Protein AF-0000000070582207 (afdb_homodimer)

Structure (mmCIF, N/CA/C/O backbone):
data_AF-0000000070582207-model_v1
#
loop_
_entity.id
_entity.type
_entity.pdbx_description
1 polymer Semaphorin-1A
#
loop_
_atom_site.group_PDB
_atom_site.id
_atom_site.type_symbol
_atom_site.label_atom_id
_atom_site.label_alt_id
_atom_site.label_comp_id
_atom_site.label_asym_id
_atom_site.label_entity_id
_atom_site.label_seq_id
_atom_site.pdbx_PDB_ins_code
_atom_site.Cartn_x
_atom_site.Cartn_y
_atom_site.Cartn_z
_atom_site.occupancy
_atom_site.B_iso_or_equiv
_atom_site.auth_seq_id
_atom_site.auth_comp_id
_atom_site.auth_asym_id
_atom_site.auth_atom_id
_atom_site.pdbx_PDB_model_num
ATOM 1 N N . MET A 1 1 ? 4.066 -32.625 70 1 28.17 1 MET A N 1
ATOM 2 C CA . MET A 1 1 ? 2.996 -32.156 69.125 1 28.17 1 MET A CA 1
ATOM 3 C C . MET A 1 1 ? 3.537 -31.188 68.062 1 28.17 1 MET A C 1
ATOM 5 O O . MET A 1 1 ? 3.922 -30.062 68.375 1 28.17 1 MET A O 1
ATOM 9 N N . HIS A 1 2 ? 4.348 -31.672 67.125 1 36.28 2 HIS A N 1
ATOM 10 C CA . HIS A 1 2 ? 5.199 -31.047 66.125 1 36.28 2 HIS A CA 1
ATOM 11 C C . HIS A 1 2 ? 4.367 -30.328 65.062 1 36.28 2 HIS A C 1
ATOM 13 O O . HIS A 1 2 ? 3.418 -30.906 64.562 1 36.28 2 HIS A O 1
ATOM 19 N N . PRO A 1 3 ? 4.293 -29.016 65.188 1 37.09 3 PRO A N 1
ATOM 20 C CA . PRO A 1 3 ? 3.441 -28.219 64.312 1 37.09 3 PRO A CA 1
ATOM 21 C C . PRO A 1 3 ? 3.824 -28.359 62.844 1 37.09 3 PRO A C 1
ATOM 23 O O . PRO A 1 3 ? 5.008 -28.5 62.531 1 37.09 3 PRO A O 1
ATOM 26 N N . ALA A 1 4 ? 3 -29.078 62.094 1 39.28 4 ALA A N 1
ATOM 27 C CA . ALA A 1 4 ? 3.066 -29.344 60.656 1 39.28 4 ALA A CA 1
ATOM 28 C C . ALA A 1 4 ? 3.041 -28.047 59.844 1 39.28 4 ALA A C 1
ATOM 30 O O . ALA A 1 4 ? 2.111 -27.25 60 1 39.28 4 ALA A O 1
ATOM 31 N N . SER A 1 5 ? 4.227 -27.469 59.688 1 38.81 5 SER A N 1
ATOM 32 C CA . SER A 1 5 ? 4.422 -26.266 58.875 1 38.81 5 SER A CA 1
ATOM 33 C C . SER A 1 5 ? 3.828 -26.453 57.5 1 38.81 5 SER A C 1
ATOM 35 O O . SER A 1 5 ? 4.168 -27.406 56.781 1 38.81 5 SER A O 1
ATOM 37 N N . SER A 1 6 ? 2.52 -26.156 57.344 1 37.53 6 SER A N 1
ATOM 38 C CA . SER A 1 6 ? 1.809 -26.125 56.094 1 37.53 6 SER A CA 1
ATOM 39 C C . SER A 1 6 ? 2.523 -25.219 55.094 1 37.53 6 SER A C 1
ATOM 41 O O . SER A 1 6 ? 2.795 -24.047 55.375 1 37.53 6 SER A O 1
ATOM 43 N N . VAL A 1 7 ? 3.42 -25.812 54.281 1 38.88 7 VAL A N 1
ATOM 44 C CA . VAL A 1 7 ? 4.098 -25.188 53.156 1 38.88 7 VAL A CA 1
ATOM 45 C C . VAL A 1 7 ? 3.068 -24.578 52.219 1 38.88 7 VAL A C 1
ATOM 47 O O . VAL A 1 7 ? 2.229 -25.281 51.656 1 38.88 7 VAL A O 1
ATOM 50 N N . LEU A 1 8 ? 2.635 -23.359 52.531 1 35.88 8 LEU A N 1
ATOM 51 C CA . LEU A 1 8 ? 1.819 -22.531 51.625 1 35.88 8 LEU A CA 1
ATOM 52 C C . LEU A 1 8 ? 2.473 -22.406 50.25 1 35.88 8 LEU A C 1
ATOM 54 O O . LEU A 1 8 ? 3.594 -21.906 50.156 1 35.88 8 LEU A O 1
ATOM 58 N N . TRP A 1 9 ? 2.256 -23.375 49.375 1 38.84 9 TRP A N 1
ATOM 59 C CA . TRP A 1 9 ? 2.656 -23.25 48 1 38.84 9 TRP A CA 1
ATOM 60 C C . TRP A 1 9 ? 2.035 -22.016 47.344 1 38.84 9 TRP A C 1
ATOM 62 O O . TRP A 1 9 ? 0.81 -21.875 47.312 1 38.84 9 TRP A O 1
ATOM 72 N N . PRO A 1 10 ? 2.77 -20.859 47.344 1 36.72 10 PRO A N 1
ATOM 73 C CA . PRO A 1 10 ? 2.234 -19.734 46.562 1 36.72 10 PRO A CA 1
ATOM 74 C C . PRO A 1 10 ? 1.892 -20.125 45.125 1 36.72 10 PRO A C 1
ATOM 76 O O . PRO A 1 10 ? 2.707 -20.75 44.438 1 36.72 10 PRO A O 1
ATOM 79 N N . VAL A 1 11 ? 0.628 -20.438 44.875 1 36.88 11 VAL A N 1
ATOM 80 C CA . VAL A 1 11 ? 0.076 -20.547 43.531 1 36.88 11 VAL A CA 1
ATOM 81 C C . VAL A 1 11 ? 0.394 -19.281 42.75 1 36.88 11 VAL A C 1
ATOM 83 O O . VAL A 1 11 ? -0.122 -18.203 43.062 1 36.88 11 VAL A O 1
ATOM 86 N N . LEU A 1 12 ? 1.663 -19.156 42.344 1 34.44 12 LEU A N 1
ATOM 87 C CA . LEU A 1 12 ? 2.002 -18.156 41.312 1 34.44 12 LEU A CA 1
ATOM 88 C C . LEU A 1 12 ? 1.042 -18.234 40.125 1 34.44 12 LEU A C 1
ATOM 90 O O . LEU A 1 12 ? 1.079 -19.203 39.375 1 34.44 12 LEU A O 1
ATOM 94 N N . LEU A 1 13 ? -0.166 -17.75 40.344 1 30.48 13 LEU A N 1
ATOM 95 C CA . LEU A 1 13 ? -1.053 -17.406 39.219 1 30.48 13 LEU A CA 1
ATOM 96 C C . LEU A 1 13 ? -0.358 -16.484 38.219 1 30.48 13 LEU A C 1
ATOM 98 O O . LEU A 1 13 ? -0.208 -15.281 38.5 1 30.48 13 LEU A O 1
ATOM 102 N N . ALA A 1 14 ? 0.668 -16.969 37.531 1 33.81 14 ALA A N 1
ATOM 103 C CA . ALA A 1 14 ? 1.174 -16.25 36.375 1 33.81 14 ALA A CA 1
ATOM 104 C C . ALA A 1 14 ? 0.031 -15.805 35.469 1 33.81 14 ALA A C 1
ATOM 106 O O . ALA A 1 14 ? -0.674 -16.641 34.906 1 33.81 14 ALA A O 1
ATOM 107 N N . ALA A 1 15 ? -0.514 -14.672 35.781 1 33.59 15 ALA A N 1
ATOM 108 C CA . ALA A 1 15 ? -1.398 -13.898 34.938 1 33.59 15 ALA A CA 1
ATOM 109 C C . ALA A 1 15 ? -0.858 -13.844 33.5 1 33.59 15 ALA A C 1
ATOM 111 O O . ALA A 1 15 ? 0.182 -13.234 33.25 1 33.59 15 ALA A O 1
ATOM 112 N N . LEU A 1 16 ? -1.012 -14.859 32.75 1 34.91 16 LEU A N 1
ATOM 113 C CA . LEU A 1 16 ? -0.848 -14.828 31.281 1 34.91 16 LEU A CA 1
ATOM 114 C C . LEU A 1 16 ? -1.637 -13.672 30.672 1 34.91 16 LEU A C 1
ATOM 116 O O . LEU A 1 16 ? -2.854 -13.773 30.5 1 34.91 16 LEU A O 1
ATOM 120 N N . LEU A 1 17 ? -1.149 -12.469 30.859 1 33.16 17 LEU A N 1
ATOM 121 C CA . LEU A 1 17 ? -1.674 -11.32 30.109 1 33.16 17 LEU A CA 1
ATOM 122 C C . LEU A 1 17 ? -1.595 -11.57 28.609 1 33.16 17 LEU A C 1
ATOM 124 O O . LEU A 1 17 ? -0.523 -11.867 28.078 1 33.16 17 LEU A O 1
ATOM 128 N N . PRO A 1 18 ? -2.639 -11.875 27.953 1 33.88 18 PRO A N 1
ATOM 129 C CA . PRO A 1 18 ? -2.6 -11.922 26.5 1 33.88 18 PRO A CA 1
ATOM 130 C C . PRO A 1 18 ? -2.072 -10.633 25.875 1 33.88 18 PRO A C 1
ATOM 132 O O . PRO A 1 18 ? -2.615 -9.555 26.125 1 33.88 18 PRO A O 1
ATOM 135 N N . PHE A 1 19 ? -0.842 -10.625 25.547 1 34.25 19 PHE A N 1
ATOM 136 C CA . PHE A 1 19 ? -0.38 -9.555 24.672 1 34.25 19 PHE A CA 1
ATOM 137 C C . PHE A 1 19 ? -1.156 -9.547 23.359 1 34.25 19 PHE A C 1
ATOM 139 O O . PHE A 1 19 ? -1.007 -10.461 22.547 1 34.25 19 PHE A O 1
ATOM 146 N N . ALA A 1 20 ? -2.236 -8.844 23.188 1 32.12 20 ALA A N 1
ATOM 147 C CA . ALA A 1 20 ? -2.949 -8.492 21.969 1 32.12 20 ALA A CA 1
ATOM 148 C C . ALA A 1 20 ? -2.014 -7.828 20.969 1 32.12 20 ALA A C 1
ATOM 150 O O . ALA A 1 20 ? -1.62 -6.672 21.141 1 32.12 20 ALA A O 1
ATOM 151 N N . ALA A 1 21 ? -1.219 -8.602 20.25 1 35.47 21 ALA A N 1
ATOM 152 C CA . ALA A 1 21 ? -0.542 -8 19.094 1 35.47 21 ALA A CA 1
ATOM 153 C C . ALA A 1 21 ? -1.548 -7.387 18.125 1 35.47 21 ALA A C 1
ATOM 155 O O . ALA A 1 21 ? -2.346 -8.102 17.516 1 35.47 21 ALA A O 1
ATOM 156 N N . SER A 1 22 ? -1.861 -6.152 18.203 1 37.78 22 SER A N 1
ATOM 157 C CA . SER A 1 22 ? -2.688 -5.336 17.328 1 37.78 22 SER A CA 1
ATOM 158 C C . SER A 1 22 ? -2.082 -5.246 15.93 1 37.78 22 SER A C 1
ATOM 160 O O . SER A 1 22 ? -0.941 -4.812 15.766 1 37.78 22 SER A O 1
ATOM 162 N N . THR A 1 23 ? -2.18 -6.273 15.094 1 40.62 23 THR A N 1
ATOM 163 C CA . THR A 1 23 ? -1.714 -6.277 13.711 1 40.62 23 THR A CA 1
ATOM 164 C C . THR A 1 23 ? -2.348 -5.137 12.922 1 40.62 23 THR A C 1
ATOM 166 O O . THR A 1 23 ? -3.566 -4.953 12.953 1 40.62 23 THR A O 1
ATOM 169 N N . TRP A 1 24 ? -1.622 -4.109 12.938 1 43.78 24 TRP A N 1
ATOM 170 C CA . TRP A 1 24 ? -2.041 -3.078 11.992 1 43.78 24 TRP A CA 1
ATOM 171 C C . TRP A 1 24 ? -2.4 -3.689 10.641 1 43.78 24 TRP A C 1
ATOM 173 O O . TRP A 1 24 ? -1.543 -4.262 9.969 1 43.78 24 TRP A O 1
ATOM 183 N N . GLU A 1 25 ? -3.477 -4.441 10.383 1 50.72 25 GLU A N 1
ATOM 184 C CA . GLU A 1 25 ? -3.738 -5.426 9.336 1 50.72 25 GLU A CA 1
ATOM 185 C C . GLU A 1 25 ? -4.305 -4.762 8.078 1 50.72 25 GLU A C 1
ATOM 187 O O . GLU A 1 25 ? -4.082 -5.238 6.965 1 50.72 25 GLU A O 1
ATOM 192 N N . LYS A 1 26 ? -5.113 -3.66 8.25 1 57.38 26 LYS A N 1
ATOM 193 C CA . LYS A 1 26 ? -5.867 -3.508 7.012 1 57.38 26 LYS A CA 1
ATOM 194 C C . LYS A 1 26 ? -5.895 -2.051 6.559 1 57.38 26 LYS A C 1
ATOM 196 O O . LYS A 1 26 ? -5.875 -1.139 7.391 1 57.38 26 LYS A O 1
ATOM 201 N N . GLN A 1 27 ? -5.547 -1.908 5.285 1 61.59 27 GLN A N 1
ATOM 202 C CA . GLN A 1 27 ? -5.883 -0.604 4.727 1 61.59 27 GLN A CA 1
ATOM 203 C C . GLN A 1 27 ? -7.352 -0.264 4.969 1 61.59 27 GLN A C 1
ATOM 205 O O . GLN A 1 27 ? -8.242 -1.023 4.582 1 61.59 27 GLN A O 1
ATOM 210 N N . LEU A 1 28 ? -7.527 0.801 5.719 1 75.69 28 LEU A N 1
ATOM 211 C CA . LEU A 1 28 ? -8.867 1.188 6.137 1 75.69 28 LEU A CA 1
ATOM 212 C C . LEU A 1 28 ? -9.594 1.935 5.02 1 75.69 28 LEU A C 1
ATOM 214 O O . LEU A 1 28 ? -9.008 2.793 4.359 1 75.69 28 LEU A O 1
ATOM 218 N N . GLU A 1 29 ? -10.789 1.463 4.75 1 80.25 29 GLU A N 1
ATOM 219 C CA . GLU A 1 29 ? -11.625 2.15 3.773 1 80.25 29 GLU A CA 1
ATOM 220 C C . GLU A 1 29 ? -12.508 3.197 4.445 1 80.25 29 GLU A C 1
ATOM 222 O O . GLU A 1 29 ? -13.031 2.971 5.539 1 80.25 29 GLU A O 1
ATOM 227 N N . PRO A 1 30 ? -12.672 4.312 3.785 1 91.62 30 PRO A N 1
ATOM 228 C CA . PRO A 1 30 ? -13.555 5.332 4.363 1 91.62 30 PRO A CA 1
ATOM 229 C C . PRO A 1 30 ? -15.023 4.918 4.348 1 91.62 30 PRO A C 1
ATOM 231 O O . PRO A 1 30 ? -15.469 4.238 3.416 1 91.62 30 PRO A O 1
ATOM 234 N N . LYS A 1 31 ? -15.758 5.34 5.312 1 90.62 31 LYS A N 1
ATOM 235 C CA . LYS A 1 31 ? -17.188 5.07 5.375 1 90.62 31 LYS A CA 1
ATOM 236 C C . LYS A 1 31 ? -17.953 5.906 4.352 1 90.62 31 LYS A C 1
ATOM 238 O O . LYS A 1 31 ? -18.953 5.453 3.793 1 90.62 31 LYS A O 1
ATOM 243 N N . LEU A 1 32 ? -17.438 7.105 4.156 1 90.88 32 LEU A N 1
ATOM 244 C CA . LEU A 1 32 ? -18.062 8.031 3.211 1 90.88 32 LEU A CA 1
ATOM 245 C C . LEU A 1 32 ? -17.016 8.641 2.285 1 90.88 32 LEU A C 1
ATOM 247 O O . LEU A 1 32 ? -15.992 9.141 2.746 1 90.88 32 LEU A O 1
ATOM 251 N N . PHE A 1 33 ? -17.234 8.523 1.005 1 90.19 33 PHE A N 1
ATOM 252 C CA . PHE A 1 33 ? -16.406 9.188 0.009 1 90.19 33 PHE A CA 1
ATOM 253 C C . PHE A 1 33 ? -17.141 10.359 -0.629 1 90.19 33 PHE A C 1
ATOM 255 O O . PHE A 1 33 ? -18.219 10.172 -1.213 1 90.19 33 PHE A O 1
ATOM 262 N N . ILE A 1 34 ? -16.578 11.562 -0.52 1 91.38 34 ILE A N 1
ATOM 263 C CA . ILE A 1 34 ? -17.219 12.758 -1.053 1 91.38 34 ILE A CA 1
ATOM 264 C C . ILE A 1 34 ? -16.438 13.273 -2.254 1 91.38 34 ILE A C 1
ATOM 266 O O . ILE A 1 34 ? -15.32 13.781 -2.1 1 91.38 34 ILE A O 1
ATOM 270 N N . GLU A 1 35 ? -17.016 13.281 -3.361 1 86.25 35 GLU A N 1
ATOM 271 C CA . GLU A 1 35 ? -16.344 13.664 -4.598 1 86.25 35 GLU A CA 1
ATOM 272 C C . GLU A 1 35 ? -16.391 15.172 -4.805 1 86.25 35 GLU A C 1
ATOM 274 O O . GLU A 1 35 ? -15.438 15.766 -5.309 1 86.25 35 GLU A O 1
ATOM 279 N N . GLU A 1 36 ? -17.562 15.75 -4.43 1 87.19 36 GLU A N 1
ATOM 280 C CA . GLU A 1 36 ? -17.75 17.188 -4.648 1 87.19 36 GLU A CA 1
ATOM 281 C C . GLU A 1 36 ? -18.594 17.797 -3.545 1 87.19 36 GLU A C 1
ATOM 283 O O . GLU A 1 36 ? -19.625 17.25 -3.158 1 87.19 36 GLU A O 1
ATOM 288 N N . TYR A 1 37 ? -18.109 18.953 -3.166 1 88.44 37 TYR A N 1
ATOM 289 C CA . TYR A 1 37 ? -18.891 19.703 -2.195 1 88.44 37 TYR A CA 1
ATOM 290 C C . TYR A 1 37 ? -19.969 20.531 -2.887 1 88.44 37 TYR A C 1
ATOM 292 O O . TYR A 1 37 ? -19.75 21.078 -3.963 1 88.44 37 TYR A O 1
ATOM 300 N N . PRO A 1 38 ? -21.094 20.594 -2.184 1 88.25 38 PRO A N 1
ATOM 301 C CA . PRO A 1 38 ? -22.016 21.641 -2.629 1 88.25 38 PRO A CA 1
ATOM 302 C C . PRO A 1 38 ? -21.406 23.047 -2.539 1 88.25 38 PRO A C 1
ATOM 304 O O . PRO A 1 38 ? -20.719 23.359 -1.567 1 88.25 38 PRO A O 1
ATOM 307 N N . HIS A 1 39 ? -21.703 23.875 -3.441 1 86.69 39 HIS A N 1
ATOM 308 C CA . HIS A 1 39 ? -21.062 25.188 -3.561 1 86.69 39 HIS A CA 1
ATOM 309 C C . HIS A 1 39 ? -21.375 26.062 -2.35 1 86.69 39 HIS A C 1
ATOM 311 O O . HIS A 1 39 ? -20.562 26.906 -1.958 1 86.69 39 HIS A O 1
ATOM 317 N N . GLN A 1 40 ? -22.531 25.797 -1.762 1 88.81 40 GLN A N 1
ATOM 318 C CA . GLN A 1 40 ? -22.953 26.641 -0.652 1 88.81 40 GLN A CA 1
ATOM 319 C C . GLN A 1 40 ? -22.125 26.359 0.6 1 88.81 40 GLN A C 1
ATOM 321 O O . GLN A 1 40 ? -22.078 27.172 1.518 1 88.81 40 GLN A O 1
ATOM 326 N N . LEU A 1 41 ? -21.484 25.266 0.581 1 91.12 41 LEU A N 1
ATOM 327 C CA . LEU A 1 41 ? -20.797 24.844 1.8 1 91.12 41 LEU A CA 1
ATOM 328 C C . LEU A 1 41 ? -19.312 25.156 1.712 1 91.12 41 LEU A C 1
ATOM 330 O O . LEU A 1 41 ? -18.562 24.953 2.682 1 91.12 41 LEU A O 1
ATOM 334 N N . VAL A 1 42 ? -18.891 25.641 0.578 1 92.62 42 VAL A N 1
ATOM 335 C CA . VAL A 1 42 ? -17.469 25.859 0.359 1 92.62 42 VAL A CA 1
ATOM 336 C C . VAL A 1 42 ? -17.203 27.344 0.06 1 92.62 42 VAL A C 1
ATOM 338 O O . VAL A 1 42 ? -17.984 27.969 -0.665 1 92.62 42 VAL A O 1
ATOM 341 N N . ARG A 1 43 ? -16.234 27.875 0.688 1 93.25 43 ARG A N 1
ATOM 342 C CA . ARG A 1 43 ? -15.711 29.203 0.356 1 93.25 43 ARG A CA 1
ATOM 343 C C . ARG A 1 43 ? -14.281 29.109 -0.165 1 93.25 43 ARG A C 1
ATOM 345 O O . ARG A 1 43 ? -13.477 28.312 0.333 1 93.25 43 ARG A O 1
ATOM 352 N N . VAL A 1 44 ? -13.961 29.891 -1.142 1 91.5 44 VAL A N 1
ATOM 353 C CA . VAL A 1 44 ? -12.664 29.766 -1.79 1 91.5 44 VAL A CA 1
ATOM 354 C C . VAL A 1 44 ? -12.016 31.141 -1.924 1 91.5 44 VAL A C 1
ATOM 356 O O . VAL A 1 44 ? -12.688 32.125 -2.266 1 91.5 44 VAL A O 1
ATOM 359 N N . PHE A 1 45 ? -10.812 31.234 -1.525 1 89.69 45 PHE A N 1
ATOM 360 C CA . PHE A 1 45 ? -9.938 32.344 -1.881 1 89.69 45 PHE A CA 1
ATOM 361 C C . PHE A 1 45 ? -8.898 31.891 -2.91 1 89.69 45 PHE A C 1
ATOM 363 O O . PHE A 1 45 ? -7.934 31.203 -2.574 1 89.69 45 PHE A O 1
ATOM 370 N N . PRO A 1 46 ? -9.227 32.219 -4.203 1 79.94 46 PRO A N 1
ATOM 371 C CA . PRO A 1 46 ? -8.25 31.875 -5.246 1 79.94 46 PRO A CA 1
ATOM 372 C C . PRO A 1 46 ? -7.109 32.906 -5.324 1 79.94 46 PRO A C 1
ATOM 374 O O . PRO A 1 46 ? -7.352 34.094 -5.496 1 79.94 46 PRO A O 1
ATOM 377 N N . ALA A 1 47 ? -5.91 32.438 -5.078 1 64.75 47 ALA A N 1
ATOM 378 C CA . ALA A 1 47 ? -4.801 33.375 -5.094 1 64.75 47 ALA A CA 1
ATOM 379 C C . ALA A 1 47 ? -4.551 33.906 -6.5 1 64.75 47 ALA A C 1
ATOM 381 O O . ALA A 1 47 ? -4.047 35.031 -6.668 1 64.75 47 ALA A O 1
ATOM 382 N N . ASP A 1 48 ? -4.785 33.031 -7.602 1 59.88 48 ASP A N 1
ATOM 383 C CA . ASP A 1 48 ? -4.48 33.469 -8.961 1 59.88 48 ASP A CA 1
ATOM 384 C C . ASP A 1 48 ? -5.266 34.719 -9.305 1 59.88 48 ASP A C 1
ATOM 386 O O . ASP A 1 48 ? -4.82 35.531 -10.117 1 59.88 48 ASP A O 1
ATOM 390 N N . ASN A 1 49 ? -6.473 34.781 -8.797 1 49.69 49 ASN A N 1
ATOM 391 C CA . ASN A 1 49 ? -7.254 35.938 -9.227 1 49.69 49 ASN A CA 1
ATOM 392 C C . ASN A 1 49 ? -6.637 37.25 -8.734 1 49.69 49 ASN A C 1
ATOM 394 O O . ASN A 1 49 ? -7.008 38.312 -9.195 1 49.69 49 ASN A O 1
ATOM 398 N N . VAL A 1 50 ? -5.832 37.094 -7.73 1 48.94 50 VAL A N 1
ATOM 399 C CA . VAL A 1 50 ? -5.383 38.375 -7.25 1 48.94 50 VAL A CA 1
ATOM 400 C C . VAL A 1 50 ? -4.203 38.875 -8.094 1 48.94 50 VAL A C 1
ATOM 402 O O . VAL A 1 50 ? -4.109 40.062 -8.422 1 48.94 50 VAL A O 1
ATOM 405 N N . THR A 1 51 ? -3.195 38 -8.25 1 48.72 51 THR A N 1
ATOM 406 C CA . THR A 1 51 ? -2.105 38.5 -9.078 1 48.72 51 THR A CA 1
ATOM 407 C C . THR A 1 51 ? -1.958 37.656 -10.352 1 48.72 51 THR A C 1
ATOM 409 O O . THR A 1 51 ? -2.326 36.5 -10.375 1 48.72 51 THR A O 1
ATOM 412 N N . ALA A 1 52 ? -2.107 38.25 -11.516 1 44.31 52 ALA A N 1
ATOM 413 C CA . ALA A 1 52 ? -1.923 37.75 -12.875 1 44.31 52 ALA A CA 1
ATOM 414 C C . ALA A 1 52 ? -0.802 36.719 -12.922 1 44.31 52 ALA A C 1
ATOM 416 O O . ALA A 1 52 ? -0.573 36.094 -13.961 1 44.31 52 ALA A O 1
ATOM 417 N N . SER A 1 53 ? 0.095 36.625 -12.086 1 47.53 53 SER A N 1
ATOM 418 C CA . SER A 1 53 ? 1.287 35.812 -12.32 1 47.53 53 SER A CA 1
ATOM 419 C C . SER A 1 53 ? 1.121 34.406 -11.758 1 47.53 53 SER A C 1
ATOM 421 O O . SER A 1 53 ? 0.666 34.25 -10.625 1 47.53 53 SER A O 1
ATOM 423 N N . PRO A 1 54 ? 1.345 33.531 -12.656 1 52.53 54 PRO A N 1
ATOM 424 C CA . PRO A 1 54 ? 1.396 32.125 -12.25 1 52.53 54 PRO A CA 1
ATOM 425 C C . PRO A 1 54 ? 2.398 31.859 -11.125 1 52.53 54 PRO A C 1
ATOM 427 O O . PRO A 1 54 ? 3.412 32.562 -11.023 1 52.53 54 PRO A O 1
ATOM 430 N N . GLY A 1 55 ? 2.033 31.156 -9.93 1 59.59 55 GLY A N 1
ATOM 431 C CA . GLY A 1 55 ? 3.098 30.781 -9.016 1 59.59 55 GLY A CA 1
ATOM 432 C C . GLY A 1 55 ? 2.826 31.188 -7.582 1 59.59 55 GLY A C 1
ATOM 433 O O . GLY A 1 55 ? 3.758 31.438 -6.816 1 59.59 55 GLY A O 1
ATOM 434 N N . GLU A 1 56 ? 1.612 31.312 -7.152 1 69.38 56 GLU A N 1
ATOM 435 C CA . GLU A 1 56 ? 1.328 31.672 -5.766 1 69.38 56 GLU A CA 1
ATOM 436 C C . GLU A 1 56 ? 1.704 30.531 -4.816 1 69.38 56 GLU A C 1
ATOM 438 O O . GLU A 1 56 ? 1.744 29.375 -5.215 1 69.38 56 GLU A O 1
ATOM 443 N N . TYR A 1 57 ? 2.314 30.938 -3.715 1 83 57 TYR A N 1
ATOM 444 C CA . TYR A 1 57 ? 2.65 30.047 -2.611 1 83 57 TYR A CA 1
ATOM 445 C C . TYR A 1 57 ? 2.004 30.516 -1.312 1 83 57 TYR A C 1
ATOM 447 O O . TYR A 1 57 ? 2.645 31.188 -0.504 1 83 57 TYR A O 1
ATOM 455 N N . LEU A 1 58 ? 0.78 30.094 -1.123 1 90.75 58 LEU A N 1
ATOM 456 C CA . LEU A 1 58 ? 0.024 30.562 0.032 1 90.75 58 LEU A CA 1
ATOM 457 C C . LEU A 1 58 ? 0.447 29.828 1.298 1 90.75 58 LEU A C 1
ATOM 459 O O . LEU A 1 58 ? 0.736 28.625 1.255 1 90.75 58 LEU A O 1
ATOM 463 N N . ARG A 1 59 ? 0.495 30.625 2.355 1 92.5 59 ARG A N 1
ATOM 464 C CA . ARG A 1 59 ? 0.749 30.047 3.676 1 92.5 59 ARG A CA 1
ATOM 465 C C . ARG A 1 59 ? -0.179 30.656 4.723 1 92.5 59 ARG A C 1
ATOM 467 O O . ARG A 1 59 ? -0.342 31.875 4.781 1 92.5 59 ARG A O 1
ATOM 474 N N . LEU A 1 60 ? -0.795 29.766 5.484 1 92.81 60 LEU A N 1
ATOM 475 C CA . LEU A 1 60 ? -1.587 30.234 6.613 1 92.81 60 LEU A CA 1
ATOM 476 C C . LEU A 1 60 ? -0.686 30.688 7.762 1 92.81 60 LEU A C 1
ATOM 478 O O . LEU A 1 60 ? 0.031 29.875 8.344 1 92.81 60 LEU A O 1
ATOM 482 N N . LEU A 1 61 ? -0.79 31.938 8.125 1 92.81 61 LEU A N 1
ATOM 483 C CA . LEU A 1 61 ? 0.204 32.469 9.062 1 92.81 61 LEU A CA 1
ATOM 484 C C . LEU A 1 61 ? -0.406 32.656 10.445 1 92.81 61 LEU A C 1
ATOM 486 O O . LEU A 1 61 ? 0.133 32.188 11.445 1 92.81 61 LEU A O 1
ATOM 490 N N . LEU A 1 62 ? -1.525 33.438 10.461 1 91.81 62 LEU A N 1
ATOM 491 C CA . LEU A 1 62 ? -2.01 33.875 11.773 1 91.81 62 LEU A CA 1
ATOM 492 C C . LEU A 1 62 ? -3.521 34.062 11.75 1 91.81 62 LEU A C 1
ATOM 494 O O . LEU A 1 62 ? -4.055 34.719 10.852 1 91.81 62 LEU A O 1
ATOM 498 N N . LEU A 1 63 ? -4.117 33.469 12.719 1 89.69 63 LEU A N 1
ATOM 499 C CA . LEU A 1 63 ? -5.52 33.781 12.977 1 89.69 63 LEU A CA 1
ATOM 500 C C . LEU A 1 63 ? -5.66 34.969 13.922 1 89.69 63 LEU A C 1
ATOM 502 O O . LEU A 1 63 ? -5.074 34.969 15.016 1 89.69 63 LEU A O 1
ATOM 506 N N . ASP A 1 64 ? -6.371 35.969 13.484 1 85.38 64 ASP A N 1
ATOM 507 C CA . ASP A 1 64 ? -6.562 37.188 14.25 1 85.38 64 ASP A CA 1
ATOM 508 C C . ASP A 1 64 ? -8.047 37.531 14.367 1 85.38 64 ASP A C 1
ATOM 510 O O . ASP A 1 64 ? -8.555 38.375 13.602 1 85.38 64 ASP A O 1
ATOM 514 N N . GLY A 1 65 ? -8.625 36.969 15.414 1 83.94 65 GLY A N 1
ATOM 515 C CA . GLY A 1 65 ? -10.062 37.188 15.555 1 83.94 65 GLY A CA 1
ATOM 516 C C . GLY A 1 65 ? -10.859 36.594 14.398 1 83.94 65 GLY A C 1
ATOM 517 O O . GLY A 1 65 ? -10.734 35.406 14.07 1 83.94 65 GLY A O 1
ATOM 518 N N . ASP A 1 66 ? -11.57 37.562 13.719 1 90.12 66 ASP A N 1
ATOM 519 C CA . ASP A 1 66 ? -12.422 37.125 12.617 1 90.12 66 ASP A CA 1
ATOM 520 C C . ASP A 1 66 ? -11.664 37.188 11.289 1 90.12 66 ASP A C 1
ATOM 522 O O . ASP A 1 66 ? -12.266 37.094 10.219 1 90.12 66 ASP A O 1
ATOM 526 N N . TYR A 1 67 ? -10.406 37.312 11.453 1 90.12 67 TYR A N 1
ATOM 527 C CA . TYR A 1 67 ? -9.594 37.406 10.242 1 90.12 67 TYR A CA 1
ATOM 528 C C . TYR A 1 67 ? -8.445 36.406 10.281 1 90.12 67 TYR A C 1
ATOM 530 O O . TYR A 1 67 ? -8.078 35.906 11.344 1 90.12 67 TYR A O 1
ATOM 538 N N . VAL A 1 68 ? -8.016 36.125 9.094 1 93.06 68 VAL A N 1
ATOM 539 C CA . VAL A 1 68 ? -6.852 35.25 8.953 1 93.06 68 VAL A CA 1
ATOM 540 C C . VAL A 1 68 ? -5.836 35.906 8.008 1 93.06 68 VAL A C 1
ATOM 542 O O . VAL A 1 68 ? -6.203 36.406 6.945 1 93.06 68 VAL A O 1
ATOM 545 N N . LEU A 1 69 ? -4.629 35.969 8.492 1 92.31 69 LEU A N 1
ATOM 546 C CA . LEU A 1 69 ? -3.541 36.469 7.664 1 92.31 69 LEU A CA 1
ATOM 547 C C . LEU A 1 69 ? -2.904 35.344 6.852 1 92.31 69 LEU A C 1
ATOM 549 O O . LEU A 1 69 ? -2.535 34.312 7.406 1 92.31 69 LEU A O 1
ATOM 553 N N . VAL A 1 70 ? -2.816 35.594 5.598 1 93.31 70 VAL A N 1
ATOM 554 C CA . VAL A 1 70 ? -2.273 34.594 4.672 1 93.31 70 VAL A CA 1
ATOM 555 C C . VAL A 1 70 ? -1.104 35.219 3.895 1 93.31 70 VAL A C 1
ATOM 557 O O . VAL A 1 70 ? -1.232 36.281 3.301 1 93.31 70 VAL A O 1
ATOM 560 N N . GLY A 1 71 ? 0.008 34.5 3.938 1 92.94 71 GLY A N 1
ATOM 561 C CA . GLY A 1 71 ? 1.165 34.938 3.174 1 92.94 71 GLY A CA 1
ATOM 562 C C . GLY A 1 71 ? 1.139 34.469 1.73 1 92.94 71 GLY A C 1
ATOM 563 O O . GLY A 1 71 ? 0.721 33.344 1.442 1 92.94 71 GLY A O 1
ATOM 564 N N . GLY A 1 72 ? 1.546 35.344 0.866 1 90.25 72 GLY A N 1
ATOM 565 C CA . GLY A 1 72 ? 1.702 35 -0.543 1 90.25 72 GLY A CA 1
ATOM 566 C C . GLY A 1 72 ? 2.963 35.594 -1.153 1 90.25 72 GLY A C 1
ATOM 567 O O . GLY A 1 72 ? 3.896 35.969 -0.434 1 90.25 72 GLY A O 1
ATOM 568 N N . ARG A 1 73 ? 2.959 35.562 -2.443 1 89.5 73 ARG A N 1
ATOM 569 C CA . ARG A 1 73 ? 4.059 36.156 -3.197 1 89.5 73 ARG A CA 1
ATOM 570 C C . ARG A 1 73 ? 3.953 37.656 -3.203 1 89.5 73 ARG A C 1
ATOM 572 O O . ARG A 1 73 ? 3.076 38.25 -3.859 1 89.5 73 ARG A O 1
ATOM 579 N N . ASN A 1 74 ? 4.777 38.312 -2.521 1 88.69 74 ASN A N 1
ATOM 580 C CA . ASN A 1 74 ? 4.895 39.75 -2.447 1 88.69 74 ASN A CA 1
ATOM 581 C C . ASN A 1 74 ? 3.727 40.375 -1.687 1 88.69 74 ASN A C 1
ATOM 583 O O . ASN A 1 74 ? 3.574 41.594 -1.664 1 88.69 74 ASN A O 1
ATOM 587 N N . TYR A 1 75 ? 2.891 39.531 -1.118 1 88.69 75 TYR A N 1
ATOM 588 C CA . TYR A 1 75 ? 1.706 40.062 -0.469 1 88.69 75 TYR A CA 1
ATOM 589 C C . TYR A 1 75 ? 1.417 39.344 0.841 1 88.69 75 TYR A C 1
ATOM 591 O O . TYR A 1 75 ? 1.64 38.125 0.953 1 88.69 75 TYR A O 1
ATOM 599 N N . LEU A 1 76 ? 0.957 40.062 1.789 1 91.12 76 LEU A N 1
ATOM 600 C CA . LEU A 1 76 ? 0.247 39.562 2.957 1 91.12 76 LEU A CA 1
ATOM 601 C C . LEU A 1 76 ? -1.247 39.844 2.852 1 91.12 76 LEU A C 1
ATOM 603 O O . LEU A 1 76 ? -1.662 41 2.822 1 91.12 76 LEU A O 1
ATOM 607 N N . TYR A 1 77 ? -2.023 38.812 2.834 1 90.06 77 TYR A N 1
ATOM 608 C CA . TYR A 1 77 ? -3.463 38.969 2.668 1 90.06 77 TYR A CA 1
ATOM 609 C C . TYR A 1 77 ? -4.176 38.906 4.012 1 90.06 77 TYR A C 1
ATOM 611 O O . TYR A 1 77 ? -3.811 38.094 4.883 1 90.06 77 TYR A O 1
ATOM 619 N N . ASN A 1 78 ? -5.09 39.781 4.152 1 90.25 78 ASN A N 1
ATOM 620 C CA . ASN A 1 78 ? -6.031 39.719 5.27 1 90.25 78 ASN A CA 1
ATOM 621 C C . ASN A 1 78 ? -7.418 39.281 4.816 1 90.25 78 ASN A C 1
ATOM 623 O O . ASN A 1 78 ? -8.102 40 4.102 1 90.25 78 ASN A O 1
ATOM 627 N N . LEU A 1 79 ? -7.797 38.094 5.293 1 92.75 79 LEU A N 1
ATOM 628 C CA . LEU A 1 79 ? -9.055 37.5 4.836 1 92.75 79 LEU A CA 1
ATOM 629 C C . LEU A 1 79 ? -10.039 37.375 5.996 1 92.75 79 LEU A C 1
ATOM 631 O O . LEU A 1 79 ? -9.633 37.094 7.125 1 92.75 79 LEU A O 1
ATOM 635 N N . SER A 1 80 ? -11.312 37.594 5.648 1 93.06 80 SER A N 1
ATOM 636 C CA . SER A 1 80 ? -12.352 37.25 6.621 1 93.06 80 SER A CA 1
ATOM 637 C C . SER A 1 80 ? -12.508 35.75 6.766 1 93.06 80 SER A C 1
ATOM 639 O O . SER A 1 80 ? -12.594 35.031 5.766 1 93.06 80 SER A O 1
ATOM 641 N N . VAL A 1 81 ? -12.562 35.281 7.961 1 93 81 VAL A N 1
ATOM 642 C CA . VAL A 1 81 ? -12.688 33.844 8.164 1 93 81 VAL A CA 1
ATOM 643 C C . VAL A 1 81 ? -14.086 33.375 7.773 1 93 81 VAL A C 1
ATOM 645 O O . VAL A 1 81 ? -14.297 32.219 7.469 1 93 81 VAL A O 1
ATOM 648 N N . HIS A 1 82 ? -15.062 34.312 7.723 1 90.81 82 HIS A N 1
ATOM 649 C CA . HIS A 1 82 ? -16.453 33.969 7.461 1 90.81 82 HIS A CA 1
ATOM 650 C C . HIS A 1 82 ? -16.703 33.75 5.969 1 90.81 82 HIS A C 1
ATOM 652 O O . HIS A 1 82 ? -17.469 32.875 5.582 1 90.81 82 HIS A O 1
ATOM 658 N N . THR A 1 83 ? -15.992 34.531 5.191 1 92.06 83 THR A N 1
ATOM 659 C CA . THR A 1 83 ? -16.312 34.5 3.77 1 92.06 83 THR A CA 1
ATOM 660 C C . THR A 1 83 ? -15.07 34.25 2.936 1 92.06 83 THR A C 1
ATOM 662 O O . THR A 1 83 ? -15.172 33.906 1.752 1 92.06 83 THR A O 1
ATOM 665 N N . LEU A 1 84 ? -13.883 34.406 3.541 1 93.31 84 LEU A N 1
ATOM 666 C CA . LEU A 1 84 ? -12.586 34.344 2.883 1 93.31 84 LEU A CA 1
ATOM 667 C C . LEU A 1 84 ? -12.43 35.438 1.854 1 93.31 84 LEU A C 1
ATOM 669 O O . LEU A 1 84 ? -11.648 35.312 0.911 1 93.31 84 LEU A O 1
ATOM 673 N N . ASP A 1 85 ? -13.266 36.438 2.049 1 91.19 85 ASP A N 1
ATOM 674 C CA . ASP A 1 85 ? -13.07 37.625 1.232 1 91.19 85 ASP A CA 1
ATOM 675 C C . ASP A 1 85 ? -11.875 38.438 1.723 1 91.19 85 ASP A C 1
ATOM 677 O O . ASP A 1 85 ? -11.641 38.562 2.928 1 91.19 85 ASP A O 1
ATOM 681 N N . GLN A 1 86 ? -11.242 39.031 0.799 1 89.19 86 GLN A N 1
ATOM 682 C CA . GLN A 1 86 ? -10.109 39.875 1.154 1 89.19 86 GLN A CA 1
ATOM 683 C C . GLN A 1 86 ? -10.586 41.219 1.693 1 89.19 86 GLN A C 1
ATOM 685 O O . GLN A 1 86 ? -11.336 41.938 1.027 1 89.19 86 GLN A O 1
ATOM 690 N N . VAL A 1 87 ? -10.211 41.5 2.797 1 85.88 87 VAL A N 1
ATOM 691 C CA . VAL A 1 87 ? -10.586 42.781 3.416 1 85.88 87 VAL A CA 1
ATOM 692 C C . VAL A 1 87 ? -9.461 43.781 3.234 1 85.88 87 VAL A C 1
ATOM 694 O O . VAL A 1 87 ? -9.695 45 3.238 1 85.88 87 VAL A O 1
ATOM 697 N N . GLY A 1 88 ? -8.234 43.25 3.086 1 82.75 88 GLY A N 1
ATOM 698 C CA . GLY A 1 88 ? -7.059 44.094 2.871 1 82.75 88 GLY A CA 1
ATOM 699 C C . GLY A 1 88 ? -5.816 43.281 2.52 1 82.75 88 GLY A C 1
ATOM 700 O O . GLY A 1 88 ? -5.84 42.062 2.541 1 82.75 88 GLY A O 1
ATOM 701 N N . ASN A 1 89 ? -4.824 44.03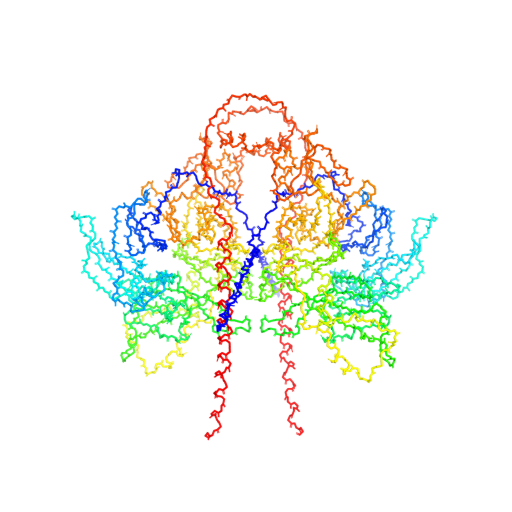1 2.08 1 86.31 89 ASN A N 1
ATOM 702 C CA . ASN A 1 89 ? -3.545 43.406 1.808 1 86.31 89 ASN A CA 1
ATOM 703 C C . ASN A 1 89 ? -2.379 44.375 1.999 1 86.31 89 ASN A C 1
ATOM 705 O O . ASN A 1 89 ? -2.576 45.562 2.049 1 86.31 89 ASN A O 1
ATOM 709 N N . ILE A 1 90 ? -1.326 43.812 2.266 1 86.31 90 ILE A N 1
ATOM 710 C CA . ILE A 1 90 ? -0.065 44.531 2.295 1 86.31 90 ILE A CA 1
ATOM 711 C C . ILE A 1 90 ? 0.841 44.062 1.168 1 86.31 90 ILE A C 1
ATOM 713 O O . ILE A 1 90 ? 1.173 42.875 1.1 1 86.31 90 ILE A O 1
ATOM 717 N N . SER A 1 91 ? 1.153 44.938 0.264 1 87.31 91 SER A N 1
ATOM 718 C CA . SER A 1 91 ? 2.1 44.625 -0.8 1 87.31 91 SER A CA 1
ATOM 719 C C . SER A 1 91 ? 3.539 44.812 -0.338 1 87.31 91 SER A C 1
ATOM 721 O O . SER A 1 91 ? 3.9 45.875 0.142 1 87.31 91 SER A O 1
ATOM 723 N N . TRP A 1 92 ? 4.336 43.812 -0.444 1 89.31 92 TRP A N 1
ATOM 724 C CA . TRP A 1 92 ? 5.738 43.844 -0.044 1 89.31 92 TRP A CA 1
ATOM 725 C C . TRP A 1 92 ? 6.602 43.062 -1.017 1 89.31 92 TRP A C 1
ATOM 727 O O . TRP A 1 92 ? 7.047 41.969 -0.7 1 89.31 92 TRP A O 1
ATOM 737 N N . PRO A 1 93 ? 6.852 43.625 -2.197 1 87.44 93 PRO A N 1
ATOM 738 C CA . PRO A 1 93 ? 7.734 42.969 -3.158 1 87.44 93 PRO A CA 1
ATOM 739 C C . PRO A 1 93 ? 9.203 43 -2.729 1 87.44 93 PRO A C 1
ATOM 741 O O . PRO A 1 93 ? 9.594 43.844 -1.915 1 87.44 93 PRO A O 1
ATOM 744 N N . ALA A 1 94 ? 9.914 42.062 -3.256 1 86.94 94 ALA A N 1
ATOM 745 C CA . ALA A 1 94 ? 11.328 42 -2.914 1 86.94 94 ALA A CA 1
ATOM 746 C C . ALA A 1 94 ? 12.094 43.219 -3.441 1 86.94 94 ALA A C 1
ATOM 748 O O . ALA A 1 94 ? 11.727 43.781 -4.473 1 86.94 94 ALA A O 1
ATOM 749 N N . SER A 1 95 ? 13.008 43.656 -2.65 1 75.25 95 SER A N 1
ATOM 750 C CA . SER A 1 95 ? 13.836 44.812 -3.068 1 75.25 95 SER A CA 1
ATOM 751 C C . SER A 1 95 ? 14.828 44.375 -4.148 1 75.25 95 SER A C 1
ATOM 753 O O . SER A 1 95 ? 15.336 43.25 -4.137 1 75.25 95 SER A O 1
ATOM 755 N N . SER A 1 96 ? 14.695 44.75 -5.445 1 59.69 96 SER A N 1
ATOM 756 C CA . SER A 1 96 ? 15.531 44.438 -6.602 1 59.69 96 SER A CA 1
ATOM 757 C C . SER A 1 96 ? 17 44.312 -6.207 1 59.69 96 SER A C 1
ATOM 759 O O . SER A 1 96 ? 17.75 43.562 -6.805 1 59.69 96 SER A O 1
ATOM 761 N N . SER A 1 97 ? 17.438 45.125 -5.332 1 57.09 97 SER A N 1
ATOM 762 C CA . SER A 1 97 ? 18.859 45.281 -5.047 1 57.09 97 SER A CA 1
ATOM 763 C C . SER A 1 97 ? 19.359 44.188 -4.117 1 57.09 97 SER A C 1
ATOM 765 O O . SER A 1 97 ? 20.578 44.031 -3.914 1 57.09 97 SER A O 1
ATOM 767 N N . SER A 1 98 ? 18.484 43.375 -3.562 1 55.72 98 SER A N 1
ATOM 768 C CA . SER A 1 98 ? 18.891 42.562 -2.418 1 55.72 98 SER A CA 1
ATOM 769 C C . SER A 1 98 ? 19.703 41.375 -2.857 1 55.72 98 SER A C 1
ATOM 771 O O . SER A 1 98 ? 20.578 40.906 -2.127 1 55.72 98 SER A O 1
ATOM 773 N N . ASN A 1 99 ? 19.375 40.75 -4.027 1 61.62 99 ASN A N 1
ATOM 774 C CA . ASN A 1 99 ? 20.172 39.594 -4.355 1 61.62 99 ASN A CA 1
ATOM 775 C C . ASN A 1 99 ? 20.625 39.594 -5.812 1 61.62 99 ASN A C 1
ATOM 777 O O . ASN A 1 99 ? 19.797 39.5 -6.723 1 61.62 99 ASN A O 1
ATOM 781 N N . PRO A 1 100 ? 21.922 39.906 -5.93 1 59.69 100 PRO A N 1
ATOM 782 C CA . PRO A 1 100 ? 22.484 39.906 -7.285 1 59.69 100 PRO A CA 1
ATOM 783 C C . PRO A 1 100 ? 22.094 38.656 -8.086 1 59.69 100 PRO A C 1
ATOM 785 O O . PRO A 1 100 ? 21.938 38.719 -9.312 1 59.69 100 PRO A O 1
ATOM 788 N N . ALA A 1 101 ? 21.953 37.594 -7.336 1 61.22 101 ALA A N 1
ATOM 789 C CA . ALA A 1 101 ? 21.625 36.375 -8.055 1 61.22 101 ALA A CA 1
ATOM 790 C C . ALA A 1 101 ? 20.281 36.5 -8.773 1 61.22 101 ALA A C 1
ATOM 792 O O . ALA A 1 101 ? 20.109 36 -9.891 1 61.22 101 ALA A O 1
ATOM 793 N N . CYS A 1 102 ? 19.391 37.125 -8.125 1 70.19 102 CYS A N 1
ATOM 794 C CA . CYS A 1 102 ? 18.078 37.344 -8.75 1 70.19 102 CYS A CA 1
ATOM 795 C C . CYS A 1 102 ? 18.156 38.406 -9.836 1 70.19 102 CYS A C 1
ATOM 797 O O . CYS A 1 102 ? 17.438 38.312 -10.828 1 70.19 102 CYS A O 1
ATOM 799 N N . ALA A 1 103 ? 19 39.312 -9.633 1 60.03 103 ALA A N 1
ATOM 800 C CA . ALA A 1 103 ? 19.188 40.312 -10.68 1 60.03 103 ALA A CA 1
ATOM 801 C C . ALA A 1 103 ? 19.719 39.688 -11.961 1 60.03 103 ALA A C 1
ATOM 803 O O . ALA A 1 103 ? 19.281 40.031 -13.062 1 60.03 103 ALA A O 1
ATOM 804 N N . GLU A 1 104 ? 20.656 38.75 -11.688 1 56.59 104 GLU A N 1
ATOM 805 C CA . GLU A 1 104 ? 21.203 38.062 -12.836 1 56.59 104 GLU A CA 1
ATOM 806 C C . GLU A 1 104 ? 20.203 37.062 -13.422 1 56.59 104 GLU A C 1
ATOM 808 O O . GLU A 1 104 ? 20.094 36.938 -14.641 1 56.59 104 GLU A O 1
ATOM 813 N N . HIS A 1 105 ? 19.562 36.375 -12.492 1 55.25 105 HIS A N 1
ATOM 814 C CA . HIS A 1 105 ? 18.625 35.375 -12.961 1 55.25 105 HIS A CA 1
ATOM 815 C C . HIS A 1 105 ? 17.422 36 -13.625 1 55.25 105 HIS A C 1
ATOM 817 O O . HIS A 1 105 ? 16.844 35.438 -14.562 1 55.25 105 HIS A O 1
ATOM 823 N N . LEU A 1 106 ? 16.953 37.094 -13.07 1 52.78 106 LEU A N 1
ATOM 824 C CA . LEU A 1 106 ? 15.891 37.844 -13.727 1 52.78 106 LEU A CA 1
ATOM 825 C C . LEU A 1 106 ? 16.312 38.281 -15.125 1 52.78 106 LEU A C 1
ATOM 827 O O . LEU A 1 106 ? 15.492 38.375 -16.031 1 52.78 106 LEU A O 1
ATOM 831 N N . ALA A 1 107 ? 17.547 38.719 -15.328 1 47.72 107 ALA A N 1
ATOM 832 C CA . ALA A 1 107 ? 18.047 39.125 -16.625 1 47.72 107 ALA A CA 1
ATOM 833 C C . ALA A 1 107 ? 18.203 37.969 -17.578 1 47.72 107 ALA A C 1
ATOM 835 O O . ALA A 1 107 ? 18.078 38.094 -18.797 1 47.72 107 ALA A O 1
ATOM 836 N N . GLN A 1 108 ? 18.656 36.906 -17.156 1 42.62 108 GLN A N 1
ATOM 837 C CA . GLN A 1 108 ? 18.969 35.844 -18.109 1 42.62 108 GLN A CA 1
ATOM 838 C C . GLN A 1 108 ? 17.766 34.969 -18.375 1 42.62 108 GLN A C 1
ATOM 840 O O . GLN A 1 108 ? 17.562 34.5 -19.484 1 42.62 108 GLN A O 1
ATOM 845 N N . SER A 1 109 ? 17.406 34.031 -17.469 1 43.94 109 SER A N 1
ATOM 846 C CA . SER A 1 109 ? 16.562 32.906 -17.797 1 43.94 109 SER A CA 1
ATOM 847 C C . SER A 1 109 ? 15.078 33.281 -17.781 1 43.94 109 SER A C 1
ATOM 849 O O . SER A 1 109 ? 14.633 34.031 -16.891 1 43.94 109 SER A O 1
ATOM 851 N N . ALA A 1 110 ? 14.32 33.094 -18.828 1 40.06 110 ALA A N 1
ATOM 852 C CA . ALA A 1 110 ? 12.891 33.156 -19.125 1 40.06 110 ALA A CA 1
ATOM 853 C C . ALA A 1 110 ? 12.07 32.594 -17.969 1 40.06 110 ALA A C 1
ATOM 855 O O . ALA A 1 110 ? 10.891 32.938 -17.812 1 40.06 110 ALA A O 1
ATOM 856 N N . ALA A 1 111 ? 12.375 31.344 -17.719 1 45.84 111 ALA A N 1
ATOM 857 C CA . ALA A 1 111 ? 11.594 30.703 -16.656 1 45.84 111 ALA A CA 1
ATOM 858 C C . ALA A 1 111 ? 12.031 31.188 -15.281 1 45.84 111 ALA A C 1
ATOM 860 O O . ALA A 1 111 ? 13.086 30.797 -14.789 1 45.84 111 ALA A O 1
ATOM 861 N N . GLY A 1 112 ? 11.945 32.438 -15.016 1 52.28 112 GLY A N 1
ATOM 862 C CA . GLY A 1 112 ? 12.398 33.188 -13.867 1 52.28 112 GLY A CA 1
ATOM 863 C C . GLY A 1 112 ? 12.32 32.406 -12.562 1 52.28 112 GLY A C 1
ATOM 864 O O . GLY A 1 112 ? 11.484 31.516 -12.422 1 52.28 112 GLY A O 1
ATOM 865 N N . ASP A 1 113 ? 13.5 32.344 -11.797 1 63.12 113 ASP A N 1
ATOM 866 C CA . ASP A 1 113 ? 13.539 31.766 -10.461 1 63.12 113 ASP A CA 1
ATOM 867 C C . ASP A 1 113 ? 12.359 32.25 -9.625 1 63.12 113 ASP A C 1
ATOM 869 O O . ASP A 1 113 ? 12.258 33.438 -9.305 1 63.12 113 ASP A O 1
ATOM 873 N N . LEU A 1 114 ? 11.43 31.375 -9.414 1 74.56 114 LEU A N 1
ATOM 874 C CA . LEU A 1 114 ? 10.211 31.688 -8.672 1 74.56 114 LEU A CA 1
ATOM 875 C C . LEU A 1 114 ? 10.547 32.219 -7.277 1 74.56 114 LEU A C 1
ATOM 877 O O . LEU A 1 114 ? 9.727 32.875 -6.648 1 74.56 114 LEU A O 1
ATOM 881 N N . ASN A 1 115 ? 11.828 32.062 -6.918 1 80.69 115 ASN A N 1
ATOM 882 C CA . ASN A 1 115 ? 12.188 32.469 -5.566 1 80.69 115 ASN A CA 1
ATOM 883 C C . ASN A 1 115 ? 12.672 33.938 -5.527 1 80.69 115 ASN A C 1
ATOM 885 O O . ASN A 1 115 ? 12.906 34.469 -4.449 1 80.69 115 ASN A O 1
ATOM 889 N N . CYS A 1 116 ? 12.797 34.5 -6.727 1 82.31 116 CYS A N 1
ATOM 890 C CA . CYS A 1 116 ? 13.188 35.906 -6.773 1 82.31 116 CYS A CA 1
ATOM 891 C C . CYS A 1 116 ? 12 36.812 -6.48 1 82.31 116 CYS A C 1
ATOM 893 O O . CYS A 1 116 ? 11.672 37.688 -7.277 1 82.31 116 CYS A O 1
ATOM 895 N N . ALA A 1 117 ? 11.273 36.594 -5.5 1 87.44 117 ALA A N 1
ATOM 896 C CA . ALA A 1 117 ? 10.148 37.344 -4.945 1 87.44 117 ALA A CA 1
ATOM 897 C C . ALA A 1 117 ? 10.164 37.312 -3.42 1 87.44 117 ALA A C 1
ATOM 899 O O . ALA A 1 117 ? 11.102 36.781 -2.814 1 87.44 117 ALA A O 1
ATOM 900 N N . ASN A 1 118 ? 9.344 38.062 -2.871 1 90.25 118 ASN A N 1
ATOM 901 C CA . ASN A 1 118 ? 9.203 38.031 -1.42 1 90.25 118 ASN A CA 1
ATOM 902 C C . ASN A 1 118 ? 8.008 37.188 -0.988 1 90.25 118 ASN A C 1
ATOM 904 O O . ASN A 1 118 ? 6.863 37.656 -1.088 1 90.25 118 ASN A O 1
ATOM 908 N N . PHE A 1 119 ? 8.336 36.062 -0.523 1 91.69 119 PHE A N 1
ATOM 909 C CA . PHE A 1 119 ? 7.281 35.219 0.015 1 91.69 119 PHE A CA 1
ATOM 910 C C . PHE A 1 119 ? 7.133 35.438 1.518 1 91.69 119 PHE A C 1
ATOM 912 O O . PHE A 1 119 ? 8.086 35.219 2.275 1 91.69 119 PHE A O 1
ATOM 919 N N . ILE A 1 120 ? 5.977 35.844 1.909 1 92.94 120 ILE A N 1
ATOM 920 C CA . ILE A 1 120 ? 5.734 36.094 3.326 1 92.94 120 ILE A CA 1
ATOM 921 C C . ILE A 1 120 ? 5.543 34.75 4.055 1 92.94 120 ILE A C 1
ATOM 923 O O . ILE A 1 120 ? 4.637 34 3.727 1 92.94 120 ILE A O 1
ATOM 927 N N . ARG A 1 121 ? 6.367 34.531 5.105 1 93.31 121 ARG A N 1
ATOM 928 C CA . ARG A 1 121 ? 6.426 33.219 5.695 1 93.31 121 ARG A CA 1
ATOM 929 C C . ARG A 1 121 ? 6.105 33.25 7.184 1 93.31 121 ARG A C 1
ATOM 931 O O . ARG A 1 121 ? 5.742 32.25 7.777 1 93.31 121 ARG A O 1
ATOM 938 N N . VAL A 1 122 ? 6.246 34.375 7.789 1 93 122 VAL A N 1
ATOM 939 C CA . VAL A 1 122 ? 6.059 34.469 9.234 1 93 122 VAL A CA 1
ATOM 940 C C . VAL A 1 122 ? 5.203 35.719 9.555 1 93 122 VAL A C 1
ATOM 942 O O . VAL A 1 122 ? 5.363 36.75 8.938 1 93 122 VAL A O 1
ATOM 945 N N . ALA A 1 123 ? 4.328 35.531 10.43 1 91.69 123 ALA A N 1
ATOM 946 C CA . ALA A 1 123 ? 3.561 36.625 11 1 91.69 123 ALA A CA 1
ATOM 947 C C . ALA A 1 123 ? 3.229 36.375 12.469 1 91.69 123 ALA A C 1
ATOM 949 O O . ALA A 1 123 ? 2.824 35.281 12.828 1 91.69 123 ALA A O 1
ATOM 950 N N . ARG A 1 124 ? 3.459 37.406 13.266 1 89.5 124 ARG A N 1
ATOM 951 C CA . ARG A 1 124 ? 3.154 37.281 14.688 1 89.5 124 ARG A CA 1
ATOM 952 C C . ARG A 1 124 ? 2.816 38.625 15.305 1 89.5 124 ARG A C 1
ATOM 954 O O . ARG A 1 124 ? 3.383 39.656 14.922 1 89.5 124 ARG A O 1
ATOM 961 N N . HIS A 1 125 ? 2.049 38.5 16.359 1 87.81 125 HIS A N 1
ATOM 962 C CA . HIS A 1 125 ? 1.786 39.688 17.156 1 87.81 125 HIS A CA 1
ATOM 963 C C . HIS A 1 125 ? 2.891 39.938 18.188 1 87.81 125 HIS A C 1
ATOM 965 O O . HIS A 1 125 ? 3.205 39.031 18.969 1 87.81 125 HIS A O 1
ATOM 971 N N . LEU A 1 126 ? 3.492 41 18.078 1 83.38 126 LEU A N 1
ATOM 972 C CA . LEU A 1 126 ? 4.422 41.406 19.125 1 83.38 126 LEU A CA 1
ATOM 973 C C . LEU A 1 126 ? 3.68 42.031 20.312 1 83.38 126 LEU A C 1
ATOM 975 O O . LEU A 1 126 ? 4.078 41.844 21.453 1 83.38 126 LEU A O 1
ATOM 979 N N . SER A 1 127 ? 2.74 42.75 19.969 1 81.56 127 SER A N 1
ATOM 980 C CA . SER A 1 127 ? 1.753 43.344 20.859 1 81.56 127 SER A CA 1
ATOM 981 C C . SER A 1 127 ? 0.385 43.438 20.188 1 81.56 127 SER A C 1
ATOM 983 O O . SER A 1 127 ? 0.252 43.125 19 1 81.56 127 SER A O 1
ATOM 985 N N . PRO A 1 128 ? -0.555 43.75 20.984 1 78.31 128 PRO A N 1
ATOM 986 C CA . PRO A 1 128 ? -1.872 43.875 20.344 1 78.31 128 PRO A CA 1
ATOM 987 C C . PRO A 1 128 ? -1.889 44.875 19.203 1 78.31 128 PRO A C 1
ATOM 989 O O . PRO A 1 128 ? -2.734 44.781 18.312 1 78.31 128 PRO A O 1
ATOM 992 N N . GLN A 1 129 ? -0.944 45.812 19.219 1 80.81 129 GLN A N 1
ATOM 993 C CA . GLN A 1 129 ? -0.963 46.844 18.188 1 80.81 129 GLN A CA 1
ATOM 994 C C . GLN A 1 129 ? 0.228 46.719 17.25 1 80.81 129 GLN A C 1
ATOM 996 O O . GLN A 1 129 ? 0.468 47.594 16.406 1 80.81 129 GLN A O 1
ATOM 1001 N N . SER A 1 130 ? 0.918 45.688 17.453 1 86.12 130 SER A N 1
ATOM 1002 C CA . SER A 1 130 ? 2.119 45.531 16.641 1 86.12 130 SER A CA 1
ATOM 1003 C C . SER A 1 130 ? 2.203 44.125 16.047 1 86.12 130 SER A C 1
ATOM 1005 O O . SER A 1 130 ? 1.973 43.125 16.734 1 86.12 130 SER A O 1
ATOM 1007 N N . LEU A 1 131 ? 2.482 44.125 14.734 1 89.25 131 LEU A N 1
ATOM 1008 C CA . LEU A 1 131 ? 2.574 42.844 13.984 1 89.25 131 LEU A CA 1
ATOM 1009 C C . LEU A 1 131 ? 3.943 42.719 13.336 1 89.25 131 LEU A C 1
ATOM 1011 O O . LEU A 1 131 ? 4.414 43.625 12.656 1 89.25 131 LEU A O 1
ATOM 1015 N N . LEU A 1 132 ? 4.582 41.625 13.625 1 90.56 132 LEU A N 1
ATOM 1016 C CA . LEU A 1 132 ? 5.832 41.281 12.953 1 90.56 132 LEU A CA 1
ATOM 1017 C C . LEU A 1 132 ? 5.578 40.406 11.742 1 90.56 132 LEU A C 1
ATOM 1019 O O . LEU A 1 132 ? 4.898 39.375 11.859 1 90.56 132 LEU A O 1
ATOM 1023 N N . VAL A 1 133 ? 6.055 40.812 10.609 1 93.5 133 VAL A N 1
ATOM 1024 C CA . VAL A 1 133 ? 5.922 40.031 9.383 1 93.5 133 VAL A CA 1
ATOM 1025 C C . VAL A 1 133 ? 7.297 39.812 8.758 1 93.5 133 VAL A C 1
ATOM 1027 O O . VAL A 1 133 ? 8.086 40.75 8.641 1 93.5 133 VAL A O 1
ATOM 1030 N N . CYS A 1 134 ? 7.59 38.594 8.406 1 93.81 134 CYS A N 1
ATOM 1031 C CA . CYS A 1 134 ? 8.875 38.281 7.773 1 93.81 134 CYS A CA 1
ATOM 1032 C C . CYS A 1 134 ? 8.672 37.594 6.434 1 93.81 134 CYS A C 1
ATOM 1034 O O . CYS A 1 134 ? 7.742 36.812 6.27 1 93.81 134 CYS A O 1
ATOM 1036 N N . GLY A 1 135 ? 9.523 37.906 5.488 1 93.25 135 GLY A N 1
ATOM 1037 C CA . GLY A 1 135 ? 9.5 37.312 4.16 1 93.25 135 GLY A CA 1
ATOM 1038 C C . GLY A 1 135 ? 10.875 36.906 3.658 1 93.25 135 GLY A C 1
ATOM 1039 O O . GLY A 1 135 ? 11.891 37.281 4.246 1 93.25 135 GLY A O 1
ATOM 1040 N N . THR A 1 136 ? 10.898 36.125 2.584 1 89.94 136 THR A N 1
ATOM 1041 C CA . THR A 1 136 ? 12.141 35.594 2.041 1 89.94 136 THR A CA 1
ATOM 1042 C C . THR A 1 136 ? 12.969 36.688 1.386 1 89.94 136 THR A C 1
ATOM 1044 O O . THR A 1 136 ? 14.203 36.656 1.424 1 89.94 136 THR A O 1
ATOM 1047 N N . ASN A 1 137 ? 12.336 37.594 0.696 1 89.81 137 ASN A N 1
ATOM 1048 C CA . ASN A 1 137 ? 12.969 38.75 0.063 1 89.81 137 ASN A CA 1
ATOM 1049 C C . ASN A 1 137 ? 14.086 38.344 -0.88 1 89.81 137 ASN A C 1
ATOM 1051 O O . ASN A 1 137 ? 15.219 38.812 -0.765 1 89.81 137 ASN A O 1
ATOM 1055 N N . SER A 1 138 ? 13.812 37.469 -1.764 1 85.94 138 SER A N 1
ATOM 1056 C CA . SER A 1 138 ? 14.75 37 -2.773 1 85.94 138 SER A CA 1
ATOM 1057 C C . SER A 1 138 ? 16 36.406 -2.129 1 85.94 138 SER A C 1
ATOM 1059 O O . SER A 1 138 ? 17.125 36.812 -2.445 1 85.94 138 SER A O 1
ATOM 1061 N N . TYR A 1 139 ? 15.875 35.594 -1.234 1 84.19 139 TYR A N 1
ATOM 1062 C CA . TYR A 1 139 ? 16.906 34.812 -0.566 1 84.19 139 TYR A CA 1
ATOM 1063 C C . TYR A 1 139 ? 17.594 35.625 0.518 1 84.19 139 TYR A C 1
ATOM 1065 O O . TYR A 1 139 ? 18.672 35.25 0.995 1 84.19 139 TYR A O 1
ATOM 1073 N N . SER A 1 140 ? 17.109 36.75 0.885 1 86.56 140 SER A N 1
ATOM 1074 C CA . SER A 1 140 ? 17.609 37.594 1.97 1 86.56 140 SER A CA 1
ATOM 1075 C C . SER A 1 140 ? 16.469 38 2.914 1 86.56 140 SER A C 1
ATOM 1077 O O . SER A 1 140 ? 16.016 39.156 2.895 1 86.56 140 SER A O 1
ATOM 1079 N N . PRO A 1 141 ? 16.172 37.156 3.725 1 91.06 141 PRO A N 1
ATOM 1080 C CA . PRO A 1 141 ? 14.977 37.344 4.559 1 91.06 141 PRO A CA 1
ATOM 1081 C C . PRO A 1 141 ? 15.016 38.656 5.332 1 91.06 141 PRO A C 1
ATOM 1083 O O . PRO A 1 141 ? 16.062 39.062 5.84 1 91.06 141 PRO A O 1
ATOM 1086 N N . ARG A 1 142 ? 13.906 39.312 5.344 1 92.12 142 ARG A N 1
ATOM 1087 C CA . ARG A 1 142 ? 13.68 40.562 6.074 1 92.12 142 ARG A CA 1
ATOM 1088 C C . ARG A 1 142 ? 12.391 40.5 6.879 1 92.12 142 ARG A C 1
ATOM 1090 O O . ARG A 1 142 ? 11.469 39.75 6.531 1 92.12 142 ARG A O 1
ATOM 1097 N N . CYS A 1 143 ? 12.406 41.25 7.922 1 93.31 143 CYS A N 1
ATOM 1098 C CA . CYS A 1 143 ? 11.195 41.375 8.719 1 93.31 143 CYS A CA 1
ATOM 1099 C C . CYS A 1 143 ? 10.781 42.844 8.844 1 93.31 143 CYS A C 1
ATOM 1101 O O . CYS A 1 143 ? 11.625 43.75 8.758 1 93.31 143 CYS A O 1
ATOM 1103 N N . ARG A 1 144 ? 9.516 43 8.969 1 92.25 144 ARG A N 1
ATOM 1104 C CA . ARG A 1 144 ? 8.953 44.344 9.195 1 92.25 144 ARG A CA 1
ATOM 1105 C C . ARG A 1 144 ? 7.988 44.312 10.375 1 92.25 144 ARG A C 1
ATOM 1107 O O . ARG A 1 144 ? 7.238 43.375 10.57 1 92.25 144 ARG A O 1
ATOM 1114 N N . GLU A 1 145 ? 8.133 45.312 11.102 1 90.88 145 GLU A N 1
ATOM 1115 C CA . GLU A 1 145 ? 7.148 45.531 12.156 1 90.88 145 GLU A CA 1
ATOM 1116 C C . GLU A 1 145 ? 6.086 46.531 11.711 1 90.88 145 GLU A C 1
ATOM 1118 O O . GLU A 1 145 ? 6.406 47.656 11.297 1 90.88 145 GLU A O 1
ATOM 1123 N N . TYR A 1 146 ? 4.891 46.094 11.797 1 88.81 146 TYR A N 1
ATOM 1124 C CA . TYR A 1 146 ? 3.762 46.938 11.422 1 88.81 146 TYR A CA 1
ATOM 1125 C C . TYR A 1 146 ? 2.969 47.375 12.656 1 88.81 146 TYR A C 1
ATOM 1127 O O . TYR A 1 146 ? 2.844 46.625 13.617 1 88.81 146 TYR A O 1
ATOM 1135 N N . LYS A 1 147 ? 2.602 48.562 12.617 1 84.75 147 LYS A N 1
ATOM 1136 C CA . LYS A 1 147 ? 1.712 49.062 13.656 1 84.75 147 LYS A CA 1
ATOM 1137 C C . LYS A 1 147 ? 0.301 49.281 13.117 1 84.75 147 LYS A C 1
ATOM 1139 O O . LYS A 1 147 ? 0.124 49.812 12.016 1 84.75 147 LYS A O 1
ATOM 1144 N N . TYR A 1 148 ? -0.598 48.75 13.914 1 75.19 148 TYR A N 1
ATOM 1145 C CA . TYR A 1 148 ? -1.991 48.906 13.516 1 75.19 148 TYR A CA 1
ATOM 1146 C C . TYR A 1 148 ? -2.459 50.344 13.758 1 75.19 148 TYR A C 1
ATOM 1148 O O . TYR A 1 148 ? -2.309 50.875 14.859 1 75.19 148 TYR A O 1
ATOM 1156 N N . ASP A 1 149 ? -2.838 50.938 12.648 1 71.69 149 ASP A N 1
ATOM 1157 C CA . ASP A 1 149 ? -3.438 52.281 12.75 1 71.69 149 ASP A CA 1
ATOM 1158 C C . ASP A 1 149 ? -4.957 52.188 12.867 1 71.69 149 ASP A C 1
ATOM 1160 O O . ASP A 1 149 ? -5.645 51.875 11.883 1 71.69 149 ASP A O 1
ATOM 1164 N N . SER A 1 150 ? -5.473 52.344 14.008 1 66.19 150 SER A N 1
ATOM 1165 C CA . SER A 1 150 ? -6.902 52.219 14.266 1 66.19 150 SER A CA 1
ATOM 1166 C C . SER A 1 150 ? -7.703 53.219 13.445 1 66.19 150 SER A C 1
ATOM 1168 O O . SER A 1 150 ? -8.867 52.969 13.125 1 66.19 150 SER A O 1
ATOM 1170 N N . VAL A 1 151 ? -7.102 54.312 13.109 1 63.62 151 VAL A N 1
ATOM 1171 C CA . VAL A 1 151 ? -7.789 55.375 12.359 1 63.62 151 VAL A CA 1
ATOM 1172 C C . VAL A 1 151 ? -7.938 54.938 10.898 1 63.62 151 VAL A C 1
ATOM 1174 O O . VAL A 1 151 ? -9.023 55.062 10.32 1 63.62 151 VAL A O 1
ATOM 1177 N N . GLN A 1 152 ? -6.918 54.344 10.328 1 60.06 152 GLN A N 1
ATOM 1178 C CA . GLN A 1 152 ? -6.922 53.969 8.922 1 60.06 152 GLN A CA 1
ATOM 1179 C C . GLN A 1 152 ? -7.305 52.5 8.75 1 60.06 152 GLN A C 1
ATOM 1181 O O . GLN A 1 152 ? -7.512 52.031 7.633 1 60.06 152 GLN A O 1
ATOM 1186 N N . ARG A 1 153 ? -7.508 52 9.789 1 59.25 153 ARG A N 1
ATOM 1187 C CA . ARG A 1 153 ? -7.871 50.562 9.852 1 59.25 153 ARG A CA 1
ATOM 1188 C C . ARG A 1 153 ? -6.934 49.719 8.992 1 59.25 153 ARG A C 1
ATOM 1190 O O . ARG A 1 153 ? -7.387 48.906 8.211 1 59.25 153 ARG A O 1
ATOM 1197 N N . ASN A 1 154 ? -5.703 50.219 9.008 1 66.44 154 ASN A N 1
ATOM 1198 C CA . ASN A 1 154 ? -4.699 49.531 8.203 1 66.44 154 ASN A CA 1
ATOM 1199 C C . ASN A 1 154 ? -3.365 49.438 8.938 1 66.44 154 ASN A C 1
ATOM 1201 O O . ASN A 1 154 ? -3.172 50.094 9.969 1 66.44 154 ASN A O 1
ATOM 1205 N N . TYR A 1 155 ? -2.508 48.625 8.5 1 73 155 TYR A N 1
ATOM 1206 C CA . TYR A 1 155 ? -1.178 48.469 9.078 1 73 155 TYR A CA 1
ATOM 1207 C C . TYR A 1 155 ? -0.179 49.406 8.422 1 73 155 TYR A C 1
ATOM 1209 O O . TYR A 1 155 ? -0.201 49.594 7.203 1 73 155 TYR A O 1
ATOM 1217 N N . SER A 1 156 ? 0.465 50.219 9.227 1 76.38 156 SER A N 1
ATOM 1218 C CA . SER A 1 156 ? 1.536 51.094 8.727 1 76.38 156 SER A CA 1
ATOM 1219 C C . SER A 1 156 ? 2.904 50.562 9.156 1 76.38 156 SER A C 1
ATOM 1221 O O . SER A 1 156 ? 3.064 50.094 10.273 1 76.38 156 SER A O 1
ATOM 1223 N N . TRP A 1 157 ? 3.842 50.594 8.164 1 71.69 157 TRP A N 1
ATOM 1224 C CA . TRP A 1 157 ? 5.176 50.062 8.406 1 71.69 157 TRP A CA 1
ATOM 1225 C C . TRP A 1 157 ? 5.98 50.969 9.32 1 71.69 157 TRP A C 1
ATOM 1227 O O . TRP A 1 157 ? 5.969 52.188 9.156 1 71.69 157 TRP A O 1
ATOM 1237 N N . LYS A 1 158 ? 6.602 50.344 10.242 1 73.31 158 LYS A N 1
ATOM 1238 C CA . LYS A 1 158 ? 7.402 51.094 11.203 1 73.31 158 LYS A CA 1
ATOM 1239 C C . LYS A 1 158 ? 8.891 50.875 10.977 1 73.31 158 LYS A C 1
ATOM 1241 O O . LYS A 1 158 ? 9.641 51.812 10.695 1 73.31 158 LYS A O 1
ATOM 1246 N N . THR A 1 159 ? 9.352 49.531 11.148 1 81.38 159 THR A N 1
ATOM 1247 C CA . THR A 1 159 ? 10.781 49.25 11.133 1 81.38 159 THR A CA 1
ATOM 1248 C C . THR A 1 159 ? 11.07 48 10.32 1 81.38 159 THR A C 1
ATOM 1250 O O . THR A 1 159 ? 10.242 47.094 10.258 1 81.38 159 THR A O 1
ATOM 1253 N N . ASP A 1 160 ? 12.234 48.062 9.633 1 85.31 160 ASP A N 1
ATOM 1254 C CA . ASP A 1 160 ? 12.773 46.938 8.914 1 85.31 160 ASP A CA 1
ATOM 1255 C C . ASP A 1 160 ? 13.906 46.25 9.695 1 85.31 160 ASP A C 1
ATOM 1257 O O . ASP A 1 160 ? 14.789 46.938 10.211 1 85.31 160 ASP A O 1
ATOM 1261 N N . VAL A 1 161 ? 13.711 45.031 9.938 1 85.31 161 VAL A N 1
ATOM 1262 C CA . VAL A 1 161 ? 14.711 44.312 10.711 1 85.31 161 VAL A CA 1
ATOM 1263 C C . VAL A 1 161 ? 15.227 43.125 9.898 1 85.31 161 VAL A C 1
ATOM 1265 O O . VAL A 1 161 ? 14.555 42.656 8.969 1 85.31 161 VAL A O 1
ATOM 1268 N N . ASP A 1 162 ? 16.453 42.719 10.266 1 87.75 162 ASP A N 1
ATOM 1269 C CA . ASP A 1 162 ? 17.031 41.531 9.656 1 87.75 162 ASP A CA 1
ATOM 1270 C C . ASP A 1 162 ? 16.234 40.25 10.016 1 87.75 162 ASP A C 1
ATOM 1272 O O . ASP A 1 162 ? 15.922 40.031 11.188 1 87.75 162 ASP A O 1
ATOM 1276 N N . GLY A 1 163 ? 15.852 39.5 9.039 1 89.62 163 GLY A N 1
ATOM 1277 C CA . GLY A 1 163 ? 15.023 38.312 9.25 1 89.62 163 GLY A CA 1
ATOM 1278 C C . GLY A 1 163 ? 15.766 37 9.031 1 89.62 163 GLY A C 1
ATOM 1279 O O . GLY A 1 163 ? 15.148 35.938 8.977 1 89.62 163 GLY A O 1
ATOM 1280 N N . GLN A 1 164 ? 17.109 36.938 8.906 1 84.25 164 GLN A N 1
ATOM 1281 C CA . GLN A 1 164 ? 17.891 35.781 8.547 1 84.25 164 GLN A CA 1
ATOM 1282 C C . GLN A 1 164 ? 17.781 34.688 9.609 1 84.25 164 GLN A C 1
ATOM 1284 O O . GLN A 1 164 ? 17.906 33.5 9.305 1 84.25 164 GLN A O 1
ATOM 1289 N N . ALA A 1 165 ? 17.531 35.062 10.789 1 85.06 165 ALA A N 1
ATOM 1290 C CA . ALA A 1 165 ? 17.469 34.062 11.867 1 85.06 165 ALA A CA 1
ATOM 1291 C C . ALA A 1 165 ? 16.016 33.688 12.18 1 85.06 165 ALA A C 1
ATOM 1293 O O . ALA A 1 165 ? 15.734 33.031 13.188 1 85.06 165 ALA A O 1
ATOM 1294 N N . ILE A 1 166 ? 15.07 34.062 11.32 1 88.56 166 ILE A N 1
ATOM 1295 C CA . ILE A 1 166 ? 13.664 33.844 11.641 1 88.56 166 ILE A CA 1
ATOM 1296 C C . ILE A 1 166 ? 12.953 33.219 10.438 1 88.56 166 ILE A C 1
ATOM 1298 O O . ILE A 1 166 ? 12.109 32.344 10.602 1 88.56 166 ILE A O 1
ATOM 1302 N N . CYS A 1 167 ? 13.305 33.688 9.344 1 91 167 CYS A N 1
ATOM 1303 C CA . CYS A 1 167 ? 12.562 33.312 8.133 1 91 167 CYS A CA 1
ATOM 1304 C C . CYS A 1 167 ? 13.438 32.5 7.18 1 91 167 CYS A C 1
ATOM 1306 O O . CYS A 1 167 ? 14.625 32.781 7.035 1 91 167 CYS A O 1
ATOM 1308 N N . PRO A 1 168 ? 12.82 31.516 6.559 1 89.31 168 PRO A N 1
ATOM 1309 C CA . PRO A 1 168 ? 13.57 30.781 5.539 1 89.31 168 PRO A CA 1
ATOM 1310 C C . PRO A 1 168 ? 13.969 31.656 4.352 1 89.31 168 PRO A C 1
ATOM 1312 O O . PRO A 1 168 ? 13.383 32.719 4.141 1 89.31 168 PRO A O 1
ATOM 1315 N N . GLN A 1 169 ? 14.883 31.125 3.529 1 86.56 169 GLN A N 1
ATOM 1316 C CA . GLN A 1 169 ? 15.438 31.906 2.432 1 86.56 169 GLN A CA 1
ATOM 1317 C C . GLN A 1 169 ? 14.633 31.703 1.149 1 86.56 169 GLN A C 1
ATOM 1319 O O . GLN A 1 169 ? 14.742 32.5 0.208 1 86.56 169 GLN A O 1
ATOM 1324 N N . ASP A 1 170 ? 13.867 30.656 1.175 1 86.75 170 ASP A N 1
ATOM 1325 C CA . ASP A 1 170 ? 13.109 30.375 -0.039 1 86.75 170 ASP A CA 1
ATOM 1326 C C . ASP A 1 170 ? 11.672 29.984 0.293 1 86.75 170 ASP A C 1
ATOM 1328 O O . ASP A 1 170 ? 11.32 29.812 1.464 1 86.75 170 ASP A O 1
ATOM 1332 N N . ARG A 1 171 ? 10.891 29.812 -0.728 1 86.38 171 ARG A N 1
ATOM 1333 C CA . ARG A 1 171 ? 9.461 29.609 -0.558 1 86.38 171 ARG A CA 1
ATOM 1334 C C . ARG A 1 171 ? 9.156 28.172 -0.126 1 86.38 171 ARG A C 1
ATOM 1336 O O . ARG A 1 171 ? 8.164 27.922 0.55 1 86.38 171 ARG A O 1
ATOM 1343 N N . ASN A 1 172 ? 9.992 27.203 -0.485 1 83.88 172 ASN A N 1
ATOM 1344 C CA . ASN A 1 172 ? 9.656 25.797 -0.313 1 83.88 172 ASN A CA 1
ATOM 1345 C C . ASN A 1 172 ? 10.25 25.219 0.973 1 83.88 172 ASN A C 1
ATOM 1347 O O . ASN A 1 172 ? 9.797 24.203 1.473 1 83.88 172 ASN A O 1
ATOM 1351 N N . SER A 1 173 ? 11.211 25.906 1.514 1 87.69 173 SER A N 1
ATOM 1352 C CA . SER A 1 173 ? 11.883 25.375 2.691 1 87.69 173 SER A CA 1
ATOM 1353 C C . SER A 1 173 ? 10.992 25.469 3.926 1 87.69 173 SER A C 1
ATOM 1355 O O . SER A 1 173 ? 10.297 26.453 4.121 1 87.69 173 SER A O 1
ATOM 1357 N N . SER A 1 174 ? 11.039 24.391 4.648 1 89.5 174 SER A N 1
ATOM 1358 C CA . SER A 1 174 ? 10.273 24.375 5.891 1 89.5 174 SER A CA 1
ATOM 1359 C C . SER A 1 174 ? 11.016 25.109 7.004 1 89.5 174 SER A C 1
ATOM 1361 O O . SER A 1 174 ? 12.227 25.328 6.906 1 89.5 174 SER A O 1
ATOM 1363 N N . ALA A 1 175 ? 10.203 25.531 7.957 1 92.19 175 ALA A N 1
ATOM 1364 C CA . ALA A 1 175 ? 10.766 26.172 9.141 1 92.19 175 ALA A CA 1
ATOM 1365 C C . ALA A 1 175 ? 9.844 26 10.344 1 92.19 175 ALA A C 1
ATOM 1367 O O . ALA A 1 175 ? 8.656 25.703 10.188 1 92.19 175 ALA A O 1
ATOM 1368 N N . ALA A 1 176 ? 10.477 26.016 11.453 1 94.56 176 ALA A N 1
ATOM 1369 C CA . ALA A 1 176 ? 9.75 26.016 12.727 1 94.56 176 ALA A CA 1
ATOM 1370 C C . ALA A 1 176 ? 10.18 27.188 13.602 1 94.56 176 ALA A C 1
ATOM 1372 O O . ALA A 1 176 ? 11.352 27.312 13.969 1 94.56 176 ALA A O 1
ATOM 1373 N N . VAL A 1 177 ? 9.242 28.031 13.891 1 92.62 177 VAL A N 1
ATOM 1374 C CA . VAL A 1 177 ? 9.555 29.219 14.68 1 92.62 177 VAL A CA 1
ATOM 1375 C C . VAL A 1 177 ? 8.719 29.25 15.953 1 92.62 177 VAL A C 1
ATOM 1377 O O . VAL A 1 177 ? 7.504 29.031 15.906 1 92.62 177 VAL A O 1
ATOM 1380 N N . LEU A 1 178 ? 9.406 29.484 17.031 1 92.94 178 LEU A N 1
ATOM 1381 C CA . LEU A 1 178 ? 8.742 29.562 18.328 1 92.94 178 LEU A CA 1
ATOM 1382 C C . LEU A 1 178 ? 9.008 30.906 19 1 92.94 178 LEU A C 1
ATOM 1384 O O . LEU A 1 178 ? 10.141 31.391 19 1 92.94 178 LEU A O 1
ATOM 1388 N N . PHE A 1 179 ? 7.949 31.516 19.406 1 88.25 179 PHE A N 1
ATOM 1389 C CA . PHE A 1 179 ? 8.047 32.719 20.219 1 88.25 179 PHE A CA 1
ATOM 1390 C C . PHE A 1 179 ? 7.609 32.469 21.656 1 88.25 179 PHE A C 1
ATOM 1392 O O . PHE A 1 179 ? 6.422 32.25 21.922 1 88.25 179 PHE A O 1
ATOM 1399 N N . VAL A 1 180 ? 8.586 32.438 22.5 1 89 180 VAL A N 1
ATOM 1400 C CA . VAL A 1 180 ? 8.289 32.094 23.891 1 89 180 VAL A CA 1
ATOM 1401 C C . VAL A 1 180 ? 9.086 33 24.812 1 89 180 VAL A C 1
ATOM 1403 O O . VAL A 1 180 ? 10.297 33.156 24.641 1 89 180 VAL A O 1
ATOM 1406 N N . ASN A 1 181 ? 8.445 33.531 25.891 1 83.62 181 ASN A N 1
ATOM 1407 C CA . ASN A 1 181 ? 9.07 34.406 26.906 1 83.62 181 ASN A CA 1
ATOM 1408 C C . ASN A 1 181 ? 9.914 35.5 26.266 1 83.62 181 ASN A C 1
ATOM 1410 O O . ASN A 1 181 ? 11.078 35.688 26.625 1 83.62 181 ASN A O 1
ATOM 1414 N N . ASN A 1 182 ? 9.398 36.094 25.25 1 80 182 ASN A N 1
ATOM 1415 C CA . ASN A 1 182 ? 10.023 37.219 24.547 1 80 182 ASN A CA 1
ATOM 1416 C C . ASN A 1 182 ? 11.289 36.781 23.812 1 80 182 ASN A C 1
ATOM 1418 O O . ASN A 1 182 ? 12.188 37.594 23.578 1 80 182 ASN A O 1
ATOM 1422 N N . ARG A 1 183 ? 11.438 35.594 23.688 1 87.69 183 ARG A N 1
ATOM 1423 C CA . ARG A 1 183 ? 12.547 35.031 22.906 1 87.69 183 ARG A CA 1
ATOM 1424 C C . ARG A 1 183 ? 12.047 34.375 21.641 1 87.69 183 ARG A C 1
ATOM 1426 O O . ARG A 1 183 ? 10.984 33.75 21.641 1 87.69 183 ARG A O 1
ATOM 1433 N N . GLN A 1 184 ? 12.836 34.594 20.672 1 90.12 184 GLN A N 1
ATOM 1434 C CA . GLN A 1 184 ? 12.531 33.969 19.391 1 90.12 184 GLN A CA 1
ATOM 1435 C C . GLN A 1 184 ? 13.539 32.875 19.047 1 90.12 184 GLN A C 1
ATOM 1437 O O . GLN A 1 184 ? 14.75 33.125 19.016 1 90.12 184 GLN A O 1
ATOM 1442 N N . ILE A 1 185 ? 13.07 31.672 18.906 1 95 185 ILE A N 1
ATOM 1443 C CA . ILE A 1 185 ? 13.906 30.547 18.5 1 95 185 ILE A CA 1
ATOM 1444 C C . ILE A 1 185 ? 13.398 29.969 17.188 1 95 185 ILE A C 1
ATOM 1446 O O . ILE A 1 185 ? 12.203 29.719 17.031 1 95 185 ILE A O 1
ATOM 1450 N N . ALA A 1 186 ? 14.289 29.781 16.234 1 94.94 186 ALA A N 1
ATOM 1451 C CA . ALA A 1 186 ? 13.859 29.328 14.914 1 94.94 186 ALA A CA 1
ATOM 1452 C C . ALA A 1 186 ? 14.742 28.188 14.406 1 94.94 186 ALA 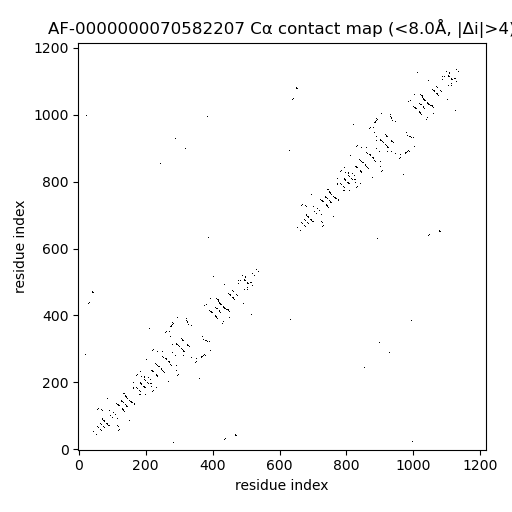A C 1
ATOM 1454 O O . ALA A 1 186 ? 15.969 28.25 14.508 1 94.94 186 ALA A O 1
ATOM 1455 N N . GLY A 1 187 ? 14.07 27.125 14.062 1 95.88 187 GLY A N 1
ATOM 1456 C CA . GLY A 1 187 ? 14.719 26.109 13.25 1 95.88 187 GLY A CA 1
ATOM 1457 C C . GLY A 1 187 ? 14.539 26.328 11.758 1 95.88 187 GLY A C 1
ATOM 1458 O O . GLY A 1 187 ? 13.43 26.203 11.234 1 95.88 187 GLY A O 1
ATOM 1459 N N . LEU A 1 188 ? 15.633 26.594 11.094 1 94 188 LEU A N 1
ATOM 1460 C CA . LEU A 1 188 ? 15.602 26.859 9.656 1 94 188 LEU A CA 1
ATOM 1461 C C . LEU A 1 188 ? 16.172 25.688 8.875 1 94 188 LEU A C 1
ATOM 1463 O O . LEU A 1 188 ? 17.328 25.281 9.102 1 94 188 LEU A O 1
ATOM 1467 N N . SER A 1 189 ? 15.375 25.234 7.965 1 93.06 189 SER A N 1
ATOM 1468 C CA . SER A 1 189 ? 15.758 24.047 7.203 1 93.06 189 SER A CA 1
ATOM 1469 C C . SER A 1 189 ? 16.812 24.391 6.145 1 93.06 189 SER A C 1
ATOM 1471 O O . SER A 1 189 ? 17 25.547 5.801 1 93.06 189 SER A O 1
ATOM 1473 N N . ALA A 1 190 ? 17.406 23.281 5.68 1 86.5 190 ALA A N 1
ATOM 1474 C CA . ALA A 1 190 ? 18.406 23.406 4.629 1 86.5 190 ALA A CA 1
ATOM 1475 C C . ALA A 1 190 ? 17.781 23.844 3.309 1 86.5 190 ALA A C 1
ATOM 1477 O O . ALA A 1 190 ? 16.641 23.453 3.004 1 86.5 190 ALA A O 1
ATOM 1478 N N . ARG A 1 191 ? 18.5 24.672 2.725 1 77.12 191 ARG A N 1
ATOM 1479 C CA . ARG A 1 191 ? 18.141 24.984 1.344 1 77.12 191 ARG A CA 1
ATOM 1480 C C . ARG A 1 191 ? 18.906 24.094 0.37 1 77.12 191 ARG A C 1
ATOM 1482 O O . ARG A 1 191 ? 20.141 24.094 0.365 1 77.12 191 ARG A O 1
ATOM 1489 N N . THR A 1 192 ? 18.141 23.359 -0.384 1 70.31 192 THR A N 1
ATOM 1490 C CA . THR A 1 192 ? 18.781 22.406 -1.272 1 70.31 192 THR A CA 1
ATOM 1491 C C . THR A 1 192 ? 19.141 23.047 -2.604 1 70.31 192 THR A C 1
ATOM 1493 O O . THR A 1 192 ? 20.047 22.578 -3.309 1 70.31 192 THR A O 1
ATOM 1496 N N . SER A 1 193 ? 18.406 24.047 -2.934 1 65.94 193 SER A N 1
ATOM 1497 C CA . SER A 1 193 ? 18.688 24.703 -4.211 1 65.94 193 SER A CA 1
ATOM 1498 C C . SER A 1 193 ? 19.812 25.719 -4.074 1 65.94 193 SER A C 1
ATOM 1500 O O . SER A 1 193 ? 20.062 26.234 -2.984 1 65.94 193 SER A O 1
ATOM 1502 N N . ALA A 1 194 ? 20.453 25.891 -5.117 1 64.12 194 ALA A N 1
ATOM 1503 C CA . ALA A 1 194 ? 21.562 26.844 -5.109 1 64.12 194 ALA A CA 1
ATOM 1504 C C . ALA A 1 194 ? 21.078 28.266 -4.816 1 64.12 194 ALA A C 1
ATOM 1506 O O . ALA A 1 194 ? 20.062 28.703 -5.352 1 64.12 194 ALA A O 1
ATOM 1507 N N . PRO A 1 195 ? 21.891 28.891 -4.039 1 68.12 195 PRO A N 1
ATOM 1508 C CA . PRO A 1 195 ? 23 28.469 -3.182 1 68.12 195 PRO A CA 1
ATOM 1509 C C . PRO A 1 195 ? 22.547 27.641 -1.981 1 68.12 195 PRO A C 1
ATOM 1511 O O . PRO A 1 195 ? 21.609 28.047 -1.269 1 68.12 195 PRO A O 1
ATOM 1514 N N . LYS A 1 196 ? 23.25 26.609 -1.766 1 78.25 196 LYS A N 1
ATOM 1515 C CA . LYS A 1 196 ? 22.906 25.672 -0.693 1 78.25 196 LYS A CA 1
ATOM 1516 C C . LYS A 1 196 ? 23.266 26.25 0.671 1 78.25 196 LYS A C 1
ATOM 1518 O O . LYS A 1 196 ? 24.328 26.875 0.825 1 78.25 196 LYS A O 1
ATOM 1523 N N . THR A 1 197 ? 22.344 26.312 1.539 1 85.56 197 THR A N 1
ATOM 1524 C CA . THR A 1 197 ? 22.578 26.719 2.92 1 85.56 197 THR A CA 1
ATOM 1525 C C . THR A 1 197 ? 22.203 25.594 3.887 1 85.56 197 THR A C 1
ATOM 1527 O O . THR A 1 197 ? 21.141 24.969 3.74 1 85.56 197 THR A O 1
ATOM 1530 N N . PRO A 1 198 ? 23.078 25.344 4.816 1 90.31 198 PRO A N 1
ATOM 1531 C CA . PRO A 1 198 ? 22.781 24.281 5.777 1 90.31 198 PRO A CA 1
ATOM 1532 C C . PRO A 1 198 ? 21.688 24.672 6.762 1 90.31 198 PRO A C 1
ATOM 1534 O O . PRO A 1 198 ? 21.422 25.859 6.949 1 90.31 198 PRO A O 1
ATOM 1537 N N . ALA A 1 199 ? 21.062 23.703 7.355 1 92.62 199 ALA A N 1
ATOM 1538 C CA . ALA A 1 199 ? 20.062 23.938 8.391 1 92.62 199 ALA A CA 1
ATOM 1539 C C . ALA A 1 199 ? 20.703 24.484 9.664 1 92.62 199 ALA A C 1
ATOM 1541 O O . ALA A 1 199 ? 21.859 24.188 9.969 1 92.62 199 ALA A O 1
ATOM 1542 N N . VAL A 1 200 ? 19.922 25.312 10.43 1 93.62 200 VAL A N 1
ATOM 1543 C CA . VAL A 1 200 ? 20.422 25.875 11.68 1 93.62 200 VAL A CA 1
ATOM 1544 C C . VAL A 1 200 ? 19.281 26.016 12.68 1 93.62 200 VAL A C 1
ATOM 1546 O O . VAL A 1 200 ? 18.125 26.203 12.289 1 93.62 200 VAL A O 1
ATOM 1549 N N . LEU A 1 201 ? 19.562 25.828 13.828 1 95.44 201 LEU A N 1
ATOM 1550 C CA . LEU A 1 201 ? 18.734 26.266 14.945 1 95.44 201 LEU A CA 1
ATOM 1551 C C . LEU A 1 201 ? 19.281 27.547 15.555 1 95.44 201 LEU A C 1
ATOM 1553 O O . LEU A 1 201 ? 20.422 27.578 16.047 1 95.44 201 LEU A O 1
ATOM 1557 N N . ALA A 1 202 ? 18.453 28.578 15.555 1 93.75 202 ALA A N 1
ATOM 1558 C CA . ALA A 1 202 ? 19 29.875 15.898 1 93.75 202 ALA A CA 1
ATOM 1559 C C . ALA A 1 202 ? 18.109 30.609 16.891 1 93.75 202 ALA A C 1
ATOM 1561 O O . ALA A 1 202 ? 16.875 30.5 16.828 1 93.75 202 ALA A O 1
ATOM 1562 N N . ALA A 1 203 ? 18.703 31.203 17.828 1 92.94 203 ALA A N 1
ATOM 1563 C CA . ALA A 1 203 ? 18.156 32.188 18.75 1 92.94 203 ALA A CA 1
ATOM 1564 C C . ALA A 1 203 ? 19.188 33.281 19.078 1 92.94 203 ALA A C 1
ATOM 1566 O O . ALA A 1 203 ? 19.953 33.156 20.016 1 92.94 203 ALA A O 1
ATOM 1567 N N . ARG A 1 204 ? 19.156 34.312 18.328 1 86.06 204 ARG A N 1
ATOM 1568 C CA . ARG A 1 204 ? 20.25 35.281 18.406 1 86.06 204 ARG A CA 1
ATOM 1569 C C . ARG A 1 204 ? 20.594 35.594 19.859 1 86.06 204 ARG A C 1
ATOM 1571 O O . ARG A 1 204 ? 19.719 35.938 20.656 1 86.06 204 ARG A O 1
ATOM 1578 N N . PRO A 1 205 ? 21.906 35.438 20.172 1 90.56 205 PRO A N 1
ATOM 1579 C CA . PRO A 1 205 ? 23.047 35.188 19.266 1 90.56 205 PRO A CA 1
ATOM 1580 C C . PRO A 1 205 ? 23.359 33.719 19.109 1 90.56 205 PRO A C 1
ATOM 1582 O O . PRO A 1 205 ? 24.344 33.344 18.453 1 90.56 205 PRO A O 1
ATOM 1585 N N . LEU A 1 206 ? 22.625 32.906 19.703 1 93.38 206 LEU A N 1
ATOM 1586 C CA . LEU A 1 206 ? 22.922 31.469 19.688 1 93.38 206 LEU A CA 1
ATOM 1587 C C . LEU A 1 206 ? 22.625 30.875 18.312 1 93.38 206 LEU A C 1
ATOM 1589 O O . LEU A 1 206 ? 21.641 31.266 17.672 1 93.38 206 LEU A O 1
ATOM 1593 N N . THR A 1 207 ? 23.422 29.938 17.906 1 93.31 207 THR A N 1
ATOM 1594 C CA . THR A 1 207 ? 23.219 29.219 16.656 1 93.31 207 THR A CA 1
ATOM 1595 C C . THR A 1 207 ? 23.969 27.891 16.672 1 93.31 207 THR A C 1
ATOM 1597 O O . THR A 1 207 ? 24.969 27.734 17.375 1 93.31 207 THR A O 1
ATOM 1600 N N . THR A 1 208 ? 23.422 26.953 16 1 92.44 208 THR A N 1
ATOM 1601 C CA . THR A 1 208 ? 24.203 25.75 15.758 1 92.44 208 THR A CA 1
ATOM 1602 C C . THR A 1 208 ? 25.328 26.031 14.758 1 92.44 208 THR A C 1
ATOM 1604 O O . THR A 1 208 ? 25.156 26.844 13.844 1 92.44 208 THR A O 1
ATOM 1607 N N . LYS A 1 209 ? 26.422 25.344 14.906 1 86.88 209 LYS A N 1
ATOM 1608 C CA . LYS A 1 209 ? 27.5 25.469 13.938 1 86.88 209 LYS A CA 1
ATOM 1609 C C . LYS A 1 209 ? 27.125 24.859 12.594 1 86.88 209 LYS A C 1
ATOM 1611 O O . LYS A 1 209 ? 26.812 23.672 12.508 1 86.88 209 LYS A O 1
ATOM 1616 N N . PRO A 1 210 ? 27.219 25.734 11.68 1 82.31 210 PRO A N 1
ATOM 1617 C CA . PRO A 1 210 ? 26.797 25.219 10.367 1 82.31 210 PRO A CA 1
ATOM 1618 C C . PRO A 1 210 ? 27.641 24.031 9.906 1 82.31 210 PRO A C 1
ATOM 1620 O O . PRO A 1 210 ? 28.859 24.031 10.109 1 82.31 210 PRO A O 1
ATOM 1623 N N . GLU A 1 211 ? 27.109 23.016 9.477 1 76.81 211 GLU A N 1
ATOM 1624 C CA . GLU A 1 211 ? 27.703 21.828 8.852 1 76.81 211 GLU A CA 1
ATOM 1625 C C . GLU A 1 211 ? 28.375 20.938 9.891 1 76.81 211 GLU A C 1
ATOM 1627 O O . GLU A 1 211 ? 29.234 20.125 9.547 1 76.81 211 GLU A O 1
ATOM 1632 N N . ASP A 1 212 ? 28.109 21.188 11.109 1 80.38 212 ASP A N 1
ATOM 1633 C CA . ASP A 1 212 ? 28.562 20.234 12.117 1 80.38 212 ASP A CA 1
ATOM 1634 C C . ASP A 1 212 ? 27.547 19.109 12.305 1 80.38 212 ASP A C 1
ATOM 1636 O O . ASP A 1 212 ? 26.516 19.297 12.953 1 80.38 212 ASP A O 1
ATOM 1640 N N . PRO A 1 213 ? 27.828 17.984 11.82 1 79.38 213 PRO A N 1
ATOM 1641 C CA . PRO A 1 213 ? 26.844 16.906 11.828 1 79.38 213 PRO A CA 1
ATOM 1642 C C . PRO A 1 213 ? 26.562 16.375 13.227 1 79.38 213 PRO A C 1
ATOM 1644 O O . PRO A 1 213 ? 25.578 15.664 13.438 1 79.38 213 PRO A O 1
ATOM 1647 N N . THR A 1 214 ? 27.453 16.734 14.133 1 78.5 214 THR A N 1
ATOM 1648 C CA . THR A 1 214 ? 27.234 16.219 15.484 1 78.5 214 THR A CA 1
ATOM 1649 C C . THR A 1 214 ? 26.047 16.922 16.141 1 78.5 214 THR A C 1
ATOM 1651 O O . THR A 1 214 ? 25.375 16.344 16.984 1 78.5 214 THR A O 1
ATOM 1654 N N . GLN A 1 215 ? 25.859 18.109 15.711 1 87.5 215 GLN A N 1
ATOM 1655 C CA . GLN A 1 215 ? 24.75 18.859 16.297 1 87.5 215 GLN A CA 1
ATOM 1656 C C . GLN A 1 215 ? 23.484 18.734 15.438 1 87.5 215 GLN A C 1
ATOM 1658 O O . GLN A 1 215 ? 22.406 18.406 15.945 1 87.5 215 GLN A O 1
ATOM 1663 N N . LEU A 1 216 ? 23.734 18.984 14.203 1 90.94 216 LEU A N 1
ATOM 1664 C CA . LEU A 1 216 ? 22.609 19.078 13.289 1 90.94 216 LEU A CA 1
ATOM 1665 C C . LEU A 1 216 ? 23.031 18.703 11.867 1 90.94 216 LEU A C 1
ATOM 1667 O O . LEU A 1 216 ? 24.031 19.219 11.359 1 90.94 216 LEU A O 1
ATOM 1671 N N . GLY A 1 217 ? 22.266 17.766 11.328 1 89.12 217 GLY A N 1
ATOM 1672 C CA . GLY A 1 217 ? 22.531 17.453 9.93 1 89.12 217 GLY A CA 1
ATOM 1673 C C . GLY A 1 217 ? 22.375 18.656 9.016 1 89.12 217 GLY A C 1
ATOM 1674 O O . GLY A 1 217 ? 21.453 19.453 9.172 1 89.12 217 GLY A O 1
ATOM 1675 N N . ALA A 1 218 ? 23.266 18.75 8.055 1 88.06 218 ALA A N 1
ATOM 1676 C CA . ALA A 1 218 ? 23.234 19.875 7.133 1 88.06 218 ALA A CA 1
ATOM 1677 C C . ALA A 1 218 ? 21.984 19.859 6.277 1 88.06 218 ALA A C 1
ATOM 1679 O O . ALA A 1 218 ? 21.516 20.906 5.809 1 88.06 218 ALA A O 1
ATOM 1680 N N . ASP A 1 219 ? 21.391 18.703 6.211 1 89.44 219 ASP A N 1
ATOM 1681 C CA . ASP A 1 219 ? 20.203 18.547 5.367 1 89.44 219 ASP A CA 1
ATOM 1682 C C . ASP A 1 219 ? 18.938 18.453 6.207 1 89.44 219 ASP A C 1
ATOM 1684 O O . ASP A 1 219 ? 17.891 18.016 5.719 1 89.44 219 ASP A O 1
ATOM 1688 N N . ALA A 1 220 ? 19 18.906 7.402 1 93.12 220 ALA A N 1
ATOM 1689 C CA . ALA A 1 220 ? 17.875 18.75 8.32 1 93.12 220 ALA A CA 1
ATOM 1690 C C . ALA A 1 220 ? 16.672 19.578 7.852 1 93.12 220 ALA A C 1
ATOM 1692 O O . ALA A 1 220 ? 16.844 20.656 7.277 1 93.12 220 ALA A O 1
ATOM 1693 N N . GLU A 1 221 ? 15.523 19.062 8.023 1 94.25 221 GLU A N 1
ATOM 1694 C CA . GLU A 1 221 ? 14.266 19.734 7.723 1 94.25 221 GLU A CA 1
ATOM 1695 C C . GLU A 1 221 ? 13.406 19.875 8.969 1 94.25 221 GLU A C 1
ATOM 1697 O O . GLU A 1 221 ? 12.812 18.906 9.438 1 94.25 221 GLU A O 1
ATOM 1702 N N . PHE A 1 222 ? 13.289 21.094 9.422 1 96.44 222 PHE A N 1
ATOM 1703 C CA . PHE A 1 222 ? 12.438 21.375 10.57 1 96.44 222 PHE A CA 1
ATOM 1704 C C . PHE A 1 222 ? 10.969 21.391 10.172 1 96.44 222 PHE A C 1
ATOM 1706 O O . PHE A 1 222 ? 10.602 22 9.164 1 96.44 222 PHE A O 1
ATOM 1713 N N . VAL A 1 223 ? 10.133 20.781 11.008 1 95.62 223 VAL A N 1
ATOM 1714 C CA . VAL A 1 223 ? 8.758 20.656 10.555 1 95.62 223 VAL A CA 1
ATOM 1715 C C . VAL A 1 223 ? 7.801 21.188 11.617 1 95.62 223 VAL A C 1
ATOM 1717 O O . VAL A 1 223 ? 6.621 21.422 11.344 1 95.62 223 VAL A O 1
ATOM 1720 N N . GLY A 1 224 ? 8.234 21.297 12.789 1 95 224 GLY A N 1
ATOM 1721 C CA . GLY A 1 224 ? 7.383 21.797 13.859 1 95 224 GLY A CA 1
ATOM 1722 C C . GLY A 1 224 ? 8.133 22.062 15.148 1 95 224 GLY A C 1
ATOM 1723 O O . GLY A 1 224 ? 9.305 21.688 15.273 1 95 224 GLY A O 1
ATOM 1724 N N . ALA A 1 225 ? 7.414 22.75 16.047 1 96.38 225 ALA A N 1
ATOM 1725 C CA . ALA A 1 225 ? 8 23.062 17.344 1 96.38 225 ALA A CA 1
ATOM 1726 C C . ALA A 1 225 ? 6.922 23.375 18.375 1 96.38 225 ALA A C 1
ATOM 1728 O O . ALA A 1 225 ? 5.809 23.766 18.016 1 96.38 225 ALA A O 1
ATOM 1729 N N . PHE A 1 226 ? 7.234 23.094 19.656 1 95.5 226 PHE A N 1
ATOM 1730 C CA . PHE A 1 226 ? 6.406 23.578 20.75 1 95.5 226 PHE A CA 1
ATOM 1731 C C . PHE A 1 226 ? 7.242 23.781 22 1 95.5 226 PHE A C 1
ATOM 1733 O O . PHE A 1 226 ? 8.383 23.328 22.094 1 95.5 226 PHE A O 1
ATOM 1740 N N . ALA A 1 227 ? 6.625 24.562 22.812 1 94.69 227 ALA A N 1
ATOM 1741 C CA . ALA A 1 227 ? 7.258 24.781 24.109 1 94.69 227 ALA A CA 1
ATOM 1742 C C . ALA A 1 227 ? 6.566 23.984 25.203 1 94.69 227 ALA A C 1
ATOM 1744 O O . ALA A 1 227 ? 5.344 23.828 25.188 1 94.69 227 ALA A O 1
ATOM 1745 N N . PHE A 1 228 ? 7.305 23.5 26.062 1 92.81 228 PHE A N 1
ATOM 1746 C CA . PHE A 1 228 ? 6.797 22.766 27.219 1 92.81 228 PHE A CA 1
ATOM 1747 C C . PHE A 1 228 ? 7.715 22.938 28.422 1 92.81 228 PHE A C 1
ATOM 1749 O O . PHE A 1 228 ? 8.914 22.672 28.344 1 92.81 228 PHE A O 1
ATOM 1756 N N . ASP A 1 229 ? 7.039 23.516 29.422 1 88.25 229 ASP A N 1
ATOM 1757 C CA . ASP A 1 229 ? 7.781 23.891 30.625 1 88.25 229 ASP A CA 1
ATOM 1758 C C . ASP A 1 229 ? 8.859 24.922 30.297 1 88.25 229 ASP A C 1
ATOM 1760 O O . ASP A 1 229 ? 8.562 26 29.781 1 88.25 229 ASP A O 1
ATOM 1764 N N . GLU A 1 230 ? 10.219 24.656 30.516 1 90.94 230 GLU A N 1
ATOM 1765 C CA . GLU A 1 230 ? 11.273 25.625 30.281 1 90.94 230 GLU A CA 1
ATOM 1766 C C . GLU A 1 230 ? 12.078 25.297 29.031 1 90.94 230 GLU A C 1
ATOM 1768 O O . GLU A 1 230 ? 13.148 25.859 28.797 1 90.94 230 GLU A O 1
ATOM 1773 N N . HIS A 1 231 ? 11.461 24.484 28.297 1 93.88 231 HIS A N 1
ATOM 1774 C CA . HIS A 1 231 ? 12.227 24 27.156 1 93.88 231 HIS A CA 1
ATOM 1775 C C . HIS A 1 231 ? 11.461 24.188 25.859 1 93.88 231 HIS A C 1
ATOM 1777 O O . HIS A 1 231 ? 10.227 24.25 25.859 1 93.88 231 HIS A O 1
ATOM 1783 N N . ALA A 1 232 ? 12.18 24.359 24.797 1 95.69 232 ALA A N 1
ATOM 1784 C CA . ALA A 1 232 ? 11.648 24.359 23.438 1 95.69 232 ALA A CA 1
ATOM 1785 C C . ALA A 1 232 ? 12.023 23.078 22.688 1 95.69 232 ALA A C 1
ATOM 1787 O O . ALA A 1 232 ? 13.156 22.609 22.766 1 95.69 232 ALA A O 1
ATOM 1788 N N . TYR A 1 233 ? 11.078 22.547 22.078 1 96.81 233 TYR A N 1
ATOM 1789 C CA . TYR A 1 233 ? 11.258 21.312 21.328 1 96.81 233 TYR A CA 1
ATOM 1790 C C . TYR A 1 233 ? 11.07 21.547 19.828 1 96.81 233 TYR A C 1
ATOM 1792 O O . TYR A 1 233 ? 10.062 22.125 19.422 1 96.81 233 TYR A O 1
ATOM 1800 N N . PHE A 1 234 ? 12.008 21.109 19.047 1 97.38 234 PHE A N 1
ATOM 1801 C CA . PHE A 1 234 ? 11.953 21.234 17.594 1 97.38 234 PHE A CA 1
ATOM 1802 C C . PHE A 1 234 ? 11.992 19.859 16.938 1 97.38 234 PHE A C 1
ATOM 1804 O O . PHE A 1 234 ? 12.828 19.031 17.281 1 97.38 234 PHE A O 1
ATOM 1811 N N . PHE A 1 235 ? 11.117 19.672 16.016 1 97.94 235 PHE A N 1
ATOM 1812 C CA . PHE A 1 235 ? 11 18.406 15.305 1 97.94 235 PHE A CA 1
ATOM 1813 C C . PHE A 1 235 ? 11.586 18.516 13.906 1 97.94 235 PHE A C 1
ATOM 1815 O O . PHE A 1 235 ? 11.305 19.469 13.18 1 97.94 235 PHE A O 1
ATOM 1822 N N . LEU A 1 236 ? 12.344 17.469 13.539 1 96.69 236 LEU A N 1
ATOM 1823 C CA . LEU A 1 236 ? 13.031 17.562 12.258 1 96.69 236 LEU A CA 1
ATOM 1824 C C . LEU A 1 236 ? 13.352 16.172 11.711 1 96.69 236 LEU A C 1
ATOM 1826 O O . LEU A 1 236 ? 13.305 15.188 12.453 1 96.69 236 LEU A O 1
ATOM 1830 N N . THR A 1 237 ? 13.555 16.141 10.461 1 95.19 237 THR A N 1
ATOM 1831 C CA . THR A 1 237 ? 14.133 14.984 9.773 1 95.19 237 THR A CA 1
ATOM 1832 C C . THR A 1 237 ? 15.555 15.289 9.312 1 95.19 237 THR A C 1
ATOM 1834 O O . THR A 1 237 ? 15.82 16.344 8.734 1 95.19 237 THR A O 1
ATOM 1837 N N . GLU A 1 238 ? 16.469 14.406 9.625 1 92.19 238 GLU A N 1
ATOM 1838 C CA . GLU A 1 238 ? 17.859 14.602 9.234 1 92.19 238 GLU A CA 1
ATOM 1839 C C . GLU A 1 238 ? 18.516 13.273 8.852 1 92.19 238 GLU A C 1
ATOM 1841 O O . GLU A 1 238 ? 17.969 12.203 9.109 1 92.19 238 GLU A O 1
ATOM 1846 N N . SER A 1 239 ? 19.562 13.398 8.195 1 86.38 239 SER A N 1
ATOM 1847 C CA . SER A 1 239 ? 20.312 12.195 7.832 1 86.38 239 SER A CA 1
ATOM 1848 C C . SER A 1 239 ? 20.891 11.508 9.07 1 86.38 239 SER A C 1
ATOM 1850 O O . SER A 1 239 ? 21.375 12.164 9.984 1 86.38 239 SER A O 1
ATOM 1852 N N . ALA A 1 240 ? 20.578 10.203 9.117 1 76.5 240 ALA A N 1
ATOM 1853 C CA . ALA A 1 240 ? 21.109 9.43 10.234 1 76.5 240 ALA A CA 1
ATOM 1854 C C . ALA A 1 240 ? 22.609 9.195 10.078 1 76.5 240 ALA A C 1
ATOM 1856 O O . ALA A 1 240 ? 23.094 8.945 8.969 1 76.5 240 ALA A O 1
ATOM 1857 N N . PRO A 1 241 ? 23.234 9.422 11.18 1 65.25 241 PRO A N 1
ATOM 1858 C CA . PRO A 1 241 ? 24.688 9.219 11.102 1 65.25 241 PRO A CA 1
ATOM 1859 C C . PRO A 1 241 ? 25.062 7.762 10.82 1 65.25 241 PRO A C 1
ATOM 1861 O O . PRO A 1 241 ? 26.141 7.488 10.297 1 65.25 241 PRO A O 1
ATOM 1864 N N . GLU A 1 242 ? 24.062 6.863 11.297 1 61.12 242 GLU A N 1
ATOM 1865 C CA . GLU A 1 242 ? 24.375 5.453 11.109 1 61.12 242 GLU A CA 1
ATOM 1866 C C . GLU A 1 242 ? 24.312 5.066 9.633 1 61.12 242 GLU A C 1
ATOM 1868 O O . GLU A 1 242 ? 23.375 5.445 8.93 1 61.12 242 GLU A O 1
ATOM 1873 N N . LYS A 1 243 ? 25.391 5.039 9.055 1 50.34 243 LYS A N 1
ATOM 1874 C CA . LYS A 1 243 ? 25.469 4.598 7.664 1 50.34 243 LYS A CA 1
ATOM 1875 C C . LYS A 1 243 ? 25.016 3.146 7.52 1 50.34 243 LYS A C 1
ATOM 1877 O O . LYS A 1 243 ? 25.469 2.273 8.266 1 50.34 243 LYS A O 1
ATOM 1882 N N . ASP A 1 244 ? 23.688 2.994 7.383 1 51.47 244 ASP A N 1
ATOM 1883 C CA . ASP A 1 244 ? 23.344 1.611 7.066 1 51.47 244 ASP A CA 1
ATOM 1884 C C . ASP A 1 244 ? 23.703 1.277 5.617 1 51.47 244 ASP A C 1
ATOM 1886 O O . ASP A 1 244 ? 23.875 2.178 4.793 1 51.47 244 ASP A O 1
ATOM 1890 N N . SER A 1 245 ? 24.328 0.222 5.379 1 48.22 245 SER A N 1
ATOM 1891 C CA . SER A 1 245 ? 24.75 -0.275 4.074 1 48.22 245 SER A CA 1
ATOM 1892 C C . SER A 1 245 ? 23.672 -0.047 3.021 1 48.22 245 SER A C 1
ATOM 1894 O O . SER A 1 245 ? 23.938 -0.15 1.821 1 48.22 245 SER A O 1
ATOM 1896 N N . CYS A 1 246 ? 22.484 0.144 3.432 1 51.56 246 CYS A N 1
ATOM 1897 C CA . CYS A 1 246 ? 21.391 0.197 2.451 1 51.56 246 CYS A CA 1
ATOM 1898 C C . CYS A 1 246 ? 21.156 1.626 1.981 1 51.56 246 CYS A C 1
ATOM 1900 O O . CYS A 1 246 ? 20.219 1.886 1.223 1 51.56 246 CYS A O 1
ATOM 1902 N N . GLY A 1 247 ? 22.203 2.613 2.312 1 53.34 247 GLY A N 1
ATOM 1903 C CA . GLY A 1 247 ? 22.062 4 1.903 1 53.34 247 GLY A CA 1
ATOM 1904 C C . GLY A 1 247 ? 21.672 4.922 3.047 1 53.34 247 GLY A C 1
ATOM 1905 O O . GLY A 1 247 ? 21.547 4.48 4.188 1 53.34 247 GLY A O 1
ATOM 1906 N N . PRO A 1 248 ? 21.797 6.137 2.613 1 57.09 248 PRO A N 1
ATOM 1907 C CA . PRO A 1 248 ? 21.469 7.129 3.635 1 57.09 248 PRO A CA 1
ATOM 1908 C C . PRO A 1 248 ? 20.047 6.977 4.16 1 57.09 248 PRO A C 1
ATOM 1910 O O . PRO A 1 248 ? 19.109 6.766 3.377 1 57.09 248 PRO A O 1
ATOM 1913 N N . ARG A 1 249 ? 19.922 6.781 5.477 1 73.81 249 ARG A N 1
ATOM 1914 C CA . ARG A 1 249 ? 18.625 6.691 6.125 1 73.81 249 ARG A CA 1
ATOM 1915 C C . ARG A 1 249 ? 18.297 7.977 6.879 1 73.81 249 ARG A C 1
ATOM 1917 O O . ARG A 1 249 ? 19.188 8.633 7.422 1 73.81 249 ARG A O 1
ATOM 1924 N N . THR A 1 250 ? 17.234 8.578 6.516 1 85.56 250 THR A N 1
ATOM 1925 C CA . THR A 1 250 ? 16.766 9.719 7.293 1 85.56 250 THR A CA 1
ATOM 1926 C C . THR A 1 250 ? 16.109 9.25 8.586 1 85.56 250 THR A C 1
ATOM 1928 O O . THR A 1 250 ? 15.727 8.086 8.711 1 85.56 250 THR A O 1
ATOM 1931 N N . ALA A 1 251 ? 16.203 10.102 9.508 1 89.69 251 ALA A N 1
ATOM 1932 C CA . ALA A 1 251 ? 15.57 9.805 10.789 1 89.69 251 ALA A CA 1
ATOM 1933 C C . ALA A 1 251 ? 14.844 11.031 11.336 1 89.69 251 ALA A C 1
ATOM 1935 O O . ALA A 1 251 ? 15.273 12.164 11.102 1 89.69 251 ALA A O 1
ATOM 1936 N N . ALA A 1 252 ? 13.805 10.734 12.016 1 94.75 252 ALA A N 1
ATOM 1937 C CA . ALA A 1 252 ? 13.102 11.781 12.75 1 94.75 252 ALA A CA 1
ATOM 1938 C C . ALA A 1 252 ? 13.758 12.039 14.102 1 94.75 252 ALA A C 1
ATOM 1940 O O . ALA A 1 252 ? 14.023 11.094 14.852 1 94.75 252 ALA A O 1
ATOM 1941 N N . THR A 1 253 ? 13.977 13.281 14.336 1 95 253 THR A N 1
ATOM 1942 C CA . THR A 1 253 ? 14.656 13.664 15.57 1 95 253 THR A CA 1
ATOM 1943 C C . THR A 1 253 ? 13.945 14.852 16.234 1 95 253 THR A C 1
ATOM 1945 O O . THR A 1 253 ? 13.305 15.648 15.547 1 95 253 THR A O 1
ATOM 1948 N N . VAL A 1 254 ? 14.062 14.883 17.547 1 96.62 254 VAL A N 1
ATOM 1949 C CA . VAL A 1 254 ? 13.594 16.031 18.328 1 96.62 254 VAL A CA 1
ATOM 1950 C C . VAL A 1 254 ? 14.766 16.703 19.016 1 96.62 254 VAL A C 1
ATOM 1952 O O . VAL A 1 254 ? 15.547 16.062 19.719 1 96.62 254 VAL A O 1
ATOM 1955 N N . MET A 1 255 ? 14.875 17.984 18.75 1 95.56 255 MET A N 1
ATOM 1956 C CA . MET A 1 255 ? 15.867 18.781 19.453 1 95.56 255 MET A CA 1
ATOM 1957 C C . MET A 1 255 ? 15.234 19.562 20.594 1 95.56 255 MET A C 1
ATOM 1959 O O . MET A 1 255 ? 14.156 20.141 20.438 1 95.56 255 MET A O 1
ATOM 1963 N N . ARG A 1 256 ? 15.914 19.578 21.656 1 94.75 256 ARG A N 1
ATOM 1964 C CA . ARG A 1 256 ? 15.453 20.328 22.828 1 94.75 256 ARG A CA 1
ATOM 1965 C C . ARG A 1 256 ? 16.5 21.328 23.297 1 94.75 256 ARG A C 1
ATOM 1967 O O . ARG A 1 256 ? 17.688 21.016 23.328 1 94.75 256 ARG A O 1
ATOM 1974 N N . VAL A 1 257 ? 16.094 22.516 23.625 1 94.62 257 VAL A N 1
ATOM 1975 C CA . VAL A 1 257 ? 16.969 23.547 24.203 1 94.62 257 VAL A CA 1
ATOM 1976 C C . VAL A 1 257 ? 16.219 24.266 25.328 1 94.62 257 VAL A C 1
ATOM 1978 O O . VAL A 1 257 ? 14.992 24.328 25.328 1 94.62 257 VAL A O 1
ATOM 1981 N N . CYS A 1 258 ? 17 24.734 26.281 1 94 258 CYS A N 1
ATOM 1982 C CA . CYS A 1 258 ? 16.406 25.656 27.234 1 94 258 CYS A CA 1
ATOM 1983 C C . CYS A 1 258 ? 16.031 26.969 26.562 1 94 258 CYS A C 1
ATOM 1985 O O . CYS A 1 258 ? 16.828 27.547 25.828 1 94 258 CYS A O 1
ATOM 1987 N N . VAL A 1 259 ? 14.828 27.422 26.844 1 94.31 259 VAL A N 1
ATOM 1988 C CA . VAL A 1 259 ? 14.367 28.688 26.25 1 94.31 259 VAL A CA 1
ATOM 1989 C C . VAL A 1 259 ? 15.289 29.812 26.688 1 94.31 259 VAL A C 1
ATOM 1991 O O . VAL A 1 259 ? 15.617 30.703 25.891 1 94.31 259 VAL A O 1
ATOM 1994 N N . SER A 1 260 ? 15.805 29.703 27.922 1 92.62 260 SER A N 1
ATOM 1995 C CA . SER A 1 260 ? 16.641 30.766 28.484 1 92.62 260 SER A CA 1
ATOM 1996 C C . SER A 1 260 ? 18.109 30.406 28.406 1 92.62 260 SER A C 1
ATOM 1998 O O . SER A 1 260 ? 18.906 30.844 29.266 1 92.62 260 SER A O 1
ATOM 2000 N N . ASP A 1 261 ? 18.516 29.641 27.516 1 94.25 261 ASP A N 1
ATOM 2001 C CA . ASP A 1 261 ? 19.938 29.281 27.391 1 94.25 261 ASP A CA 1
ATOM 2002 C C . ASP A 1 261 ? 20.797 30.516 27.203 1 94.25 261 ASP A C 1
ATOM 2004 O O . ASP A 1 261 ? 20.656 31.234 26.203 1 94.25 261 ASP A O 1
ATOM 2008 N N . PRO A 1 262 ? 21.719 30.703 28.094 1 93.69 262 PRO A N 1
ATOM 2009 C CA . PRO A 1 262 ? 22.547 31.891 27.984 1 93.69 262 PRO A CA 1
ATOM 2010 C C . PRO A 1 262 ? 23.688 31.719 26.969 1 93.69 262 PRO A C 1
ATOM 2012 O O . PRO A 1 262 ? 24.312 32.688 26.562 1 93.69 262 PRO A O 1
ATOM 2015 N N . GLY A 1 263 ? 23.922 30.547 26.578 1 94.31 263 GLY A N 1
ATOM 2016 C CA . GLY A 1 263 ? 25.031 30.281 25.688 1 94.31 263 GLY A CA 1
ATOM 2017 C C . GLY A 1 263 ? 26.359 30.172 26.406 1 94.31 263 GLY A C 1
ATOM 2018 O O . GLY A 1 263 ? 26.406 30.016 27.625 1 94.31 263 GLY A O 1
ATOM 2019 N N . GLY A 1 264 ? 27.438 30.094 25.609 1 93.44 264 GLY A N 1
ATOM 2020 C CA . GLY A 1 264 ? 28.781 30.078 26.156 1 93.44 264 GLY A CA 1
ATOM 2021 C C . GLY A 1 264 ? 29.297 31.453 26.562 1 93.44 264 GLY A C 1
ATOM 2022 O O . GLY A 1 264 ? 28.75 32.469 26.109 1 93.44 264 GLY A O 1
ATOM 2023 N N . ALA A 1 265 ? 30.266 31.344 27.391 1 94.06 265 ALA A N 1
ATOM 2024 C CA . ALA A 1 265 ? 30.953 32.594 27.719 1 94.06 265 ALA A CA 1
ATOM 2025 C C . ALA A 1 265 ? 31.766 33.094 26.531 1 94.06 265 ALA A C 1
ATOM 2027 O O . ALA A 1 265 ? 32.25 32.281 25.734 1 94.06 265 ALA A O 1
ATOM 2028 N N . PRO A 1 266 ? 31.891 34.312 26.438 1 91.88 266 PRO A N 1
ATOM 2029 C CA . PRO A 1 266 ? 32.719 34.812 25.328 1 91.88 266 PRO A CA 1
ATOM 2030 C C . PRO A 1 266 ? 34.094 34.188 25.266 1 91.88 266 PRO A C 1
ATOM 2032 O O . PRO A 1 266 ? 34.688 33.938 26.312 1 91.88 266 PRO A O 1
ATOM 2035 N N . PRO A 1 267 ? 34.531 33.812 24.125 1 92.88 267 PRO A N 1
ATOM 2036 C CA . PRO A 1 267 ? 34.062 34.188 22.781 1 92.88 267 PRO A CA 1
ATOM 2037 C C . PRO A 1 267 ? 33.062 33.188 22.203 1 92.88 267 PRO A C 1
ATOM 2039 O O . PRO A 1 267 ? 32.875 33.156 20.984 1 92.88 267 PRO A O 1
ATOM 2042 N N . HIS A 1 268 ? 32.594 32.375 22.984 1 93.06 268 HIS A N 1
ATOM 2043 C CA . HIS A 1 268 ? 31.688 31.312 22.516 1 93.06 268 HIS A CA 1
ATOM 2044 C C . HIS A 1 268 ? 30.234 31.672 22.797 1 93.06 268 HIS A C 1
ATOM 2046 O O . HIS A 1 268 ? 29.422 30.781 23.062 1 93.06 268 HIS A O 1
ATOM 2052 N N . ASP A 1 269 ? 29.828 32.875 22.75 1 93.38 269 ASP A N 1
ATOM 2053 C CA . ASP A 1 269 ? 28.484 33.344 23.109 1 93.38 269 ASP A CA 1
ATOM 2054 C C . ASP A 1 269 ? 27.469 32.938 22.062 1 93.38 269 ASP A C 1
ATOM 2056 O O . ASP A 1 269 ? 26.266 32.969 22.312 1 93.38 269 ASP A O 1
ATOM 2060 N N . TRP A 1 270 ? 27.922 32.469 20.953 1 92.31 270 TRP A N 1
ATOM 2061 C CA . TRP A 1 270 ? 27.031 32.062 19.875 1 92.31 270 TRP A CA 1
ATOM 2062 C C . TRP A 1 270 ? 26.625 30.594 20 1 92.31 270 TRP A C 1
ATOM 2064 O O . TRP A 1 270 ? 25.734 30.125 19.281 1 92.31 270 TRP A O 1
ATOM 2074 N N . MET A 1 271 ? 27.156 29.859 20.953 1 92.88 271 MET A N 1
ATOM 2075 C CA . MET A 1 271 ? 26.969 28.406 21 1 92.88 271 MET A CA 1
ATOM 2076 C C . MET A 1 271 ? 25.844 28.031 21.938 1 92.88 271 MET A C 1
ATOM 2078 O O . MET A 1 271 ? 25.719 28.578 23.031 1 92.88 271 MET A O 1
ATOM 2082 N N . TRP A 1 272 ? 25.047 27.109 21.453 1 93.38 272 TRP A N 1
ATOM 2083 C CA . TRP A 1 272 ? 24.094 26.484 22.359 1 93.38 272 TRP A CA 1
ATOM 2084 C C . TRP A 1 272 ? 24.812 25.641 23.406 1 93.38 272 TRP A C 1
ATOM 2086 O O . TRP A 1 272 ? 25.781 24.938 23.094 1 93.38 272 TRP A O 1
ATOM 2096 N N . THR A 1 273 ? 24.359 25.625 24.594 1 91.88 273 THR A N 1
ATOM 2097 C CA . THR A 1 273 ? 25 24.844 25.641 1 91.88 273 THR A CA 1
ATOM 2098 C C . THR A 1 273 ? 24.016 23.812 26.219 1 91.88 273 THR A C 1
ATOM 2100 O O . THR A 1 273 ? 24.422 22.922 26.953 1 91.88 273 THR A O 1
ATOM 2103 N N . THR A 1 274 ? 22.766 23.891 25.875 1 91.62 274 THR A N 1
ATOM 2104 C CA . THR A 1 274 ? 21.766 23 26.453 1 91.62 274 THR A CA 1
ATOM 2105 C C . THR A 1 274 ? 21.141 22.109 25.391 1 91.62 274 THR A C 1
ATOM 2107 O O . THR A 1 274 ? 20.141 21.438 25.641 1 91.62 274 THR A O 1
ATOM 2110 N N . LEU A 1 275 ? 21.641 22.125 24.203 1 92.94 275 LEU A N 1
ATOM 2111 C CA . LEU A 1 275 ? 21.078 21.391 23.078 1 92.94 275 LEU A CA 1
ATOM 2112 C C . LEU A 1 275 ? 21.125 19.891 23.328 1 92.94 275 LEU A C 1
ATOM 2114 O O . LEU A 1 275 ? 22.203 19.344 23.625 1 92.94 275 LEU A O 1
ATOM 2118 N N . GLN A 1 276 ? 20 19.234 23.266 1 91.75 276 GLN A N 1
ATOM 2119 C CA . GLN A 1 276 ? 19.859 17.781 23.328 1 91.75 276 GLN A CA 1
ATOM 2120 C C . GLN A 1 276 ? 19 17.266 22.188 1 91.75 276 GLN A C 1
ATOM 2122 O O . GLN A 1 276 ? 18.125 17.984 21.672 1 91.75 276 GLN A O 1
ATOM 2127 N N . LYS A 1 277 ? 19.219 16.047 21.844 1 92.5 277 LYS A N 1
ATOM 2128 C CA . LYS A 1 277 ? 18.469 15.43 20.75 1 92.5 277 LYS A CA 1
ATOM 2129 C C . LYS A 1 277 ? 18.016 14.016 21.125 1 92.5 277 LYS A C 1
ATOM 2131 O O . LYS A 1 277 ? 18.672 13.336 21.922 1 92.5 277 LYS A O 1
ATOM 2136 N N . VAL A 1 278 ? 16.922 13.617 20.547 1 93.44 278 VAL A N 1
ATOM 2137 C CA . VAL A 1 278 ? 16.422 12.258 20.703 1 93.44 278 VAL A CA 1
ATOM 2138 C C . VAL A 1 278 ? 15.711 11.805 19.438 1 93.44 278 VAL A C 1
ATOM 2140 O O . VAL A 1 278 ? 15.125 12.625 18.719 1 93.44 278 VAL A O 1
ATOM 2143 N N . ARG A 1 279 ? 15.773 10.531 19.172 1 92.75 279 ARG A N 1
ATOM 2144 C CA . ARG A 1 279 ? 15.102 9.992 18 1 92.75 279 ARG A CA 1
ATOM 2145 C C . ARG A 1 279 ? 13.641 9.688 18.297 1 92.75 279 ARG A C 1
ATOM 2147 O O . ARG A 1 279 ? 13.305 9.203 19.375 1 92.75 279 ARG A O 1
ATOM 2154 N N . LEU A 1 280 ? 12.867 10.047 17.312 1 94.44 280 LEU A N 1
ATOM 2155 C CA . LEU A 1 280 ? 11.438 9.781 17.344 1 94.44 280 LEU A CA 1
ATOM 2156 C C . LEU A 1 280 ? 11.062 8.703 16.328 1 94.44 280 LEU A C 1
ATOM 2158 O O . LEU A 1 280 ? 11.375 8.828 15.141 1 94.44 280 LEU A O 1
ATOM 2162 N N . HIS A 1 281 ? 10.359 7.633 16.828 1 91.38 281 HIS A N 1
ATOM 2163 C CA . HIS A 1 281 ? 10.094 6.512 15.93 1 91.38 281 HIS A CA 1
ATOM 2164 C C . HIS A 1 281 ? 8.594 6.238 15.828 1 91.38 281 HIS A C 1
ATOM 2166 O O . HIS A 1 281 ? 7.887 6.238 16.828 1 91.38 281 HIS A O 1
ATOM 2172 N N . CYS A 1 282 ? 8.18 6.086 14.586 1 92.69 282 CYS A N 1
ATOM 2173 C CA . CYS A 1 282 ? 6.84 5.574 14.305 1 92.69 282 CYS A CA 1
ATOM 2174 C C . CYS A 1 282 ? 6.906 4.164 13.734 1 92.69 282 CYS A C 1
ATOM 2176 O O . CYS A 1 282 ? 7.242 3.977 12.562 1 92.69 282 CYS A O 1
ATOM 2178 N N . SER A 1 283 ? 6.602 3.18 14.531 1 86.06 283 SER A N 1
ATOM 2179 C CA . SER A 1 283 ? 6.746 1.776 14.156 1 86.06 283 SER A CA 1
ATOM 2180 C C . SER A 1 283 ? 5.391 1.131 13.891 1 86.06 283 SER A C 1
ATOM 2182 O O . SER A 1 283 ? 4.371 1.57 14.43 1 86.06 283 SER A O 1
ATOM 2184 N N . LEU A 1 284 ? 5.531 0.206 12.922 1 81.06 284 LEU A N 1
ATOM 2185 C CA . LEU A 1 284 ? 4.398 -0.688 12.711 1 81.06 284 LEU A CA 1
ATOM 2186 C C . LEU A 1 284 ? 4.516 -1.933 13.578 1 81.06 284 LEU A C 1
ATOM 2188 O O . LEU A 1 284 ? 5.316 -2.824 13.297 1 81.06 284 LEU A O 1
ATOM 2192 N N . ASN A 1 285 ? 3.77 -2.104 14.562 1 74 285 ASN A N 1
ATOM 2193 C CA . ASN A 1 285 ? 3.768 -3.268 15.445 1 74 285 ASN A CA 1
ATOM 2194 C C . ASN A 1 285 ? 5.164 -3.564 15.977 1 74 285 ASN A C 1
ATOM 2196 O O . ASN A 1 285 ? 5.617 -4.711 15.938 1 74 285 ASN A O 1
ATOM 2200 N N . GLY A 1 286 ? 5.879 -2.586 16.188 1 67.12 286 GLY A N 1
ATOM 2201 C CA . GLY A 1 286 ? 7.203 -2.748 16.766 1 67.12 286 GLY A CA 1
ATOM 2202 C C . GLY A 1 286 ? 8.227 -3.248 15.758 1 67.12 286 GLY A C 1
ATOM 2203 O O . GLY A 1 286 ? 9.312 -3.701 16.141 1 67.12 286 GLY A O 1
ATOM 2204 N N . THR A 1 287 ? 7.836 -3.273 14.469 1 67.81 287 THR A N 1
ATOM 2205 C CA . THR A 1 287 ? 8.734 -3.785 13.438 1 67.81 287 THR A CA 1
ATOM 2206 C C . THR A 1 287 ? 9.984 -2.914 13.32 1 67.81 287 THR A C 1
ATOM 2208 O O . THR A 1 287 ? 9.906 -1.691 13.461 1 67.81 287 THR A O 1
ATOM 2211 N N . ARG A 1 288 ? 11.211 -3.58 13.211 1 66.69 288 ARG A N 1
ATOM 2212 C CA . ARG A 1 288 ? 12.5 -2.961 12.898 1 66.69 288 ARG A CA 1
ATOM 2213 C C . ARG A 1 288 ? 13.102 -3.561 11.633 1 66.69 288 ARG A C 1
ATOM 2215 O O . ARG A 1 288 ? 12.984 -4.766 11.391 1 66.69 288 ARG A O 1
ATOM 2222 N N . PRO A 1 289 ? 13.617 -2.824 10.773 1 66.88 289 PRO A N 1
ATOM 2223 C CA . PRO A 1 289 ? 13.805 -1.374 10.82 1 66.88 289 PRO A CA 1
ATOM 2224 C C . PRO A 1 289 ? 12.5 -0.601 10.648 1 66.88 289 PRO A C 1
ATOM 2226 O O . PRO A 1 289 ? 11.555 -1.104 10.031 1 66.88 289 PRO A O 1
ATOM 2229 N N . PHE A 1 290 ? 12.562 0.594 11.227 1 71.06 290 PHE A N 1
ATOM 2230 C CA . PHE A 1 290 ? 11.383 1.447 11.156 1 71.06 290 PHE A CA 1
ATOM 2231 C C . PHE A 1 290 ? 11.117 1.886 9.727 1 71.06 290 PHE A C 1
ATOM 2233 O O . PHE A 1 290 ? 12.047 2.211 8.984 1 71.06 290 PHE A O 1
ATOM 2240 N N . VAL A 1 291 ? 9.898 1.795 9.445 1 74.12 291 VAL A N 1
ATOM 2241 C CA . VAL A 1 291 ? 9.539 2.072 8.055 1 74.12 291 VAL A CA 1
ATOM 2242 C C . VAL A 1 291 ? 9.25 3.561 7.883 1 74.12 291 VAL A C 1
ATOM 2244 O O . VAL A 1 291 ? 9.641 4.164 6.883 1 74.12 291 VAL A O 1
ATOM 2247 N N . PHE A 1 292 ? 8.641 4.156 8.867 1 87.88 292 PHE A N 1
ATOM 2248 C CA . PHE A 1 292 ? 8.328 5.578 8.789 1 87.88 292 PHE A CA 1
ATOM 2249 C C . PHE A 1 292 ? 9.398 6.406 9.477 1 87.88 292 PHE A C 1
ATOM 2251 O O . PHE A 1 292 ? 9.383 6.559 10.703 1 87.88 292 PHE A O 1
ATOM 2258 N N . THR A 1 293 ? 10.234 7.008 8.648 1 86.94 293 THR A N 1
ATOM 2259 C CA . THR A 1 293 ? 11.438 7.574 9.242 1 86.94 293 THR A CA 1
ATOM 2260 C C . THR A 1 293 ? 11.406 9.102 9.195 1 86.94 293 THR A C 1
ATOM 2262 O O . THR A 1 293 ? 12.156 9.766 9.898 1 86.94 293 THR A O 1
ATOM 2265 N N . ASP A 1 294 ? 10.562 9.656 8.398 1 93.19 294 ASP A N 1
ATOM 2266 C CA . ASP A 1 294 ? 10.57 11.109 8.219 1 93.19 294 ASP A CA 1
ATOM 2267 C C . ASP A 1 294 ? 9.352 11.75 8.867 1 93.19 294 ASP A C 1
ATOM 2269 O O . ASP A 1 294 ? 8.211 11.469 8.477 1 93.19 294 ASP A O 1
ATOM 2273 N N . VAL A 1 295 ? 9.633 12.539 9.773 1 96.38 295 VAL A N 1
ATOM 2274 C CA . VAL A 1 295 ? 8.531 13.312 10.328 1 96.38 295 VAL A CA 1
ATOM 2275 C C . VAL A 1 295 ? 8.234 14.516 9.438 1 96.38 295 VAL A C 1
ATOM 2277 O O . VAL A 1 295 ? 9.164 15.18 8.961 1 96.38 295 VAL A O 1
ATOM 2280 N N . THR A 1 296 ? 6.977 14.719 9.172 1 94.88 296 THR A N 1
ATOM 2281 C CA . THR A 1 296 ? 6.652 15.781 8.219 1 94.88 296 THR A CA 1
ATOM 2282 C C . THR A 1 296 ? 5.793 16.859 8.883 1 94.88 296 THR A C 1
ATOM 2284 O O . THR A 1 296 ? 5.801 18.016 8.461 1 94.88 296 THR A O 1
ATOM 2287 N N . THR A 1 297 ? 4.977 16.484 9.773 1 95.56 297 THR A N 1
ATOM 2288 C CA . THR A 1 297 ? 4.105 17.422 10.492 1 95.56 297 THR A CA 1
ATOM 2289 C C . THR A 1 297 ? 3.918 16.969 11.938 1 95.56 297 THR A C 1
ATOM 2291 O O . THR A 1 297 ? 3.963 15.781 12.234 1 95.56 297 THR A O 1
ATOM 2294 N N . VAL A 1 298 ? 3.777 18 12.781 1 96.75 298 VAL A N 1
ATOM 2295 C CA . VAL A 1 298 ? 3.535 17.703 14.188 1 96.75 298 VAL A CA 1
ATOM 2296 C C . VAL A 1 298 ? 2.367 18.547 14.703 1 96.75 298 VAL A C 1
ATOM 2298 O O . VAL A 1 298 ? 2.232 19.719 14.336 1 96.75 298 VAL A O 1
ATOM 2301 N N . SER A 1 299 ? 1.604 17.953 15.531 1 95.44 299 SER A N 1
ATOM 2302 C CA . SER A 1 299 ? 0.498 18.672 16.156 1 95.44 299 SER A CA 1
ATOM 2303 C C . SER A 1 299 ? 0.96 19.438 17.375 1 95.44 299 SER A C 1
ATOM 2305 O O . SER A 1 299 ? 2.047 19.188 17.906 1 95.44 299 SER A O 1
ATOM 2307 N N . PRO A 1 300 ? 0.137 20.406 17.797 1 92 300 PRO A N 1
ATOM 2308 C CA . PRO A 1 300 ? 0.392 20.953 19.125 1 92 300 PRO A CA 1
ATOM 2309 C C . PRO A 1 300 ? 0.185 19.938 20.234 1 92 300 PRO A C 1
ATOM 2311 O O . PRO A 1 300 ? -0.36 18.859 20 1 92 300 PRO A O 1
ATOM 2314 N N . ILE A 1 301 ? 0.7 20.312 21.359 1 94.06 301 ILE A N 1
ATOM 2315 C CA . ILE A 1 301 ? 0.483 19.453 22.531 1 94.06 301 ILE A CA 1
ATOM 2316 C C . ILE A 1 301 ? -0.993 19.484 22.922 1 94.06 301 ILE A C 1
ATOM 2318 O O . ILE A 1 301 ? -1.63 20.531 22.906 1 94.06 301 ILE A O 1
ATOM 2322 N N . MET A 1 302 ? -1.442 18.328 23.172 1 91.56 302 MET A N 1
ATOM 2323 C CA . MET A 1 302 ? -2.834 18.188 23.594 1 91.56 302 MET A CA 1
ATOM 2324 C C . MET A 1 302 ? -2.928 17.484 24.938 1 91.56 302 MET A C 1
ATOM 2326 O O . MET A 1 302 ? -2.035 16.703 25.312 1 91.56 302 MET A O 1
ATOM 2330 N N . THR A 1 303 ? -3.979 17.828 25.609 1 87.19 303 THR A N 1
ATOM 2331 C CA . THR A 1 303 ? -4.234 17.172 26.875 1 87.19 303 THR A CA 1
ATOM 2332 C C . THR A 1 303 ? -5.32 16.109 26.734 1 87.19 303 THR A C 1
ATOM 2334 O O . THR A 1 303 ? -6.379 16.375 26.156 1 87.19 303 THR A O 1
ATOM 2337 N N . ARG A 1 304 ? -4.977 14.953 27.219 1 77.12 304 ARG A N 1
ATOM 2338 C CA . ARG A 1 304 ? -5.98 13.891 27.203 1 77.12 304 ARG A CA 1
ATOM 2339 C C . ARG A 1 304 ? -6.828 13.93 28.469 1 77.12 304 ARG A C 1
ATOM 2341 O O . ARG A 1 304 ? -6.594 14.758 29.359 1 77.12 304 ARG A O 1
ATOM 2348 N N . TRP A 1 305 ? -7.785 13.141 28.469 1 62.06 305 TRP A N 1
ATOM 2349 C CA . TRP A 1 305 ? -8.734 13.125 29.578 1 62.06 305 TRP A CA 1
ATOM 2350 C C . TRP A 1 305 ? -8.031 12.812 30.891 1 62.06 305 TRP A C 1
ATOM 2352 O O . TRP A 1 305 ? -8.414 13.32 31.938 1 62.06 305 TRP A O 1
ATOM 2362 N N . ASN A 1 306 ? -6.984 12.078 30.797 1 65.38 306 ASN A N 1
ATOM 2363 C CA . ASN A 1 306 ? -6.293 11.734 32.031 1 65.38 306 ASN A CA 1
ATOM 2364 C C . ASN A 1 306 ? -5.172 12.719 32.344 1 65.38 306 ASN A C 1
ATOM 2366 O O . ASN A 1 306 ? -4.254 12.406 33.094 1 65.38 306 ASN A O 1
ATOM 2370 N N . SER A 1 307 ? -5.238 13.758 31.703 1 72.88 307 SER A N 1
ATOM 2371 C CA . SER A 1 307 ? -4.312 14.859 31.938 1 72.88 307 SER A CA 1
ATOM 2372 C C . SER A 1 307 ? -2.922 14.547 31.406 1 72.88 307 SER A C 1
ATOM 2374 O O . SER A 1 307 ? -1.937 15.164 31.797 1 72.88 307 SER A O 1
ATOM 2376 N N . ALA A 1 308 ? -2.969 13.539 30.641 1 85.5 308 ALA A N 1
ATOM 2377 C CA . ALA A 1 308 ? -1.692 13.258 30 1 85.5 308 ALA A CA 1
ATOM 2378 C C . ALA A 1 308 ? -1.487 14.141 28.781 1 85.5 308 ALA A C 1
ATOM 2380 O O . ALA A 1 308 ? -2.441 14.453 28.062 1 85.5 308 ALA A O 1
ATOM 2381 N N . PHE A 1 309 ? -0.227 14.672 28.672 1 92.12 309 PHE A N 1
ATOM 2382 C CA . PHE A 1 309 ? 0.122 15.477 27.5 1 92.12 309 PHE A CA 1
ATOM 2383 C C . PHE A 1 309 ? 0.548 14.586 26.344 1 92.12 309 PHE A C 1
ATOM 2385 O O . PHE A 1 309 ? 1.444 13.758 26.484 1 92.12 309 PHE A O 1
ATOM 2392 N N . VAL A 1 310 ? -0.168 14.773 25.234 1 94.44 310 VAL A N 1
ATOM 2393 C CA . VAL A 1 310 ? 0.104 13.953 24.062 1 94.44 310 VAL A CA 1
ATOM 2394 C C . VAL A 1 310 ? 0.259 14.844 22.828 1 94.44 310 VAL A C 1
ATOM 2396 O O . VAL A 1 310 ? -0.267 15.961 22.797 1 94.44 310 VAL A O 1
ATOM 2399 N N . PHE A 1 311 ? 1.048 14.375 21.906 1 96.31 311 PHE A N 1
ATOM 2400 C CA . PHE A 1 311 ? 1.104 15.016 20.594 1 96.31 311 PHE A CA 1
ATOM 2401 C C . PHE A 1 311 ? 1.124 13.969 19.484 1 96.31 311 PHE A C 1
ATOM 2403 O O . PHE A 1 311 ? 1.438 12.805 19.734 1 96.31 311 PHE A O 1
ATOM 2410 N N . TYR A 1 312 ? 0.679 14.406 18.328 1 97 312 TYR A N 1
ATOM 2411 C CA . TYR A 1 312 ? 0.641 13.555 17.141 1 97 312 TYR A CA 1
ATOM 2412 C C . TYR A 1 312 ? 1.628 14.031 16.094 1 97 312 TYR A C 1
ATOM 2414 O O . TYR A 1 312 ? 1.907 15.234 15.992 1 97 312 TYR A O 1
ATOM 2422 N N . ALA A 1 313 ? 2.133 13.086 15.359 1 97.81 313 ALA A N 1
ATOM 2423 C CA . ALA A 1 313 ? 3.055 13.422 14.281 1 97.81 313 ALA A CA 1
ATOM 2424 C C . ALA A 1 313 ? 2.775 12.578 13.039 1 97.81 313 ALA A C 1
ATOM 2426 O O . ALA A 1 313 ? 2.336 11.43 13.148 1 97.81 313 ALA A O 1
ATOM 2427 N N . LEU A 1 314 ? 2.951 13.211 11.961 1 97.94 314 LEU A N 1
ATOM 2428 C CA . LEU A 1 314 ? 2.809 12.547 10.664 1 97.94 314 LEU A CA 1
ATOM 2429 C C . LEU A 1 314 ? 4.168 12.141 10.109 1 97.94 314 LEU A C 1
ATOM 2431 O O . LEU A 1 314 ? 5.09 12.961 10.055 1 97.94 314 LEU A O 1
ATOM 2435 N N . PHE A 1 315 ? 4.258 10.891 9.711 1 96.25 315 PHE A N 1
ATOM 2436 C CA . PHE A 1 315 ? 5.508 10.352 9.188 1 96.25 315 PHE A CA 1
ATOM 2437 C C . PHE A 1 315 ? 5.332 9.891 7.746 1 96.25 315 PHE A C 1
ATOM 2439 O O . PHE A 1 315 ? 4.219 9.57 7.324 1 96.25 315 PHE A O 1
ATOM 2446 N N . ARG A 1 316 ? 6.453 9.836 7.055 1 93.25 316 ARG A N 1
ATOM 2447 C CA . ARG A 1 316 ? 6.484 9.336 5.688 1 93.25 316 ARG A CA 1
ATOM 2448 C C . ARG A 1 316 ? 7.633 8.352 5.492 1 93.25 316 ARG A C 1
ATOM 2450 O O . ARG A 1 316 ? 8.57 8.312 6.293 1 93.25 316 ARG A O 1
ATOM 2457 N N . ILE A 1 317 ? 7.387 7.531 4.438 1 84.81 317 ILE A N 1
ATOM 2458 C CA . ILE A 1 317 ? 8.469 6.648 4.016 1 84.81 317 ILE A CA 1
ATOM 2459 C C . ILE A 1 317 ? 9.367 7.375 3.016 1 84.81 317 ILE A C 1
ATOM 2461 O O . ILE A 1 317 ? 8.875 8.031 2.096 1 84.81 317 ILE A O 1
ATOM 2465 N N . GLN A 1 318 ? 10.625 7.254 3.279 1 74.81 318 GLN A N 1
ATOM 2466 C CA . GLN A 1 318 ? 11.531 7.824 2.289 1 74.81 318 GLN A CA 1
ATOM 2467 C C . GLN A 1 318 ? 12.336 6.73 1.588 1 74.81 318 GLN A C 1
ATOM 2469 O O . GLN A 1 318 ? 12.578 5.668 2.162 1 74.81 318 GLN A O 1
ATOM 2474 N N . GLY A 1 319 ? 12.734 7.035 0.434 1 70.19 319 GLY A N 1
ATOM 2475 C CA . GLY A 1 319 ? 13.617 6.137 -0.292 1 70.19 319 GLY A CA 1
ATOM 2476 C C . GLY A 1 319 ? 12.914 4.898 -0.812 1 70.19 319 GLY A C 1
ATOM 2477 O O . GLY A 1 319 ? 13.547 3.854 -0.996 1 70.19 319 GLY A O 1
ATOM 2478 N N . SER A 1 320 ? 11.664 4.883 -0.849 1 72.62 320 SER A N 1
ATOM 2479 C CA . SER A 1 320 ? 10.875 3.762 -1.342 1 72.62 320 SER A CA 1
ATOM 2480 C C . SER A 1 320 ? 10.047 4.16 -2.561 1 72.62 320 SER A C 1
ATOM 2482 O O . SER A 1 320 ? 9.656 5.32 -2.701 1 72.62 320 SER A O 1
ATOM 2484 N N . PRO A 1 321 ? 9.969 3.199 -3.389 1 73.25 321 PRO A N 1
ATOM 2485 C CA . PRO A 1 321 ? 9.07 3.488 -4.508 1 73.25 321 PRO A CA 1
ATOM 2486 C C . PRO A 1 321 ? 7.609 3.598 -4.082 1 73.25 321 PRO A C 1
ATOM 2488 O O . PRO A 1 321 ? 6.773 4.09 -4.844 1 73.25 321 PRO A O 1
ATOM 2491 N N . PHE A 1 322 ? 7.406 3.164 -2.867 1 79.12 322 PHE A N 1
ATOM 2492 C CA . PHE A 1 322 ? 6.043 3.27 -2.355 1 79.12 322 PHE A CA 1
ATOM 2493 C C . PHE A 1 322 ? 5.844 4.59 -1.62 1 79.12 322 PHE A C 1
ATOM 2495 O O . PHE A 1 322 ? 6.77 5.105 -0.992 1 79.12 322 PHE A O 1
ATOM 2502 N N . LYS A 1 323 ? 4.602 5.035 -1.831 1 85.62 323 LYS A N 1
ATOM 2503 C CA . LYS A 1 323 ? 4.184 6.188 -1.036 1 85.62 323 LYS A CA 1
ATOM 2504 C C . LYS A 1 323 ? 3.482 5.746 0.245 1 85.62 323 LYS A C 1
ATOM 2506 O O . LYS A 1 323 ? 2.492 5.016 0.197 1 85.62 323 LYS A O 1
ATOM 2511 N N . GLY A 1 324 ? 4.109 6.012 1.323 1 88.19 324 GLY A N 1
ATOM 2512 C CA . GLY A 1 324 ? 3.564 5.594 2.604 1 88.19 324 GLY A CA 1
ATOM 2513 C C . GLY A 1 324 ? 3.627 6.676 3.664 1 88.19 324 GLY A C 1
ATOM 2514 O O . GLY A 1 324 ? 4.531 7.512 3.652 1 88.19 324 GLY A O 1
ATOM 2515 N N . SER A 1 325 ? 2.652 6.719 4.5 1 93.25 325 SER A N 1
ATOM 2516 C CA . SER A 1 325 ? 2.562 7.68 5.594 1 93.25 325 SER A CA 1
ATOM 2517 C C . SER A 1 325 ? 1.833 7.086 6.793 1 93.25 325 SER A C 1
ATOM 2519 O O . SER A 1 325 ? 1.081 6.117 6.652 1 93.25 325 SER A O 1
ATOM 2521 N N . ALA A 1 326 ? 2.15 7.656 7.926 1 93.81 326 ALA A N 1
ATOM 2522 C CA . ALA A 1 326 ? 1.491 7.191 9.148 1 93.81 326 ALA A CA 1
ATOM 2523 C C . ALA A 1 326 ? 1.366 8.32 10.164 1 93.81 326 ALA A C 1
ATOM 2525 O O . ALA A 1 326 ? 2.229 9.203 10.234 1 93.81 326 ALA A O 1
ATOM 2526 N N . VAL A 1 327 ? 0.293 8.312 10.828 1 96.56 327 VAL A N 1
ATOM 2527 C CA . VAL A 1 327 ? 0.098 9.203 11.961 1 96.56 327 VAL A CA 1
ATOM 2528 C C . VAL A 1 327 ? 0.328 8.445 13.266 1 96.56 327 VAL A C 1
ATOM 2530 O O . VAL A 1 327 ? -0.327 7.43 13.523 1 96.56 327 VAL A O 1
ATOM 2533 N N . CYS A 1 328 ? 1.248 8.961 14.062 1 95.81 328 CYS A N 1
ATOM 2534 C CA . CYS A 1 328 ? 1.56 8.305 15.328 1 95.81 328 CYS A CA 1
ATOM 2535 C C . CYS A 1 328 ? 1.362 9.25 16.5 1 95.81 328 CYS A C 1
ATOM 2537 O O . CYS A 1 328 ? 1.518 10.469 16.359 1 95.81 328 CYS A O 1
ATOM 2539 N N . ALA A 1 329 ? 1.002 8.648 17.625 1 95.31 329 ALA A N 1
ATOM 2540 C CA . ALA A 1 329 ? 0.82 9.406 18.875 1 95.31 329 ALA A CA 1
ATOM 2541 C C . ALA A 1 329 ? 1.997 9.195 19.812 1 95.31 329 ALA A C 1
ATOM 2543 O O . ALA A 1 329 ? 2.537 8.094 19.906 1 95.31 329 ALA A O 1
ATOM 2544 N N . PHE A 1 330 ? 2.348 10.258 20.562 1 96 330 PHE A N 1
ATOM 2545 C CA . PHE A 1 330 ? 3.465 10.203 21.5 1 96 330 PHE A CA 1
ATOM 2546 C C . PHE A 1 330 ? 3.092 10.852 22.828 1 96 330 PHE A C 1
ATOM 2548 O O . PHE A 1 330 ? 2.297 11.797 22.859 1 96 330 PHE A O 1
ATOM 2555 N N . SER A 1 331 ? 3.703 10.328 23.828 1 94.31 331 SER A N 1
ATOM 2556 C CA . SER A 1 331 ? 3.588 10.93 25.156 1 94.31 331 SER A CA 1
ATOM 2557 C C . SER A 1 331 ? 4.688 11.961 25.391 1 94.31 331 SER A C 1
ATOM 2559 O O . SER A 1 331 ? 5.867 11.68 25.172 1 94.31 331 SER A O 1
ATOM 2561 N N . VAL A 1 332 ? 4.262 13.164 25.844 1 94.31 332 VAL A N 1
ATOM 2562 C CA . VAL A 1 332 ? 5.25 14.195 26.141 1 94.31 332 VAL A CA 1
ATOM 2563 C C . VAL A 1 332 ? 6.148 13.734 27.281 1 94.31 332 VAL A C 1
ATOM 2565 O O . VAL A 1 332 ? 7.352 14 27.281 1 94.31 332 VAL A O 1
ATOM 2568 N N . ASP A 1 333 ? 5.602 13.031 28.203 1 90.88 333 ASP A N 1
ATOM 2569 C CA . ASP A 1 333 ? 6.375 12.516 29.328 1 90.88 333 ASP A CA 1
ATOM 2570 C C . ASP A 1 333 ? 7.457 11.547 28.859 1 90.88 333 ASP A C 1
ATOM 2572 O O . ASP A 1 333 ? 8.586 11.586 29.344 1 90.88 333 ASP A O 1
ATOM 2576 N N . ASP A 1 334 ? 7.074 10.688 27.969 1 91.94 334 ASP A N 1
ATOM 2577 C CA . ASP A 1 334 ? 8.055 9.758 27.422 1 91.94 334 ASP A CA 1
ATOM 2578 C C . ASP A 1 334 ? 9.164 10.5 26.672 1 91.94 334 ASP A C 1
ATOM 2580 O O . ASP A 1 334 ? 10.328 10.094 26.719 1 91.94 334 ASP A O 1
ATOM 2584 N N . LEU A 1 335 ? 8.773 11.539 25.984 1 94.25 335 LEU A N 1
ATOM 2585 C CA . LEU A 1 335 ? 9.75 12.352 25.266 1 94.25 335 LEU A CA 1
ATOM 2586 C C . LEU A 1 335 ? 10.742 12.992 26.234 1 94.25 335 LEU A C 1
ATOM 2588 O O . LEU A 1 335 ? 11.953 12.898 26.031 1 94.25 335 LEU A O 1
ATOM 2592 N N . VAL A 1 336 ? 10.258 13.523 27.266 1 92.12 336 VAL A N 1
ATOM 2593 C CA . VAL A 1 336 ? 11.094 14.188 28.266 1 92.12 336 VAL A CA 1
ATOM 2594 C C . VAL A 1 336 ? 12.008 13.164 28.938 1 92.12 336 VAL A C 1
ATOM 2596 O O . VAL A 1 336 ? 13.195 13.414 29.125 1 92.12 336 VAL A O 1
ATOM 2599 N N . ALA A 1 337 ? 11.461 12.055 29.188 1 90.5 337 ALA A N 1
ATOM 2600 C CA . ALA A 1 337 ? 12.227 11 29.859 1 90.5 337 ALA A CA 1
ATOM 2601 C C . ALA A 1 337 ? 13.344 10.477 28.969 1 90.5 337 ALA A C 1
ATOM 2603 O O . ALA A 1 337 ? 14.445 10.188 29.438 1 90.5 337 ALA A O 1
ATOM 2604 N N . ALA A 1 338 ? 13.039 10.367 27.719 1 91.75 338 ALA A N 1
ATOM 2605 C CA . ALA A 1 338 ? 14.008 9.812 26.781 1 91.75 338 ALA A CA 1
ATOM 2606 C C . ALA A 1 338 ? 15.18 10.766 26.562 1 91.75 338 ALA A C 1
ATOM 2608 O O . ALA A 1 338 ? 16.328 10.336 26.391 1 91.75 338 ALA A O 1
ATOM 2609 N N . ILE A 1 339 ? 14.961 12.016 26.469 1 87.75 339 ILE A N 1
ATOM 2610 C CA . ILE A 1 339 ? 16 13.008 26.234 1 87.75 339 ILE A CA 1
ATOM 2611 C C . ILE A 1 339 ? 16.953 13.047 27.438 1 87.75 339 ILE A C 1
ATOM 2613 O O . ILE A 1 339 ? 18.156 13.25 27.281 1 87.75 339 ILE A O 1
ATOM 2617 N N . LYS A 1 340 ? 16.484 12.781 28.594 1 75.38 340 LYS A N 1
ATOM 2618 C CA . LYS A 1 340 ? 17.312 12.828 29.812 1 75.38 340 LYS A CA 1
ATOM 2619 C C . LYS A 1 340 ? 18.062 11.516 30 1 75.38 340 LYS A C 1
ATOM 2621 O O . LYS A 1 340 ? 18.781 11.352 31 1 75.38 340 LYS A O 1
ATOM 2626 N N . ASP A 1 341 ? 18.078 10.664 28.938 1 66 341 ASP A N 1
ATOM 2627 C CA . ASP A 1 341 ? 18.656 9.328 29.016 1 66 341 ASP A CA 1
ATOM 2628 C C . ASP A 1 341 ? 18.266 8.641 30.328 1 66 341 ASP A C 1
ATOM 2630 O O . ASP A 1 341 ? 19.109 8.023 30.984 1 66 341 ASP A O 1
ATOM 2634 N N . GLY A 1 342 ? 17.109 8.891 30.828 1 55.75 342 GLY A N 1
ATOM 2635 C CA . GLY A 1 342 ? 16.578 8.258 32.031 1 55.75 342 GLY A CA 1
ATOM 2636 C C . GLY A 1 342 ? 17.031 8.93 33.312 1 55.75 342 GLY A C 1
ATOM 2637 O O . GLY A 1 342 ? 16.734 8.445 34.406 1 55.75 342 GLY A O 1
ATOM 2638 N N . LYS A 1 343 ? 17.844 9.945 33.25 1 55.41 343 LYS A N 1
ATOM 2639 C CA . LYS A 1 343 ? 18.281 10.555 34.5 1 55.41 343 LYS A CA 1
ATOM 2640 C C . LYS A 1 343 ? 17.172 11.359 35.156 1 55.41 343 LYS A C 1
ATOM 2642 O O . LYS A 1 343 ? 16.516 12.164 34.5 1 55.41 343 LYS A O 1
ATOM 2647 N N . PRO A 1 344 ? 16.703 10.938 36.312 1 50.81 344 PRO A N 1
ATOM 2648 C CA . PRO A 1 344 ? 15.516 11.453 37 1 50.81 344 PRO A CA 1
ATOM 2649 C C . PRO A 1 344 ? 15.523 12.969 37.125 1 50.81 344 PRO A C 1
ATOM 2651 O O . PRO A 1 344 ? 14.469 13.578 37.344 1 50.81 344 PRO A O 1
ATOM 2654 N N . GLU A 1 345 ? 16.625 13.648 37.406 1 50.84 345 GLU A N 1
ATOM 2655 C CA . GLU A 1 345 ? 16.562 15.016 37.906 1 50.84 345 GLU A CA 1
ATOM 2656 C C . GLU A 1 345 ? 16.156 16 36.812 1 50.84 345 GLU A C 1
ATOM 2658 O O . GLU A 1 345 ? 16.641 15.898 35.688 1 50.84 345 GLU A O 1
ATOM 2663 N N . ARG A 1 346 ? 15.023 16.641 37.062 1 54.53 346 ARG A N 1
ATOM 2664 C CA . ARG A 1 346 ? 14.578 17.734 36.219 1 54.53 346 ARG A CA 1
ATOM 2665 C C . ARG A 1 346 ? 15.742 18.656 35.875 1 54.53 346 ARG A C 1
ATOM 2667 O O . ARG A 1 346 ? 16.391 19.203 36.75 1 54.53 346 ARG A O 1
ATOM 2674 N N . GLU A 1 347 ? 16.344 18.516 34.719 1 64.56 347 GLU A N 1
ATOM 2675 C CA . GLU A 1 347 ? 17.469 19.359 34.312 1 64.56 347 GLU A CA 1
ATOM 2676 C C . GLU A 1 347 ? 17.078 20.844 34.375 1 64.56 347 GLU A C 1
ATOM 2678 O O . GLU A 1 347 ? 16.094 21.25 33.75 1 64.56 347 GLU A O 1
ATOM 2683 N N . LYS A 1 348 ? 17.5 21.484 35.406 1 78.94 348 LYS A N 1
ATOM 2684 C CA . LYS A 1 348 ? 17.266 22.922 35.5 1 78.94 348 LYS A CA 1
ATOM 2685 C C . LYS A 1 348 ? 18.062 23.688 34.469 1 78.94 348 LYS A C 1
ATOM 2687 O O . LYS A 1 348 ? 19.219 23.359 34.188 1 78.94 348 LYS A O 1
ATOM 2692 N N . CYS A 1 349 ? 17.453 24.594 33.75 1 88.75 349 CYS A N 1
ATOM 2693 C CA . CYS A 1 349 ? 18.094 25.453 32.75 1 88.75 349 CYS A CA 1
ATOM 2694 C C . CYS A 1 349 ? 19.125 26.359 33.406 1 88.75 349 CYS A C 1
ATOM 2696 O O . CYS A 1 349 ? 18.891 26.906 34.469 1 88.75 349 CYS A O 1
ATOM 2698 N N . PRO A 1 350 ? 20.25 26.438 32.844 1 90.31 350 PRO A N 1
ATOM 2699 C CA . PRO A 1 350 ? 21.297 27.281 33.406 1 90.31 350 PRO A CA 1
ATOM 2700 C C . PRO A 1 350 ? 20.922 28.766 33.375 1 90.31 350 PRO A C 1
ATOM 2702 O O . PRO A 1 350 ? 20.25 29.234 32.469 1 90.31 350 PRO A O 1
ATOM 2705 N N . THR A 1 351 ? 21.438 29.484 34.375 1 90.31 351 THR A N 1
ATOM 2706 C CA . THR A 1 351 ? 21.172 30.922 34.469 1 90.31 351 THR A CA 1
ATOM 2707 C C . THR A 1 351 ? 22.406 31.734 34.062 1 90.31 351 THR A C 1
ATOM 2709 O O . THR A 1 351 ? 22.297 32.938 33.812 1 90.31 351 THR A O 1
ATOM 2712 N N . GLN A 1 352 ? 23.516 31.047 34.031 1 92.62 352 GLN A N 1
ATOM 2713 C CA . GLN A 1 352 ? 24.75 31.734 33.688 1 92.62 352 GLN A CA 1
ATOM 2714 C C . GLN A 1 352 ? 25.375 31.109 32.438 1 92.62 352 GLN A C 1
ATOM 2716 O O . GLN A 1 352 ? 25.125 29.938 32.125 1 92.62 352 GLN A O 1
ATOM 2721 N N . ALA A 1 353 ? 26.203 31.984 31.766 1 94.12 353 ALA A N 1
ATOM 2722 C CA . ALA A 1 353 ? 26.906 31.5 30.578 1 94.12 353 ALA A CA 1
ATOM 2723 C C . ALA A 1 353 ? 27.891 30.375 30.922 1 94.12 353 ALA A C 1
ATOM 2725 O O . ALA A 1 353 ? 28.547 30.438 31.969 1 94.12 353 ALA A O 1
ATOM 2726 N N . THR A 1 354 ? 27.969 29.406 30.125 1 91.69 354 THR A N 1
ATOM 2727 C CA . THR A 1 354 ? 28.875 28.281 30.328 1 91.69 354 THR A CA 1
ATOM 2728 C C . THR A 1 354 ? 30.266 28.625 29.828 1 91.69 354 THR A C 1
ATOM 2730 O O . THR A 1 354 ? 30.438 29.172 28.734 1 91.69 354 THR A O 1
ATOM 2733 N N . ILE A 1 355 ? 31.219 28.297 30.594 1 92.5 355 ILE A N 1
ATOM 2734 C CA . ILE A 1 355 ? 32.594 28.531 30.203 1 92.5 355 ILE A CA 1
ATOM 2735 C C . ILE A 1 355 ? 33.094 27.375 29.328 1 92.5 355 ILE A C 1
ATOM 2737 O O . ILE A 1 355 ? 33.156 26.234 29.766 1 92.5 355 ILE A O 1
ATOM 2741 N N . ILE A 1 356 ? 33.375 27.766 28.062 1 90.88 356 ILE A N 1
ATOM 2742 C CA . ILE A 1 356 ? 33.875 26.781 27.109 1 90.88 356 ILE A CA 1
ATOM 2743 C C . ILE A 1 356 ? 35.375 27.047 26.812 1 90.88 356 ILE A C 1
ATOM 2745 O O . ILE A 1 356 ? 35.719 28.109 26.281 1 90.88 356 ILE A O 1
ATOM 2749 N N . THR A 1 357 ? 36.188 26.125 27.219 1 88.44 357 THR A N 1
ATOM 2750 C CA . THR A 1 357 ? 37.625 26.281 27.031 1 88.44 357 THR A CA 1
ATOM 2751 C C . THR A 1 357 ? 38.062 25.797 25.641 1 88.44 357 THR A C 1
ATOM 2753 O O . THR A 1 357 ? 38.844 26.438 24.984 1 88.44 357 THR A O 1
ATOM 2756 N N . ASN A 1 358 ? 37.438 24.656 25.219 1 88.94 358 ASN A N 1
ATOM 2757 C CA . ASN A 1 358 ? 37.688 24.078 23.906 1 88.94 358 ASN A CA 1
ATOM 2758 C C . ASN A 1 358 ? 36.406 23.75 23.172 1 88.94 358 ASN A C 1
ATOM 2760 O O . ASN A 1 358 ? 35.656 22.844 23.562 1 88.94 358 ASN A O 1
ATOM 2764 N N . GLU A 1 359 ? 36.312 24.453 22.094 1 85.25 359 GLU A N 1
ATOM 2765 C CA . GLU A 1 359 ? 35.094 24.344 21.312 1 85.25 359 GLU A CA 1
ATOM 2766 C C . GLU A 1 359 ? 34.875 22.922 20.797 1 85.25 359 GLU A C 1
ATOM 2768 O O . GLU A 1 359 ? 33.812 22.344 20.953 1 85.25 359 GLU A O 1
ATOM 2773 N N . THR A 1 360 ? 35.875 22.344 20.234 1 82.75 360 THR A N 1
ATOM 2774 C CA . THR A 1 360 ? 35.781 21.031 19.641 1 82.75 360 THR A CA 1
ATOM 2775 C C . THR A 1 360 ? 35.469 19.969 20.703 1 82.75 360 THR A C 1
ATOM 2777 O O . THR A 1 360 ? 34.656 19.078 20.484 1 82.75 360 THR A O 1
ATOM 2780 N N . GLN A 1 361 ? 36.125 20.047 21.766 1 81.69 361 GLN A N 1
ATOM 2781 C CA . GLN A 1 361 ? 35.906 19.094 22.844 1 81.69 361 GLN A CA 1
ATOM 2782 C C . GLN A 1 361 ? 34.5 19.203 23.422 1 81.69 361 GLN A C 1
ATOM 2784 O O . GLN A 1 361 ? 33.875 18.203 23.719 1 81.69 361 GLN A O 1
ATOM 2789 N N . PHE A 1 362 ? 34.094 20.391 23.5 1 82.62 362 PHE A N 1
ATOM 2790 C CA . PHE A 1 362 ? 32.75 20.609 24.016 1 82.62 362 PHE A CA 1
ATOM 2791 C C . PHE A 1 362 ? 31.703 19.969 23.109 1 82.62 362 PHE A C 1
ATOM 2793 O O . PHE A 1 362 ? 30.781 19.312 23.594 1 82.62 362 PHE A O 1
ATOM 2800 N N . LEU A 1 363 ? 31.859 20.188 21.828 1 79.56 363 LEU A N 1
ATOM 2801 C CA . LEU A 1 363 ? 30.906 19.656 20.859 1 79.56 363 LEU A CA 1
ATOM 2802 C C . LEU A 1 363 ? 30.938 18.141 20.828 1 79.56 363 LEU A C 1
ATOM 2804 O O . LEU A 1 363 ? 29.906 17.484 20.672 1 79.56 363 LEU A O 1
ATOM 2808 N N . GLU A 1 364 ? 32.031 17.578 20.969 1 77.25 364 GLU A N 1
ATOM 2809 C CA . GLU A 1 364 ? 32.188 16.125 21.016 1 77.25 364 GLU A CA 1
ATOM 2810 C C . GLU A 1 364 ? 31.578 15.547 22.297 1 77.25 364 GLU A C 1
ATOM 2812 O O . GLU A 1 364 ? 30.906 14.508 22.266 1 77.25 364 GLU A O 1
ATOM 2817 N N . ASP A 1 365 ? 31.844 16.297 23.344 1 74.38 365 ASP A N 1
ATOM 2818 C CA . ASP A 1 365 ? 31.359 15.844 24.656 1 74.38 365 ASP A CA 1
ATOM 2819 C C . ASP A 1 365 ? 29.844 16.016 24.766 1 74.38 365 ASP A C 1
ATOM 2821 O O . ASP A 1 365 ? 29.172 15.273 25.469 1 74.38 365 ASP A O 1
ATOM 2825 N N . SER A 1 366 ? 29.438 16.969 24 1 68.94 366 SER A N 1
ATOM 2826 C CA . SER A 1 366 ? 28.016 17.297 24.062 1 68.94 366 SER A CA 1
ATOM 2827 C C . SER A 1 366 ? 27.219 16.469 23.078 1 68.94 366 SER A C 1
ATOM 2829 O O . SER A 1 366 ? 26.094 16.828 22.703 1 68.94 366 SER A O 1
ATOM 2831 N N . SER A 1 367 ? 27.672 15.344 22.672 1 71.12 367 SER A N 1
ATOM 2832 C CA . SER A 1 367 ? 26.906 14.5 21.766 1 71.12 367 SER A CA 1
ATOM 2833 C C . SER A 1 367 ? 25.422 14.547 22.094 1 71.12 367 SER A C 1
ATOM 2835 O O . SER A 1 367 ? 24.938 13.812 22.969 1 71.12 367 SER A O 1
ATOM 2837 N N . PRO A 1 368 ? 24.766 15.383 21.391 1 80.62 368 PRO A N 1
ATOM 2838 C CA . PRO A 1 368 ? 23.406 15.734 21.812 1 80.62 368 PRO A CA 1
ATOM 2839 C C . PRO A 1 368 ? 22.406 14.594 21.594 1 80.62 368 PRO A C 1
ATOM 2841 O O . PRO A 1 368 ? 21.344 14.578 22.203 1 80.62 368 PRO A O 1
ATOM 2844 N N . LEU A 1 369 ? 22.891 13.531 20.938 1 87.12 369 LEU A N 1
ATOM 2845 C CA . LEU A 1 369 ? 21.891 12.523 20.594 1 87.12 369 LEU A CA 1
ATOM 2846 C C . LEU A 1 369 ? 21.781 11.484 21.703 1 87.12 369 LEU A C 1
ATOM 2848 O O . LEU A 1 369 ? 22.766 10.805 22.031 1 87.12 369 LEU A O 1
ATOM 2852 N N . SER A 1 370 ? 20.609 11.383 22.188 1 87.75 370 SER A N 1
ATOM 2853 C CA . SER A 1 370 ? 20.328 10.406 23.234 1 87.75 370 SER A CA 1
ATOM 2854 C C . SER A 1 370 ? 20.391 8.977 22.688 1 87.75 370 SER A C 1
ATOM 2856 O O . SER A 1 370 ? 20.109 8.742 21.516 1 87.75 370 SER A O 1
ATOM 2858 N N . ARG A 1 371 ? 20.75 8.039 23.547 1 84.94 371 ARG A N 1
ATOM 2859 C CA . ARG A 1 371 ? 20.734 6.621 23.188 1 84.94 371 ARG A CA 1
ATOM 2860 C C . ARG A 1 371 ? 19.312 6.062 23.219 1 84.94 371 ARG A C 1
ATOM 2862 O O . ARG A 1 371 ? 19.016 5.094 22.516 1 84.94 371 ARG A O 1
ATOM 2869 N N . ALA A 1 372 ? 18.547 6.754 24.047 1 88.81 372 ALA A N 1
ATOM 2870 C CA . ALA A 1 372 ? 17.141 6.336 24.125 1 88.81 372 ALA A CA 1
ATOM 2871 C C . ALA A 1 372 ? 16.359 6.801 22.906 1 88.81 372 ALA A C 1
ATOM 2873 O O . ALA A 1 372 ? 16.797 7.707 22.188 1 88.81 372 ALA A O 1
ATOM 2874 N N . GLU A 1 373 ? 15.305 6.121 22.719 1 90.62 373 GLU A N 1
ATOM 2875 C CA . GLU A 1 373 ? 14.398 6.449 21.625 1 90.62 373 GLU A CA 1
ATOM 2876 C C . GLU A 1 373 ? 12.961 6.598 22.125 1 90.62 373 GLU A C 1
ATOM 2878 O O . GLU A 1 373 ? 12.586 5.996 23.125 1 90.62 373 GLU A O 1
ATOM 2883 N N . VAL A 1 374 ? 12.305 7.461 21.484 1 93.88 374 VAL A N 1
ATOM 2884 C CA . VAL A 1 374 ? 10.898 7.621 21.812 1 93.88 374 VAL A CA 1
ATOM 2885 C C . VAL A 1 374 ? 10.039 6.812 20.844 1 93.88 374 VAL A C 1
ATOM 2887 O O . VAL A 1 374 ? 10.125 6.996 19.625 1 93.88 374 VAL A O 1
ATOM 2890 N N . ARG A 1 375 ? 9.219 5.996 21.391 1 92.75 375 ARG A N 1
ATOM 2891 C CA . ARG A 1 375 ? 8.344 5.164 20.578 1 92.75 375 ARG A CA 1
ATOM 2892 C C . ARG A 1 375 ? 6.898 5.648 20.641 1 92.75 375 ARG A C 1
ATOM 2894 O O . ARG A 1 375 ? 6.492 6.27 21.625 1 92.75 375 ARG A O 1
ATOM 2901 N N . ASN A 1 376 ? 6.203 5.375 19.562 1 93.25 376 ASN A N 1
ATOM 2902 C CA . ASN A 1 376 ? 4.805 5.781 19.531 1 93.25 376 ASN A CA 1
ATOM 2903 C C . ASN A 1 376 ? 3.949 4.938 20.469 1 93.25 376 ASN A C 1
ATOM 2905 O O . ASN A 1 376 ? 4.34 3.828 20.844 1 93.25 376 ASN A O 1
ATOM 2909 N N . TYR A 1 377 ? 2.854 5.508 20.719 1 89.31 377 TYR A N 1
ATOM 2910 C CA . TYR A 1 377 ? 1.895 4.887 21.625 1 89.31 377 TYR A CA 1
ATOM 2911 C C . TYR A 1 377 ? 1.516 3.49 21.141 1 89.31 377 TYR A C 1
ATOM 2913 O O . TYR A 1 377 ? 1.146 3.305 19.984 1 89.31 377 TYR A O 1
ATOM 2921 N N . LEU A 1 378 ? 1.68 2.393 21.969 1 86.19 378 LEU A N 1
ATOM 2922 C CA . LEU A 1 378 ? 1.341 0.991 21.75 1 86.19 378 LEU A CA 1
ATOM 2923 C C . LEU A 1 378 ? 2.092 0.435 20.531 1 86.19 378 LEU A C 1
ATOM 2925 O O . LEU A 1 378 ? 1.689 -0.581 19.969 1 86.19 378 LEU A O 1
ATOM 2929 N N . SER A 1 379 ? 3.047 1.179 20.047 1 87.69 379 SER A N 1
ATOM 2930 C CA . SER A 1 379 ? 3.902 0.773 18.938 1 87.69 379 SER A CA 1
ATOM 2931 C C . SER A 1 379 ? 3.088 0.524 17.672 1 87.69 379 SER A C 1
ATOM 2933 O O . SER A 1 379 ? 3.4 -0.38 16.891 1 87.69 379 SER A O 1
ATOM 2935 N N . GLU A 1 380 ? 2 1.233 17.578 1 88.25 380 GLU A N 1
ATOM 2936 C CA . GLU A 1 380 ? 1.148 1.173 16.391 1 88.25 380 GLU A CA 1
ATOM 2937 C C . GLU A 1 380 ? 0.709 2.568 15.961 1 88.25 380 GLU A C 1
ATOM 2939 O O . GLU A 1 380 ? 0.387 3.412 16.797 1 88.25 380 GLU A O 1
ATOM 2944 N N . PRO A 1 381 ? 0.757 2.777 14.695 1 92.06 381 PRO A N 1
ATOM 2945 C CA . PRO A 1 381 ? 0.242 4.074 14.258 1 92.06 381 PRO A CA 1
ATOM 2946 C C . PRO A 1 381 ? -1.271 4.195 14.414 1 92.06 381 PRO A C 1
ATOM 2948 O O . PRO A 1 381 ? -1.979 3.186 14.406 1 92.06 381 PRO A O 1
ATOM 2951 N N . MET A 1 382 ? -1.708 5.406 14.602 1 93.06 382 MET A N 1
ATOM 2952 C CA . MET A 1 382 ? -3.148 5.648 14.625 1 93.06 382 MET A CA 1
ATOM 2953 C C . MET A 1 382 ? -3.771 5.352 13.266 1 93.06 382 MET A C 1
ATOM 2955 O O . MET A 1 382 ? -4.879 4.816 13.188 1 93.06 382 MET A O 1
ATOM 2959 N N . LEU A 1 383 ? -3.104 5.715 12.289 1 92.62 383 LEU A N 1
ATOM 2960 C CA . LEU A 1 383 ? -3.5 5.512 10.898 1 92.62 383 LEU A CA 1
ATOM 2961 C C . LEU A 1 383 ? -2.275 5.391 9.992 1 92.62 383 LEU A C 1
ATOM 2963 O O . LEU A 1 383 ? -1.307 6.137 10.156 1 92.62 383 LEU A O 1
ATOM 2967 N N . ALA A 1 384 ? -2.336 4.477 9.109 1 90.75 384 ALA A N 1
ATOM 2968 C CA . ALA A 1 384 ? -1.239 4.297 8.164 1 90.75 384 ALA A CA 1
ATOM 2969 C C . ALA A 1 384 ? -1.768 4.02 6.758 1 90.75 384 ALA A C 1
ATOM 2971 O O . ALA A 1 384 ? -2.854 3.457 6.594 1 90.75 384 ALA A O 1
ATOM 2972 N N . HIS A 1 385 ? -1.027 4.477 5.824 1 89.12 385 HIS A N 1
ATOM 2973 C CA . HIS A 1 385 ? -1.33 4.27 4.414 1 89.12 385 HIS A CA 1
ATOM 2974 C C . HIS A 1 385 ? -0.074 3.91 3.627 1 89.12 385 HIS A C 1
ATOM 2976 O O . HIS A 1 385 ? 1.002 4.453 3.887 1 89.12 385 HIS A O 1
ATOM 2982 N N . VAL A 1 386 ? -0.198 2.963 2.766 1 87.19 386 VAL A N 1
ATOM 2983 C CA . VAL A 1 386 ? 0.858 2.68 1.798 1 87.19 386 VAL A CA 1
ATOM 2984 C C . VAL A 1 386 ? 0.245 2.428 0.422 1 87.19 386 VAL A C 1
ATOM 2986 O O . VAL A 1 386 ? -0.804 1.79 0.31 1 87.19 386 VAL A O 1
ATOM 2989 N N . GLY A 1 387 ? 0.795 2.98 -0.565 1 83.88 387 GLY A N 1
ATOM 2990 C CA . GLY A 1 387 ? 0.302 2.828 -1.925 1 83.88 387 GLY A CA 1
ATOM 2991 C C . GLY A 1 387 ? 1.249 3.389 -2.969 1 83.88 387 GLY A C 1
ATOM 2992 O O . GLY A 1 387 ? 2.438 3.58 -2.697 1 83.88 387 GLY A O 1
ATOM 2993 N N . PHE A 1 388 ? 0.676 3.535 -4.145 1 78.75 388 PHE A N 1
ATOM 2994 C CA . PHE A 1 388 ? 1.483 4.027 -5.254 1 78.75 388 PHE A CA 1
ATOM 2995 C C . PHE A 1 388 ? 1.088 5.453 -5.621 1 78.75 388 PHE A C 1
ATOM 2997 O O . PHE A 1 388 ? 1.831 6.152 -6.316 1 78.75 388 PHE A O 1
ATOM 3004 N N . ASP A 1 389 ? -0.044 5.902 -5.105 1 77.94 389 ASP A N 1
ATOM 3005 C CA . ASP A 1 389 ? -0.686 7.062 -5.711 1 77.94 389 ASP A CA 1
ATOM 3006 C C . ASP A 1 389 ? -0.481 8.312 -4.859 1 77.94 389 ASP A C 1
ATOM 3008 O O . ASP A 1 389 ? -0.294 9.406 -5.387 1 77.94 389 ASP A O 1
ATOM 3012 N N . TYR A 1 390 ? -0.622 8.133 -3.541 1 89.31 390 TYR A N 1
ATOM 3013 C CA . TYR A 1 390 ? -0.575 9.336 -2.723 1 89.31 390 TYR A CA 1
ATOM 3014 C C . TYR A 1 390 ? 0.019 9.047 -1.35 1 89.31 390 TYR A C 1
ATOM 3016 O O . TYR A 1 390 ? 0.253 7.883 -1.003 1 89.31 390 TYR A O 1
ATOM 3024 N N . HIS A 1 391 ? 0.389 10.094 -0.655 1 93 391 HIS A N 1
ATOM 3025 C CA . HIS A 1 391 ? 0.799 10.062 0.744 1 93 391 HIS A CA 1
ATOM 3026 C C . HIS A 1 391 ? 0.146 11.195 1.533 1 93 391 HIS A C 1
ATOM 3028 O O . HIS A 1 391 ? -0.447 12.102 0.948 1 93 391 HIS A O 1
ATOM 3034 N N . TYR A 1 392 ? 0.202 11.117 2.818 1 96.38 392 TYR A N 1
ATOM 3035 C CA . TYR A 1 392 ? -0.302 12.188 3.676 1 96.38 392 TYR A CA 1
ATOM 3036 C C . TYR A 1 392 ? 0.654 13.375 3.689 1 96.38 392 TYR A C 1
ATOM 3038 O O . TYR A 1 392 ? 1.874 13.195 3.672 1 96.38 392 TYR A O 1
ATOM 3046 N N . THR A 1 393 ? 0.056 14.586 3.746 1 96.44 393 THR A N 1
ATOM 3047 C CA . THR A 1 393 ? 0.906 15.76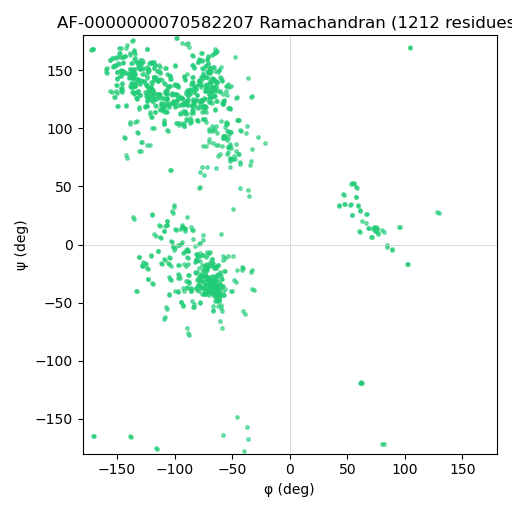6 3.641 1 96.44 393 THR A CA 1
ATOM 3048 C C . THR A 1 393 ? 0.731 16.672 4.859 1 96.44 393 THR A C 1
ATOM 3050 O O . THR A 1 393 ? 1.633 17.438 5.207 1 96.44 393 THR A O 1
ATOM 3053 N N . SER A 1 394 ? -0.432 16.656 5.449 1 96.88 394 SER A N 1
ATOM 3054 C CA . SER A 1 394 ? -0.712 17.562 6.559 1 96.88 394 SER A CA 1
ATOM 3055 C C . SER A 1 394 ? -1.621 16.906 7.594 1 96.88 394 SER A C 1
ATOM 3057 O O . SER A 1 394 ? -2.23 15.867 7.324 1 96.88 394 SER A O 1
ATOM 3059 N N . LEU A 1 395 ? -1.601 17.484 8.773 1 97.81 395 LEU A N 1
ATOM 3060 C CA . LEU A 1 395 ? -2.332 16.922 9.891 1 97.81 395 LEU A CA 1
ATOM 3061 C C . LEU A 1 395 ? -2.873 18 10.812 1 97.81 395 LEU A C 1
ATOM 3063 O O . LEU A 1 395 ? -2.158 18.953 11.133 1 97.81 395 LEU A O 1
ATOM 3067 N N . TRP A 1 396 ? -4.113 17.906 11.148 1 97.62 396 TRP A N 1
ATOM 3068 C CA . TRP A 1 396 ? -4.727 18.734 12.188 1 97.62 396 TRP A CA 1
ATOM 3069 C C . TRP A 1 396 ? -5.629 17.891 13.078 1 97.62 396 TRP A C 1
ATOM 3071 O O . TRP A 1 396 ? -6.348 17.016 12.602 1 97.62 396 TRP A O 1
ATOM 3081 N N . ILE A 1 397 ? -5.543 18.172 14.359 1 96.81 397 ILE A N 1
ATOM 3082 C CA . ILE A 1 397 ? -6.32 17.391 15.32 1 96.81 397 ILE A CA 1
ATOM 3083 C C . ILE A 1 397 ? -7.336 18.297 16.016 1 96.81 397 ILE A C 1
ATOM 3085 O O . ILE A 1 397 ? -7.004 19.406 16.438 1 96.81 397 ILE A O 1
ATOM 3089 N N . ASP A 1 398 ? -8.562 17.906 16.031 1 96.38 398 ASP A N 1
ATOM 3090 C CA . ASP A 1 398 ? -9.547 18.469 16.969 1 96.38 398 ASP A CA 1
ATOM 3091 C C . ASP A 1 398 ? -9.609 17.656 18.25 1 96.38 398 ASP A C 1
ATOM 3093 O O . ASP A 1 398 ? -10.219 16.578 18.297 1 96.38 398 ASP A O 1
ATOM 3097 N N . PRO A 1 399 ? -9.047 18.203 19.219 1 94 399 PRO A N 1
ATOM 3098 C CA . PRO A 1 399 ? -8.875 17.359 20.422 1 94 399 PRO A CA 1
ATOM 3099 C C . PRO A 1 399 ? -10.156 17.234 21.234 1 94 399 PRO A C 1
ATOM 3101 O O . PRO A 1 399 ? -10.906 18.203 21.359 1 94 399 PRO A O 1
ATOM 3104 N N . GLN A 1 400 ? -10.422 16.078 21.781 1 91.62 400 GLN A N 1
ATOM 3105 C CA . GLN A 1 400 ? -11.398 15.789 22.812 1 91.62 400 GLN A CA 1
ATOM 3106 C C . GLN A 1 400 ? -12.789 16.297 22.422 1 91.62 400 GLN A C 1
ATOM 3108 O O . GLN A 1 400 ? -13.438 17 23.188 1 91.62 400 GLN A O 1
ATOM 3113 N N . VAL A 1 401 ? -13.188 15.914 21.266 1 94.56 401 VAL A N 1
ATOM 3114 C CA . VAL A 1 401 ? -14.539 16.234 20.812 1 94.56 401 VAL A CA 1
ATOM 3115 C C . VAL A 1 401 ? -15.562 15.43 21.609 1 94.56 401 VAL A C 1
ATOM 3117 O O . VAL A 1 401 ? -15.461 14.203 21.703 1 94.56 401 VAL A O 1
ATOM 3120 N N . ARG A 1 402 ? -16.516 16.141 22.109 1 92.56 402 ARG A N 1
ATOM 3121 C CA . ARG A 1 402 ? -17.5 15.516 22.969 1 92.56 402 ARG A CA 1
ATOM 3122 C C . ARG A 1 402 ? -18.625 14.898 22.156 1 92.56 402 ARG A C 1
ATOM 3124 O O . ARG A 1 402 ? -19.172 15.539 21.25 1 92.56 402 ARG A O 1
ATOM 3131 N N . THR A 1 403 ? -19 13.695 22.453 1 94.5 403 THR A N 1
ATOM 3132 C CA . THR A 1 403 ? -20.078 12.992 21.797 1 94.5 403 THR A CA 1
ATOM 3133 C C . THR A 1 403 ? -21.375 13.094 22.609 1 94.5 403 THR A C 1
ATOM 3135 O O . THR A 1 403 ? -21.375 13.68 23.688 1 94.5 403 THR A O 1
ATOM 3138 N N . ALA A 1 404 ? -22.438 12.5 22.047 1 93.88 404 ALA A N 1
ATOM 3139 C CA . ALA A 1 404 ? -23.734 12.516 22.719 1 93.88 404 ALA A CA 1
ATOM 3140 C C . ALA A 1 404 ? -23.688 11.742 24.031 1 93.88 404 ALA A C 1
ATOM 3142 O O . ALA A 1 404 ? -24.375 12.086 25 1 93.88 404 ALA A O 1
ATOM 3143 N N . SER A 1 405 ? -22.859 10.781 24.078 1 91.25 405 SER A N 1
ATOM 3144 C CA . SER A 1 405 ? -22.734 9.961 25.266 1 91.25 405 SER A CA 1
ATOM 3145 C C . SER A 1 405 ? -21.828 10.633 26.312 1 91.25 405 SER A C 1
ATOM 3147 O O . SER A 1 405 ? -21.75 10.18 27.453 1 91.25 405 SER A O 1
ATOM 3149 N N . GLY A 1 406 ? -21.078 11.625 25.938 1 90.5 406 GLY A N 1
ATOM 3150 C CA . GLY A 1 406 ? -20.172 12.312 26.844 1 90.5 406 GLY A CA 1
ATOM 3151 C C . GLY A 1 406 ? -18.719 11.906 26.656 1 90.5 406 GLY A C 1
ATOM 3152 O O . GLY A 1 406 ? -17.812 12.586 27.141 1 90.5 406 GLY A O 1
ATOM 3153 N N . LYS A 1 407 ? -18.547 10.812 26 1 91 407 LYS A N 1
ATOM 3154 C CA . LYS A 1 407 ? -17.172 10.391 25.719 1 91 407 LYS A CA 1
ATOM 3155 C C . LYS A 1 407 ? -16.484 11.352 24.766 1 91 407 LYS A C 1
ATOM 3157 O O . LYS A 1 407 ? -17.141 12.031 23.969 1 91 407 LYS A O 1
ATOM 3162 N N . ARG A 1 408 ? -15.188 11.398 24.906 1 92.06 408 ARG A N 1
ATOM 3163 C CA . ARG A 1 408 ? -14.438 12.352 24.094 1 92.06 408 ARG A CA 1
ATOM 3164 C C . ARG A 1 408 ? -13.453 11.625 23.172 1 92.06 408 ARG A C 1
ATOM 3166 O O . ARG A 1 408 ? -12.867 10.617 23.562 1 92.06 408 ARG A O 1
ATOM 3173 N N . TYR A 1 409 ? -13.352 12.156 21.984 1 93.5 409 TYR A N 1
ATOM 3174 C CA . TYR A 1 409 ? -12.461 11.57 21 1 93.5 409 TYR A CA 1
ATOM 3175 C C . TYR A 1 409 ? -11.656 12.641 20.281 1 93.5 409 TYR A C 1
ATOM 3177 O O . TYR A 1 409 ? -12.148 13.75 20.047 1 93.5 409 TYR A O 1
ATOM 3185 N N . ASP A 1 410 ? -10.406 12.336 19.969 1 94.19 410 ASP A N 1
ATOM 3186 C CA . ASP A 1 410 ? -9.625 13.188 19.062 1 94.19 410 ASP A CA 1
ATOM 3187 C C . ASP A 1 410 ? -9.961 12.891 17.609 1 94.19 410 ASP A C 1
ATOM 3189 O O . ASP A 1 410 ? -9.883 11.75 17.156 1 94.19 410 ASP A O 1
ATOM 3193 N N . VAL A 1 411 ? -10.344 13.922 16.906 1 97.12 411 VAL A N 1
ATOM 3194 C CA . VAL A 1 411 ? -10.672 13.75 15.5 1 97.12 411 VAL A CA 1
ATOM 3195 C C . VAL A 1 411 ? -9.5 14.203 14.633 1 97.12 411 VAL A C 1
ATOM 3197 O O . VAL A 1 411 ? -8.992 15.312 14.797 1 97.12 411 VAL A O 1
ATOM 3200 N N . PHE A 1 412 ? -9.125 13.32 13.703 1 97.5 412 PHE A N 1
ATOM 3201 C CA . PHE A 1 412 ? -7.992 13.578 12.82 1 97.5 412 PHE A CA 1
ATOM 3202 C C . PHE A 1 412 ? -8.469 14.117 11.477 1 97.5 412 PHE A C 1
ATOM 3204 O O . PHE A 1 412 ? -9.367 13.547 10.852 1 97.5 412 PHE A O 1
ATOM 3211 N N . PHE A 1 413 ? -7.898 15.211 11.094 1 98.44 413 PHE A N 1
ATOM 3212 C CA . PHE A 1 413 ? -7.984 15.68 9.711 1 98.44 413 PHE A CA 1
ATOM 3213 C C . PHE A 1 413 ? -6.633 15.57 9.016 1 98.44 413 PHE A C 1
ATOM 3215 O O . PHE A 1 413 ? -5.645 16.156 9.477 1 98.44 413 PHE A O 1
ATOM 3222 N N . ILE A 1 414 ? -6.625 14.82 7.93 1 98.12 414 ILE A N 1
ATOM 3223 C CA . ILE A 1 414 ? -5.359 14.523 7.266 1 98.12 414 ILE A CA 1
ATOM 3224 C C . ILE A 1 414 ? -5.43 14.969 5.805 1 98.12 414 ILE A C 1
ATOM 3226 O O . ILE A 1 414 ? -6.336 14.57 5.07 1 98.12 414 ILE A O 1
ATOM 3230 N N . GLY A 1 415 ? -4.477 15.836 5.441 1 98.06 415 GLY A N 1
ATOM 3231 C CA . GLY A 1 415 ? -4.344 16.203 4.039 1 98.06 415 GLY A CA 1
ATOM 3232 C C . GLY A 1 415 ? -3.51 15.211 3.244 1 98.06 415 GLY A C 1
ATOM 3233 O O . GLY A 1 415 ? -2.666 14.508 3.805 1 98.06 415 GLY A O 1
ATOM 3234 N N . THR A 1 416 ? -3.783 15.164 1.928 1 96.5 416 THR A N 1
ATOM 3235 C CA . THR A 1 416 ? -3.068 14.227 1.066 1 96.5 416 THR A CA 1
ATOM 3236 C C . THR A 1 416 ? -2.389 14.961 -0.084 1 96.5 416 THR A C 1
ATOM 3238 O O . THR A 1 416 ? -2.648 16.141 -0.311 1 96.5 416 THR A O 1
ATOM 3241 N N . SER A 1 417 ? -1.529 14.281 -0.783 1 94.94 417 SER A N 1
ATOM 3242 C CA . SER A 1 417 ? -0.75 14.859 -1.871 1 94.94 417 SER A CA 1
ATOM 3243 C C . SER A 1 417 ? -1.579 14.977 -3.145 1 94.94 417 SER A C 1
ATOM 3245 O O . SER A 1 417 ? -1.165 15.633 -4.105 1 94.94 417 SER A O 1
ATOM 3247 N N . HIS A 1 418 ? -2.73 14.375 -3.096 1 91.94 418 HIS A N 1
ATOM 3248 C CA . HIS A 1 418 ? -3.562 14.453 -4.289 1 91.94 418 HIS A CA 1
ATOM 3249 C C . HIS A 1 418 ? -4.824 15.266 -4.031 1 91.94 418 HIS A C 1
ATOM 3251 O O . HIS A 1 418 ? -5.852 15.055 -4.68 1 91.94 418 HIS A O 1
ATOM 3257 N N . GLY A 1 419 ? -4.863 16.062 -2.957 1 95.06 419 GLY A N 1
ATOM 3258 C CA . GLY A 1 419 ? -5.879 17.094 -2.777 1 95.06 419 GLY A CA 1
ATOM 3259 C C . GLY A 1 419 ? -7.062 16.625 -1.952 1 95.06 419 GLY A C 1
ATOM 3260 O O . GLY A 1 419 ? -8.125 17.25 -1.971 1 95.06 419 GLY A O 1
ATOM 3261 N N . HIS A 1 420 ? -6.953 15.492 -1.226 1 96.38 420 HIS A N 1
ATOM 3262 C CA . HIS A 1 420 ? -8.023 14.969 -0.38 1 96.38 420 HIS A CA 1
ATOM 3263 C C . HIS A 1 420 ? -7.789 15.32 1.085 1 96.38 420 HIS A C 1
ATOM 3265 O O . HIS A 1 420 ? -6.652 15.586 1.489 1 96.38 420 HIS A O 1
ATOM 3271 N N . VAL A 1 421 ? -8.859 15.375 1.755 1 97.94 421 VAL A N 1
ATOM 3272 C CA . VAL A 1 421 ? -8.812 15.438 3.211 1 97.94 421 VAL A CA 1
ATOM 3273 C C . VAL A 1 421 ? -9.5 14.211 3.803 1 97.94 421 VAL A C 1
ATOM 3275 O O . VAL A 1 421 ? -10.648 13.922 3.475 1 97.94 421 VAL A O 1
ATOM 3278 N N . ILE A 1 422 ? -8.766 13.539 4.621 1 97.5 422 ILE A N 1
ATOM 3279 C CA . ILE A 1 422 ? -9.273 12.344 5.285 1 97.5 422 ILE A CA 1
ATOM 3280 C C . ILE A 1 422 ? -9.648 12.68 6.73 1 97.5 422 ILE A C 1
ATOM 3282 O O . ILE A 1 422 ? -8.883 13.336 7.438 1 97.5 422 ILE A O 1
ATOM 3286 N N . LYS A 1 423 ? -10.812 12.32 7.121 1 97.88 423 LYS A N 1
ATOM 3287 C CA . LYS A 1 423 ? -11.258 12.438 8.508 1 97.88 423 LYS A CA 1
ATOM 3288 C C . LYS A 1 423 ? -11.32 11.078 9.188 1 97.88 423 LYS A C 1
ATOM 3290 O O . LYS A 1 423 ? -11.953 10.148 8.672 1 97.88 423 LYS A O 1
ATOM 3295 N N . ALA A 1 424 ? -10.695 10.984 10.367 1 97.56 424 ALA A N 1
ATOM 3296 C CA . ALA A 1 424 ? -10.633 9.688 11.039 1 97.56 424 ALA A CA 1
ATOM 3297 C C . ALA A 1 424 ? -10.648 9.859 12.555 1 97.56 424 ALA A C 1
ATOM 3299 O O . ALA A 1 424 ? -10.422 10.961 13.062 1 97.56 424 ALA A O 1
ATOM 3300 N N . ILE A 1 425 ? -10.992 8.758 13.266 1 96.12 425 ILE A N 1
ATOM 3301 C CA . ILE A 1 425 ? -10.961 8.734 14.727 1 96.12 425 ILE A CA 1
ATOM 3302 C C . ILE A 1 425 ? -10.445 7.379 15.203 1 96.12 425 ILE A C 1
ATOM 3304 O O . ILE A 1 425 ? -10.578 6.371 14.508 1 96.12 425 ILE A O 1
ATOM 3308 N N . ASN A 1 426 ? -9.789 7.48 16.281 1 92.94 426 ASN A N 1
ATOM 3309 C CA . ASN A 1 426 ? -9.469 6.246 16.984 1 92.94 426 ASN A CA 1
ATOM 3310 C C . ASN A 1 426 ? -10.492 5.945 18.078 1 92.94 426 ASN A C 1
ATOM 3312 O O . ASN A 1 426 ? -10.602 6.695 19.047 1 92.94 426 ASN A O 1
ATOM 3316 N N . VAL A 1 427 ? -11.164 4.832 18.016 1 93.38 427 VAL A N 1
ATOM 3317 C CA . VAL A 1 427 ? -12.242 4.527 18.953 1 93.38 427 VAL A CA 1
ATOM 3318 C C . VAL A 1 427 ? -11.734 3.559 20.016 1 93.38 427 VAL A C 1
ATOM 3320 O O . VAL A 1 427 ? -12.461 3.227 20.953 1 93.38 427 VAL A O 1
ATOM 3323 N N . GLY A 1 428 ? -10.508 3.191 19.844 1 87.31 428 GLY A N 1
ATOM 3324 C CA . GLY A 1 428 ? -9.961 2.252 20.812 1 87.31 428 GLY A CA 1
ATOM 3325 C C . GLY A 1 428 ? -9.602 2.9 22.125 1 87.31 428 GLY A C 1
ATOM 3326 O O . GLY A 1 428 ? -9.172 4.055 22.172 1 87.31 428 GLY A O 1
ATOM 3327 N N . GLN A 1 429 ? -9.773 2.254 23.266 1 77.56 429 GLN A N 1
ATOM 3328 C CA . GLN A 1 429 ? -9.367 2.768 24.562 1 77.56 429 GLN A CA 1
ATOM 3329 C C . GLN A 1 429 ? -7.961 2.293 24.922 1 77.56 429 GLN A C 1
ATOM 3331 O O . GLN A 1 429 ? -7.078 3.109 25.188 1 77.56 429 GLN A O 1
ATOM 3336 N N . ASN A 1 430 ? -7.652 1.009 24.875 1 78.5 430 ASN A N 1
ATOM 3337 C CA . ASN A 1 430 ? -6.332 0.442 25.125 1 78.5 430 ASN A CA 1
ATOM 3338 C C . ASN A 1 430 ? -5.809 -0.316 23.906 1 78.5 430 ASN A C 1
ATOM 3340 O O . ASN A 1 430 ? -5.051 -1.276 24.062 1 78.5 430 ASN A O 1
ATOM 3344 N N . SER A 1 431 ? -6.348 0.141 22.906 1 84.81 431 SER A N 1
ATOM 3345 C CA . SER A 1 431 ? -5.953 -0.394 21.609 1 84.81 431 SER A CA 1
ATOM 3346 C C . SER A 1 431 ? -6.168 0.631 20.5 1 84.81 431 SER A C 1
ATOM 3348 O O . SER A 1 431 ? -6.805 1.665 20.719 1 84.81 431 SER A O 1
ATOM 3350 N N . ILE A 1 432 ? -5.523 0.365 19.516 1 88 432 ILE A N 1
ATOM 3351 C CA . ILE A 1 432 ? -5.734 1.249 18.375 1 88 432 ILE A CA 1
ATOM 3352 C C . ILE A 1 432 ? -6.777 0.645 17.438 1 88 432 ILE A C 1
ATOM 3354 O O . ILE A 1 432 ? -6.613 -0.478 16.953 1 88 432 ILE A O 1
ATOM 3358 N N . SER A 1 433 ? -7.867 1.26 17.344 1 89.75 433 SER A N 1
ATOM 3359 C CA . SER A 1 433 ? -8.938 0.942 16.406 1 89.75 433 SER A CA 1
ATOM 3360 C C . SER A 1 433 ? -9.438 2.195 15.695 1 89.75 433 SER A C 1
ATOM 3362 O O . SER A 1 433 ? -10.352 2.869 16.188 1 89.75 433 SER A O 1
ATOM 3364 N N . THR A 1 434 ? -8.906 2.361 14.555 1 92.88 434 THR A N 1
ATOM 3365 C CA . THR A 1 434 ? -9.188 3.609 13.852 1 92.88 434 THR A CA 1
ATOM 3366 C C . THR A 1 434 ? -10.305 3.416 12.828 1 92.88 434 THR A C 1
ATOM 3368 O O . THR A 1 434 ? -10.352 2.391 12.148 1 92.88 434 THR A O 1
ATOM 3371 N N . VAL A 1 435 ? -11.164 4.355 12.805 1 94.38 435 VAL A N 1
ATOM 3372 C CA . VAL A 1 435 ? -12.234 4.426 11.812 1 94.38 435 VAL A CA 1
ATOM 3373 C C . VAL A 1 435 ? -12 5.605 10.875 1 94.38 435 VAL A C 1
ATOM 3375 O O . VAL A 1 435 ? -11.836 6.742 11.328 1 94.38 435 VAL A O 1
ATOM 3378 N N . VAL A 1 436 ? -11.883 5.305 9.594 1 95.62 436 VAL A N 1
ATOM 3379 C CA . VAL A 1 436 ? -11.852 6.387 8.617 1 95.62 436 VAL A CA 1
ATOM 3380 C C . VAL A 1 436 ? -13.273 6.789 8.234 1 95.62 436 VAL A C 1
ATOM 3382 O O . VAL A 1 436 ? -13.984 6.035 7.566 1 95.62 436 VAL A O 1
ATOM 3385 N N . ILE A 1 437 ? -13.656 7.941 8.578 1 97.12 437 ILE A N 1
ATOM 3386 C CA . ILE A 1 437 ? -15.039 8.391 8.453 1 97.12 437 ILE A CA 1
ATOM 3387 C C . ILE A 1 437 ? -15.297 8.883 7.027 1 97.12 437 ILE A C 1
ATOM 3389 O O . ILE A 1 437 ? -16.234 8.438 6.371 1 97.12 437 ILE A O 1
ATOM 3393 N N . GLU A 1 438 ? -14.445 9.789 6.637 1 96.56 438 GLU A N 1
ATOM 3394 C CA . GLU A 1 438 ? -14.648 10.406 5.328 1 96.56 438 GLU A CA 1
ATOM 3395 C C . GLU A 1 438 ? -13.336 10.523 4.562 1 96.56 438 GLU A C 1
ATOM 3397 O O . GLU A 1 438 ? -12.273 10.695 5.164 1 96.56 438 GLU A O 1
ATOM 3402 N N . ASP A 1 439 ? -13.375 10.344 3.297 1 94.5 439 ASP A N 1
ATOM 3403 C CA . ASP A 1 439 ? -12.398 10.758 2.297 1 94.5 439 ASP A CA 1
ATOM 3404 C C . ASP A 1 439 ? -13 11.766 1.322 1 94.5 439 ASP A C 1
ATOM 3406 O O . ASP A 1 439 ? -13.859 11.414 0.508 1 94.5 439 ASP A O 1
ATOM 3410 N N . ILE A 1 440 ? -12.461 13.023 1.376 1 95.62 440 ILE A N 1
ATOM 3411 C CA . ILE A 1 440 ? -13.125 14.133 0.696 1 95.62 440 ILE A CA 1
ATOM 3412 C C . ILE A 1 440 ? -12.188 14.734 -0.342 1 95.62 440 ILE A C 1
ATOM 3414 O O . ILE A 1 440 ? -11.055 15.117 -0.018 1 95.62 440 ILE A O 1
ATOM 3418 N N . ILE A 1 441 ? -12.688 14.844 -1.545 1 94.38 441 ILE A N 1
ATOM 3419 C CA . ILE A 1 441 ? -11.945 15.609 -2.541 1 94.38 441 ILE A CA 1
ATOM 3420 C C . ILE A 1 441 ? -12.203 17.109 -2.338 1 94.38 441 ILE A C 1
ATOM 3422 O O . ILE A 1 441 ? -13.297 17.594 -2.629 1 94.38 441 ILE A O 1
ATOM 3426 N N . VAL A 1 442 ? -11.266 17.766 -1.866 1 94.31 442 VAL A N 1
ATOM 3427 C CA . VAL A 1 442 ? -11.406 19.188 -1.641 1 94.31 442 VAL A CA 1
ATOM 3428 C C . VAL A 1 442 ? -10.906 19.953 -2.865 1 94.31 442 VAL A C 1
ATOM 3430 O O . VAL A 1 442 ? -11.469 21 -3.229 1 94.31 442 VAL A O 1
ATOM 3433 N N . PHE A 1 443 ? -9.859 19.391 -3.398 1 92 443 PHE A N 1
ATOM 3434 C CA . PHE A 1 443 ? -9.273 20 -4.59 1 92 443 PHE A CA 1
ATOM 3435 C C . PHE A 1 443 ? -9.289 19.031 -5.762 1 92 443 PHE A C 1
ATOM 3437 O O . PHE A 1 443 ? -8.367 18.234 -5.918 1 92 443 PHE A O 1
ATOM 3444 N N . PRO A 1 444 ? -10.172 19.141 -6.629 1 84.31 444 PRO A N 1
ATOM 3445 C CA . PRO A 1 444 ? -10.281 18.203 -7.758 1 84.31 444 PRO A CA 1
ATOM 3446 C C . PRO A 1 444 ? -9.07 18.266 -8.688 1 84.31 444 PRO A C 1
ATOM 3448 O O . PRO A 1 444 ? -8.812 17.297 -9.414 1 84.31 444 PRO A O 1
ATOM 3451 N N . GLY A 1 445 ? -8.32 19.344 -8.609 1 81.31 445 GLY A N 1
ATOM 3452 C CA . GLY A 1 445 ? -7.117 19.453 -9.422 1 81.31 445 GLY A CA 1
ATOM 3453 C C . GLY A 1 445 ? -5.949 18.672 -8.867 1 81.31 445 GLY A C 1
ATOM 3454 O O . GLY A 1 445 ? -4.848 18.719 -9.414 1 81.31 445 GLY A O 1
ATOM 3455 N N . GLU A 1 446 ? -6.133 18.031 -7.805 1 85.44 446 GLU A N 1
ATOM 3456 C CA . GLU A 1 446 ? -5.168 17.125 -7.172 1 85.44 446 GLU A CA 1
ATOM 3457 C C . GLU A 1 446 ? -3.961 17.906 -6.648 1 85.44 446 GLU A C 1
ATOM 3459 O O . GLU A 1 446 ? -2.844 17.375 -6.637 1 85.44 446 GLU A O 1
ATOM 3464 N N . ASP A 1 447 ? -4.191 19.172 -6.336 1 90.56 447 ASP A N 1
ATOM 3465 C CA . ASP A 1 447 ? -3.148 19.922 -5.645 1 90.56 447 ASP A CA 1
ATOM 3466 C C . ASP A 1 447 ? -2.938 19.391 -4.23 1 90.56 447 ASP A C 1
ATOM 3468 O O . ASP A 1 447 ? -3.904 19.125 -3.51 1 90.56 447 ASP A O 1
ATOM 3472 N N . PRO A 1 448 ? -1.671 19.25 -3.867 1 94.62 448 PRO A N 1
ATOM 3473 C CA . PRO A 1 448 ? -1.424 18.734 -2.52 1 94.62 448 PRO A CA 1
ATOM 3474 C C . PRO A 1 448 ? -1.932 19.688 -1.427 1 94.62 448 PRO A C 1
ATOM 3476 O O . PRO A 1 448 ? -1.829 20.906 -1.561 1 94.62 448 PRO A O 1
ATOM 3479 N N . VAL A 1 449 ? -2.5 19.125 -0.402 1 96.5 449 VAL A N 1
ATOM 3480 C CA . VAL A 1 449 ? -2.926 19.875 0.771 1 96.5 449 VAL A CA 1
ATOM 3481 C C . VAL A 1 449 ? -1.711 20.234 1.626 1 96.5 449 VAL A C 1
ATOM 3483 O O . VAL A 1 449 ? -1.012 19.344 2.119 1 96.5 449 VAL A O 1
ATOM 3486 N N . LEU A 1 450 ? -1.518 21.531 1.893 1 93.81 450 LEU A N 1
ATOM 3487 C CA . LEU A 1 450 ? -0.305 21.953 2.58 1 93.81 450 LEU A CA 1
ATOM 3488 C C . LEU A 1 450 ? -0.56 22.125 4.074 1 93.81 450 LEU A C 1
ATOM 3490 O O . LEU A 1 450 ? 0.302 21.812 4.895 1 93.81 450 LEU A O 1
ATOM 3494 N N . GLU A 1 451 ? -1.675 22.672 4.344 1 94.88 451 GLU A N 1
ATOM 3495 C CA . GLU A 1 451 ? -1.984 22.984 5.738 1 94.88 451 GLU A CA 1
ATOM 3496 C C . GLU A 1 451 ? -3.475 22.812 6.023 1 94.88 451 GLU A C 1
ATOM 3498 O O . GLU A 1 451 ? -4.309 23.016 5.137 1 94.88 451 GLU A O 1
ATOM 3503 N N . LEU A 1 452 ? -3.703 22.453 7.219 1 97.12 452 LEU A N 1
ATOM 3504 C CA . LEU A 1 452 ? -5.051 22.344 7.77 1 97.12 452 LEU A CA 1
ATOM 3505 C C . LEU A 1 452 ? -5.156 23.109 9.086 1 97.12 452 LEU A C 1
ATOM 3507 O O . LEU A 1 452 ? -4.215 23.109 9.883 1 97.12 452 LEU A O 1
ATOM 3511 N N . LYS A 1 453 ? -6.309 23.766 9.227 1 96.19 453 LYS A N 1
ATOM 3512 C CA . LYS A 1 453 ? -6.539 24.453 10.492 1 96.19 453 LYS A CA 1
ATOM 3513 C C . LYS A 1 453 ? -8.031 24.609 10.766 1 96.19 453 LYS A C 1
ATOM 3515 O O . LYS A 1 453 ? -8.781 25.062 9.898 1 96.19 453 LYS A O 1
ATOM 3520 N N . ILE A 1 454 ? -8.438 24.25 11.953 1 96.56 454 ILE A N 1
ATOM 3521 C CA . ILE A 1 454 ? -9.812 24.484 12.359 1 96.56 454 ILE A CA 1
ATOM 3522 C C . ILE A 1 454 ? -9.938 25.875 12.977 1 96.56 454 ILE A C 1
ATOM 3524 O O . ILE A 1 454 ? -9.117 26.266 13.812 1 96.56 454 ILE A O 1
ATOM 3528 N N . VAL A 1 455 ? -10.906 26.578 12.547 1 95.44 455 VAL A N 1
ATOM 3529 C CA . VAL A 1 455 ? -11.219 27.891 13.109 1 95.44 455 VAL A CA 1
ATOM 3530 C C . VAL A 1 455 ? -12.57 27.844 13.812 1 95.44 455 VAL A C 1
ATOM 3532 O O . VAL A 1 455 ? -13.562 27.375 13.242 1 95.44 455 VAL A O 1
ATOM 3535 N N . ARG A 1 456 ? -12.547 28.328 15.039 1 93.5 456 ARG A N 1
ATOM 3536 C CA . ARG A 1 456 ? -13.773 28.406 15.812 1 93.5 456 ARG A CA 1
ATOM 3537 C C . ARG A 1 456 ? -14.078 29.844 16.234 1 93.5 456 ARG A C 1
ATOM 3539 O O . ARG A 1 456 ? -13.305 30.453 16.969 1 93.5 456 ARG A O 1
ATOM 3546 N N . ARG A 1 457 ? -15.055 30.312 15.711 1 89.69 457 ARG A N 1
ATOM 3547 C CA . ARG A 1 457 ? -15.586 31.625 16.078 1 89.69 457 ARG A CA 1
ATOM 3548 C C . ARG A 1 457 ? -17.078 31.547 16.391 1 89.69 457 ARG A C 1
ATOM 3550 O O . ARG A 1 457 ? -17.734 30.562 16.031 1 89.69 457 ARG A O 1
ATOM 3557 N N . PRO A 1 458 ? -17.484 32.562 17.141 1 85.31 458 PRO A N 1
ATOM 3558 C CA . PRO A 1 458 ? -18.922 32.562 17.391 1 85.31 458 PRO A CA 1
ATOM 3559 C C . PRO A 1 458 ? -19.734 32.438 16.109 1 85.31 458 PRO A C 1
ATOM 3561 O O . PRO A 1 458 ? -19.641 33.312 15.227 1 85.31 458 PRO A O 1
ATOM 3564 N N . GLY A 1 459 ? -20.453 31.406 15.977 1 83 459 GLY A N 1
ATOM 3565 C CA . GLY A 1 459 ? -21.344 31.203 14.852 1 83 459 GLY A CA 1
ATOM 3566 C C . GLY A 1 459 ? -20.672 30.516 13.672 1 83 459 GLY A C 1
ATOM 3567 O O . GLY A 1 459 ? -21.297 30.328 12.625 1 83 459 GLY A O 1
ATOM 3568 N N . LEU A 1 460 ? -19.359 30.297 13.828 1 89.19 460 LEU A N 1
ATOM 3569 C CA . LEU A 1 460 ? -18.672 29.688 12.688 1 89.19 460 LEU A CA 1
ATOM 3570 C C . LEU A 1 460 ? -17.609 28.688 13.164 1 89.19 460 LEU A C 1
ATOM 3572 O O . LEU A 1 460 ? -16.766 29.031 13.984 1 89.19 460 LEU A O 1
ATOM 3576 N N . VAL A 1 461 ? -17.766 27.453 12.766 1 94.56 461 VAL A N 1
ATOM 3577 C CA . VAL A 1 461 ? -16.703 26.469 12.906 1 94.56 461 VAL A CA 1
ATOM 3578 C C . VAL A 1 461 ? -16.391 25.859 11.539 1 94.56 461 VAL A C 1
ATOM 3580 O O . VAL A 1 461 ? -17.25 25.266 10.898 1 94.56 461 VAL A O 1
ATOM 3583 N N . THR A 1 462 ? -15.164 26.047 11.133 1 95.69 462 THR A N 1
ATOM 3584 C CA . THR A 1 462 ? -14.82 25.594 9.789 1 95.69 462 THR A CA 1
ATOM 3585 C C . THR A 1 462 ? -13.383 25.078 9.742 1 95.69 462 THR A C 1
ATOM 3587 O O . THR A 1 462 ? -12.602 25.328 10.656 1 95.69 462 THR A O 1
ATOM 3590 N N . LEU A 1 463 ? -13.156 24.25 8.781 1 97.5 463 LEU A N 1
ATOM 3591 C CA . LEU A 1 463 ? -11.812 23.766 8.484 1 97.5 463 LEU A CA 1
ATOM 3592 C C . LEU A 1 463 ? -11.195 24.516 7.316 1 97.5 463 LEU A C 1
ATOM 3594 O O . LEU A 1 463 ? -11.766 24.547 6.223 1 97.5 463 LEU A O 1
ATOM 3598 N N . LEU A 1 464 ? -10.125 25.172 7.57 1 97.12 464 LEU A N 1
ATOM 3599 C CA . LEU A 1 464 ? -9.375 25.812 6.5 1 97.12 464 LEU A CA 1
ATOM 3600 C C . LEU A 1 464 ? -8.375 24.844 5.871 1 97.12 464 LEU A C 1
ATOM 3602 O O . LEU A 1 464 ? -7.633 24.172 6.582 1 97.12 464 LEU A O 1
ATOM 3606 N N . VAL A 1 465 ? -8.406 24.75 4.582 1 97.12 465 VAL A N 1
ATOM 3607 C CA . VAL A 1 465 ? -7.523 23.891 3.803 1 97.12 465 VAL A CA 1
ATOM 3608 C C . VAL A 1 465 ? -6.754 24.719 2.785 1 97.12 465 VAL A C 1
ATOM 3610 O O . VAL A 1 465 ? -7.355 25.422 1.969 1 97.12 465 VAL A O 1
ATOM 3613 N N . THR A 1 466 ? -5.465 24.609 2.814 1 94.81 466 THR A N 1
ATOM 3614 C CA . THR A 1 466 ? -4.656 25.469 1.958 1 94.81 466 THR A CA 1
ATOM 3615 C C . THR A 1 466 ? -3.822 24.641 0.989 1 94.81 466 THR A C 1
ATOM 3617 O O . THR A 1 466 ? -3.295 23.578 1.359 1 94.81 466 THR A O 1
ATOM 3620 N N . THR A 1 467 ? -3.717 25.062 -0.209 1 93.12 467 THR A N 1
ATOM 3621 C CA . THR A 1 467 ? -2.73 24.641 -1.198 1 93.12 467 THR A CA 1
ATOM 3622 C C . THR A 1 467 ? -1.817 25.797 -1.583 1 93.12 467 THR A C 1
ATOM 3624 O O . THR A 1 467 ? -1.887 26.875 -0.985 1 93.12 467 THR A O 1
ATOM 3627 N N . TYR A 1 468 ? -0.938 25.609 -2.518 1 87.94 468 TYR A N 1
ATOM 3628 C CA . TYR A 1 468 ? -0.063 26.688 -2.98 1 87.94 468 TYR A CA 1
ATOM 3629 C C . TYR A 1 468 ? -0.86 27.781 -3.691 1 87.94 468 TYR A C 1
ATOM 3631 O O . TYR A 1 468 ? -0.451 28.938 -3.717 1 87.94 468 TYR A O 1
ATOM 3639 N N . HIS A 1 469 ? -2.131 27.406 -4.062 1 86.31 469 HIS A N 1
ATOM 3640 C CA . HIS A 1 469 ? -2.803 28.328 -4.977 1 86.31 469 HIS A CA 1
ATOM 3641 C C . HIS A 1 469 ? -4.152 28.766 -4.418 1 86.31 469 HIS A C 1
ATOM 3643 O O . HIS A 1 469 ? -4.719 29.766 -4.875 1 86.31 469 HIS A O 1
ATOM 3649 N N . GLU A 1 470 ? -4.594 28.047 -3.502 1 90.69 470 GLU A N 1
ATOM 3650 C CA 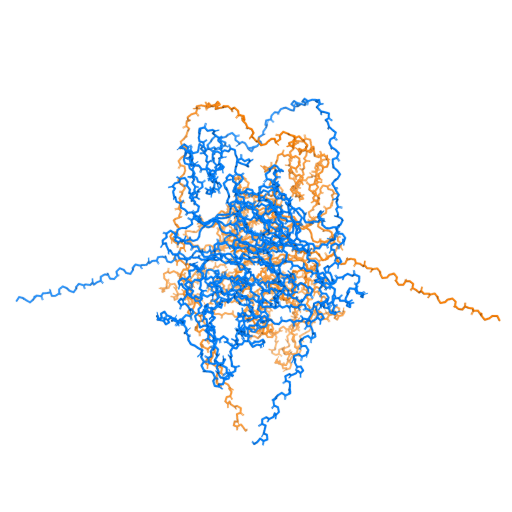. GLU A 1 470 ? -5.938 28.391 -3.037 1 90.69 470 GLU A CA 1
ATOM 3651 C C . GLU A 1 470 ? -6.109 28.047 -1.559 1 90.69 470 GLU A C 1
ATOM 3653 O O . GLU A 1 470 ? -5.422 27.172 -1.03 1 90.69 470 GLU A O 1
ATOM 3658 N N . LEU A 1 471 ? -6.918 28.844 -0.953 1 93.88 471 LEU A N 1
ATOM 3659 C CA . LEU A 1 471 ? -7.402 28.609 0.401 1 93.88 471 LEU A CA 1
ATOM 3660 C C . LEU A 1 471 ? -8.898 28.312 0.398 1 93.88 471 LEU A C 1
ATOM 3662 O O . LEU A 1 471 ? -9.68 29.047 -0.208 1 93.88 471 LEU A O 1
ATOM 3666 N N . VAL A 1 472 ? -9.266 27.156 1.016 1 95.25 472 VAL A N 1
ATOM 3667 C CA . VAL A 1 472 ? -10.664 26.734 1.005 1 95.25 472 VAL A CA 1
ATOM 3668 C C . VAL A 1 472 ? -11.148 26.5 2.436 1 95.25 472 VAL A C 1
ATOM 3670 O O . VAL A 1 472 ? -10.375 26.078 3.301 1 95.25 472 VAL A O 1
ATOM 3673 N N . SER A 1 473 ? -12.352 26.969 2.668 1 96.12 473 SER A N 1
ATOM 3674 C CA . SER A 1 473 ? -13.031 26.703 3.93 1 96.12 473 SER A CA 1
ATOM 3675 C C . SER A 1 473 ? -14.156 25.688 3.746 1 96.12 473 SER A C 1
ATOM 3677 O O . SER A 1 473 ? -15.031 25.875 2.893 1 96.12 473 SER A O 1
ATOM 3679 N N . VAL A 1 474 ? -14.109 24.609 4.523 1 96.62 474 VAL A N 1
ATOM 3680 C CA . 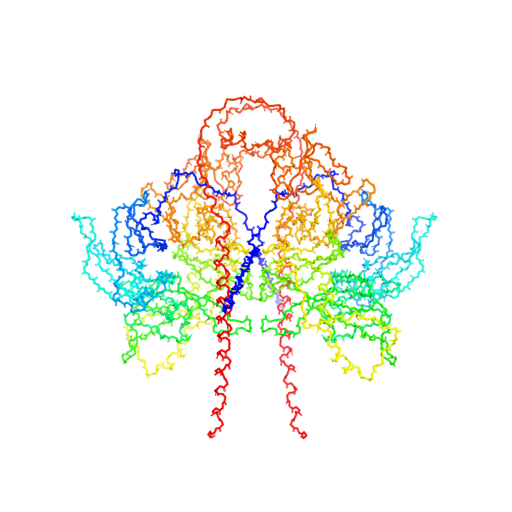VAL A 1 474 ? -15.125 23.578 4.426 1 96.62 474 VAL A CA 1
ATOM 3681 C C . VAL A 1 474 ? -15.641 23.219 5.816 1 96.62 474 VAL A C 1
ATOM 3683 O O . VAL A 1 474 ? -14.953 23.438 6.816 1 96.62 474 VAL A O 1
ATOM 3686 N N . PRO A 1 475 ? -16.859 22.688 5.918 1 95.81 475 PRO A N 1
ATOM 3687 C CA . PRO A 1 475 ? -17.391 22.281 7.23 1 95.81 475 PRO A CA 1
ATOM 3688 C C . PRO A 1 475 ? -16.625 21.094 7.82 1 95.81 475 PRO A C 1
ATOM 3690 O O . PRO A 1 475 ? -15.93 20.375 7.098 1 95.81 475 PRO A O 1
ATOM 3693 N N . LEU A 1 476 ? -16.797 20.859 9.133 1 97.31 476 LEU A N 1
ATOM 3694 C CA . LEU A 1 476 ? -16.125 19.781 9.812 1 97.31 476 LEU A CA 1
ATOM 3695 C C . LEU A 1 476 ? -16.859 18.453 9.617 1 97.31 476 LEU A C 1
ATOM 3697 O O . LEU A 1 476 ? -16.297 17.375 9.805 1 97.31 476 LEU A O 1
ATOM 3701 N N . ASP A 1 477 ? -18.109 18.531 9.336 1 96 477 ASP A N 1
ATOM 3702 C CA . ASP A 1 477 ? -18.922 17.344 9.086 1 96 477 ASP A CA 1
ATOM 3703 C C . ASP A 1 477 ? -19.812 17.531 7.867 1 96 477 ASP A C 1
ATOM 3705 O O . ASP A 1 477 ? -20.047 18.656 7.43 1 96 477 ASP A O 1
ATOM 3709 N N . ASN A 1 478 ? -20.266 16.406 7.309 1 95.75 478 ASN A N 1
ATOM 3710 C CA . ASN A 1 478 ? -21.078 16.438 6.094 1 95.75 478 ASN A CA 1
ATOM 3711 C C . ASN A 1 478 ? -22.266 15.484 6.203 1 95.75 478 ASN A C 1
ATOM 3713 O O . ASN A 1 478 ? -22.812 15.047 5.188 1 95.75 478 ASN A O 1
ATOM 3717 N N . CYS A 1 479 ? -22.672 15.164 7.293 1 94.5 479 CYS A N 1
ATOM 3718 C CA . CYS A 1 479 ? -23.656 14.102 7.477 1 94.5 479 CYS A CA 1
ATOM 3719 C C . CYS A 1 479 ? -25.047 14.594 7.137 1 94.5 479 CYS A C 1
ATOM 3721 O O . CYS A 1 479 ? -25.891 13.82 6.68 1 94.5 479 CYS A O 1
ATOM 3723 N N . ASN A 1 480 ? -25.328 15.875 7.266 1 92.44 480 ASN A N 1
ATOM 3724 C CA . ASN A 1 480 ? -26.672 16.406 7.078 1 92.44 480 ASN A CA 1
ATOM 3725 C C . ASN A 1 480 ? -27.141 16.25 5.637 1 92.44 480 ASN A C 1
ATOM 3727 O O . ASN A 1 480 ? -28.344 16.125 5.379 1 92.44 480 ASN A O 1
ATOM 3731 N N . TRP A 1 481 ? -26.219 16.266 4.703 1 91.94 481 TRP A N 1
ATOM 3732 C CA . TRP A 1 481 ? -26.641 16.234 3.305 1 91.94 481 TRP A CA 1
ATOM 3733 C C . TRP A 1 481 ? -26.188 14.953 2.631 1 91.94 481 TRP A C 1
ATOM 3735 O O . TRP A 1 481 ? -26.578 14.656 1.504 1 91.94 481 TRP A O 1
ATOM 3745 N N . THR A 1 482 ? -25.391 14.125 3.355 1 92.25 482 THR A N 1
ATOM 3746 C CA . THR A 1 482 ? -24.844 12.93 2.717 1 92.25 482 THR A CA 1
ATOM 3747 C C . THR A 1 482 ? -25.609 11.688 3.178 1 92.25 482 THR A C 1
ATOM 3749 O O . THR A 1 482 ? -25.609 10.664 2.484 1 92.25 482 THR A O 1
ATOM 3752 N N . VAL A 1 483 ? -26.125 11.727 4.371 1 92.06 483 VAL A N 1
ATOM 3753 C CA . VAL A 1 483 ? -26.812 10.547 4.906 1 92.06 483 VAL A CA 1
ATOM 3754 C C . VAL A 1 483 ? -28.266 10.883 5.18 1 92.06 483 VAL A C 1
ATOM 3756 O O . VAL A 1 483 ? -28.594 12.023 5.523 1 92.06 483 VAL A O 1
ATOM 3759 N N . ARG A 1 484 ? -29.188 9.742 5.078 1 89.75 484 ARG A N 1
ATOM 3760 C CA . ARG A 1 484 ? -30.609 10.023 5.156 1 89.75 484 ARG A CA 1
ATOM 3761 C C . ARG A 1 484 ? -31.297 9.094 6.148 1 89.75 484 ARG A C 1
ATOM 3763 O O . ARG A 1 484 ? -32.469 9.281 6.473 1 89.75 484 ARG A O 1
ATOM 3770 N N . THR A 1 485 ? -30.578 8.086 6.574 1 90.94 485 THR A N 1
ATOM 3771 C CA . THR A 1 485 ? -31.203 7.133 7.477 1 90.94 485 THR A CA 1
ATOM 3772 C C . THR A 1 485 ? -30.453 7.066 8.805 1 90.94 485 THR A C 1
ATOM 3774 O O . THR A 1 485 ? -29.281 7.453 8.883 1 90.94 485 THR A O 1
ATOM 3777 N N . CYS A 1 486 ? -31.203 6.633 9.781 1 93.5 486 CYS A N 1
ATOM 3778 C CA . CYS A 1 486 ? -30.625 6.48 11.109 1 93.5 486 CYS A CA 1
ATOM 3779 C C . CYS A 1 486 ? -29.438 5.539 11.086 1 93.5 486 CYS A C 1
ATOM 3781 O O . CYS A 1 486 ? -28.391 5.84 11.656 1 93.5 486 CYS A O 1
ATOM 3783 N N . THR A 1 487 ? -29.516 4.41 10.383 1 91.31 487 THR A N 1
ATOM 3784 C CA . THR A 1 487 ? -28.453 3.408 10.312 1 91.31 487 THR A CA 1
ATOM 3785 C C . THR A 1 487 ? -27.219 3.984 9.641 1 91.31 487 THR A C 1
ATOM 3787 O O . THR A 1 487 ? -26.094 3.74 10.086 1 91.31 487 THR A O 1
ATOM 3790 N N . GLN A 1 488 ? -27.469 4.777 8.641 1 91.62 488 GLN A N 1
ATOM 3791 C CA . GLN A 1 488 ? -26.344 5.395 7.945 1 91.62 488 GLN A CA 1
ATOM 3792 C C . GLN A 1 488 ? -25.656 6.445 8.82 1 91.62 488 GLN A C 1
ATOM 3794 O O . GLN A 1 488 ? -24.438 6.543 8.836 1 91.62 488 GLN A O 1
ATOM 3799 N N . CYS A 1 489 ? -26.484 7.141 9.5 1 95.56 489 CYS A N 1
ATOM 3800 C CA . CYS A 1 489 ? -25.969 8.203 10.359 1 95.56 489 CYS A CA 1
ATOM 3801 C C . CYS A 1 489 ? -25.109 7.625 11.477 1 95.56 489 CYS A C 1
ATOM 3803 O O . CYS A 1 489 ? -23.969 8.047 11.672 1 95.56 489 CYS A O 1
ATOM 3805 N N . VAL A 1 490 ? -25.641 6.652 12.086 1 95.88 490 VAL A N 1
ATOM 3806 C CA . VAL A 1 490 ? -24.938 6.012 13.195 1 95.88 490 VAL A CA 1
ATOM 3807 C C . VAL A 1 490 ? -23.734 5.219 12.656 1 95.88 490 VAL A C 1
ATOM 3809 O O . VAL A 1 490 ? -22.703 5.137 13.305 1 95.88 490 VAL A O 1
ATOM 3812 N N . GLY A 1 491 ? -23.875 4.746 11.469 1 94.75 491 GLY A N 1
ATOM 3813 C CA . GLY A 1 491 ? -22.844 3.939 10.844 1 94.75 491 GLY A CA 1
ATOM 3814 C C . GLY A 1 491 ? -21.609 4.734 10.484 1 94.75 491 GLY A C 1
ATOM 3815 O O . GLY A 1 491 ? -20.531 4.168 10.305 1 94.75 491 GLY A O 1
ATOM 3816 N N . LEU A 1 492 ? -21.703 6.02 10.43 1 95.38 492 LEU A N 1
ATOM 3817 C CA . LEU A 1 492 ? -20.562 6.859 10.117 1 95.38 492 LEU A CA 1
ATOM 3818 C C . LEU A 1 492 ? -19.547 6.855 11.258 1 95.38 492 LEU A C 1
ATOM 3820 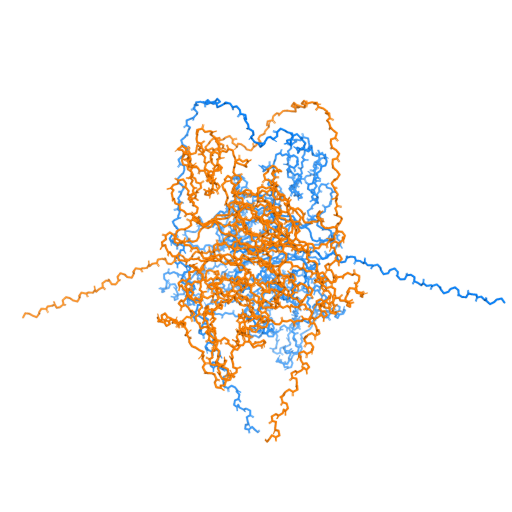O O . LEU A 1 492 ? -18.359 7.133 11.055 1 95.38 492 LEU A O 1
ATOM 3824 N N . GLN A 1 493 ? -20.156 6.684 12.484 1 96.94 493 GLN A N 1
ATOM 3825 C CA . GLN A 1 493 ? -19.344 6.727 13.688 1 96.94 493 GLN A CA 1
ATOM 3826 C C . GLN A 1 493 ? -18.625 8.07 13.82 1 96.94 493 GLN A C 1
ATOM 3828 O O . GLN A 1 493 ? -17.438 8.117 14.18 1 96.94 493 GLN A O 1
ATOM 3833 N N . ASP A 1 494 ? -19.219 9.148 13.375 1 97.81 494 ASP A N 1
ATOM 3834 C CA . ASP A 1 494 ? -18.703 10.516 13.43 1 97.81 494 ASP A CA 1
ATOM 3835 C C . ASP A 1 494 ? -19.094 11.203 14.734 1 97.81 494 ASP A C 1
ATOM 3837 O O . ASP A 1 494 ? -20.281 11.383 15.016 1 97.81 494 ASP A O 1
ATOM 3841 N N . PRO A 1 495 ? -18.141 11.609 15.477 1 97.38 495 PRO A N 1
ATOM 3842 C CA . PRO A 1 495 ? -18.469 12.297 16.734 1 97.38 495 PRO A CA 1
ATOM 3843 C C . PRO A 1 495 ? -19.234 13.602 16.5 1 97.38 495 PRO A C 1
ATOM 3845 O O . PRO A 1 495 ? -19.875 14.117 17.422 1 97.38 495 PRO A O 1
ATOM 3848 N N . TYR A 1 496 ? -19.203 14.133 15.297 1 97.88 496 TYR A N 1
ATOM 3849 C CA . TYR A 1 496 ? -19.844 15.398 14.984 1 97.88 496 TYR A CA 1
ATOM 3850 C C . TYR A 1 496 ? -21.297 15.188 14.578 1 97.88 496 TYR A C 1
ATOM 3852 O O . TYR A 1 496 ? -22.031 16.156 14.32 1 97.88 496 TYR A O 1
ATOM 3860 N N . CYS A 1 497 ? -21.734 13.961 14.445 1 97.5 497 CYS A N 1
ATOM 3861 C CA . CYS A 1 497 ? -23.047 13.695 13.852 1 97.5 497 CYS A CA 1
ATOM 3862 C C . CYS A 1 497 ? -23.891 12.82 14.766 1 97.5 497 CYS A C 1
ATOM 3864 O O . CYS A 1 497 ? -23.375 11.891 15.398 1 97.5 497 CYS A O 1
ATOM 3866 N N . ALA A 1 498 ? -25.156 13.133 14.836 1 97.56 498 ALA A N 1
ATOM 3867 C CA . ALA A 1 498 ? -26.125 12.312 15.547 1 97.56 498 ALA A CA 1
ATOM 3868 C C . ALA A 1 498 ? -27.484 12.328 14.844 1 97.56 498 ALA A C 1
ATOM 3870 O O . ALA A 1 498 ? -27.844 13.32 14.211 1 97.56 498 ALA A O 1
ATOM 3871 N N . TRP A 1 499 ? -28.172 11.219 15 1 96.81 499 TRP A N 1
ATOM 3872 C CA . TRP A 1 499 ? -29.531 11.141 14.461 1 96.81 499 TRP A CA 1
ATOM 3873 C C . TRP A 1 499 ? -30.531 11.75 15.43 1 96.81 499 TRP A C 1
ATOM 3875 O O . TRP A 1 499 ? -30.609 11.344 16.594 1 96.81 499 TRP A O 1
ATOM 3885 N N . ASN A 1 500 ? -31.203 12.758 14.953 1 96.38 500 ASN A N 1
ATOM 3886 C CA . ASN A 1 500 ? -32.281 13.352 15.734 1 96.38 500 ASN A CA 1
ATOM 3887 C C . ASN A 1 500 ? -33.625 12.68 15.445 1 96.38 500 ASN A C 1
ATOM 3889 O O . ASN A 1 500 ? -34.188 12.875 14.375 1 96.38 500 ASN A O 1
ATOM 3893 N N . LYS A 1 501 ? -34.094 12.023 16.406 1 94.25 501 LYS A N 1
ATOM 3894 C CA . LYS A 1 501 ? -35.312 11.273 16.234 1 94.25 501 LYS A CA 1
ATOM 3895 C C . LYS A 1 501 ? -36.5 12.211 16.047 1 94.25 501 LYS A C 1
ATOM 3897 O O . LYS A 1 501 ? -37.469 11.859 15.367 1 94.25 501 LYS A O 1
ATOM 3902 N N . ASP A 1 502 ? -36.5 13.391 16.594 1 94.56 502 ASP A N 1
ATOM 3903 C CA . ASP A 1 502 ? -37.594 14.352 16.5 1 94.56 502 ASP A CA 1
ATOM 3904 C C . ASP A 1 502 ? -37.719 14.875 15.07 1 94.56 502 ASP A C 1
ATOM 3906 O O . ASP A 1 502 ? -38.844 15.047 14.57 1 94.56 502 ASP A O 1
ATOM 3910 N N . THR A 1 503 ? -36.594 15.109 14.383 1 94.25 503 THR A N 1
ATOM 3911 C CA . THR A 1 503 ? -36.625 15.68 13.039 1 94.25 503 THR A CA 1
ATOM 3912 C C . THR A 1 503 ? -36.344 14.602 11.992 1 94.25 503 THR A C 1
ATOM 3914 O O . THR A 1 503 ? -36.469 14.859 10.789 1 94.25 503 THR A O 1
ATOM 3917 N N . SER A 1 504 ? -35.906 13.414 12.375 1 93.12 504 SER A N 1
ATOM 3918 C CA . SER A 1 504 ? -35.562 12.305 11.5 1 93.12 504 SER A CA 1
ATOM 3919 C C . SER A 1 504 ? -34.469 12.711 10.5 1 93.12 504 SER A C 1
ATOM 3921 O O . SER A 1 504 ? -34.625 12.469 9.297 1 93.12 504 SER A O 1
ATOM 3923 N N . LYS A 1 505 ? -33.562 13.422 11.023 1 95.31 505 LYS A N 1
ATOM 3924 C CA . LYS A 1 505 ? -32.406 13.859 10.219 1 95.31 505 LYS A CA 1
ATOM 3925 C C . LYS A 1 505 ? -31.109 13.664 10.969 1 95.31 505 LYS A C 1
ATOM 3927 O O . LYS A 1 505 ? -31.094 13.641 12.203 1 95.31 505 LYS A O 1
ATOM 3932 N N . CYS A 1 506 ? -30.125 13.375 10.227 1 96.19 506 CYS A N 1
ATOM 3933 C CA . CYS A 1 506 ? -28.781 13.391 10.797 1 96.19 506 CYS A CA 1
ATOM 3934 C C . CYS A 1 506 ? -28.281 14.82 10.961 1 96.19 506 CYS A C 1
ATOM 3936 O O . CYS A 1 506 ? -28.172 15.562 9.984 1 96.19 506 CYS A O 1
ATOM 3938 N N . GLU A 1 507 ? -28.016 15.227 12.133 1 96.25 507 GLU A N 1
ATOM 3939 C CA . GLU A 1 507 ? -27.703 16.625 12.398 1 96.25 507 GLU A CA 1
ATOM 3940 C C . GLU A 1 507 ? -26.281 16.781 12.93 1 96.25 507 GLU A C 1
ATOM 3942 O O . GLU A 1 507 ? -25.734 15.859 13.531 1 96.25 507 GLU A O 1
ATOM 3947 N N . SER A 1 508 ? -25.75 17.969 12.695 1 95.5 508 SER A N 1
ATOM 3948 C CA . SER A 1 508 ? -24.406 18.312 13.164 1 95.5 508 SER A CA 1
ATOM 3949 C C . SER A 1 508 ? -24.422 18.672 14.648 1 95.5 508 SER A C 1
ATOM 3951 O O . SER A 1 508 ? -25.328 19.359 15.117 1 95.5 508 SER A O 1
ATOM 3953 N N . LEU A 1 509 ? -23.422 18.188 15.289 1 95.5 509 LEU A N 1
ATOM 3954 C CA . LEU A 1 509 ? -23.25 18.531 16.703 1 95.5 509 LEU A CA 1
ATOM 3955 C C . LEU A 1 509 ? -22.156 19.578 16.875 1 95.5 509 LEU A C 1
ATOM 3957 O O . LEU A 1 509 ? -21.844 19.969 18 1 95.5 509 LEU A O 1
ATOM 3961 N N . VAL A 1 510 ? -21.625 20.031 15.797 1 94.38 510 VAL A N 1
ATOM 3962 C CA . VAL A 1 510 ? -20.547 21.016 15.859 1 94.38 510 VAL A CA 1
ATOM 3963 C C . VAL A 1 510 ? -21.062 22.328 16.453 1 94.38 510 VAL A C 1
ATOM 3965 O O . VAL A 1 510 ? -21.906 23 15.836 1 94.38 510 VAL A O 1
ATOM 3968 N N . ASP A 1 511 ? -20.562 22.703 17.547 1 87.56 511 ASP A N 1
ATOM 3969 C CA . ASP A 1 511 ? -20.922 23.922 18.266 1 87.56 511 ASP A CA 1
ATOM 3970 C C . ASP A 1 511 ? -22.422 24 18.516 1 87.56 511 ASP A C 1
ATOM 3972 O O . ASP A 1 511 ? -23 25.078 18.438 1 87.56 511 ASP A O 1
ATOM 3976 N N . GLN A 1 512 ? -23.094 22.891 18.562 1 88.69 512 GLN A N 1
ATOM 3977 C CA . GLN A 1 512 ? -24.516 22.766 18.859 1 88.69 512 GLN A CA 1
ATOM 3978 C C . GLN A 1 512 ? -24.766 21.844 20.047 1 88.69 512 GLN A C 1
ATOM 3980 O O . GLN A 1 512 ? -23.984 20.922 20.297 1 88.69 512 GLN A O 1
ATOM 3985 N N . PRO A 1 513 ? -25.812 22.188 20.719 1 89.62 513 PRO A N 1
ATOM 3986 C CA . PRO A 1 513 ? -26.156 21.266 21.797 1 89.62 513 PRO A CA 1
ATOM 3987 C C . PRO A 1 513 ? -26.672 19.922 21.281 1 89.62 513 PRO A C 1
ATOM 3989 O O . PRO A 1 513 ? -27.297 19.875 20.219 1 89.62 513 PRO A O 1
ATOM 3992 N N . VAL A 1 514 ? -26.391 18.953 22.047 1 92.12 514 VAL A N 1
ATOM 3993 C CA . VAL A 1 514 ? -26.891 17.625 21.688 1 92.12 514 VAL A CA 1
ATOM 3994 C C . VAL A 1 514 ? -28.406 17.578 21.859 1 92.12 514 VAL A C 1
ATOM 3996 O O . VAL A 1 514 ? -28.922 17.875 22.938 1 92.12 514 VAL A O 1
ATOM 3999 N N . PRO A 1 515 ? -29.031 17.172 20.828 1 92.44 515 PRO A N 1
ATOM 4000 C CA . PRO A 1 515 ? -30.484 17.031 20.969 1 92.44 515 PRO A CA 1
ATOM 4001 C C . PRO A 1 515 ? -30.875 16 22.031 1 92.44 515 PRO A C 1
ATOM 4003 O O . PRO A 1 515 ? -30.172 15 22.203 1 92.44 515 PRO A O 1
ATOM 4006 N N . LYS A 1 516 ? -32 16.234 22.625 1 90.56 516 LYS A N 1
ATOM 4007 C CA . LYS A 1 516 ? -32.469 15.359 23.688 1 90.56 516 LYS A CA 1
ATOM 4008 C C . LYS A 1 516 ? -32.719 13.945 23.172 1 90.56 516 LYS A C 1
ATOM 4010 O O . LYS A 1 516 ? -32.312 12.961 23.797 1 90.56 516 LYS A O 1
ATOM 4015 N N . ASN A 1 517 ? -33.375 13.859 21.984 1 93.5 517 ASN A N 1
ATOM 4016 C CA . ASN A 1 517 ? -33.688 12.562 21.406 1 93.5 517 ASN A CA 1
ATOM 4017 C C . ASN A 1 517 ? -32.719 12.234 20.25 1 93.5 517 ASN A C 1
ATOM 4019 O O . ASN A 1 517 ? -33.188 12.086 19.109 1 93.5 517 ASN A O 1
ATOM 4023 N N . SER A 1 518 ? -31.469 12.102 20.594 1 95.25 518 SER A N 1
ATOM 4024 C CA . SER A 1 518 ? -30.5 11.82 19.547 1 95.25 518 SER A CA 1
ATOM 4025 C C . SER A 1 518 ? -29.875 10.445 19.734 1 95.25 518 SER A C 1
ATOM 4027 O O . SER A 1 518 ? -29.812 9.922 20.844 1 95.25 518 SER A O 1
ATOM 4029 N N . VAL A 1 519 ? -29.531 9.859 18.656 1 96.25 519 VAL A N 1
ATOM 4030 C CA . VAL A 1 519 ? -28.891 8.555 18.656 1 96.25 519 VAL A CA 1
ATOM 4031 C C . VAL A 1 519 ? -27.5 8.664 18.016 1 96.25 519 VAL A C 1
ATOM 4033 O O . VAL A 1 519 ? -27.375 9.18 16.906 1 96.25 519 VAL A O 1
ATOM 4036 N N . GLN A 1 520 ? -26.5 8.266 18.734 1 96.5 520 GLN A N 1
ATOM 4037 C CA . GLN A 1 520 ? -25.125 8.219 18.25 1 96.5 520 GLN A CA 1
ATOM 4038 C C . GLN A 1 520 ? -24.375 7.055 18.875 1 96.5 520 GLN A C 1
ATOM 4040 O O . GLN A 1 520 ? -24.5 6.793 20.078 1 96.5 520 GLN A O 1
ATOM 4045 N N . GLU A 1 521 ? -23.641 6.34 18.031 1 95.12 521 GLU A N 1
ATOM 4046 C CA . GLU A 1 521 ? -22.75 5.277 18.5 1 95.12 521 GLU A CA 1
ATOM 4047 C C . GLU A 1 521 ? -21.422 5.305 17.75 1 95.12 521 GLU A C 1
ATOM 4049 O O . GLU A 1 521 ? -21.297 4.727 16.656 1 95.12 521 GLU A O 1
ATOM 4054 N N . VAL A 1 522 ? -20.422 5.762 18.406 1 95.62 522 VAL A N 1
ATOM 4055 C CA . VAL A 1 522 ? -19.172 6.023 17.719 1 95.62 522 VAL A CA 1
ATOM 4056 C C . VAL A 1 522 ? -18.297 4.77 17.75 1 95.62 522 VAL A C 1
ATOM 4058 O O . VAL A 1 522 ? -17.516 4.523 16.828 1 95.62 522 VAL A O 1
ATOM 4061 N N . VAL A 1 523 ? -18.359 3.969 18.719 1 92.62 523 VAL A N 1
ATOM 4062 C CA . VAL A 1 523 ? -17.469 2.82 18.891 1 92.62 523 VAL A CA 1
ATOM 4063 C C . VAL A 1 523 ? -17.922 1.688 17.969 1 92.62 523 VAL A C 1
ATOM 4065 O O . VAL A 1 523 ? -17.141 1.209 17.141 1 92.62 523 VAL A O 1
ATOM 4068 N N . SER A 1 524 ? -19.188 1.349 17.984 1 90.19 524 SER A N 1
ATOM 4069 C CA . SER A 1 524 ? -19.656 0.178 17.25 1 90.19 524 SER A CA 1
ATOM 4070 C C . SER A 1 524 ? -20.219 0.571 15.883 1 90.19 524 SER A C 1
ATOM 4072 O O . SER A 1 524 ? -20.203 -0.23 14.945 1 90.19 524 SER A O 1
ATOM 4074 N N . GLY A 1 525 ? -20.734 1.76 15.805 1 92.88 525 GLY A N 1
ATOM 4075 C CA . GLY A 1 525 ? -21.391 2.191 14.578 1 92.88 525 GLY A CA 1
ATOM 4076 C C . GLY A 1 525 ? -22.75 1.565 14.375 1 92.88 525 GLY A C 1
ATOM 4077 O O . GLY A 1 525 ? -23.297 1.604 13.273 1 92.88 525 GLY A O 1
ATOM 4078 N N . HIS A 1 526 ? -23.25 0.923 15.43 1 90.31 526 HIS A N 1
ATOM 4079 C CA . HIS A 1 526 ? -24.562 0.282 15.383 1 90.31 526 HIS A CA 1
ATOM 4080 C C . HIS A 1 526 ? -25.375 0.608 16.625 1 90.31 526 HIS A C 1
ATOM 4082 O O . HIS A 1 526 ? -24.844 0.654 17.734 1 90.31 526 HIS A O 1
ATOM 4088 N N . SER A 1 527 ? -26.656 0.92 16.344 1 92 527 SER A N 1
ATOM 4089 C CA . SER A 1 527 ? -27.578 1.162 17.453 1 92 527 SER A CA 1
ATOM 4090 C C . SER A 1 527 ? -28.891 0.395 17.281 1 92 527 SER A C 1
ATOM 4092 O O . SER A 1 527 ? -29.438 0.35 16.172 1 92 527 SER A O 1
ATOM 4094 N N . LEU A 1 528 ? -29.344 -0.07 18.328 1 88.5 528 LEU A N 1
ATOM 4095 C CA . LEU A 1 528 ? -30.594 -0.809 18.312 1 88.5 528 LEU A CA 1
ATOM 4096 C C . LEU A 1 528 ? -31.781 0.135 18.109 1 88.5 528 LEU A C 1
ATOM 4098 O O . LEU A 1 528 ? -32.875 -0.3 17.719 1 88.5 528 LEU A O 1
ATOM 4102 N N . GLU A 1 529 ? -31.578 1.354 18.406 1 89.81 529 GLU A N 1
ATOM 4103 C CA . GLU A 1 529 ? -32.656 2.348 18.281 1 89.81 529 GLU A CA 1
ATOM 4104 C C . GLU A 1 529 ? -32.906 2.68 16.812 1 89.81 529 GLU A C 1
ATOM 4106 O O . GLU A 1 529 ? -33.875 3.355 16.484 1 89.81 529 GLU A O 1
ATOM 4111 N N . CYS A 1 530 ? -31.938 2.363 16.016 1 89.25 530 CYS A N 1
ATOM 4112 C CA . CYS A 1 530 ? -32.125 2.574 14.578 1 89.25 530 CYS A CA 1
ATOM 4113 C C . CYS A 1 530 ? -32.812 1.382 13.93 1 89.25 530 CYS A C 1
ATOM 4115 O O . CYS A 1 530 ? -32.375 0.245 14.062 1 89.25 530 CYS A O 1
ATOM 4117 N N . PRO A 1 531 ? -34.031 1.647 13.617 1 66.06 531 PRO A N 1
ATOM 4118 C CA . PRO A 1 531 ? -34.75 0.529 13 1 66.06 531 PRO A CA 1
ATOM 4119 C C . PRO A 1 531 ? -33.906 -0.177 11.922 1 66.06 531 PRO A C 1
ATOM 4121 O O . PRO A 1 531 ? -33.094 0.459 11.242 1 66.06 531 PRO A O 1
ATOM 4124 N N . ASP A 1 532 ? -33.469 -1.294 12.234 1 53.25 532 ASP A N 1
ATOM 4125 C CA . ASP A 1 532 ? -32.719 -2.105 11.297 1 53.25 532 ASP A CA 1
ATOM 4126 C C . ASP A 1 532 ? -33.219 -1.934 9.875 1 53.25 532 ASP A C 1
ATOM 4128 O O . ASP A 1 532 ? -34.344 -2.324 9.562 1 53.25 532 ASP A O 1
ATOM 4132 N N . GLU A 1 533 ? -33 -0.876 9.414 1 46.09 533 GLU A N 1
ATOM 4133 C CA . GLU A 1 533 ? -33.406 -0.888 8.016 1 46.09 533 GLU A CA 1
ATOM 4134 C C . GLU A 1 533 ? -33 -2.189 7.332 1 46.09 533 GLU A C 1
ATOM 4136 O O . GLU A 1 533 ? -33.406 -2.457 6.199 1 46.09 533 GLU A O 1
ATOM 4141 N N . PHE A 1 534 ? -32.062 -2.811 7.887 1 37.62 534 PHE A N 1
ATOM 4142 C CA . PHE A 1 534 ? -31.703 -4.094 7.297 1 37.62 534 PHE A CA 1
ATOM 4143 C C . PHE A 1 534 ? -32.812 -5.113 7.492 1 37.62 534 PHE A C 1
ATOM 4145 O O . PHE A 1 534 ? -32.938 -6.074 6.73 1 37.62 534 PHE A O 1
ATOM 4152 N N . SER A 1 535 ? -33.75 -5.098 8.539 1 34.06 535 SER A N 1
ATOM 4153 C CA . SER A 1 535 ? -34.875 -6.012 8.531 1 34.06 535 SER A CA 1
ATOM 4154 C C . SER A 1 535 ? -35.844 -5.707 7.379 1 34.06 535 SER A C 1
ATOM 4156 O O . SER A 1 535 ? -36.531 -6.605 6.879 1 34.06 535 SER A O 1
ATOM 4158 N N . LYS A 1 536 ? -36.469 -4.551 7.117 1 33.06 536 LYS A N 1
ATOM 4159 C CA . LYS A 1 536 ? -37.312 -4.375 5.945 1 33.06 536 LYS A CA 1
ATOM 4160 C C . LYS A 1 536 ? -36.531 -4.598 4.656 1 33.06 536 LYS A C 1
ATOM 4162 O O . LYS A 1 536 ? -37.062 -5.164 3.695 1 33.06 536 LYS A O 1
ATOM 4167 N N . HIS A 1 537 ? -35.5 -3.943 4.484 1 31.86 537 HIS A N 1
ATOM 4168 C CA . HIS A 1 537 ? -34.875 -4.062 3.184 1 31.86 537 HIS A CA 1
ATOM 4169 C C . HIS A 1 537 ? -34.125 -5.387 3.061 1 31.86 537 HIS A C 1
ATOM 4171 O O . HIS A 1 537 ? -33.594 -5.703 1.996 1 31.86 537 HIS A O 1
ATOM 4177 N N . LEU A 1 538 ? -33.781 -6.117 4.059 1 29.45 538 LEU A N 1
ATOM 4178 C CA . LEU A 1 538 ? -33.438 -7.473 3.646 1 29.45 538 LEU A CA 1
ATOM 4179 C C . LEU A 1 538 ? -34.656 -8.18 3.021 1 29.45 538 LEU A C 1
ATOM 4181 O O . LEU A 1 538 ? -34.5 -9.219 2.373 1 29.45 538 LEU A O 1
ATOM 4185 N N . SER A 1 539 ? -35.875 -8.094 3.518 1 27.2 539 SER A N 1
ATOM 4186 C CA . SER A 1 539 ? -37 -8.773 2.852 1 27.2 539 SER A CA 1
ATOM 4187 C C . SER A 1 539 ? -37.156 -8.281 1.417 1 27.2 539 SER A C 1
ATOM 4189 O O . SER A 1 539 ? -37.531 -9.055 0.528 1 27.2 539 SER A O 1
ATOM 4191 N N . ASN A 1 540 ? -37.594 -7.121 1.021 1 27.7 540 ASN A N 1
ATOM 4192 C CA . ASN A 1 540 ? -37.969 -6.773 -0.35 1 27.7 540 ASN A CA 1
ATOM 4193 C C . ASN A 1 540 ? -36.719 -6.453 -1.189 1 27.7 540 ASN A C 1
ATOM 4195 O O . ASN A 1 540 ? -36.844 -5.914 -2.291 1 27.7 540 ASN A O 1
ATOM 4199 N N . MET A 1 541 ? -35.594 -6.074 -0.822 1 24.53 541 MET A N 1
ATOM 4200 C CA . MET A 1 541 ? -34.594 -6.094 -1.884 1 24.53 541 MET A CA 1
ATOM 4201 C C . MET A 1 541 ? -34.344 -7.516 -2.373 1 24.53 541 MET A C 1
ATOM 4203 O O . MET A 1 541 ? -33.844 -8.359 -1.624 1 24.53 541 MET A O 1
ATOM 4207 N N . LYS A 1 542 ? -34.938 -7.82 -3.514 1 25.16 542 LYS A N 1
ATOM 4208 C CA . LYS A 1 542 ? -34.531 -8.594 -4.688 1 25.16 542 LYS A CA 1
ATOM 4209 C C . LYS A 1 542 ? -33.156 -8.211 -5.164 1 25.16 542 LYS A C 1
ATOM 4211 O O . LYS A 1 542 ? -32.656 -7.113 -4.879 1 25.16 542 LYS A O 1
ATOM 4216 N N . PHE A 1 543 ? -32.188 -8.375 -5.738 1 22.66 543 PHE A N 1
ATOM 4217 C CA . PHE A 1 543 ? -31.531 -7.094 -5.949 1 22.66 543 PHE A CA 1
ATOM 4218 C C . PHE A 1 543 ? -32.531 -6.043 -6.434 1 22.66 543 PHE A C 1
ATOM 4220 O O . PHE A 1 543 ? -32.594 -4.945 -5.871 1 22.66 543 PHE A O 1
ATOM 4227 N N . PRO A 1 544 ? -32.719 -4.855 -7.242 1 22.88 544 PRO A N 1
ATOM 4228 C CA . PRO A 1 544 ? -33.719 -4.652 -8.281 1 22.88 544 PRO A CA 1
ATOM 4229 C C . PRO A 1 544 ? -34.062 -5.938 -9.023 1 22.88 544 PRO A C 1
ATOM 4231 O O . PRO A 1 544 ? -33.219 -6.559 -9.641 1 22.88 544 PRO A O 1
ATOM 4234 N N . HIS A 1 545 ? -34.844 -6.707 -8.578 1 20.45 545 HIS A N 1
ATOM 4235 C CA . HIS A 1 545 ? -35.781 -7.641 -9.219 1 20.45 545 HIS A CA 1
ATOM 4236 C C . HIS A 1 545 ? -36.375 -7.043 -10.484 1 20.45 545 HIS A C 1
ATOM 4238 O O . HIS A 1 545 ? -36.281 -5.836 -10.711 1 20.45 545 HIS A O 1
ATOM 4244 N N . GLY A 1 546 ? -37.5 -7.461 -10.969 1 18.77 546 GLY A N 1
ATOM 4245 C CA . GLY A 1 546 ? -38.531 -7.449 -12.008 1 18.77 546 GLY A CA 1
ATOM 4246 C C . GLY A 1 546 ? -39.312 -6.156 -12.055 1 18.77 546 GLY A C 1
ATOM 4247 O O . GLY A 1 546 ? -40.406 -6.109 -12.633 1 18.77 546 GLY A O 1
ATOM 4248 N N . SER A 1 547 ? -39.156 -5.195 -11.156 1 21.03 547 SER A N 1
ATOM 4249 C CA . SER A 1 547 ? -40.406 -4.422 -11.328 1 21.03 547 SER A CA 1
ATOM 4250 C C . SER A 1 547 ? -40.531 -3.896 -12.75 1 21.03 547 SER A C 1
ATOM 4252 O O . SER A 1 547 ? -39.531 -3.711 -13.445 1 21.03 547 SER A O 1
ATOM 4254 N N . ASP A 1 548 ? -41.688 -3.732 -13.117 1 18.48 548 ASP A N 1
ATOM 4255 C CA . ASP A 1 548 ? -42.594 -3.541 -14.25 1 18.48 548 ASP A CA 1
ATOM 4256 C C . ASP A 1 548 ? -42.188 -2.301 -15.055 1 18.48 548 ASP A C 1
ATOM 4258 O O . ASP A 1 548 ? -41.5 -1.426 -14.547 1 18.48 548 ASP A O 1
ATOM 4262 N N . PRO A 1 549 ? -43.156 -1.917 -15.844 1 18.16 549 PRO A N 1
ATOM 4263 C CA . PRO A 1 549 ? -43.344 -1.181 -17.094 1 18.16 549 PRO A CA 1
ATOM 4264 C C . PRO A 1 549 ? -43.031 0.308 -16.953 1 18.16 549 PRO A C 1
ATOM 4266 O O . PRO A 1 549 ? -43.188 0.875 -15.867 1 18.16 549 PRO A O 1
ATOM 4269 N N . TRP A 1 550 ? -42.188 0.871 -17.938 1 18.86 550 TRP A N 1
ATOM 4270 C CA . TRP A 1 550 ? -41.688 2.09 -18.562 1 18.86 550 TRP A CA 1
ATOM 4271 C C . TRP A 1 550 ? -42.781 3.152 -18.625 1 18.86 550 TRP A C 1
ATOM 4273 O O . TRP A 1 550 ? -42.625 4.176 -19.297 1 18.86 550 TRP A O 1
ATOM 4283 N N . SER A 1 551 ? -43.594 3.346 -17.609 1 16.33 551 SER A N 1
ATOM 4284 C CA . SER A 1 551 ? -44.375 4.387 -18.25 1 16.33 551 SER A CA 1
ATOM 4285 C C . SER A 1 551 ? -43.562 5.652 -18.484 1 16.33 551 SER A C 1
ATOM 4287 O O . SER A 1 551 ? -42.969 6.184 -17.547 1 16.33 551 SER A O 1
ATOM 4289 N N . ILE A 1 552 ? -43 5.895 -19.812 1 17.45 552 ILE A N 1
ATOM 4290 C CA . ILE A 1 552 ? -42.344 6.887 -20.656 1 17.45 552 ILE A CA 1
ATOM 4291 C C . ILE A 1 552 ? -43.031 8.242 -20.484 1 17.45 552 ILE A C 1
ATOM 4293 O O . ILE A 1 552 ? -43.156 9 -21.438 1 17.45 552 ILE A O 1
ATOM 4297 N N . ASP A 1 553 ? -43.25 8.672 -19.266 1 16.16 553 ASP A N 1
ATOM 4298 C CA . ASP A 1 553 ? -43.906 9.914 -19.672 1 16.16 553 ASP A CA 1
ATOM 4299 C C . ASP A 1 553 ? -42.906 10.898 -20.266 1 16.16 553 ASP A C 1
ATOM 4301 O O . ASP A 1 553 ? -41.719 10.914 -19.875 1 16.16 553 ASP A O 1
ATOM 4305 N N . ASN A 1 554 ? -43.094 11.703 -21.406 1 16.17 554 ASN A N 1
ATOM 4306 C CA . ASN A 1 554 ? -42.75 12.531 -22.547 1 16.17 554 ASN A CA 1
ATOM 4307 C C . ASN A 1 554 ? -41.938 13.75 -22.125 1 16.17 554 ASN A C 1
ATOM 4309 O O . ASN A 1 554 ? -40.969 14.102 -22.797 1 16.17 554 ASN A O 1
ATOM 4313 N N . THR A 1 555 ? -42.156 14.742 -21.281 1 16.48 555 THR A N 1
ATOM 4314 C CA . THR A 1 555 ? -42.188 16.062 -21.906 1 16.48 555 THR A CA 1
ATOM 4315 C C . THR A 1 555 ? -40.875 16.812 -21.641 1 16.48 555 THR A C 1
ATOM 4317 O O . THR A 1 555 ? -40.562 17.781 -22.344 1 16.48 555 THR A O 1
ATOM 4320 N N . ALA A 1 556 ? -39.969 16.75 -20.531 1 17.08 556 ALA A N 1
ATOM 4321 C CA . ALA A 1 556 ? -39.531 18.094 -20.219 1 17.08 556 ALA A CA 1
ATOM 4322 C C . ALA A 1 556 ? -38.281 18.453 -21.016 1 17.08 556 ALA A C 1
ATOM 4324 O O . ALA A 1 556 ? -37.406 17.609 -21.219 1 17.08 556 ALA A O 1
ATOM 4325 N N . SER A 1 557 ? -37.812 19.688 -21.578 1 16.47 557 SER A N 1
ATOM 4326 C CA . SER A 1 557 ? -37.156 20.516 -22.594 1 16.47 557 SER A CA 1
ATOM 4327 C C . SER A 1 557 ? -35.719 20.859 -22.188 1 16.47 557 SER A C 1
ATOM 4329 O O . SER A 1 557 ? -34.844 20.953 -23.047 1 16.47 557 SER A O 1
ATOM 4331 N N . GLY A 1 558 ? -35.188 21.203 -20.938 1 17.72 558 GLY A N 1
ATOM 4332 C CA . GLY A 1 558 ? -34.406 22.422 -20.969 1 17.72 558 GLY A CA 1
ATOM 4333 C C . GLY A 1 558 ? -32.938 22.188 -21.328 1 17.72 558 GLY A C 1
ATOM 4334 O O . GLY A 1 558 ? -32.469 21.047 -21.281 1 17.72 558 GLY A O 1
ATOM 4335 N N . THR A 1 559 ? -31.875 23.266 -21.656 1 17.75 559 THR A N 1
ATOM 4336 C CA . THR A 1 559 ? -30.812 23.734 -22.531 1 17.75 559 THR A CA 1
ATOM 4337 C C . THR A 1 559 ? -29.453 23.594 -21.844 1 17.75 559 THR A C 1
ATOM 4339 O O . THR A 1 559 ? -28.438 24.062 -22.344 1 17.75 559 THR A O 1
ATOM 4342 N N . ALA A 1 560 ? -29.062 22.938 -20.828 1 18.56 560 ALA A N 1
ATOM 4343 C CA . ALA A 1 560 ? -27.891 23.406 -20.094 1 18.56 560 ALA A CA 1
ATOM 4344 C C . ALA A 1 560 ? -26.609 23 -20.812 1 18.56 560 ALA A C 1
ATOM 4346 O O . ALA A 1 560 ? -26.312 21.812 -20.953 1 18.56 560 ALA A O 1
ATOM 4347 N N . ARG A 1 561 ? -25.703 23.797 -21.562 1 20.59 561 ARG A N 1
ATOM 4348 C CA . ARG A 1 561 ? -24.562 23.734 -22.469 1 20.59 561 ARG A CA 1
ATOM 4349 C C . ARG A 1 561 ? -23.25 23.609 -21.688 1 20.59 561 ARG A C 1
ATOM 4351 O O . ARG A 1 561 ? -22.172 23.75 -22.266 1 20.59 561 ARG A O 1
ATOM 4358 N N . GLY A 1 562 ? -22.984 23.469 -20.422 1 19.72 562 GLY A N 1
ATOM 4359 C CA . GLY A 1 562 ? -21.688 23.969 -19.984 1 19.72 562 GLY A CA 1
ATOM 4360 C C . GLY A 1 562 ? -20.531 23.109 -20.453 1 19.72 562 GLY A C 1
ATOM 4361 O O . GLY A 1 562 ? -20.672 21.891 -20.578 1 19.72 562 GLY A O 1
ATOM 4362 N N . GLY A 1 563 ? -19.422 23.672 -21.203 1 19.25 563 GLY A N 1
ATOM 4363 C CA . GLY A 1 563 ? -18.281 23.328 -22.031 1 19.25 563 GLY A CA 1
ATOM 4364 C C . GLY A 1 563 ? -17.109 22.781 -21.234 1 19.25 563 GLY A C 1
ATOM 4365 O O . GLY A 1 563 ? -16.562 23.469 -20.375 1 19.25 563 GLY A O 1
ATOM 4366 N N . SER A 1 564 ? -16.906 21.609 -20.859 1 21.34 564 SER A N 1
ATOM 4367 C CA . SER A 1 564 ? -15.938 20.906 -20.031 1 21.34 564 SER A CA 1
ATOM 4368 C C . SER A 1 564 ? -14.578 20.844 -20.719 1 21.34 564 SER A C 1
ATOM 4370 O O . SER A 1 564 ? -14.453 20.297 -21.812 1 21.34 564 SER A O 1
ATOM 4372 N N . HIS A 1 565 ? -13.656 21.875 -20.547 1 21.33 565 HIS A N 1
ATOM 4373 C CA . HIS A 1 565 ? -12.344 22.031 -21.172 1 21.33 565 HIS A CA 1
ATOM 4374 C C . HIS A 1 565 ? -11.398 20.922 -20.734 1 21.33 565 HIS A C 1
ATOM 4376 O O . HIS A 1 565 ? -11.148 20.734 -19.547 1 21.33 565 HIS A O 1
ATOM 4382 N N . LEU A 1 566 ? -11.188 19.906 -21.453 1 22.77 566 LEU A N 1
ATOM 4383 C CA . LEU A 1 566 ? -10.484 18.625 -21.422 1 22.77 566 LEU A CA 1
ATOM 4384 C C . LEU A 1 566 ? -8.984 18.828 -21.625 1 22.77 566 LEU A C 1
ATOM 4386 O O . LEU A 1 566 ? -8.547 19.219 -22.719 1 22.77 566 LEU A O 1
ATOM 4390 N N . TYR A 1 567 ? -8.281 19.5 -20.641 1 24.05 567 TYR A N 1
ATOM 4391 C CA . TYR A 1 567 ? -6.871 19.766 -20.906 1 24.05 567 TYR A CA 1
ATOM 4392 C C . TYR A 1 567 ? -6.113 18.469 -21.172 1 24.05 567 TYR A C 1
ATOM 4394 O O . TYR A 1 567 ? -6.422 17.422 -20.594 1 24.05 567 TYR A O 1
ATOM 4402 N N . SER A 1 568 ? -5.371 18.5 -22.281 1 25.17 568 SER A N 1
ATOM 4403 C CA . SER A 1 568 ? -4.836 17.359 -23.031 1 25.17 568 SER A CA 1
ATOM 4404 C C . SER A 1 568 ? -3.617 16.766 -22.344 1 25.17 568 SER A C 1
ATOM 4406 O O . SER A 1 568 ? -2.916 17.453 -21.594 1 25.17 568 SER A O 1
ATOM 4408 N N . ALA A 1 569 ? -3.525 15.516 -22.25 1 26.48 569 ALA A N 1
ATOM 4409 C CA . ALA A 1 569 ? -2.645 14.508 -21.656 1 26.48 569 ALA A CA 1
ATOM 4410 C C . ALA A 1 569 ? -1.198 14.719 -22.109 1 26.48 569 ALA A C 1
ATOM 4412 O O . ALA A 1 569 ? -0.268 14.234 -21.453 1 26.48 569 ALA A O 1
ATOM 4413 N N . HIS A 1 570 ? -0.829 15.562 -23.062 1 28.84 570 HIS A N 1
ATOM 4414 C CA . HIS A 1 570 ? 0.488 15.656 -23.688 1 28.84 570 HIS A CA 1
ATOM 4415 C C . HIS A 1 570 ? 1.449 16.469 -22.828 1 28.84 570 HIS A C 1
ATOM 4417 O O . HIS A 1 570 ? 2.629 16.125 -22.719 1 28.84 570 HIS A O 1
ATOM 4423 N N . THR A 1 571 ? 0.934 17.516 -22.203 1 28.8 571 THR A N 1
ATOM 4424 C CA . THR A 1 571 ? 1.863 18.469 -21.609 1 28.8 571 THR A CA 1
ATOM 4425 C C . THR A 1 571 ? 2.504 17.891 -20.344 1 28.8 571 THR A C 1
ATOM 4427 O O . THR A 1 571 ? 3.637 18.234 -20.016 1 28.8 571 THR A O 1
ATOM 4430 N N . LEU A 1 572 ? 1.797 16.969 -19.766 1 28.83 572 LEU A N 1
ATOM 4431 C CA . LEU A 1 572 ? 2.309 16.516 -18.469 1 28.83 572 LEU A CA 1
ATOM 4432 C C . LEU A 1 572 ? 3.445 15.508 -18.672 1 28.83 572 LEU A C 1
ATOM 4434 O O . LEU A 1 572 ? 4.414 15.508 -17.906 1 28.83 572 LEU A O 1
ATOM 4438 N N . GLY A 1 573 ? 3.621 15.016 -19.812 1 31.97 573 GLY A N 1
ATOM 4439 C CA . GLY A 1 573 ? 4.66 14.055 -20.141 1 31.97 573 GLY A CA 1
ATOM 4440 C C . GLY A 1 573 ? 6.043 14.68 -20.234 1 31.97 573 GLY A C 1
ATOM 4441 O O . GLY A 1 573 ? 7.016 14.109 -19.734 1 31.97 573 GLY A O 1
ATOM 4442 N N . PHE A 1 574 ? 6.203 15.852 -20.703 1 34.84 574 PHE A N 1
ATOM 4443 C CA . PHE A 1 574 ? 7.5 16.469 -20.938 1 34.84 574 PHE A CA 1
ATOM 4444 C C . PHE A 1 574 ? 8.18 16.828 -19.625 1 34.84 574 PHE A C 1
ATOM 4446 O O . PHE A 1 574 ? 9.391 16.641 -19.484 1 34.84 574 PHE A O 1
ATOM 4453 N N . ALA A 1 575 ? 7.438 17.203 -18.656 1 32.47 575 ALA A N 1
ATOM 4454 C CA . ALA A 1 575 ? 8.078 17.734 -17.453 1 32.47 575 ALA A CA 1
ATOM 4455 C C . ALA A 1 575 ? 8.734 16.609 -16.656 1 32.47 575 ALA A C 1
ATOM 4457 O O . ALA A 1 575 ? 9.836 16.797 -16.125 1 32.47 575 ALA A O 1
ATOM 4458 N N . ILE A 1 576 ? 8.172 15.414 -16.828 1 34.75 576 ILE A N 1
ATOM 4459 C CA . ILE A 1 576 ? 8.68 14.344 -15.977 1 34.75 576 ILE A CA 1
ATOM 4460 C C . ILE A 1 576 ? 9.984 13.797 -16.547 1 34.75 576 ILE A C 1
ATOM 4462 O O . ILE A 1 576 ? 10.953 13.578 -15.82 1 34.75 576 ILE A O 1
ATOM 4466 N N . THR A 1 577 ? 10.242 13.789 -17.812 1 38.56 577 THR A N 1
ATOM 4467 C CA . THR A 1 577 ? 11.469 13.25 -18.391 1 38.56 577 THR A CA 1
ATOM 4468 C C . THR A 1 577 ? 12.664 14.125 -18.047 1 38.56 577 THR A C 1
ATOM 4470 O O . THR A 1 577 ? 13.742 13.625 -17.734 1 38.56 577 THR A O 1
ATOM 4473 N N . PHE A 1 578 ? 12.453 15.359 -18 1 39.72 578 PHE A N 1
ATOM 4474 C CA . PHE A 1 578 ? 13.586 16.25 -17.766 1 39.72 578 PHE A CA 1
ATOM 4475 C C . PHE A 1 578 ? 14.062 16.156 -16.312 1 39.72 578 PHE A C 1
ATOM 4477 O O . PHE A 1 578 ? 15.258 16.219 -16.047 1 39.72 578 PHE A O 1
ATOM 4484 N N . CYS A 1 579 ? 13.109 15.82 -15.469 1 37 579 CYS A N 1
ATOM 4485 C CA . CYS A 1 579 ? 13.523 15.797 -14.07 1 37 579 CYS A CA 1
ATOM 4486 C C . CYS A 1 579 ? 14.305 14.523 -13.758 1 37 579 CYS A C 1
ATOM 4488 O O . CYS A 1 579 ? 15.297 14.562 -13.016 1 37 579 CYS A O 1
ATOM 4490 N N . ILE A 1 580 ? 14 13.453 -14.484 1 38.78 580 ILE A N 1
ATOM 4491 C CA . ILE A 1 580 ? 14.703 12.195 -14.25 1 38.78 580 ILE A CA 1
ATOM 4492 C C . ILE A 1 580 ? 16.125 12.281 -14.797 1 38.78 580 ILE A C 1
ATOM 4494 O O . ILE A 1 580 ? 17.078 11.906 -14.125 1 38.78 580 ILE A O 1
ATOM 4498 N N . MET A 1 581 ? 16.328 12.82 -15.922 1 41.91 581 MET A N 1
ATOM 4499 C CA . MET A 1 581 ? 17.656 12.875 -16.516 1 41.91 581 MET A CA 1
ATOM 4500 C C . MET A 1 581 ? 18.594 13.734 -15.664 1 41.91 581 MET A C 1
ATOM 4502 O O . MET A 1 581 ? 19.75 13.383 -15.461 1 41.91 581 MET A O 1
ATOM 4506 N N . GLY A 1 582 ? 17.984 14.742 -15.125 1 40.75 582 GLY A N 1
ATOM 4507 C CA . GLY A 1 582 ? 18.812 15.602 -14.312 1 40.75 582 GLY A CA 1
ATOM 4508 C C . GLY A 1 582 ? 19.281 14.945 -13.031 1 40.75 582 GLY A C 1
ATOM 4509 O O . GLY A 1 582 ? 20.438 15.125 -12.617 1 40.75 582 GLY A O 1
ATOM 4510 N N . SER A 1 583 ? 18.406 14.086 -12.586 1 39.38 583 SER A N 1
ATOM 4511 C CA . SER A 1 583 ? 18.766 13.492 -11.305 1 39.38 583 SER A CA 1
ATOM 4512 C C . SER A 1 583 ? 19.797 12.391 -11.477 1 39.38 583 SER A C 1
ATOM 4514 O O . SER A 1 583 ? 20.625 12.172 -10.586 1 39.38 583 SER A O 1
ATOM 4516 N N . ILE A 1 584 ? 19.797 11.703 -12.578 1 41.97 584 ILE A N 1
ATOM 4517 C CA . ILE A 1 584 ? 20.812 10.688 -12.844 1 41.97 584 ILE A CA 1
ATOM 4518 C C . ILE A 1 584 ? 22.172 11.352 -12.984 1 41.97 584 ILE A C 1
ATOM 4520 O O . ILE A 1 584 ? 23.172 10.875 -12.438 1 41.97 584 ILE A O 1
ATOM 4524 N N . VAL A 1 585 ? 22.219 12.414 -13.648 1 47 585 VAL A N 1
ATOM 4525 C CA . VAL A 1 585 ? 23.5 13.07 -13.883 1 47 585 VAL A CA 1
ATOM 4526 C C . VAL A 1 585 ? 24.062 13.609 -12.562 1 47 585 VAL A C 1
ATOM 4528 O O . VAL A 1 585 ? 25.25 13.461 -12.273 1 47 585 VAL A O 1
ATOM 4531 N N . VAL A 1 586 ? 23.125 13.984 -11.711 1 46.5 586 VAL A N 1
ATOM 4532 C CA . VAL A 1 586 ? 23.625 14.555 -10.461 1 46.5 586 VAL A CA 1
ATOM 4533 C C . VAL A 1 586 ? 24.109 13.438 -9.539 1 46.5 586 VAL A C 1
ATOM 4535 O O . VAL A 1 586 ? 25.156 13.547 -8.922 1 46.5 586 VAL A O 1
ATOM 4538 N N . GLY A 1 587 ? 23.469 12.289 -9.5 1 42.44 587 GLY A N 1
ATOM 4539 C CA . GLY A 1 587 ? 23.891 11.172 -8.672 1 42.44 587 GLY A CA 1
ATOM 4540 C C . GLY A 1 587 ? 25.219 10.578 -9.102 1 42.44 587 GLY A C 1
ATOM 4541 O O . GLY A 1 587 ? 26.078 10.312 -8.258 1 42.44 587 GLY A O 1
ATOM 4542 N N . PHE A 1 588 ? 25.391 10.43 -10.312 1 46.59 588 PHE A N 1
ATOM 4543 C CA . PHE A 1 588 ? 26.656 9.93 -10.836 1 46.59 588 PHE A CA 1
ATOM 4544 C C . PHE A 1 588 ? 27.797 10.875 -10.477 1 46.59 588 PHE A C 1
ATOM 4546 O O . PHE A 1 588 ? 28.859 10.438 -10.047 1 46.59 588 PHE A O 1
ATOM 4553 N N . GLY A 1 589 ? 27.625 12.109 -10.656 1 44.88 589 GLY A N 1
ATOM 4554 C CA . GLY A 1 589 ? 28.672 13.062 -10.336 1 44.88 589 GLY A CA 1
ATOM 4555 C C . GLY A 1 589 ? 29.094 13.039 -8.883 1 44.88 589 GLY A C 1
ATOM 4556 O O . GLY A 1 589 ? 30.281 13.039 -8.562 1 44.88 589 GLY A O 1
ATOM 4557 N N . VAL A 1 590 ? 28.094 12.852 -8.07 1 46.41 590 VAL A N 1
ATOM 4558 C CA . VAL A 1 590 ? 28.422 12.906 -6.652 1 46.41 590 VAL A CA 1
ATOM 4559 C C . VAL A 1 590 ? 29.156 11.633 -6.242 1 46.41 590 VAL A C 1
ATOM 4561 O O . VAL A 1 590 ? 30.141 11.688 -5.512 1 46.41 590 VAL A O 1
ATOM 4564 N N . GLY A 1 591 ? 28.812 10.484 -6.734 1 43 591 GLY A N 1
ATOM 4565 C CA . GLY A 1 591 ? 29.531 9.25 -6.445 1 43 591 GLY A CA 1
ATOM 4566 C C . GLY A 1 591 ? 30.969 9.258 -6.918 1 43 591 GLY A C 1
ATOM 4567 O O . GLY A 1 591 ? 31.875 8.859 -6.18 1 43 591 GLY A O 1
ATOM 4568 N N . TYR A 1 592 ? 31.141 9.656 -8.094 1 44.75 592 TYR A N 1
ATOM 4569 C CA . TYR A 1 592 ? 32.469 9.703 -8.641 1 44.75 592 TYR A CA 1
ATOM 4570 C C . TYR A 1 592 ? 33.375 10.656 -7.848 1 44.75 592 TYR A C 1
ATOM 4572 O O . TYR A 1 592 ? 34.5 10.336 -7.531 1 44.75 592 TYR A O 1
ATOM 4580 N N . TRP A 1 593 ? 32.875 11.758 -7.484 1 45.47 593 TRP A N 1
ATOM 4581 C CA . TRP A 1 593 ? 33.656 12.758 -6.75 1 45.47 593 TRP A CA 1
ATOM 4582 C C . TRP A 1 593 ? 34 12.242 -5.359 1 45.47 593 TRP A C 1
ATOM 4584 O O . TRP A 1 593 ? 35.156 12.422 -4.906 1 45.47 593 TRP A O 1
ATOM 4594 N N . TYR A 1 594 ? 33.156 11.492 -4.77 1 40.97 594 TYR A N 1
ATOM 4595 C CA . TYR A 1 594 ? 33.438 11.039 -3.412 1 40.97 594 TYR A CA 1
ATOM 4596 C C . TYR A 1 594 ? 34.531 9.992 -3.4 1 40.97 594 TYR A C 1
ATOM 4598 O O . TYR A 1 594 ? 35.438 10.062 -2.576 1 40.97 594 TYR A O 1
ATOM 4606 N N . ARG A 1 595 ? 34.562 9 -4.344 1 39.5 595 ARG A N 1
ATOM 4607 C CA . ARG A 1 595 ? 35.625 8 -4.352 1 39.5 595 ARG A CA 1
ATOM 4608 C C . ARG A 1 595 ? 36.969 8.641 -4.66 1 39.5 595 ARG A C 1
ATOM 4610 O O . ARG A 1 595 ? 38.031 8.141 -4.227 1 39.5 595 ARG A O 1
ATOM 4617 N N . HIS A 1 596 ? 37 9.586 -5.484 1 42.88 596 HIS A N 1
ATOM 4618 C CA . HIS A 1 596 ? 38.281 10.195 -5.832 1 42.88 596 HIS A CA 1
ATOM 4619 C C . HIS A 1 596 ? 38.906 10.867 -4.621 1 42.88 596 HIS A C 1
ATOM 4621 O O . HIS A 1 596 ? 40.125 10.859 -4.48 1 42.88 596 HIS A O 1
ATOM 4627 N N . ASN A 1 597 ? 38.062 11.352 -3.746 1 36.72 597 ASN A N 1
ATOM 4628 C CA . ASN A 1 597 ? 38.688 12.117 -2.672 1 36.72 597 ASN A CA 1
ATOM 4629 C C . ASN A 1 597 ? 39.062 11.227 -1.5 1 36.72 597 ASN A C 1
ATOM 4631 O O . ASN A 1 597 ? 39.688 11.695 -0.534 1 36.72 597 ASN A O 1
ATOM 4635 N N . GLN A 1 598 ? 38.656 9.969 -1.4 1 37.06 598 GLN A N 1
ATOM 4636 C CA . GLN A 1 598 ? 39.156 9.219 -0.246 1 37.06 598 GLN A CA 1
ATOM 4637 C C . GLN A 1 598 ? 40.562 8.742 -0.47 1 37.06 598 GLN A C 1
ATOM 4639 O O . GLN A 1 598 ? 41.188 8.156 0.426 1 37.06 598 GLN A O 1
ATOM 4644 N N . ARG A 1 599 ? 41.125 8.625 -1.609 1 34.84 599 ARG A N 1
ATOM 4645 C CA . ARG A 1 599 ? 42.5 8.078 -1.661 1 34.84 599 ARG A CA 1
ATOM 4646 C C . ARG A 1 599 ? 43.469 8.984 -0.917 1 34.84 599 ARG A C 1
ATOM 4648 O O . ARG A 1 599 ? 44.625 8.602 -0.682 1 34.84 599 ARG A O 1
ATOM 4655 N N . LYS A 1 600 ? 43.219 10.219 -0.777 1 34.84 600 LYS A N 1
ATOM 4656 C CA . LYS A 1 600 ? 44.375 11.016 -0.342 1 34.84 600 LYS A CA 1
ATOM 4657 C C . LYS A 1 600 ? 44.75 10.695 1.103 1 34.84 600 LYS A C 1
ATOM 4659 O O . LYS A 1 600 ? 45.906 10.766 1.477 1 34.84 600 LYS A O 1
ATOM 4664 N N . ASP A 1 601 ? 43.844 10.297 1.997 1 30.25 601 ASP A N 1
ATOM 4665 C CA . ASP A 1 601 ? 44.312 10.492 3.367 1 30.25 601 ASP A CA 1
ATOM 4666 C C . ASP A 1 601 ? 45.062 9.266 3.877 1 30.25 601 ASP A C 1
ATOM 4668 O O . ASP A 1 601 ? 45.469 9.211 5.043 1 30.25 601 ASP A O 1
ATOM 4672 N N . MET A 1 602 ? 45.219 8.117 3.234 1 27.2 602 MET A N 1
ATOM 4673 C CA . MET A 1 602 ? 45.906 7.043 3.938 1 27.2 602 MET A CA 1
ATOM 4674 C C . MET A 1 602 ? 47.406 7.301 3.98 1 27.2 602 MET A C 1
ATOM 4676 O O . MET A 1 602 ? 48.156 6.516 4.566 1 27.2 602 MET A O 1
ATOM 4680 N N . ALA A 1 603 ? 48.031 8.078 3.148 1 28.73 603 ALA A N 1
ATOM 4681 C CA . ALA A 1 603 ? 49.5 8.031 3.043 1 28.73 603 ALA A CA 1
ATOM 4682 C C . ALA A 1 603 ? 50.156 8.633 4.281 1 28.73 603 ALA A C 1
ATOM 4684 O O . ALA A 1 603 ? 51.344 8.406 4.531 1 28.73 603 ALA A O 1
ATOM 4685 N N . TYR A 1 604 ? 49.562 9.586 4.961 1 27.42 604 TYR A N 1
ATOM 4686 C CA . TYR A 1 604 ? 50.5 10.391 5.715 1 27.42 604 TYR A CA 1
ATOM 4687 C C . TYR A 1 604 ? 50.938 9.672 6.984 1 27.42 604 TYR A C 1
ATOM 4689 O O . TYR A 1 604 ? 51.656 10.234 7.805 1 27.42 604 TYR A O 1
ATOM 4697 N N . PHE A 1 605 ? 50.375 8.523 7.379 1 25.5 605 PHE A N 1
ATOM 4698 C CA . PHE A 1 605 ? 50.812 8.227 8.734 1 25.5 605 PHE A CA 1
ATOM 4699 C C . PHE A 1 605 ? 52.188 7.566 8.727 1 25.5 605 PHE A C 1
ATOM 4701 O O . PHE A 1 605 ? 52.656 7.105 9.766 1 25.5 605 PHE A O 1
ATOM 4708 N N . ASN A 1 606 ? 52.875 7.285 7.609 1 24.22 606 ASN A N 1
ATOM 4709 C CA . ASN A 1 606 ? 54.125 6.551 7.879 1 24.22 606 ASN A CA 1
ATOM 4710 C C . ASN A 1 606 ? 55.125 7.406 8.633 1 24.22 606 ASN A C 1
ATOM 4712 O O . ASN A 1 606 ? 56.031 6.879 9.281 1 24.22 606 ASN A O 1
ATOM 4716 N N . TYR A 1 607 ? 55.531 8.633 8.078 1 24.19 607 TYR A N 1
ATOM 4717 C CA . TYR A 1 607 ? 56.906 9.055 8.289 1 24.19 607 TYR A CA 1
ATOM 4718 C C . TYR A 1 607 ? 57.125 9.57 9.711 1 24.19 607 TYR A C 1
ATOM 4720 O O . TYR A 1 607 ? 58.25 9.773 10.148 1 24.19 607 TYR A O 1
ATOM 4728 N N . ARG A 1 608 ? 56.188 9.852 10.75 1 21.77 608 ARG A N 1
ATOM 4729 C CA . ARG A 1 608 ? 57.031 10.203 11.883 1 21.77 608 ARG A CA 1
ATOM 4730 C C . ARG A 1 608 ? 57.562 8.961 12.586 1 21.77 608 ARG A C 1
ATOM 4732 O O . ARG A 1 608 ? 56.844 7.977 12.742 1 21.77 608 ARG A O 1
ATOM 4739 N N . MET B 1 1 ? 32.062 30.25 -63.312 1 27.66 1 MET B N 1
ATOM 4740 C CA . MET B 1 1 ? 30.688 30.234 -62.812 1 27.66 1 MET B CA 1
ATOM 4741 C C . MET B 1 1 ? 30.516 29.141 -61.75 1 27.66 1 MET B C 1
ATOM 4743 O O . MET B 1 1 ? 30.594 27.953 -62.094 1 27.66 1 MET B O 1
ATOM 4747 N N . HIS B 1 2 ? 31.047 29.359 -60.562 1 35.47 2 HIS B N 1
ATOM 4748 C CA . HIS B 1 2 ? 31.297 28.469 -59.406 1 35.47 2 HIS B CA 1
ATOM 4749 C C . HIS B 1 2 ? 30 28.016 -58.781 1 35.47 2 HIS B C 1
ATOM 4751 O O . HIS B 1 2 ? 29.125 28.828 -58.5 1 35.47 2 HIS B O 1
ATOM 4757 N N . PRO B 1 3 ? 29.562 26.812 -59.156 1 38.75 3 PRO B N 1
ATOM 4758 C CA . PRO B 1 3 ? 28.281 26.297 -58.688 1 38.75 3 PRO B CA 1
ATOM 4759 C C . PRO B 1 3 ? 28.156 26.281 -57.156 1 38.75 3 PRO B C 1
ATOM 4761 O O . PRO B 1 3 ? 29.156 26.047 -56.469 1 38.75 3 PRO B O 1
ATOM 4764 N N . ALA B 1 4 ? 27.391 27.219 -56.656 1 39.72 4 ALA B N 1
ATOM 4765 C CA . ALA B 1 4 ? 27.031 27.391 -55.25 1 39.72 4 ALA B CA 1
ATOM 4766 C C . ALA B 1 4 ? 26.422 26.125 -54.688 1 39.72 4 ALA B C 1
ATOM 4768 O O . ALA B 1 4 ? 25.438 25.594 -55.219 1 39.72 4 ALA B O 1
ATOM 4769 N N . SER B 1 5 ? 27.266 25.266 -54.156 1 38.47 5 SER B N 1
ATOM 4770 C CA . SER B 1 5 ? 26.922 24.031 -53.438 1 38.47 5 SER B CA 1
ATOM 4771 C C . SER B 1 5 ? 25.891 24.297 -52.344 1 38.47 5 SER B C 1
ATOM 4773 O O . SER B 1 5 ? 26.125 25.109 -51.469 1 38.47 5 SER B O 1
ATOM 4775 N N . SER B 1 6 ? 24.609 24.328 -52.75 1 37.59 6 SER B N 1
ATOM 4776 C CA . SER B 1 6 ? 23.516 24.422 -51.781 1 37.59 6 SER B CA 1
ATOM 4777 C C . SER B 1 6 ? 23.625 23.359 -50.719 1 37.59 6 SER B C 1
ATOM 4779 O O . SER B 1 6 ? 23.719 22.156 -51.031 1 37.59 6 SER B O 1
ATOM 4781 N N . VAL B 1 7 ? 24.234 23.703 -49.594 1 39.53 7 VAL B N 1
ATOM 4782 C CA . VAL B 1 7 ? 24.344 22.953 -48.344 1 39.53 7 VAL B CA 1
ATOM 4783 C C . VAL B 1 7 ? 22.953 22.547 -47.875 1 39.53 7 VAL B C 1
ATOM 4785 O O . VAL B 1 7 ? 22.109 23.391 -47.594 1 39.53 7 VAL B O 1
ATOM 4788 N N . LEU B 1 8 ? 22.438 21.438 -48.406 1 36.06 8 LEU B N 1
ATOM 4789 C CA . LEU B 1 8 ? 21.234 20.781 -47.938 1 36.06 8 LEU B CA 1
ATOM 4790 C C . LEU B 1 8 ? 21.328 20.531 -46.438 1 36.06 8 LEU B C 1
ATOM 4792 O O . LEU B 1 8 ? 22.219 19.812 -45.969 1 36.06 8 LEU B O 1
ATOM 4796 N N . TRP B 1 9 ? 20.969 21.516 -45.625 1 38.09 9 TRP B N 1
ATOM 4797 C CA . TRP B 1 9 ? 20.828 21.297 -44.188 1 38.09 9 TRP B CA 1
ATOM 4798 C C . TRP B 1 9 ? 19.812 20.203 -43.875 1 38.09 9 TRP B C 1
ATOM 4800 O O . TRP B 1 9 ? 18.656 20.312 -44.281 1 38.09 9 TRP B O 1
ATOM 4810 N N . PRO B 1 10 ? 20.25 18.938 -43.719 1 36.22 10 PRO B N 1
ATOM 4811 C CA . PRO B 1 10 ? 19.297 17.938 -43.25 1 36.22 10 PRO B CA 1
ATOM 4812 C C . PRO B 1 10 ? 18.547 18.359 -42 1 36.22 10 PRO B C 1
ATOM 4814 O O . PRO B 1 10 ? 19.156 18.812 -41.031 1 36.22 10 PRO B O 1
ATOM 4817 N N . VAL B 1 11 ? 17.359 18.875 -42.188 1 37 11 VAL B N 1
ATOM 4818 C CA . VAL B 1 11 ? 16.391 19.078 -41.125 1 37 11 VAL B CA 1
ATOM 4819 C C . VAL B 1 11 ? 16.203 17.781 -40.344 1 37 11 VAL B C 1
ATOM 4821 O O . VAL B 1 11 ? 15.656 16.812 -40.875 1 37 11 VAL B O 1
ATOM 4824 N N . LEU B 1 12 ? 17.188 17.438 -39.531 1 33.38 12 LEU B N 1
ATOM 4825 C CA . LEU B 1 12 ? 16.984 16.406 -38.5 1 33.38 12 LEU B CA 1
ATOM 4826 C C . LEU B 1 12 ? 15.711 16.656 -37.719 1 33.38 12 LEU B C 1
ATOM 4828 O O . LEU B 1 12 ? 15.625 17.625 -36.938 1 33.38 12 LEU B O 1
ATOM 4832 N N . LEU B 1 13 ? 14.602 16.359 -38.312 1 31.44 13 LEU B N 1
ATOM 4833 C CA . LEU B 1 13 ? 13.344 16.203 -37.594 1 31.44 13 LEU B CA 1
ATOM 4834 C C . LEU B 1 13 ? 13.516 15.242 -36.438 1 31.44 13 LEU B C 1
ATOM 4836 O O . LEU B 1 13 ? 13.633 14.031 -36.625 1 31.44 13 LEU B O 1
ATOM 4840 N N . ALA B 1 14 ? 14.227 15.664 -35.375 1 34.25 14 ALA B N 1
ATOM 4841 C CA . ALA B 1 14 ? 14.188 14.969 -34.094 1 34.25 14 ALA B CA 1
ATOM 4842 C C . ALA B 1 14 ? 12.758 14.656 -33.688 1 34.25 14 ALA B C 1
ATOM 4844 O O . ALA B 1 14 ? 11.977 15.562 -33.375 1 34.25 14 ALA B O 1
ATOM 4845 N N . ALA B 1 15 ? 12.219 13.602 -34.25 1 34.25 15 ALA B N 1
ATOM 4846 C CA . ALA B 1 15 ? 11.008 12.961 -33.75 1 34.25 15 ALA B CA 1
ATOM 4847 C C . ALA B 1 15 ? 11.047 12.805 -32.25 1 34.25 15 ALA B C 1
ATOM 4849 O O . ALA B 1 15 ? 11.82 12 -31.719 1 34.25 15 ALA B O 1
ATOM 4850 N N . LEU B 1 16 ? 10.797 13.812 -31.5 1 34.22 16 LEU B N 1
ATOM 4851 C CA . LEU B 1 16 ? 10.484 13.727 -30.078 1 34.22 16 LEU B CA 1
ATOM 4852 C C . LEU B 1 16 ? 9.375 12.711 -29.812 1 34.22 16 LEU B C 1
ATOM 4854 O O . LEU B 1 16 ? 8.203 12.992 -30.047 1 34.22 16 LEU B O 1
ATOM 4858 N N . LEU B 1 17 ? 9.695 11.445 -29.906 1 32.06 17 LEU B N 1
ATOM 4859 C CA . LEU B 1 17 ? 8.789 10.422 -29.406 1 32.06 17 LEU B CA 1
ATOM 4860 C C . LEU B 1 17 ? 8.43 10.68 -27.938 1 32.06 17 LEU B C 1
ATOM 4862 O O . LEU B 1 17 ? 9.312 10.812 -27.094 1 32.06 17 LEU B O 1
ATOM 4866 N N . PRO B 1 18 ? 7.289 11.156 -27.641 1 33.69 18 PRO B N 1
ATOM 4867 C CA . PRO B 1 18 ? 6.879 11.219 -26.234 1 33.69 18 PRO B CA 1
ATOM 4868 C C . PRO B 1 18 ? 6.977 9.867 -25.531 1 33.69 18 PRO B C 1
ATOM 4870 O O . PRO B 1 18 ? 6.371 8.891 -25.984 1 33.69 18 PRO B O 1
ATOM 4873 N N . PHE B 1 19 ? 8.039 9.672 -24.844 1 34.47 19 PHE B N 1
ATOM 4874 C CA . PHE B 1 19 ? 8.031 8.562 -23.891 1 34.47 19 PHE B CA 1
ATOM 4875 C C . PHE B 1 19 ? 6.902 8.719 -22.891 1 34.47 19 PHE B C 1
ATOM 4877 O O . PHE B 1 19 ? 6.941 9.602 -22.031 1 34.47 19 PHE B O 1
ATOM 4884 N N . ALA B 1 20 ? 5.715 8.188 -23.094 1 32.34 20 ALA B N 1
ATOM 4885 C CA . ALA B 1 20 ? 4.625 7.973 -22.141 1 32.34 20 ALA B CA 1
ATOM 4886 C C . ALA B 1 20 ? 5.105 7.18 -20.922 1 32.34 20 ALA B C 1
ATOM 4888 O O . ALA B 1 20 ? 5.332 5.973 -21.016 1 32.34 20 ALA B O 1
ATOM 4889 N N . ALA B 1 21 ? 5.797 7.836 -20 1 35.03 21 ALA B N 1
ATOM 4890 C CA . ALA B 1 21 ? 6.012 7.148 -18.734 1 35.03 21 ALA B CA 1
ATOM 4891 C C . ALA B 1 21 ? 4.688 6.746 -18.094 1 35.03 21 ALA B C 1
ATOM 4893 O O . ALA B 1 21 ? 3.887 7.605 -17.719 1 35.03 21 ALA B O 1
ATOM 4894 N N . SER B 1 22 ? 4.188 5.609 -18.297 1 38.12 22 SER B N 1
ATOM 4895 C CA . SER B 1 22 ? 3.025 4.984 -17.688 1 38.12 22 SER B CA 1
ATOM 4896 C C . SER B 1 22 ? 3.207 4.84 -16.188 1 38.12 22 SER B C 1
ATOM 4898 O O . SER B 1 22 ? 4.164 4.207 -15.727 1 38.12 22 SER B O 1
ATOM 4900 N N . THR B 1 23 ? 3.045 5.902 -15.391 1 40.75 23 THR B N 1
ATOM 4901 C CA . THR B 1 23 ? 3.115 5.871 -13.93 1 40.75 23 THR B CA 1
ATOM 4902 C C . THR B 1 23 ? 2.123 4.859 -13.359 1 40.75 23 THR B C 1
ATOM 4904 O O . THR B 1 23 ? 0.942 4.871 -13.719 1 40.75 23 THR B O 1
ATOM 4907 N N . TRP B 1 24 ? 2.646 3.719 -13.211 1 44 24 TRP B N 1
ATOM 4908 C CA . TRP B 1 24 ? 1.832 2.787 -12.438 1 44 24 TRP B CA 1
ATOM 4909 C C . TRP B 1 24 ? 1.229 3.475 -11.211 1 44 24 TRP B C 1
ATOM 4911 O O . TRP B 1 24 ? 1.955 3.91 -10.32 1 44 24 TRP B O 1
ATOM 4921 N N . GLU B 1 25 ? 0.267 4.414 -11.227 1 50.66 25 GLU B N 1
ATOM 4922 C CA . GLU B 1 25 ? -0.104 5.441 -10.258 1 50.66 25 GLU B CA 1
ATOM 4923 C C . GLU B 1 25 ? -1.1 4.902 -9.234 1 50.66 25 GLU B C 1
ATOM 4925 O O . GLU B 1 25 ? -1.128 5.359 -8.086 1 50.66 25 GLU B O 1
ATOM 4930 N N . LYS B 1 26 ? -2 3.93 -9.633 1 57.25 26 LYS B N 1
ATOM 4931 C CA . LYS B 1 26 ? -3.084 3.92 -8.656 1 57.25 26 LYS B CA 1
ATOM 4932 C C . LYS B 1 26 ? -3.459 2.494 -8.266 1 57.25 26 LYS B C 1
ATOM 4934 O O . LYS B 1 26 ? -3.348 1.573 -9.078 1 57.25 26 LYS B O 1
ATOM 4939 N N . GLN B 1 27 ? -3.514 2.324 -6.965 1 61.75 27 GLN B N 1
ATOM 4940 C CA . GLN B 1 27 ? -4.184 1.098 -6.551 1 61.75 27 GLN B CA 1
ATOM 4941 C C . GLN B 1 27 ? -5.562 0.976 -7.195 1 61.75 27 GLN B C 1
ATOM 4943 O O . GLN B 1 27 ? -6.398 1.872 -7.062 1 61.75 27 GLN B O 1
ATOM 4948 N N . LEU B 1 28 ? -5.691 -0.055 -7.984 1 76.19 28 LEU B N 1
ATOM 4949 C CA . LEU B 1 28 ? -6.91 -0.246 -8.766 1 76.19 28 LEU B CA 1
ATOM 4950 C C . LEU B 1 28 ? -8.016 -0.854 -7.906 1 76.19 28 LEU B C 1
ATOM 4952 O O . LEU B 1 28 ? -7.762 -1.774 -7.125 1 76.19 28 LEU B O 1
ATOM 4956 N N . GLU B 1 29 ? -9.148 -0.201 -7.965 1 80.19 29 GLU B N 1
ATOM 4957 C CA . GLU B 1 29 ? -10.312 -0.735 -7.266 1 80.19 29 GLU B CA 1
ATOM 4958 C C . GLU B 1 29 ? -11.133 -1.651 -8.172 1 80.19 29 GLU B C 1
ATOM 4960 O O . GLU B 1 29 ? -11.289 -1.373 -9.367 1 80.19 29 GLU B O 1
ATOM 4965 N N . PRO B 1 30 ? -11.656 -2.693 -7.598 1 91.56 30 PRO B N 1
ATOM 4966 C CA . PRO B 1 30 ? -12.484 -3.582 -8.414 1 91.56 30 PRO B CA 1
ATOM 4967 C C . PRO B 1 30 ? -13.828 -2.953 -8.789 1 91.56 30 PRO B C 1
ATOM 4969 O O . PRO B 1 30 ? -14.398 -2.197 -8 1 91.56 30 PRO B O 1
ATOM 4972 N N . LYS B 1 31 ? -14.328 -3.279 -9.93 1 90.5 31 LYS B N 1
ATOM 4973 C CA . LYS B 1 31 ? -15.633 -2.799 -10.375 1 90.5 31 LYS B CA 1
ATOM 4974 C C . LYS B 1 31 ? -16.766 -3.496 -9.625 1 90.5 31 LYS B C 1
ATOM 4976 O O . LYS B 1 31 ? -17.797 -2.891 -9.352 1 90.5 31 LYS B O 1
ATOM 4981 N N . LEU B 1 32 ? -16.5 -4.75 -9.32 1 90.62 32 LEU B N 1
ATOM 4982 C CA . LEU B 1 32 ? -17.484 -5.551 -8.609 1 90.62 32 LEU B CA 1
ATOM 4983 C C . LEU B 1 32 ? -16.844 -6.301 -7.449 1 90.62 32 LEU B C 1
ATOM 4985 O O . LEU B 1 32 ? -15.82 -6.965 -7.621 1 90.62 32 LEU B O 1
ATOM 4989 N N . PHE B 1 33 ? -17.391 -6.113 -6.281 1 90.19 33 PHE B N 1
ATOM 4990 C CA . PHE B 1 33 ? -16.969 -6.875 -5.109 1 90.19 33 PHE B CA 1
ATOM 4991 C C . PHE B 1 33 ? -18.031 -7.906 -4.727 1 90.19 33 PHE B C 1
ATOM 4993 O O . PHE B 1 33 ? -19.172 -7.551 -4.457 1 90.19 33 PHE B O 1
ATOM 5000 N N . ILE B 1 34 ? -17.656 -9.172 -4.695 1 91.25 34 ILE B N 1
ATOM 5001 C CA . ILE B 1 34 ? -18.594 -10.242 -4.383 1 91.25 34 ILE B CA 1
ATOM 5002 C C . ILE B 1 34 ? -18.25 -10.852 -3.025 1 91.25 34 ILE B C 1
ATOM 5004 O O . ILE B 1 34 ? -17.219 -11.523 -2.881 1 91.25 34 ILE B O 1
ATOM 5008 N N . GLU B 1 35 ? -19.094 -10.75 -2.111 1 86.38 35 GLU B N 1
ATOM 5009 C CA . GLU B 1 35 ? -18.844 -11.211 -0.748 1 86.38 35 GLU B CA 1
ATOM 5010 C C . GLU B 1 35 ? -19.172 -12.688 -0.593 1 86.38 35 GLU B C 1
ATOM 5012 O O . GLU B 1 35 ? -18.5 -13.414 0.139 1 86.38 35 GLU B O 1
ATOM 5017 N N . GLU B 1 36 ? -20.281 -13.086 -1.298 1 87.19 36 GLU B N 1
ATOM 5018 C CA . GLU B 1 36 ? -20.719 -14.477 -1.168 1 87.19 36 GLU B CA 1
ATOM 5019 C C . GLU B 1 36 ? -21.312 -14.984 -2.475 1 87.19 36 GLU B C 1
ATOM 5021 O O . GLU B 1 36 ? -22.125 -14.297 -3.111 1 87.19 36 GLU B O 1
ATOM 5026 N N . TYR B 1 37 ? -20.938 -16.188 -2.727 1 88.5 37 TYR B N 1
ATOM 5027 C CA . TYR B 1 37 ? -21.531 -16.844 -3.889 1 88.5 37 TYR B CA 1
ATOM 5028 C C . TYR B 1 37 ? -22.875 -17.469 -3.541 1 88.5 37 TYR B C 1
ATOM 5030 O O . TYR B 1 37 ? -23.031 -18.031 -2.457 1 88.5 37 TYR B O 1
ATOM 5038 N N . PRO B 1 38 ? -23.766 -17.391 -4.539 1 88.38 38 PRO B N 1
ATOM 5039 C CA . PRO B 1 38 ? -24.922 -18.281 -4.391 1 88.38 38 PRO B CA 1
ATOM 5040 C C . PRO B 1 38 ? -24.516 -19.766 -4.34 1 88.38 38 PRO B C 1
ATOM 5042 O O . PRO B 1 38 ? -23.641 -20.203 -5.09 1 88.38 38 PRO B O 1
ATOM 5045 N N . HIS B 1 39 ? -25.188 -20.516 -3.572 1 86.62 39 HIS B N 1
ATOM 5046 C CA . HIS B 1 39 ? -24.812 -21.906 -3.311 1 86.62 39 HIS B CA 1
ATOM 5047 C C . HIS B 1 39 ? -24.906 -22.75 -4.578 1 86.62 39 HIS B C 1
ATOM 5049 O O . HIS B 1 39 ? -24.156 -23.703 -4.746 1 86.62 39 HIS B O 1
ATOM 5055 N N . GLN B 1 40 ? -25.797 -22.312 -5.441 1 88.81 40 GLN B N 1
ATOM 5056 C CA . GLN B 1 40 ? -26.016 -23.109 -6.641 1 88.81 40 GLN B CA 1
ATOM 5057 C C . GLN B 1 40 ? -24.844 -22.984 -7.613 1 88.81 40 GLN B C 1
ATOM 5059 O O . GLN B 1 40 ? -24.672 -23.828 -8.5 1 88.81 40 GLN B O 1
ATOM 5064 N N . LEU B 1 41 ? -24.094 -21.984 -7.406 1 91.19 41 LEU B N 1
ATOM 5065 C CA . LEU B 1 41 ? -23.047 -21.703 -8.375 1 91.19 41 LEU B CA 1
ATOM 5066 C C . LEU B 1 41 ? -21.688 -22.234 -7.891 1 91.19 41 LEU B C 1
ATOM 5068 O O . LEU B 1 41 ? -20.703 -22.156 -8.617 1 91.19 41 LEU B O 1
ATOM 5072 N N . VAL B 1 42 ? -21.688 -22.766 -6.707 1 92.75 42 VAL B N 1
ATOM 5073 C CA . VAL B 1 42 ? -20.422 -23.188 -6.109 1 92.75 42 VAL B CA 1
ATOM 5074 C C . VAL B 1 42 ? -20.484 -24.672 -5.785 1 92.75 42 VAL B C 1
ATOM 5076 O O . VAL B 1 42 ? -21.516 -25.172 -5.312 1 92.75 42 VAL B O 1
ATOM 5079 N N . ARG B 1 43 ? -19.469 -25.359 -6.125 1 93.38 43 ARG B N 1
ATOM 5080 C CA . ARG B 1 43 ? -19.266 -26.734 -5.695 1 93.38 43 ARG B CA 1
ATOM 5081 C C . ARG B 1 43 ? -18.031 -26.844 -4.797 1 93.38 43 ARG B C 1
ATOM 5083 O O . ARG B 1 43 ? -17.016 -26.203 -5.039 1 93.38 43 ARG B O 1
ATOM 5090 N N . VAL B 1 44 ? -18.125 -27.672 -3.791 1 91.62 44 VAL B N 1
ATOM 5091 C CA . VAL B 1 44 ? -17.047 -27.719 -2.809 1 91.62 44 VAL B CA 1
ATOM 5092 C C . VAL B 1 44 ? -16.672 -29.172 -2.531 1 91.62 44 VAL B C 1
ATOM 5094 O O . VAL B 1 44 ? -17.562 -30.031 -2.398 1 91.62 44 VAL B O 1
ATOM 5097 N N . PHE B 1 45 ? -15.445 -29.453 -2.574 1 90.19 45 PHE B N 1
ATOM 5098 C CA . PHE B 1 45 ? -14.867 -30.672 -2.012 1 90.19 45 PHE B CA 1
ATOM 5099 C C . PHE B 1 45 ? -14.109 -30.359 -0.729 1 90.19 45 PHE B C 1
ATOM 5101 O O . PHE B 1 45 ? -12.992 -29.828 -0.772 1 90.19 45 PHE B O 1
ATOM 5108 N N . PRO B 1 46 ? -14.82 -30.594 0.421 1 80.06 46 PRO B N 1
ATOM 5109 C CA . PRO B 1 46 ? -14.133 -30.391 1.699 1 80.06 46 PRO B CA 1
ATOM 5110 C C . PRO B 1 46 ? -13.227 -31.578 2.07 1 80.06 46 PRO B C 1
ATOM 5112 O O . PRO B 1 46 ? -13.695 -32.719 2.148 1 80.06 46 PRO B O 1
ATOM 5115 N N . ALA B 1 47 ? -11.953 -31.312 2.158 1 65 47 ALA B N 1
ATOM 5116 C CA . ALA B 1 47 ? -11.055 -32.406 2.461 1 65 47 ALA B CA 1
ATOM 5117 C C . ALA B 1 47 ? -11.281 -32.938 3.877 1 65 47 ALA B C 1
ATOM 5119 O O . ALA B 1 47 ? -11.008 -34.094 4.168 1 65 47 ALA B O 1
ATOM 5120 N N . ASP B 1 48 ? -11.664 -31.984 4.891 1 60 48 ASP B N 1
ATOM 5121 C CA . ASP B 1 48 ? -11.82 -32.438 6.273 1 60 48 ASP B CA 1
ATOM 5122 C C . ASP B 1 48 ? -12.852 -33.562 6.379 1 60 48 ASP B C 1
ATOM 5124 O O . ASP B 1 48 ? -12.773 -34.375 7.281 1 60 48 ASP B O 1
ATOM 5128 N N . ASN B 1 49 ? -13.859 -33.438 5.555 1 49.66 49 ASN B N 1
ATOM 5129 C CA . ASN B 1 49 ? -14.891 -34.469 5.727 1 49.66 49 ASN B CA 1
ATOM 5130 C C . ASN B 1 49 ? -14.367 -35.844 5.402 1 49.66 49 ASN B C 1
ATOM 5132 O O . ASN B 1 49 ? -15.008 -36.844 5.723 1 49.66 49 ASN B O 1
ATOM 5136 N N . VAL B 1 50 ? -13.281 -35.844 4.668 1 49.28 50 VAL B N 1
ATOM 5137 C CA . VAL B 1 50 ? -12.914 -37.219 4.301 1 49.28 50 VAL B CA 1
ATOM 5138 C C . VAL B 1 50 ? -12.094 -37.844 5.426 1 49.28 50 VAL B C 1
ATOM 5140 O O . VAL B 1 50 ? -12.258 -39.031 5.727 1 49.28 50 VAL B O 1
ATOM 5143 N N . THR B 1 51 ? -11.078 -37.094 5.895 1 49.22 51 THR B N 1
ATOM 5144 C CA . THR B 1 51 ? -10.336 -37.75 6.965 1 49.22 51 THR B CA 1
ATOM 5145 C C . THR B 1 51 ? -10.453 -36.969 8.266 1 49.22 51 THR B C 1
ATOM 5147 O O . THR B 1 51 ? -10.672 -35.75 8.242 1 49.22 51 THR B O 1
ATOM 5150 N N . ALA B 1 52 ? -10.969 -37.531 9.328 1 44.69 52 ALA B N 1
ATOM 5151 C CA . ALA B 1 52 ? -11.094 -37.062 10.703 1 44.69 52 ALA B CA 1
ATOM 5152 C C . ALA B 1 52 ? -9.906 -36.188 11.102 1 44.69 52 ALA B C 1
ATOM 5154 O O . ALA B 1 52 ? -9.906 -35.562 12.172 1 44.69 52 ALA B O 1
ATOM 5155 N N . SER B 1 53 ? -8.797 -36.25 10.539 1 48.47 53 SER B N 1
ATOM 5156 C CA . SER B 1 53 ? -7.617 -35.625 11.109 1 48.47 53 SER B CA 1
ATOM 5157 C C . SER B 1 53 ? -7.406 -34.219 10.523 1 48.47 53 SER B C 1
ATOM 5159 O O . SER B 1 53 ? -7.5 -34.031 9.312 1 48.47 53 SER B O 1
ATOM 5161 N N . PRO B 1 54 ? -7.305 -33.344 11.461 1 52.97 54 PRO B N 1
ATOM 5162 C CA . PRO B 1 54 ? -6.934 -31.969 11.078 1 52.97 54 PRO B CA 1
ATOM 5163 C C . PRO B 1 54 ? -5.637 -31.906 10.281 1 52.97 54 PRO B C 1
ATOM 5165 O O . PRO B 1 54 ? -4.762 -32.781 10.453 1 52.97 54 PRO B O 1
ATOM 5168 N N . GLY B 1 55 ? -5.547 -31.156 9.07 1 59.84 55 GLY B N 1
ATOM 5169 C CA . GLY B 1 55 ? -4.23 -30.953 8.492 1 59.84 55 GLY B CA 1
ATOM 5170 C C . GLY B 1 55 ? -4.152 -31.344 7.031 1 59.84 55 GLY B C 1
ATOM 5171 O O . GLY B 1 55 ? -3.102 -31.781 6.551 1 59.84 55 GLY B O 1
ATOM 5172 N N . GLU B 1 56 ? -5.195 -31.297 6.258 1 70 56 GLU B N 1
ATOM 5173 C CA . GLU B 1 56 ? -5.129 -31.641 4.84 1 70 56 GLU B CA 1
ATOM 5174 C C . GLU B 1 56 ? -4.336 -30.594 4.062 1 70 56 GLU B C 1
ATOM 5176 O O . GLU B 1 56 ? -4.211 -29.438 4.5 1 70 56 GLU B O 1
ATOM 5181 N N . TYR B 1 57 ? -3.549 -31.109 3.152 1 83.5 57 TYR B N 1
ATOM 5182 C CA . TYR B 1 57 ? -2.789 -30.297 2.205 1 83.5 57 TYR B CA 1
ATOM 5183 C C . TYR B 1 57 ? -3.113 -30.688 0.769 1 83.5 57 TYR B C 1
ATOM 5185 O O . TYR B 1 57 ? -2.383 -31.469 0.151 1 83.5 57 TYR B O 1
ATOM 5193 N N . LEU B 1 58 ? -4.156 -30.094 0.255 1 90.94 58 LEU B N 1
ATOM 5194 C CA . LEU B 1 58 ? -4.633 -30.469 -1.071 1 90.94 58 LEU B CA 1
ATOM 5195 C C . LEU B 1 58 ? -3.773 -29.828 -2.158 1 90.94 58 LEU B C 1
ATOM 5197 O O . LEU B 1 58 ? -3.33 -28.688 -2.014 1 90.94 58 LEU B O 1
ATOM 5201 N N . ARG B 1 59 ? -3.564 -30.641 -3.176 1 92.62 59 ARG B N 1
ATOM 5202 C CA . ARG B 1 59 ? -2.881 -30.141 -4.363 1 92.62 59 ARG B CA 1
ATOM 5203 C C . ARG B 1 59 ? -3.57 -30.625 -5.637 1 92.62 59 ARG B C 1
ATOM 5205 O O . ARG B 1 59 ? -3.896 -31.797 -5.766 1 92.62 59 ARG B O 1
ATOM 5212 N N . LEU B 1 60 ? -3.812 -29.672 -6.52 1 92.88 60 LEU B N 1
ATOM 5213 C CA . LEU B 1 60 ? -4.328 -30.047 -7.832 1 92.88 60 LEU B CA 1
ATOM 5214 C C . LEU B 1 60 ? -3.225 -30.641 -8.703 1 92.88 60 LEU B C 1
ATOM 5216 O O . LEU B 1 60 ? -2.264 -29.953 -9.055 1 92.88 60 LEU B O 1
ATOM 5220 N N . LEU B 1 61 ? -3.418 -31.875 -9.102 1 92.94 61 LEU B N 1
ATOM 5221 C CA . LEU B 1 61 ? -2.293 -32.562 -9.734 1 92.94 61 LEU B CA 1
ATOM 5222 C C . LEU B 1 61 ? -2.525 -32.719 -11.234 1 92.94 61 LEU B C 1
ATOM 5224 O O . LEU B 1 61 ? -1.661 -32.344 -12.039 1 92.94 61 LEU B O 1
ATOM 5228 N N . LEU B 1 62 ? -3.703 -33.312 -11.578 1 91.88 62 LEU B N 1
ATOM 5229 C CA . LEU B 1 62 ? -3.869 -33.656 -12.984 1 91.88 62 LEU B CA 1
ATOM 5230 C C . LEU B 1 62 ? -5.34 -33.625 -13.383 1 91.88 62 LEU B C 1
ATOM 5232 O O . LEU B 1 62 ? -6.191 -34.156 -12.672 1 91.88 62 LEU B O 1
ATOM 5236 N N . LEU B 1 63 ? -5.547 -32.969 -14.469 1 89.75 63 LEU B N 1
ATOM 5237 C CA . LEU B 1 63 ? -6.855 -33.062 -15.102 1 89.75 63 LEU B CA 1
ATOM 5238 C C . LEU B 1 63 ? -6.91 -34.25 -16.078 1 89.75 63 LEU B C 1
ATOM 5240 O O . LEU B 1 63 ? -6.059 -34.344 -16.969 1 89.75 63 LEU B O 1
ATOM 5244 N N . ASP B 1 64 ? -7.859 -35.094 -15.875 1 85.56 64 ASP B N 1
ATOM 5245 C CA . ASP B 1 64 ? -8.016 -36.312 -16.688 1 85.56 64 ASP B CA 1
ATOM 5246 C C . ASP B 1 64 ? -9.445 -36.438 -17.203 1 85.56 64 ASP B C 1
ATOM 5248 O O . ASP B 1 64 ? -10.266 -37.156 -16.641 1 85.56 64 ASP B O 1
ATOM 5252 N N . GLY B 1 65 ? -9.625 -35.812 -18.359 1 84.19 65 GLY B N 1
ATOM 5253 C CA . GLY B 1 65 ? -10.977 -35.781 -18.891 1 84.19 65 GLY B CA 1
ATOM 5254 C C . GLY B 1 65 ? -11.969 -35.062 -17.984 1 84.19 65 GLY B C 1
ATOM 5255 O O . GLY B 1 65 ? -11.75 -33.938 -17.609 1 84.19 65 GLY B O 1
ATOM 5256 N N . ASP B 1 66 ? -12.961 -35.906 -17.562 1 90.31 66 ASP B N 1
ATOM 5257 C CA . ASP B 1 66 ? -14.008 -35.344 -16.719 1 90.31 66 ASP B CA 1
ATOM 5258 C C . ASP B 1 66 ? -13.664 -35.469 -15.234 1 90.31 66 ASP B C 1
ATOM 5260 O O . ASP B 1 66 ? -14.516 -35.25 -14.375 1 90.31 66 ASP B O 1
ATOM 5264 N N . TYR B 1 67 ? -12.453 -35.812 -15.047 1 90.25 67 TYR B N 1
ATOM 5265 C CA . TYR B 1 67 ? -12.031 -36 -13.664 1 90.25 67 TYR B CA 1
ATOM 5266 C C . TYR B 1 67 ? -10.781 -35.188 -13.359 1 90.25 67 TYR B C 1
ATOM 5268 O O . TYR B 1 67 ? -10.062 -34.75 -14.273 1 90.25 67 TYR B O 1
ATOM 5276 N N . VAL B 1 68 ? -10.648 -34.938 -12.094 1 93.06 68 VAL B N 1
ATOM 5277 C CA . VAL B 1 68 ? -9.445 -34.25 -11.625 1 93.06 68 VAL B CA 1
ATOM 5278 C C . VAL B 1 68 ? -8.844 -35.031 -10.453 1 93.06 68 VAL B C 1
ATOM 5280 O O . VAL B 1 68 ? -9.555 -35.438 -9.539 1 93.06 68 VAL B O 1
ATOM 5283 N N . LEU B 1 69 ? -7.574 -35.281 -10.594 1 92.31 69 LEU B N 1
ATOM 5284 C CA . LEU B 1 69 ? -6.848 -35.938 -9.508 1 92.31 69 LEU B CA 1
ATOM 5285 C C . LEU B 1 69 ? -6.297 -34.906 -8.531 1 92.31 69 LEU B C 1
ATOM 5287 O O . LEU B 1 69 ? -5.637 -33.938 -8.938 1 92.31 69 LEU B O 1
ATOM 5291 N N . VAL B 1 70 ? -6.594 -35.125 -7.301 1 93.31 70 VAL B N 1
ATOM 5292 C CA . VAL B 1 70 ? -6.184 -34.219 -6.242 1 93.31 70 VAL B CA 1
ATOM 5293 C C . VAL B 1 70 ? -5.379 -34.969 -5.188 1 93.31 70 VAL B C 1
ATOM 5295 O O . VAL B 1 70 ? -5.824 -36 -4.676 1 93.31 70 VAL B O 1
ATOM 5298 N N . GLY B 1 71 ? -4.191 -34.438 -4.914 1 93 71 GLY B N 1
ATOM 5299 C CA . GLY B 1 71 ? -3.369 -35.031 -3.873 1 93 71 GLY B CA 1
ATOM 5300 C C . GLY B 1 71 ? -3.719 -34.531 -2.482 1 93 71 GLY B C 1
ATOM 5301 O O . GLY B 1 71 ? -4.023 -33.344 -2.299 1 93 71 GLY B O 1
ATOM 5302 N N . GLY B 1 72 ? -3.709 -35.438 -1.552 1 90.25 72 GLY B N 1
ATOM 5303 C CA . GLY B 1 72 ? -3.896 -35.094 -0.148 1 90.25 72 GLY B CA 1
ATOM 5304 C C . GLY B 1 72 ? -2.957 -35.844 0.772 1 90.25 72 GLY B C 1
ATOM 5305 O O . GLY B 1 72 ? -1.934 -36.375 0.329 1 90.25 72 GLY B O 1
ATOM 5306 N N . ARG B 1 73 ? -3.301 -35.781 2.014 1 89.62 73 ARG B N 1
ATOM 5307 C CA . ARG B 1 73 ? -2.555 -36.531 3.023 1 89.62 73 ARG B CA 1
ATOM 5308 C C . ARG B 1 73 ? -2.891 -38.031 2.969 1 89.62 73 ARG B C 1
ATOM 5310 O O . ARG B 1 73 ? -3.99 -38.438 3.346 1 89.62 73 ARG B O 1
ATOM 5317 N N . ASN B 1 74 ? -2.025 -38.781 2.529 1 88.69 74 ASN B N 1
ATOM 5318 C CA . ASN B 1 74 ? -2.115 -40.25 2.455 1 88.69 74 ASN B CA 1
ATOM 5319 C C . ASN B 1 74 ? -3.113 -40.688 1.392 1 88.69 74 ASN B C 1
ATOM 5321 O O . ASN B 1 74 ? -3.447 -41.875 1.307 1 88.69 74 ASN B O 1
ATOM 5325 N N . TYR B 1 75 ? -3.607 -39.719 0.639 1 88.62 75 TYR B N 1
ATOM 5326 C CA . TYR B 1 75 ? -4.641 -40.094 -0.322 1 88.62 75 TYR B CA 1
ATOM 5327 C C . TYR B 1 75 ? -4.441 -39.375 -1.646 1 88.62 75 TYR B C 1
ATOM 5329 O O . TYR B 1 75 ? -4.016 -38.219 -1.667 1 88.62 75 TYR B O 1
ATOM 5337 N N . LEU B 1 76 ? -4.727 -40.031 -2.691 1 91.25 76 LEU B N 1
ATOM 5338 C CA . LEU B 1 76 ? -5.004 -39.438 -3.998 1 91.25 76 LEU B CA 1
ATOM 5339 C C . LEU B 1 76 ? -6.496 -39.5 -4.312 1 91.25 76 LEU B C 1
ATOM 5341 O O . LEU B 1 76 ? -7.074 -40.562 -4.422 1 91.25 76 LEU B O 1
ATOM 5345 N N . TYR B 1 77 ? -7.078 -38.344 -4.488 1 90.06 77 TYR B N 1
ATOM 5346 C CA . TYR B 1 77 ? -8.516 -38.281 -4.727 1 90.06 77 TYR B CA 1
ATOM 5347 C C . TYR B 1 77 ? -8.812 -38.156 -6.215 1 90.06 77 TYR B C 1
ATOM 5349 O O . TYR B 1 77 ? -8.109 -37.438 -6.93 1 90.06 77 TYR B O 1
ATOM 5357 N N . ASN B 1 78 ? -9.773 -38.875 -6.613 1 90.38 78 ASN B N 1
ATOM 5358 C CA . ASN B 1 78 ? -10.352 -38.688 -7.945 1 90.38 78 ASN B CA 1
ATOM 5359 C C . ASN B 1 78 ? -11.727 -38.031 -7.883 1 90.38 78 ASN B C 1
ATOM 5361 O O . ASN B 1 78 ? -12.68 -38.656 -7.387 1 90.38 78 ASN B O 1
ATOM 5365 N N . LEU B 1 79 ? -11.773 -36.844 -8.422 1 92.75 79 LEU B N 1
ATOM 5366 C CA . LEU B 1 79 ? -13.008 -36.062 -8.32 1 92.75 79 LEU B CA 1
ATOM 5367 C C . LEU B 1 79 ? -13.594 -35.781 -9.695 1 92.75 79 LEU B C 1
ATOM 5369 O O . LEU B 1 79 ? -12.859 -35.594 -10.664 1 92.75 79 LEU B O 1
ATOM 5373 N N . SER B 1 80 ? -14.93 -35.781 -9.727 1 93.19 80 SER B N 1
ATOM 5374 C CA . SER B 1 80 ? -15.594 -35.312 -10.945 1 93.19 80 SER B CA 1
ATOM 5375 C C . SER B 1 80 ? -15.477 -33.812 -11.094 1 93.19 80 SER B C 1
ATOM 5377 O O . SER B 1 80 ? -15.727 -33.062 -10.141 1 93.19 80 SER B O 1
ATOM 5379 N N . VAL B 1 81 ? -15.133 -33.406 -12.25 1 93.12 81 VAL B N 1
ATOM 5380 C CA . VAL B 1 81 ? -14.977 -31.969 -12.453 1 93.12 81 VAL B CA 1
ATOM 5381 C C . VAL B 1 81 ? -16.344 -31.281 -12.453 1 93.12 81 VAL B C 1
ATOM 5383 O O . VAL B 1 81 ? -16.453 -30.078 -12.195 1 93.12 81 VAL B O 1
ATOM 5386 N N . HIS B 1 82 ? -17.406 -32.031 -12.695 1 91.06 82 HIS B N 1
ATOM 5387 C CA . HIS B 1 82 ? -18.75 -31.5 -12.82 1 91.06 82 HIS B CA 1
ATOM 5388 C C . HIS B 1 82 ? -19.375 -31.219 -11.453 1 91.06 82 HIS B C 1
ATOM 5390 O O . HIS B 1 82 ? -20.062 -30.219 -11.273 1 91.06 82 HIS B O 1
ATOM 5396 N N . THR B 1 83 ? -19.031 -32.062 -10.523 1 92.12 83 THR B N 1
ATOM 5397 C CA . THR B 1 83 ? -19.734 -31.969 -9.242 1 92.12 83 THR B CA 1
ATOM 5398 C C . THR B 1 83 ? -18.734 -31.859 -8.094 1 92.12 83 THR B C 1
ATOM 5400 O O . THR B 1 83 ? -19.094 -31.5 -6.973 1 92.12 83 THR B O 1
ATOM 5403 N N . LEU B 1 84 ? -17.469 -32.25 -8.359 1 93.38 84 LEU B N 1
ATOM 5404 C CA . LEU B 1 84 ? -16.406 -32.344 -7.367 1 93.38 84 LEU B CA 1
ATOM 5405 C C . LEU B 1 84 ? -16.703 -33.438 -6.359 1 93.38 84 LEU B C 1
ATOM 5407 O O . LEU B 1 84 ? -16.203 -33.406 -5.238 1 93.38 84 LEU B O 1
ATOM 5411 N N . ASP B 1 85 ? -17.594 -34.281 -6.793 1 91.31 85 ASP B N 1
ATOM 5412 C CA . ASP B 1 85 ? -17.812 -35.469 -5.98 1 91.31 85 ASP B CA 1
ATOM 5413 C C . ASP B 1 85 ? -16.672 -36.469 -6.141 1 91.31 85 ASP B C 1
ATOM 5415 O O . ASP B 1 85 ? -16.125 -36.656 -7.238 1 91.31 85 ASP B O 1
ATOM 5419 N N . GLN B 1 86 ? -16.438 -37.125 -5.09 1 89.25 86 GLN B N 1
ATOM 5420 C CA . GLN B 1 86 ? -15.391 -38.156 -5.137 1 89.25 86 GLN B CA 1
ATOM 5421 C C . GLN B 1 86 ? -15.891 -39.406 -5.816 1 89.25 86 GLN B C 1
ATOM 5423 O O . GLN B 1 86 ? -16.906 -40 -5.398 1 89.25 86 GLN B O 1
ATOM 5428 N N . VAL B 1 87 ? -15.281 -39.75 -6.781 1 85.94 87 VAL B N 1
ATOM 5429 C CA . VAL B 1 87 ? -15.648 -40.969 -7.512 1 85.94 87 VAL B CA 1
ATOM 5430 C C . VAL B 1 87 ? -14.789 -42.156 -7.047 1 85.94 87 VAL B C 1
ATOM 5432 O O . VAL B 1 87 ? -15.203 -43.312 -7.125 1 85.94 87 VAL B O 1
ATOM 5435 N N . GLY B 1 88 ? -13.594 -41.781 -6.547 1 82.88 88 GLY B N 1
ATOM 5436 C CA . GLY B 1 88 ? -12.664 -42.781 -6.035 1 82.88 88 GLY B CA 1
ATOM 5437 C C . GLY B 1 88 ? -11.461 -42.156 -5.332 1 82.88 88 GLY B C 1
ATOM 5438 O O . GLY B 1 88 ? -11.289 -40.938 -5.324 1 82.88 88 GLY B O 1
ATOM 5439 N N . ASN B 1 89 ? -10.766 -43.062 -4.664 1 86.31 89 ASN B N 1
ATOM 5440 C CA . ASN B 1 89 ? -9.523 -42.625 -4.031 1 86.31 89 ASN B CA 1
ATOM 5441 C C . ASN B 1 89 ? -8.516 -43.75 -3.918 1 86.31 89 ASN B C 1
ATOM 5443 O O . ASN B 1 89 ? -8.875 -44.938 -4.055 1 86.31 89 ASN B O 1
ATOM 5447 N N . ILE B 1 90 ? -7.348 -43.406 -3.883 1 86.19 90 ILE B N 1
ATOM 5448 C CA . ILE B 1 90 ? -6.254 -44.312 -3.578 1 86.19 90 ILE B CA 1
ATOM 5449 C C . ILE B 1 90 ? -5.625 -43.938 -2.238 1 86.19 90 ILE B C 1
ATOM 5451 O O . ILE B 1 90 ? -5.137 -42.812 -2.064 1 86.19 90 ILE B O 1
ATOM 5455 N N . SER B 1 91 ? -5.727 -44.844 -1.281 1 86.88 91 SER B N 1
ATOM 5456 C CA . SER B 1 91 ? -5.066 -44.625 0.005 1 86.88 91 SER B CA 1
ATOM 5457 C C . SER B 1 91 ? -3.604 -45.062 -0.05 1 86.88 91 SER B C 1
ATOM 5459 O O . SER B 1 91 ? -3.297 -46.188 -0.427 1 86.88 91 SER B O 1
ATOM 5461 N N . TRP B 1 92 ? -2.727 -44.188 0.28 1 89.19 92 TRP B N 1
ATOM 5462 C CA . TRP B 1 92 ? -1.291 -44.469 0.278 1 89.19 92 TRP B CA 1
ATOM 5463 C C . TRP B 1 92 ? -0.613 -43.781 1.465 1 89.19 92 TRP B C 1
ATOM 5465 O O . TRP B 1 92 ? 0.061 -42.75 1.305 1 89.19 92 TRP B O 1
ATOM 5475 N N . PRO B 1 93 ? -0.784 -44.375 2.666 1 87.25 93 PRO B N 1
ATOM 5476 C CA . PRO B 1 93 ? -0.106 -43.844 3.844 1 87.25 93 PRO B CA 1
ATOM 5477 C C . PRO B 1 93 ? 1.398 -44.094 3.832 1 87.25 93 PRO B C 1
ATOM 5479 O O . PRO B 1 93 ? 1.866 -45 3.141 1 87.25 93 PRO B O 1
ATOM 5482 N N . ALA B 1 94 ? 2.076 -43.25 4.551 1 86.94 94 ALA B N 1
ATOM 5483 C CA . ALA B 1 94 ? 3.527 -43.406 4.609 1 86.94 94 ALA B CA 1
ATOM 5484 C C . ALA B 1 94 ? 3.922 -44.719 5.305 1 86.94 94 ALA B C 1
ATOM 5486 O O . ALA B 1 94 ? 3.201 -45.188 6.18 1 86.94 94 ALA B O 1
ATOM 5487 N N . SER B 1 95 ? 4.93 -45.312 4.793 1 75.06 95 SER B N 1
ATOM 5488 C CA . SER B 1 95 ? 5.426 -46.562 5.398 1 75.06 95 SER B CA 1
ATOM 5489 C C . SER B 1 95 ? 6.129 -46.281 6.723 1 75.06 95 SER B C 1
ATOM 5491 O O . SER B 1 95 ? 6.785 -45.25 6.879 1 75.06 95 SER B O 1
ATOM 5493 N N . SER B 1 96 ? 5.57 -46.562 7.938 1 59.75 96 SER B N 1
ATOM 5494 C CA . SER B 1 96 ? 6.078 -46.375 9.289 1 59.75 96 SER B CA 1
ATOM 5495 C C . SER B 1 96 ? 7.598 -46.5 9.328 1 59.75 96 SER B C 1
ATOM 5497 O O . SER B 1 96 ? 8.258 -45.844 10.133 1 59.75 96 SER B O 1
ATOM 5499 N N . SER B 1 97 ? 8.133 -47.406 8.602 1 57.62 97 SER B N 1
ATOM 5500 C CA . SER B 1 97 ? 9.531 -47.781 8.742 1 57.62 97 SER B CA 1
ATOM 5501 C C . SER B 1 97 ? 10.445 -46.812 8.016 1 57.62 97 SER B C 1
ATOM 5503 O O . SER B 1 97 ? 11.664 -46.844 8.18 1 57.62 97 SER B O 1
ATOM 5505 N N . SER B 1 98 ? 9.891 -45.906 7.227 1 55.62 98 SER B N 1
ATOM 5506 C CA . SER B 1 98 ? 10.742 -45.219 6.254 1 55.62 98 SER B CA 1
ATOM 5507 C C . SER B 1 98 ? 11.562 -44.125 6.914 1 55.62 98 SER B C 1
ATOM 5509 O O . SER B 1 98 ? 12.664 -43.812 6.465 1 55.62 98 SER B O 1
ATOM 5511 N N . ASN B 1 99 ? 11.016 -43.438 7.934 1 61.53 99 ASN B N 1
ATOM 5512 C CA . ASN B 1 99 ? 11.859 -42.375 8.477 1 61.53 99 ASN B CA 1
ATOM 5513 C C . ASN B 1 99 ? 11.898 -42.438 10 1 61.53 99 ASN B C 1
ATOM 5515 O O . ASN B 1 99 ? 10.898 -42.156 10.656 1 61.53 99 ASN B O 1
ATOM 5519 N N . PRO B 1 100 ? 13.055 -42.906 10.453 1 60.19 100 PRO B N 1
ATOM 5520 C CA . PRO B 1 100 ? 13.234 -42.938 11.906 1 60.19 100 PRO B CA 1
ATOM 5521 C C . PRO B 1 100 ? 12.859 -41.625 12.586 1 60.19 100 PRO B C 1
ATOM 5523 O O . PRO B 1 100 ? 12.383 -41.625 13.719 1 60.19 100 PRO B O 1
ATOM 5526 N N . ALA B 1 101 ? 13.07 -40.594 11.82 1 61.28 101 ALA B N 1
ATOM 5527 C CA . ALA B 1 101 ? 12.766 -39.312 12.438 1 61.28 101 ALA B CA 1
ATOM 5528 C C . ALA B 1 101 ? 11.281 -39.188 12.781 1 61.28 101 ALA B C 1
ATOM 5530 O O . ALA B 1 101 ? 10.914 -38.625 13.812 1 61.28 101 ALA B O 1
ATOM 5531 N N . CYS B 1 102 ? 10.5 -39.719 11.914 1 70.5 102 CYS B N 1
ATOM 5532 C CA . CYS B 1 102 ? 9.07 -39.688 12.18 1 70.5 102 CYS B CA 1
ATOM 5533 C C . CYS B 1 102 ? 8.695 -40.719 13.25 1 70.5 102 CYS B C 1
ATOM 5535 O O . CYS B 1 102 ? 7.762 -40.5 14.031 1 70.5 102 CYS B O 1
ATOM 5537 N N . ALA B 1 103 ? 9.383 -41.75 13.281 1 60.62 103 ALA B N 1
ATOM 5538 C CA . ALA B 1 103 ? 9.141 -42.719 14.344 1 60.62 103 ALA B CA 1
ATOM 5539 C C . ALA B 1 103 ? 9.406 -42.125 15.719 1 60.62 103 ALA B C 1
ATOM 5541 O O . ALA B 1 103 ? 8.656 -42.344 16.672 1 60.62 103 ALA B O 1
ATOM 5542 N N . GLU B 1 104 ? 10.523 -41.344 15.695 1 57.16 104 GLU B N 1
ATOM 5543 C CA . GLU B 1 104 ? 10.875 -40.719 16.953 1 57.16 104 GLU B CA 1
ATOM 5544 C C . GLU B 1 104 ? 9.93 -39.562 17.266 1 57.16 104 GLU B C 1
ATOM 5546 O O . GLU B 1 104 ? 9.539 -39.344 18.406 1 57.16 104 GLU B O 1
ATOM 5551 N N . HIS B 1 105 ? 9.672 -38.812 16.188 1 55.97 105 HIS B N 1
ATOM 5552 C CA . HIS B 1 105 ? 8.812 -37.656 16.391 1 55.97 105 HIS B CA 1
ATOM 5553 C C . HIS B 1 105 ? 7.383 -38.094 16.719 1 55.97 105 HIS B C 1
ATOM 5555 O O . HIS B 1 105 ? 6.699 -37.406 17.5 1 55.97 105 HIS B O 1
ATOM 5561 N N . LEU B 1 106 ? 6.91 -39.094 16.047 1 53.38 106 LEU B N 1
ATOM 5562 C CA . LEU B 1 106 ? 5.602 -39.656 16.406 1 53.38 106 LEU B CA 1
ATOM 5563 C C . LEU B 1 106 ? 5.574 -40.094 17.859 1 53.38 106 LEU B C 1
ATOM 5565 O O . LEU B 1 106 ? 4.539 -40 18.516 1 53.38 106 LEU B O 1
ATOM 5569 N N . ALA B 1 107 ? 6.645 -40.656 18.375 1 48.44 107 ALA B N 1
ATOM 5570 C CA . ALA B 1 107 ? 6.715 -41.125 19.766 1 48.44 107 ALA B CA 1
ATOM 5571 C C . ALA B 1 107 ? 6.789 -39.938 20.719 1 48.44 107 ALA B C 1
ATOM 5573 O O . ALA B 1 107 ? 6.328 -40.031 21.859 1 48.44 107 ALA B O 1
ATOM 5574 N N . GLN B 1 108 ? 7.484 -38.969 20.422 1 43.84 108 GLN B N 1
ATOM 5575 C CA . GLN B 1 108 ? 7.723 -37.938 21.422 1 43.84 108 GLN B CA 1
ATOM 5576 C C . GLN B 1 108 ? 6.645 -36.875 21.375 1 43.84 108 GLN B C 1
ATOM 5578 O O . GLN B 1 108 ? 6.285 -36.281 22.406 1 43.84 108 GLN B O 1
ATOM 5583 N N . SER B 1 109 ? 6.617 -36.031 20.375 1 44.34 109 SER B N 1
ATOM 5584 C CA . SER B 1 109 ? 5.883 -34.781 20.453 1 44.34 109 SER B CA 1
ATOM 5585 C C . SER B 1 109 ? 4.406 -34.969 20.125 1 44.34 109 SER B C 1
ATOM 5587 O O . SER B 1 109 ? 4.07 -35.688 19.172 1 44.34 109 SER B O 1
ATOM 5589 N N . ALA B 1 110 ? 3.473 -34.656 20.953 1 40.91 110 ALA B N 1
ATOM 5590 C CA . ALA B 1 110 ? 2.018 -34.562 20.906 1 40.91 110 ALA B CA 1
ATOM 5591 C C . ALA B 1 110 ? 1.559 -33.938 19.594 1 40.91 110 ALA B C 1
ATOM 5593 O O . ALA B 1 110 ? 0.421 -34.125 19.156 1 40.91 110 ALA B O 1
ATOM 5594 N N . ALA B 1 111 ? 2.084 -32.75 19.391 1 46.59 111 ALA B N 1
ATOM 5595 C CA . ALA B 1 111 ? 1.661 -32.062 18.172 1 46.59 111 ALA B CA 1
ATOM 5596 C C . ALA B 1 111 ? 2.393 -32.625 16.953 1 46.59 111 ALA B C 1
ATOM 5598 O O . ALA B 1 111 ? 3.586 -32.375 16.766 1 46.59 111 ALA B O 1
ATOM 5599 N N . GLY B 1 112 ? 2.207 -33.844 16.656 1 52.75 112 GLY B N 1
ATOM 5600 C CA . GLY B 1 112 ? 2.85 -34.688 15.656 1 52.75 112 GLY B CA 1
ATOM 5601 C C . GLY B 1 112 ? 3.25 -33.906 14.406 1 52.75 112 GLY B C 1
ATOM 5602 O O . GLY B 1 112 ? 2.633 -32.906 14.07 1 52.75 112 GLY B O 1
ATOM 5603 N N . ASP B 1 113 ? 4.609 -34.031 13.984 1 63.56 113 ASP B N 1
ATOM 5604 C CA . ASP B 1 113 ? 5.098 -33.5 12.719 1 63.56 113 ASP B CA 1
ATOM 5605 C C . ASP B 1 113 ? 4.133 -33.812 11.578 1 63.56 113 ASP B C 1
ATOM 5607 O O . ASP B 1 113 ? 3.949 -35 11.227 1 63.56 113 ASP B O 1
ATOM 5611 N N . LEU B 1 114 ? 3.445 -32.812 11.125 1 74.56 114 LEU B N 1
ATOM 5612 C CA . LEU B 1 114 ? 2.447 -32.969 10.07 1 74.56 114 LEU B CA 1
ATOM 5613 C C . LEU B 1 114 ? 3.07 -33.562 8.812 1 74.56 114 LEU B C 1
ATOM 5615 O O . LEU B 1 114 ? 2.367 -34.125 7.977 1 74.56 114 LEU B O 1
ATOM 5619 N N . ASN B 1 115 ? 4.395 -33.625 8.828 1 80.81 115 ASN B N 1
ATOM 5620 C CA . ASN B 1 115 ? 5.047 -34.125 7.621 1 80.81 115 ASN B CA 1
ATOM 5621 C C . ASN B 1 115 ? 5.297 -35.625 7.688 1 80.81 115 ASN B C 1
ATOM 5623 O O . ASN B 1 115 ? 5.723 -36.219 6.703 1 80.81 115 ASN B O 1
ATOM 5627 N N . CYS B 1 116 ? 5.016 -36.156 8.867 1 82.5 116 CYS B N 1
ATOM 5628 C CA . CYS B 1 116 ? 5.156 -37.625 8.984 1 82.5 116 CYS B CA 1
ATOM 5629 C C . CYS B 1 116 ? 3.967 -38.344 8.359 1 82.5 116 CYS B C 1
ATOM 5631 O O . CYS B 1 116 ? 3.291 -39.125 9.031 1 82.5 116 CYS B O 1
ATOM 5633 N N . ALA B 1 117 ? 3.594 -38.031 7.211 1 87.44 117 ALA B N 1
ATOM 5634 C CA . ALA B 1 117 ? 2.562 -38.594 6.352 1 87.44 117 ALA B CA 1
ATOM 5635 C C . ALA B 1 117 ? 2.998 -38.594 4.891 1 87.44 117 ALA B C 1
ATOM 5637 O O . ALA B 1 117 ? 4.137 -38.25 4.578 1 87.44 117 ALA B O 1
ATOM 5638 N N . ASN B 1 118 ? 2.266 -39.25 4.125 1 90.38 118 ASN B N 1
ATOM 5639 C CA . ASN B 1 118 ? 2.535 -39.219 2.691 1 90.38 118 ASN B CA 1
ATOM 5640 C C . ASN B 1 118 ? 1.639 -38.219 1.968 1 90.38 118 ASN B C 1
ATOM 5642 O O . ASN B 1 118 ? 0.452 -38.469 1.76 1 90.38 118 ASN B O 1
ATOM 5646 N N . PHE B 1 119 ? 2.246 -37.156 1.645 1 91.88 119 PHE B N 1
ATOM 5647 C CA . PHE B 1 119 ? 1.518 -36.188 0.856 1 91.88 119 PHE B CA 1
ATOM 5648 C C . PHE B 1 119 ? 1.756 -36.406 -0.633 1 91.88 119 PHE B C 1
ATOM 5650 O O . PHE B 1 119 ? 2.896 -36.344 -1.097 1 91.88 119 PHE B O 1
ATOM 5657 N N . ILE B 1 120 ? 0.709 -36.625 -1.339 1 92.94 120 ILE B N 1
ATOM 5658 C CA . ILE B 1 120 ? 0.828 -36.844 -2.773 1 92.94 120 ILE B CA 1
ATOM 5659 C C . ILE B 1 120 ? 1.047 -35.531 -3.496 1 92.94 120 ILE B C 1
ATOM 5661 O O . ILE B 1 120 ? 0.217 -34.625 -3.406 1 92.94 120 ILE B O 1
ATOM 5665 N N . ARG B 1 121 ? 2.148 -35.469 -4.277 1 93.44 121 ARG B N 1
ATOM 5666 C CA . ARG B 1 121 ? 2.566 -34.156 -4.797 1 93.44 121 ARG B CA 1
ATOM 5667 C C . ARG B 1 121 ? 2.668 -34.188 -6.316 1 93.44 121 ARG B C 1
ATOM 5669 O O . ARG B 1 121 ? 2.645 -33.156 -6.965 1 93.44 121 ARG B O 1
ATOM 5676 N N . VAL B 1 122 ? 2.789 -35.344 -6.879 1 93.12 122 VAL B N 1
ATOM 5677 C CA . VAL B 1 122 ? 2.992 -35.438 -8.32 1 93.12 122 VAL B CA 1
ATOM 5678 C C . VAL B 1 122 ? 2.088 -36.531 -8.898 1 93.12 122 VAL B C 1
ATOM 5680 O O . VAL B 1 122 ? 1.917 -37.594 -8.289 1 93.12 122 VAL B O 1
ATOM 5683 N N . ALA B 1 123 ? 1.519 -36.25 -9.977 1 91.81 123 ALA B N 1
ATOM 5684 C CA . ALA B 1 123 ? 0.782 -37.25 -10.758 1 91.81 123 ALA B CA 1
ATOM 5685 C C . ALA B 1 123 ? 0.905 -36.969 -12.258 1 91.81 123 ALA B C 1
ATOM 5687 O O . ALA B 1 123 ? 0.781 -35.812 -12.688 1 91.81 123 ALA B O 1
ATOM 5688 N N . ARG B 1 124 ? 1.188 -38.031 -12.977 1 89.5 124 ARG B N 1
ATOM 5689 C CA . ARG B 1 124 ? 1.31 -37.875 -14.422 1 89.5 124 ARG B CA 1
ATOM 5690 C C . ARG B 1 124 ? 0.962 -39.188 -15.141 1 89.5 124 ARG B C 1
ATOM 5692 O O . ARG B 1 124 ? 1.248 -40.281 -14.641 1 89.5 124 ARG B O 1
ATOM 5699 N N . HIS B 1 125 ? 0.518 -38.969 -16.375 1 87.81 125 HIS B N 1
ATOM 5700 C CA . HIS B 1 125 ? 0.309 -40.125 -17.234 1 87.81 125 HIS B CA 1
ATOM 5701 C C . HIS B 1 125 ? 1.604 -40.531 -17.922 1 87.81 125 HIS B C 1
ATOM 5703 O O . HIS B 1 125 ? 2.258 -39.719 -18.562 1 87.81 125 HIS B O 1
ATOM 5709 N N . LEU B 1 126 ? 1.978 -41.688 -17.672 1 83.31 126 LEU B N 1
ATOM 5710 C CA . LEU B 1 126 ? 3.092 -42.25 -18.438 1 83.31 126 LEU B CA 1
ATOM 5711 C C . LEU B 1 126 ? 2.617 -42.781 -19.797 1 83.31 126 LEU B C 1
ATOM 5713 O O . LEU B 1 126 ? 3.342 -42.688 -20.781 1 83.31 126 LEU B O 1
ATOM 5717 N N . SER B 1 127 ? 1.525 -43.312 -19.734 1 81.81 127 SER B N 1
ATOM 5718 C CA . SER B 1 127 ? 0.741 -43.781 -20.875 1 81.81 127 SER B CA 1
ATOM 5719 C C . SER B 1 127 ? -0.754 -43.656 -20.609 1 81.81 127 SER B C 1
ATOM 5721 O O . SER B 1 127 ? -1.164 -43.312 -19.5 1 81.81 127 SER B O 1
ATOM 5723 N N . PRO B 1 128 ? -1.473 -43.844 -21.656 1 78.5 128 PRO B N 1
ATOM 5724 C CA . PRO B 1 128 ? -2.914 -43.75 -21.406 1 78.5 128 PRO B CA 1
ATOM 5725 C C . PRO B 1 128 ? -3.398 -44.719 -20.328 1 78.5 128 PRO B C 1
ATOM 5727 O O . PRO B 1 128 ? -4.434 -44.5 -19.703 1 78.5 128 PRO B O 1
ATOM 5730 N N . GLN B 1 129 ? -2.639 -45.781 -20.109 1 80.94 129 GLN B N 1
ATOM 5731 C CA . GLN B 1 129 ? -3.094 -46.781 -19.156 1 80.94 129 GLN B CA 1
ATOM 5732 C C . GLN B 1 129 ? -2.205 -46.812 -17.906 1 80.94 129 GLN B C 1
ATOM 5734 O O . GLN B 1 129 ? -2.336 -47.688 -17.062 1 80.94 129 GLN B O 1
ATOM 5739 N N . SER B 1 130 ? -1.338 -45.906 -17.906 1 86.12 130 SER B N 1
ATOM 5740 C CA . SER B 1 130 ? -0.403 -45.906 -16.781 1 86.12 130 SER B CA 1
ATOM 5741 C C . SER B 1 130 ? -0.272 -44.531 -16.156 1 86.12 130 SER B C 1
ATOM 5743 O O . SER B 1 130 ? -0.151 -43.531 -16.859 1 86.12 130 SER B O 1
ATOM 5745 N N . LEU B 1 131 ? -0.367 -44.531 -14.82 1 89.25 131 LEU B N 1
ATOM 5746 C CA . LEU B 1 131 ? -0.293 -43.281 -14.055 1 89.25 131 LEU B CA 1
ATOM 5747 C C . LEU B 1 131 ? 0.849 -43.344 -13.047 1 89.25 131 LEU B C 1
ATOM 5749 O O . LEU B 1 131 ? 0.966 -44.312 -12.281 1 89.25 131 LEU B O 1
ATOM 5753 N N . LEU B 1 132 ? 1.715 -42.344 -13.141 1 90.44 132 LEU B N 1
ATOM 5754 C CA . LEU B 1 132 ? 2.768 -42.219 -12.141 1 90.44 132 LEU B CA 1
ATOM 5755 C C . LEU B 1 132 ? 2.328 -41.25 -11.031 1 90.44 132 LEU B C 1
ATOM 5757 O O . LEU B 1 132 ? 1.865 -40.156 -11.297 1 90.44 132 LEU B O 1
ATOM 5761 N N . VAL B 1 133 ? 2.41 -41.719 -9.805 1 93.38 133 VAL B N 1
ATOM 5762 C CA . VAL B 1 133 ? 2.064 -40.906 -8.641 1 93.38 133 VAL B CA 1
ATOM 5763 C C . VAL B 1 133 ? 3.23 -40.875 -7.66 1 93.38 133 VAL B C 1
ATOM 5765 O O . VAL B 1 133 ? 3.809 -41.938 -7.352 1 93.38 133 VAL B O 1
ATOM 5768 N N . CYS B 1 134 ? 3.611 -39.688 -7.219 1 93.81 134 CYS B N 1
ATOM 5769 C CA . CYS B 1 134 ? 4.699 -39.594 -6.254 1 93.81 134 CYS B CA 1
ATOM 5770 C C . CYS B 1 134 ? 4.246 -38.844 -5.004 1 93.81 134 CYS B C 1
ATOM 5772 O O . CYS B 1 134 ? 3.443 -37.906 -5.09 1 93.81 134 CYS B O 1
ATOM 5774 N N . GLY B 1 135 ? 4.742 -39.25 -3.861 1 93.31 135 GLY B N 1
ATOM 5775 C CA . GLY B 1 135 ? 4.441 -38.656 -2.582 1 93.31 135 GLY B CA 1
ATOM 5776 C C . GLY B 1 135 ? 5.672 -38.438 -1.714 1 93.31 135 GLY B C 1
ATOM 5777 O O . GLY B 1 135 ? 6.738 -38.969 -2.006 1 93.31 135 GLY B O 1
ATOM 5778 N N . THR B 1 136 ? 5.512 -37.656 -0.66 1 90.06 136 THR B N 1
ATOM 5779 C CA . THR B 1 136 ? 6.625 -37.281 0.213 1 90.06 136 THR B CA 1
ATOM 5780 C C . THR B 1 136 ? 7.066 -38.5 1.048 1 90.06 136 THR B C 1
ATOM 5782 O O . THR B 1 136 ? 8.25 -38.656 1.347 1 90.06 136 THR B O 1
ATOM 5785 N N . ASN B 1 137 ? 6.133 -39.281 1.519 1 89.81 137 ASN B N 1
ATOM 5786 C CA . ASN B 1 137 ? 6.383 -40.5 2.275 1 89.81 137 ASN B CA 1
ATOM 5787 C C . ASN B 1 137 ? 7.254 -40.25 3.498 1 89.81 137 ASN B C 1
ATOM 5789 O O . ASN B 1 137 ? 8.281 -40.906 3.686 1 89.81 137 ASN B O 1
ATOM 5793 N N . SER B 1 138 ? 6.875 -39.344 4.281 1 85.94 138 SER B N 1
ATOM 5794 C CA . SER B 1 138 ? 7.566 -39 5.523 1 85.94 138 SER B CA 1
ATOM 5795 C C . SER B 1 138 ? 9.016 -38.625 5.258 1 85.94 138 SER B C 1
ATOM 5797 O O . SER B 1 138 ? 9.938 -39.188 5.867 1 85.94 138 SER B O 1
ATOM 5799 N N . TYR B 1 139 ? 9.281 -37.812 4.391 1 84.12 139 TYR B N 1
ATOM 5800 C CA . TYR B 1 139 ? 10.562 -37.219 4.051 1 84.12 139 TYR B CA 1
ATOM 5801 C C . TYR B 1 139 ? 11.398 -38.156 3.188 1 84.12 139 TYR B C 1
ATOM 5803 O O . TYR B 1 139 ? 12.609 -37.969 3.049 1 84.12 139 TYR B O 1
ATOM 5811 N N . SER B 1 140 ? 10.844 -39.188 2.668 1 86.69 140 SER B N 1
ATOM 5812 C CA . SER B 1 140 ? 11.484 -40.125 1.744 1 86.69 140 SER B CA 1
ATOM 5813 C C . SER B 1 140 ? 10.609 -40.375 0.517 1 86.69 140 SER B C 1
ATOM 5815 O O . SER B 1 140 ? 10 -41.438 0.386 1 86.69 140 SER B O 1
ATOM 5817 N N . PRO B 1 141 ? 10.68 -39.5 -0.325 1 91 141 PRO B N 1
ATOM 5818 C CA . PRO B 1 141 ? 9.758 -39.531 -1.458 1 91 141 PRO B CA 1
ATOM 5819 C C . PRO B 1 141 ? 9.797 -40.844 -2.217 1 91 141 PRO B C 1
ATOM 5821 O O . PRO B 1 141 ? 10.875 -41.406 -2.422 1 91 141 PRO B O 1
ATOM 5824 N N . ARG B 1 142 ? 8.641 -41.312 -2.543 1 92.12 142 ARG B N 1
ATOM 5825 C CA . ARG B 1 142 ? 8.438 -42.531 -3.328 1 92.12 142 ARG B CA 1
ATOM 5826 C C . ARG B 1 142 ? 7.441 -42.281 -4.457 1 92.12 142 ARG B C 1
ATOM 5828 O O . ARG B 1 142 ? 6.586 -41.406 -4.359 1 92.12 142 ARG B O 1
ATOM 5835 N N . CYS B 1 143 ? 7.633 -43.062 -5.477 1 93.19 143 CYS B N 1
ATOM 5836 C CA . CYS B 1 143 ? 6.68 -43.031 -6.582 1 93.19 143 CYS B CA 1
ATOM 5837 C C . CYS B 1 143 ? 6.102 -44.406 -6.844 1 93.19 143 CYS B C 1
ATOM 5839 O O . CYS B 1 143 ? 6.746 -45.438 -6.562 1 93.19 143 CYS B O 1
ATOM 5841 N N . ARG B 1 144 ? 4.902 -44.375 -7.328 1 92.06 144 ARG B N 1
ATOM 5842 C CA . ARG B 1 144 ? 4.223 -45.625 -7.727 1 92.06 144 ARG B CA 1
ATOM 5843 C C . ARG B 1 144 ? 3.635 -45.469 -9.125 1 92.06 144 ARG B C 1
ATOM 5845 O O . ARG B 1 144 ? 3.119 -44.438 -9.492 1 92.06 144 ARG B O 1
ATOM 5852 N N . GLU B 1 145 ? 3.816 -46.5 -9.797 1 90.69 145 GLU B N 1
ATOM 5853 C CA . GLU B 1 145 ? 3.135 -46.594 -11.086 1 90.69 145 GLU B CA 1
ATOM 5854 C C . GLU B 1 145 ? 1.848 -47.406 -10.969 1 90.69 145 GLU B C 1
ATOM 5856 O O . GLU B 1 145 ? 1.869 -48.562 -10.516 1 90.69 145 GLU B O 1
ATOM 5861 N N . TYR B 1 146 ? 0.804 -46.812 -11.367 1 88.69 146 TYR B N 1
ATOM 5862 C CA . TYR B 1 146 ? -0.5 -47.438 -11.336 1 88.69 146 TYR B CA 1
ATOM 5863 C C . TYR B 1 146 ? -0.981 -47.781 -12.742 1 88.69 146 TYR B C 1
ATOM 5865 O O . TYR B 1 146 ? -0.722 -47.031 -13.688 1 88.69 146 TYR B O 1
ATOM 5873 N N . LYS B 1 147 ? -1.521 -48.906 -12.82 1 84.81 147 LYS B N 1
ATOM 5874 C CA . LYS B 1 147 ? -2.146 -49.281 -14.078 1 84.81 147 LYS B CA 1
ATOM 5875 C C . LYS B 1 147 ? -3.668 -49.281 -13.969 1 84.81 147 LYS B C 1
ATOM 5877 O O . LYS B 1 147 ? -4.227 -49.719 -12.969 1 84.81 147 LYS B O 1
ATOM 5882 N N . TYR B 1 148 ? -4.215 -48.625 -14.984 1 75.38 148 TYR B N 1
ATOM 5883 C CA . TYR B 1 148 ? -5.672 -48.562 -15 1 75.38 148 TYR B CA 1
ATOM 5884 C C . TYR B 1 148 ? -6.273 -49.906 -15.398 1 75.38 148 TYR B C 1
ATOM 5886 O O . TYR B 1 148 ? -5.895 -50.469 -16.422 1 75.38 148 TYR B O 1
ATOM 5894 N N . ASP B 1 149 ? -7.043 -50.406 -14.445 1 71.81 149 ASP B N 1
ATOM 5895 C CA . ASP B 1 149 ? -7.797 -51.594 -14.75 1 71.81 149 ASP B CA 1
ATOM 5896 C C . ASP B 1 149 ? -9.188 -51.281 -15.289 1 71.81 149 ASP B C 1
ATOM 5898 O O . ASP B 1 149 ? -10.062 -50.844 -14.531 1 71.81 149 ASP B O 1
ATOM 5902 N N . SER B 1 150 ? -9.383 -51.375 -16.547 1 66.38 150 SER B N 1
ATOM 5903 C CA . SER B 1 150 ? -10.641 -51 -17.188 1 66.38 150 SER B CA 1
ATOM 5904 C C . SER B 1 150 ? -11.797 -51.844 -16.656 1 66.38 150 SER B C 1
ATOM 5906 O O . SER B 1 150 ? -12.945 -51.406 -16.656 1 66.38 150 SER B O 1
ATOM 5908 N N . VAL B 1 151 ? -11.5 -53 -16.188 1 63.34 151 VAL B N 1
ATOM 5909 C CA . VAL B 1 151 ? -12.531 -53.906 -15.688 1 63.34 151 VAL B CA 1
ATOM 5910 C C . VAL B 1 151 ? -13.008 -53.438 -14.312 1 63.34 151 VAL B C 1
ATOM 5912 O O . VAL B 1 151 ? -14.219 -53.344 -14.07 1 63.34 151 VAL B O 1
ATOM 5915 N N . GLN B 1 152 ? -12.109 -53.031 -13.461 1 59.81 152 GLN B N 1
ATOM 5916 C CA . GLN B 1 152 ? -12.453 -52.625 -12.102 1 59.81 152 GLN B CA 1
ATOM 5917 C C . GLN B 1 152 ? -12.617 -51.094 -12.008 1 59.81 152 GLN B C 1
ATOM 5919 O O . GLN B 1 152 ? -13.055 -50.594 -10.977 1 59.81 152 GLN B O 1
ATOM 5924 N N . ARG B 1 153 ? -12.438 -50.562 -13.023 1 58.47 153 ARG B N 1
ATOM 5925 C CA . ARG B 1 153 ? -12.531 -49.125 -13.148 1 58.47 153 ARG B CA 1
ATOM 5926 C C . ARG B 1 153 ? -11.742 -48.438 -12.039 1 58.47 153 ARG B C 1
ATOM 5928 O O . ARG B 1 153 ? -12.25 -47.5 -11.398 1 58.47 153 ARG B O 1
ATOM 5935 N N . ASN B 1 154 ? -10.664 -49.125 -11.727 1 66.06 154 ASN B N 1
ATOM 5936 C CA . ASN B 1 154 ? -9.828 -48.625 -10.656 1 66.06 154 ASN B CA 1
ATOM 5937 C C . ASN B 1 154 ? -8.344 -48.75 -10.992 1 66.06 154 ASN B C 1
ATOM 5939 O O . ASN B 1 154 ? -7.977 -49.438 -11.938 1 66.06 154 ASN B O 1
ATOM 5943 N N . TYR B 1 155 ? -7.523 -48.062 -10.312 1 72.62 155 TYR B N 1
ATOM 5944 C CA . TYR B 1 155 ? -6.078 -48.125 -10.492 1 72.62 155 TYR B CA 1
ATOM 5945 C C . TYR B 1 155 ? -5.461 -49.219 -9.602 1 72.62 155 TYR B C 1
ATOM 5947 O O . TYR B 1 155 ? -5.855 -49.344 -8.438 1 72.62 155 TYR B O 1
ATOM 5955 N N . SER B 1 156 ? -4.766 -50.125 -10.195 1 76.25 156 SER B N 1
ATOM 5956 C CA . SER B 1 156 ? -4.02 -51.125 -9.43 1 76.25 156 SER B CA 1
ATOM 5957 C C . SER B 1 156 ? -2.523 -50.844 -9.461 1 76.25 156 SER B C 1
ATOM 5959 O O . SER B 1 156 ? -1.991 -50.406 -10.484 1 76.25 156 SER B O 1
ATOM 5961 N N . TRP B 1 157 ? -1.887 -50.969 -8.25 1 71.5 157 TRP B N 1
ATOM 5962 C CA . TRP B 1 157 ? -0.472 -50.656 -8.117 1 71.5 157 TRP B CA 1
ATOM 5963 C C . TRP B 1 157 ? 0.4 -51.719 -8.789 1 71.5 157 TRP B C 1
ATOM 5965 O O . TRP B 1 157 ? 0.147 -52.906 -8.648 1 71.5 157 TRP B O 1
ATOM 5975 N N . LYS B 1 158 ? 1.351 -51.219 -9.484 1 72.75 158 LYS B N 1
ATOM 5976 C CA . LYS B 1 158 ? 2.262 -52.094 -10.195 1 72.75 158 LYS B CA 1
ATOM 5977 C C . LYS B 1 158 ? 3.648 -52.094 -9.555 1 72.75 158 LYS B C 1
ATOM 5979 O O . LYS B 1 158 ? 4.133 -53.125 -9.086 1 72.75 158 LYS B O 1
ATOM 5984 N N . THR B 1 159 ? 4.363 -50.844 -9.586 1 80.94 159 THR B N 1
ATOM 5985 C CA . THR B 1 159 ? 5.762 -50.781 -9.172 1 80.94 159 THR B CA 1
ATOM 5986 C C . THR B 1 159 ? 6.012 -49.562 -8.289 1 80.94 159 THR B C 1
ATOM 5988 O O . THR B 1 159 ? 5.352 -48.531 -8.445 1 80.94 159 THR B O 1
ATOM 5991 N N . ASP B 1 160 ? 6.891 -49.812 -7.273 1 85.12 160 ASP B N 1
ATOM 5992 C CA . ASP B 1 160 ? 7.383 -48.75 -6.414 1 85.12 160 ASP B CA 1
ATOM 5993 C C . ASP B 1 160 ? 8.766 -48.281 -6.852 1 85.12 160 ASP B C 1
ATOM 5995 O O . ASP B 1 160 ? 9.648 -49.094 -7.133 1 85.12 160 ASP B O 1
ATOM 5999 N N . VAL B 1 161 ? 8.828 -47.031 -7.125 1 85.12 161 VAL B N 1
ATOM 6000 C CA . VAL B 1 161 ? 10.102 -46.469 -7.578 1 85.12 161 VAL B CA 1
ATOM 6001 C C . VAL B 1 161 ? 10.547 -45.375 -6.633 1 85.12 161 VAL B C 1
ATOM 6003 O O . VAL B 1 161 ? 9.734 -44.781 -5.914 1 85.12 161 VAL B O 1
ATOM 6006 N N . ASP B 1 162 ? 11.875 -45.156 -6.645 1 87.56 162 ASP B N 1
ATOM 6007 C CA . ASP B 1 162 ? 12.445 -44.062 -5.871 1 87.56 162 ASP B CA 1
ATOM 6008 C C . ASP B 1 162 ? 11.984 -42.719 -6.41 1 87.56 162 ASP B C 1
ATOM 6010 O O . ASP B 1 162 ? 12.055 -42.469 -7.613 1 87.56 162 ASP B O 1
ATOM 6014 N N . GLY B 1 163 ? 11.461 -41.875 -5.559 1 89.69 163 GLY B N 1
ATOM 6015 C CA . GLY B 1 163 ? 10.914 -40.594 -5.969 1 89.69 163 GLY B CA 1
ATOM 6016 C C . GLY B 1 163 ? 11.758 -39.406 -5.535 1 89.69 163 GLY B C 1
ATOM 6017 O O . GLY B 1 163 ? 11.328 -38.25 -5.633 1 89.69 163 GLY B O 1
ATOM 6018 N N . GLN B 1 164 ? 13.008 -39.531 -5.043 1 84.25 164 GLN B N 1
ATOM 6019 C CA . GLN B 1 164 ? 13.844 -38.5 -4.461 1 84.25 164 GLN B CA 1
ATOM 6020 C C . GLN B 1 164 ? 14.188 -37.438 -5.5 1 84.25 164 GLN B C 1
ATOM 6022 O O . GLN B 1 164 ? 14.406 -36.281 -5.152 1 84.25 164 GLN B O 1
ATOM 6027 N N . ALA B 1 165 ? 14.211 -37.781 -6.703 1 85.06 165 ALA B N 1
ATOM 6028 C CA . ALA B 1 165 ? 14.586 -36.844 -7.742 1 85.06 165 ALA B CA 1
ATOM 6029 C C . ALA B 1 165 ? 13.359 -36.25 -8.43 1 85.06 165 ALA B C 1
ATOM 6031 O O . ALA B 1 165 ? 13.469 -35.594 -9.469 1 85.06 165 ALA B O 1
ATOM 6032 N N . ILE B 1 166 ? 12.18 -36.438 -7.867 1 88.62 166 ILE B N 1
ATOM 6033 C CA . ILE B 1 166 ? 10.969 -36.031 -8.555 1 88.62 166 ILE B CA 1
ATOM 6034 C C . ILE B 1 166 ? 10.062 -35.281 -7.582 1 88.62 166 ILE B C 1
ATOM 6036 O O . ILE B 1 166 ? 9.453 -34.25 -7.945 1 88.62 166 ILE B O 1
ATOM 6040 N N . CYS B 1 167 ? 10.023 -35.75 -6.434 1 91.06 167 CYS B N 1
ATOM 6041 C CA . CYS B 1 167 ? 9.047 -35.281 -5.469 1 91.06 167 CYS B CA 1
ATOM 6042 C C . CYS B 1 167 ? 9.734 -34.562 -4.297 1 91.06 167 CYS B C 1
ATOM 6044 O O . CYS B 1 167 ? 10.789 -35.031 -3.836 1 91.06 167 CYS B O 1
ATOM 6046 N N . PRO B 1 168 ? 9.125 -33.5 -3.844 1 89.5 168 PRO B N 1
ATOM 6047 C CA . PRO B 1 168 ? 9.672 -32.844 -2.641 1 89.5 168 PRO B CA 1
ATOM 6048 C C . PRO B 1 168 ? 9.594 -33.75 -1.411 1 89.5 168 PRO B C 1
ATOM 6050 O O . PRO B 1 168 ? 8.812 -34.719 -1.39 1 89.5 168 PRO B O 1
ATOM 6053 N N . GLN B 1 169 ? 10.32 -33.375 -0.361 1 86.75 169 GLN B N 1
ATOM 6054 C CA . GLN B 1 169 ? 10.43 -34.188 0.829 1 86.75 169 GLN B CA 1
ATOM 6055 C C . GLN B 1 169 ? 9.344 -33.844 1.847 1 86.75 169 GLN B C 1
ATOM 6057 O O . GLN B 1 169 ? 9.078 -34.625 2.77 1 86.75 169 GLN B O 1
ATOM 6062 N N . ASP B 1 170 ? 8.797 -32.688 1.64 1 86.94 170 ASP B N 1
ATOM 6063 C CA . ASP B 1 170 ? 7.785 -32.281 2.604 1 86.94 170 ASP B CA 1
ATOM 6064 C C . ASP B 1 170 ? 6.574 -31.672 1.897 1 86.94 170 ASP B C 1
ATOM 6066 O O . ASP B 1 170 ? 6.594 -31.469 0.682 1 86.94 170 ASP B O 1
ATOM 6070 N N . ARG B 1 171 ? 5.578 -31.359 2.67 1 86.62 171 ARG B N 1
ATOM 6071 C CA . ARG B 1 171 ? 4.297 -30.938 2.115 1 86.62 171 ARG B CA 1
ATOM 6072 C C . ARG B 1 171 ? 4.348 -29.5 1.651 1 86.62 171 ARG B C 1
ATOM 6074 O O . ARG B 1 171 ? 3.619 -29.109 0.736 1 86.62 171 ARG B O 1
ATOM 6081 N N . ASN B 1 172 ? 5.188 -28.656 2.246 1 84 172 ASN B N 1
ATOM 6082 C CA . ASN B 1 172 ? 5.133 -27.203 2.02 1 84 172 ASN B CA 1
ATOM 6083 C C . ASN B 1 172 ? 6.133 -26.766 0.954 1 84 172 ASN B C 1
ATOM 6085 O O . ASN B 1 172 ? 5.996 -25.688 0.376 1 84 172 ASN B O 1
ATOM 6089 N N . SER B 1 173 ? 7.086 -27.609 0.674 1 87.81 173 SER B N 1
ATOM 6090 C CA . SER B 1 173 ? 8.125 -27.203 -0.266 1 87.81 173 SER B CA 1
ATOM 6091 C C . SER B 1 173 ? 7.602 -27.188 -1.698 1 87.81 173 SER B C 1
ATOM 6093 O O . SER B 1 173 ? 6.84 -28.062 -2.094 1 87.81 173 SER B O 1
ATOM 6095 N N . SER B 1 174 ? 8 -26.156 -2.354 1 89.5 174 SER B N 1
ATOM 6096 C CA . SER B 1 174 ? 7.617 -26.047 -3.758 1 89.5 174 SER B CA 1
ATOM 6097 C C . SER B 1 174 ? 8.523 -26.906 -4.637 1 89.5 174 SER B C 1
ATOM 6099 O O . SER B 1 174 ? 9.602 -27.312 -4.215 1 89.5 174 SER B O 1
ATOM 6101 N N . ALA B 1 175 ? 7.953 -27.219 -5.789 1 92.44 175 ALA B N 1
ATOM 6102 C CA . ALA B 1 175 ? 8.719 -27.953 -6.793 1 92.44 175 ALA B CA 1
ATOM 6103 C C . ALA B 1 175 ? 8.195 -27.672 -8.195 1 92.44 175 ALA B C 1
ATOM 6105 O O . ALA B 1 175 ? 7.074 -27.188 -8.367 1 92.44 175 ALA B O 1
ATOM 6106 N N . ALA B 1 176 ? 9.094 -27.828 -9.086 1 94.69 176 ALA B N 1
ATOM 6107 C CA . ALA B 1 176 ? 8.758 -27.75 -10.5 1 94.69 176 ALA B CA 1
ATOM 6108 C C . ALA B 1 176 ? 9.227 -29 -11.242 1 94.69 176 ALA B C 1
ATOM 6110 O O . ALA B 1 176 ? 10.422 -29.297 -11.273 1 94.69 176 ALA B O 1
ATOM 6111 N N . VAL B 1 177 ? 8.289 -29.688 -11.812 1 92.75 177 VAL B N 1
ATOM 6112 C CA . VAL B 1 177 ? 8.625 -30.922 -12.5 1 92.75 177 VAL B CA 1
ATOM 6113 C C . VAL B 1 177 ? 8.172 -30.844 -13.953 1 92.75 177 VAL B C 1
ATOM 6115 O O . VAL B 1 177 ? 7.035 -30.453 -14.242 1 92.75 177 VAL B O 1
ATOM 6118 N N . LEU B 1 178 ? 9.078 -31.219 -14.812 1 93 178 LEU B N 1
ATOM 6119 C CA . LEU B 1 178 ? 8.789 -31.219 -16.234 1 93 178 LEU B CA 1
ATOM 6120 C C . LEU B 1 178 ? 9.023 -32.594 -16.828 1 93 178 LEU B C 1
ATOM 6122 O O . LEU B 1 178 ? 10.023 -33.25 -16.531 1 93 178 LEU B O 1
ATOM 6126 N N . PHE B 1 179 ? 8.039 -33.062 -17.531 1 88.44 179 PHE B N 1
ATOM 6127 C CA . PHE B 1 179 ? 8.164 -34.281 -18.312 1 88.44 179 PHE B CA 1
ATOM 6128 C C . PHE B 1 179 ? 8.188 -34 -19.812 1 88.44 179 PHE B C 1
ATOM 6130 O O . PHE B 1 179 ? 7.168 -33.625 -20.391 1 88.44 179 PHE B O 1
ATOM 6137 N N . VAL B 1 180 ? 9.344 -34.125 -20.344 1 89 180 VAL B N 1
ATOM 6138 C CA . VAL B 1 180 ? 9.5 -33.781 -21.75 1 89 180 VAL B CA 1
ATOM 6139 C C . VAL B 1 180 ? 10.367 -34.812 -22.438 1 89 180 VAL B C 1
ATOM 6141 O O . VAL B 1 180 ? 11.445 -35.188 -21.953 1 89 180 VAL B O 1
ATOM 6144 N N . ASN B 1 181 ? 9.969 -35.281 -23.672 1 83.56 181 ASN B N 1
ATOM 6145 C CA . ASN B 1 181 ? 10.703 -36.25 -24.5 1 83.56 181 ASN B CA 1
ATOM 6146 C C . ASN B 1 181 ? 11.156 -37.438 -23.672 1 83.56 181 ASN B C 1
ATOM 6148 O O . ASN B 1 181 ? 12.336 -37.812 -23.719 1 83.56 181 ASN B O 1
ATOM 6152 N N . ASN B 1 182 ? 10.305 -37.906 -22.844 1 80.12 182 ASN B N 1
ATOM 6153 C CA . ASN B 1 182 ? 10.539 -39.094 -22.031 1 80.12 182 ASN B CA 1
ATOM 6154 C C . ASN B 1 182 ? 11.609 -38.844 -20.969 1 80.12 182 ASN B C 1
ATOM 6156 O O . ASN B 1 182 ? 12.273 -39.781 -20.516 1 80.12 182 ASN B O 1
ATOM 6160 N N . ARG B 1 183 ? 11.891 -37.688 -20.781 1 87.69 183 ARG B N 1
ATOM 6161 C CA . ARG B 1 183 ? 12.82 -37.312 -19.734 1 87.69 183 ARG B CA 1
ATOM 6162 C C . ARG B 1 183 ? 12.094 -36.531 -18.625 1 87.69 183 ARG B C 1
ATOM 6164 O O . ARG B 1 183 ? 11.188 -35.75 -18.906 1 87.69 183 ARG B O 1
ATOM 6171 N N . GLN B 1 184 ? 12.547 -36.844 -17.484 1 90.06 184 GLN B N 1
ATOM 6172 C CA . GLN B 1 184 ? 12 -36.156 -16.312 1 90.06 184 GLN B CA 1
ATOM 6173 C C . GLN B 1 184 ? 13.031 -35.219 -15.695 1 90.06 184 GLN B C 1
ATOM 6175 O O . GLN B 1 184 ? 14.133 -35.656 -15.344 1 90.06 184 GLN B O 1
ATOM 6180 N N . ILE B 1 185 ? 12.734 -33.969 -15.664 1 94.94 185 ILE B N 1
ATOM 6181 C CA . ILE B 1 185 ? 13.594 -32.969 -15.023 1 94.94 185 ILE B CA 1
ATOM 6182 C C . ILE B 1 185 ? 12.836 -32.281 -13.883 1 94.94 185 ILE B C 1
ATOM 6184 O O . ILE B 1 185 ? 11.695 -31.859 -14.062 1 94.94 185 ILE B O 1
ATOM 6188 N N . ALA B 1 186 ? 13.453 -32.219 -12.711 1 94.88 186 ALA B N 1
ATOM 6189 C CA . ALA B 1 186 ? 12.75 -31.688 -11.555 1 94.88 186 ALA B CA 1
ATOM 6190 C C . ALA B 1 186 ? 13.625 -30.672 -10.805 1 94.88 186 ALA B C 1
ATOM 6192 O O . ALA B 1 186 ? 14.805 -30.922 -10.562 1 94.88 186 ALA B O 1
ATOM 6193 N N . GLY B 1 187 ? 13.062 -29.516 -10.625 1 95.94 187 GLY B N 1
ATOM 6194 C CA . GLY B 1 187 ? 13.609 -28.594 -9.648 1 95.94 187 GLY B CA 1
ATOM 6195 C C . GLY B 1 187 ? 13 -28.75 -8.266 1 95.94 187 GLY B C 1
ATOM 6196 O O . GLY B 1 187 ? 11.82 -28.453 -8.07 1 95.94 187 GLY B O 1
ATOM 6197 N N . LEU B 1 188 ? 13.797 -29.172 -7.332 1 94 188 LEU B N 1
ATOM 6198 C CA . LEU B 1 188 ? 13.336 -29.391 -5.965 1 94 188 LEU B CA 1
ATOM 6199 C C . LEU B 1 188 ? 13.852 -28.297 -5.035 1 94 188 LEU B C 1
ATOM 6201 O O . LEU B 1 188 ? 15.055 -28.062 -4.938 1 94 188 LEU B O 1
ATOM 6205 N N . SER B 1 189 ? 12.914 -27.719 -4.367 1 93.06 189 SER B N 1
ATOM 6206 C CA . SER B 1 189 ? 13.25 -26.578 -3.506 1 93.06 189 SER B CA 1
ATOM 6207 C C . SER B 1 189 ? 13.898 -27.047 -2.209 1 93.06 189 SER B C 1
ATOM 6209 O O . SER B 1 189 ? 13.812 -28.234 -1.854 1 93.06 189 SER B O 1
ATOM 6211 N N . ALA B 1 190 ? 14.492 -26.047 -1.57 1 86.75 190 ALA B N 1
ATOM 6212 C CA . ALA B 1 190 ? 15.148 -26.297 -0.289 1 86.75 190 ALA B CA 1
ATOM 6213 C C . ALA B 1 190 ? 14.117 -26.609 0.798 1 86.75 190 ALA B C 1
ATOM 6215 O O . ALA B 1 190 ? 13.023 -26.047 0.796 1 86.75 190 ALA B O 1
ATOM 6216 N N . ARG B 1 191 ? 14.508 -27.531 1.552 1 77.44 191 ARG B N 1
ATOM 6217 C CA . ARG B 1 191 ? 13.742 -27.75 2.775 1 77.44 191 ARG B CA 1
ATOM 6218 C C . ARG B 1 191 ? 14.328 -26.953 3.938 1 77.44 191 ARG B C 1
ATOM 6220 O O . ARG B 1 191 ? 15.5 -27.125 4.281 1 77.44 191 ARG B O 1
ATOM 6227 N N . THR B 1 192 ? 13.508 -26.125 4.465 1 70.62 192 THR B N 1
ATOM 6228 C CA . THR B 1 192 ? 14.008 -25.234 5.508 1 70.62 192 THR B CA 1
ATOM 6229 C C . THR B 1 192 ? 13.891 -25.891 6.879 1 70.62 192 THR B C 1
ATOM 6231 O O . THR B 1 192 ? 14.617 -25.531 7.809 1 70.62 192 THR B O 1
ATOM 6234 N N . SER B 1 193 ? 12.945 -26.781 6.973 1 66.44 193 SER B N 1
ATOM 6235 C CA . SER B 1 193 ? 12.766 -27.438 8.266 1 66.44 193 SER B CA 1
ATOM 6236 C C . SER B 1 193 ? 13.734 -28.609 8.43 1 66.44 193 SER B C 1
ATOM 6238 O O . SER B 1 193 ? 14.211 -29.172 7.445 1 66.44 193 SER B O 1
ATOM 6240 N N . ALA B 1 194 ? 14.031 -28.859 9.602 1 64.38 194 ALA B N 1
ATOM 6241 C CA . ALA B 1 194 ? 14.961 -29.953 9.883 1 64.38 194 ALA B CA 1
ATOM 6242 C C . ALA B 1 194 ? 14.398 -31.297 9.445 1 64.38 194 ALA B C 1
ATOM 6244 O O . ALA B 1 194 ? 13.219 -31.578 9.672 1 64.38 194 ALA B O 1
ATOM 6245 N N . PRO B 1 195 ? 15.281 -32.031 8.922 1 69.12 195 PRO B N 1
ATOM 6246 C CA . PRO B 1 195 ? 16.641 -31.797 8.406 1 69.12 195 PRO B CA 1
ATOM 6247 C C . PRO B 1 195 ? 16.641 -30.938 7.141 1 69.12 195 PRO B C 1
ATOM 6249 O O . PRO B 1 195 ? 15.906 -31.234 6.195 1 69.12 195 PRO B O 1
ATOM 6252 N N . LYS B 1 196 ? 17.5 -30.016 7.125 1 78.38 196 LYS B N 1
ATOM 6253 C CA . LYS B 1 196 ? 17.594 -29.078 6.008 1 78.38 196 LYS B CA 1
ATOM 6254 C C . LYS B 1 196 ? 18.234 -29.734 4.789 1 78.38 196 LYS B C 1
ATOM 6256 O O . LYS B 1 196 ? 19.188 -30.516 4.918 1 78.38 196 LYS B O 1
ATOM 6261 N N . THR B 1 197 ? 17.594 -29.672 3.717 1 85.62 197 THR B N 1
ATOM 6262 C CA . THR B 1 197 ? 18.125 -30.141 2.445 1 85.62 197 THR B CA 1
ATOM 6263 C C . THR B 1 197 ? 18.203 -29.016 1.431 1 85.62 197 THR B C 1
ATOM 6265 O O . THR B 1 197 ? 17.266 -28.219 1.296 1 85.62 197 THR B O 1
ATOM 6268 N N . PRO B 1 198 ? 19.344 -28.922 0.788 1 89.94 198 PRO B N 1
ATOM 6269 C CA . PRO B 1 198 ? 19.469 -27.844 -0.201 1 89.94 198 PRO B CA 1
ATOM 6270 C C . PRO B 1 198 ? 18.641 -28.094 -1.457 1 89.94 198 PRO B C 1
ATOM 6272 O O . PRO B 1 198 ? 18.266 -29.234 -1.735 1 89.94 198 PRO B O 1
ATOM 6275 N N . ALA B 1 199 ? 18.375 -27.062 -2.174 1 91.88 199 ALA B N 1
ATOM 6276 C CA . ALA B 1 199 ? 17.672 -27.141 -3.453 1 91.88 199 ALA B CA 1
ATOM 6277 C C . ALA B 1 199 ? 18.547 -27.812 -4.508 1 91.88 199 ALA B C 1
ATOM 6279 O O . ALA B 1 199 ? 19.766 -27.703 -4.477 1 91.88 199 ALA B O 1
ATOM 6280 N N . VAL B 1 200 ? 17.875 -28.531 -5.484 1 93.5 200 VAL B N 1
ATOM 6281 C CA . VAL B 1 200 ? 18.609 -29.188 -6.551 1 93.5 200 VAL B CA 1
ATOM 6282 C C . VAL B 1 200 ? 17.781 -29.188 -7.832 1 93.5 200 VAL B C 1
ATOM 6284 O O . VAL B 1 200 ? 16.547 -29.203 -7.781 1 93.5 200 VAL B O 1
ATOM 6287 N N . LEU B 1 201 ? 18.406 -29.078 -8.852 1 95.19 201 LEU B N 1
ATOM 6288 C CA . LEU B 1 201 ? 17.859 -29.406 -10.164 1 95.19 201 LEU B CA 1
ATOM 6289 C C . LEU B 1 201 ? 18.359 -30.766 -10.633 1 95.19 201 LEU B C 1
ATOM 6291 O O . LEU B 1 201 ? 19.562 -30.984 -10.789 1 95.19 201 LEU B O 1
ATOM 6295 N N . ALA B 1 202 ? 17.406 -31.641 -10.891 1 93.81 202 ALA B N 1
ATOM 6296 C CA . ALA B 1 202 ? 17.828 -33.031 -11.102 1 93.81 202 ALA B CA 1
ATOM 6297 C C . ALA B 1 202 ? 17.141 -33.625 -12.32 1 93.81 202 ALA B C 1
ATOM 6299 O O . ALA B 1 202 ? 15.969 -33.344 -12.594 1 93.81 202 ALA B O 1
ATOM 6300 N N . ALA B 1 203 ? 17.844 -34.344 -13.055 1 92.75 203 ALA B N 1
ATOM 6301 C CA . ALA B 1 203 ? 17.438 -35.281 -14.109 1 92.75 203 ALA B CA 1
ATOM 6302 C C . ALA B 1 203 ? 18.328 -36.5 -14.164 1 92.75 203 ALA B C 1
ATOM 6304 O O . ALA B 1 203 ? 19.359 -36.5 -14.859 1 92.75 203 ALA B O 1
ATOM 6305 N N . ARG B 1 204 ? 17.953 -37.5 -13.5 1 86.25 204 ARG B N 1
ATOM 6306 C CA . ARG B 1 204 ? 18.859 -38.625 -13.289 1 86.25 204 ARG B CA 1
ATOM 6307 C C . ARG B 1 204 ? 19.531 -39.031 -14.594 1 86.25 204 ARG B C 1
ATOM 6309 O O . ARG B 1 204 ? 18.859 -39.25 -15.602 1 86.25 204 ARG B O 1
ATOM 6316 N N . PRO B 1 205 ? 20.891 -39.062 -14.531 1 90.69 205 PRO B N 1
ATOM 6317 C CA . PRO B 1 205 ? 21.75 -38.969 -13.352 1 90.69 205 PRO B CA 1
ATOM 6318 C C . PRO B 1 205 ? 22.234 -37.562 -13.07 1 90.69 205 PRO B C 1
ATOM 6320 O O . PRO B 1 205 ? 23.047 -37.344 -12.164 1 90.69 205 PRO B O 1
ATOM 6323 N N . LEU B 1 206 ? 21.844 -36.656 -13.844 1 93.5 206 LEU B N 1
ATOM 6324 C CA . LEU B 1 206 ? 22.328 -35.281 -13.711 1 93.5 206 LEU B CA 1
ATOM 6325 C C . LEU B 1 206 ? 21.75 -34.625 -12.461 1 93.5 206 LEU B C 1
ATOM 6327 O O . LEU B 1 206 ? 20.594 -34.844 -12.109 1 93.5 206 LEU B O 1
ATOM 6331 N N . THR B 1 207 ? 22.547 -33.812 -11.812 1 93.38 207 THR B N 1
ATOM 6332 C CA . THR B 1 207 ? 22.125 -33.031 -10.648 1 93.38 207 THR B CA 1
ATOM 6333 C C . THR B 1 207 ? 23.031 -31.844 -10.414 1 93.38 207 THR B C 1
ATOM 6335 O O . THR B 1 207 ? 24.203 -31.859 -10.812 1 93.38 207 THR B O 1
ATOM 6338 N N . THR B 1 208 ? 22.484 -30.812 -9.922 1 92.5 208 THR B N 1
ATOM 6339 C CA . THR B 1 208 ? 23.344 -29.734 -9.453 1 92.5 208 THR B CA 1
ATOM 6340 C C . THR B 1 208 ? 24.078 -30.156 -8.188 1 92.5 208 THR B C 1
ATOM 6342 O O . THR B 1 208 ? 23.562 -30.906 -7.375 1 92.5 208 THR B O 1
ATOM 6345 N N . LYS B 1 209 ? 25.266 -29.641 -8.016 1 87 209 LYS B N 1
ATOM 6346 C CA . LYS B 1 209 ? 26.016 -29.922 -6.789 1 87 209 LYS B CA 1
ATOM 6347 C C . LYS B 1 209 ? 25.375 -29.219 -5.59 1 87 209 LYS B C 1
ATOM 6349 O O . LYS B 1 209 ? 25.25 -28 -5.57 1 87 209 LYS B O 1
ATOM 6354 N N . PRO B 1 210 ? 25.078 -30.078 -4.699 1 82.75 210 PRO B N 1
ATOM 6355 C CA . PRO B 1 210 ? 24.406 -29.484 -3.545 1 82.75 210 PRO B CA 1
ATOM 6356 C C . PRO B 1 210 ? 25.266 -28.438 -2.842 1 82.75 210 PRO B C 1
ATOM 6358 O O . PRO B 1 210 ? 26.469 -28.625 -2.691 1 82.75 210 PRO B O 1
ATOM 6361 N N . GLU B 1 211 ? 24.812 -27.312 -2.545 1 77.06 211 GLU B N 1
ATOM 6362 C CA . GLU B 1 211 ? 25.375 -26.234 -1.758 1 77.06 211 GLU B CA 1
ATOM 6363 C C . GLU B 1 211 ? 26.453 -25.484 -2.547 1 77.06 211 GLU B C 1
ATOM 6365 O O . GLU B 1 211 ? 27.297 -24.797 -1.966 1 77.06 211 GLU B O 1
ATOM 6370 N N . ASP B 1 212 ? 26.484 -25.719 -3.799 1 80.44 212 ASP B N 1
ATOM 6371 C CA . ASP B 1 212 ? 27.344 -24.875 -4.629 1 80.44 212 ASP B CA 1
ATOM 6372 C C . ASP B 1 212 ? 26.594 -23.609 -5.062 1 80.44 212 ASP B C 1
ATOM 6374 O O . ASP B 1 212 ? 25.766 -23.656 -5.977 1 80.44 212 ASP B O 1
ATOM 6378 N N . PRO B 1 213 ? 26.891 -22.531 -4.488 1 79.62 213 PRO B N 1
ATOM 6379 C CA . PRO B 1 213 ? 26.125 -21.297 -4.746 1 79.62 213 PRO B CA 1
ATOM 6380 C C . PRO B 1 213 ? 26.312 -20.766 -6.164 1 79.62 213 PRO B C 1
ATOM 6382 O O . PRO B 1 213 ? 25.531 -19.938 -6.621 1 79.62 213 PRO B O 1
ATOM 6385 N N . THR B 1 214 ? 27.375 -21.266 -6.793 1 78.69 214 THR B N 1
ATOM 6386 C CA . THR B 1 214 ? 27.609 -20.766 -8.141 1 78.69 214 THR B CA 1
ATOM 6387 C C . THR B 1 214 ? 26.547 -21.297 -9.109 1 78.69 214 THR B C 1
ATOM 6389 O O . THR B 1 214 ? 26.219 -20.625 -10.094 1 78.69 214 THR B O 1
ATOM 6392 N N . GLN B 1 215 ? 26.078 -22.438 -8.789 1 87.56 215 GLN B N 1
ATOM 6393 C CA . GLN B 1 215 ? 25.078 -23.016 -9.672 1 87.56 215 GLN B CA 1
ATOM 6394 C C . GLN B 1 215 ? 23.656 -22.688 -9.18 1 87.56 215 GLN B C 1
ATOM 6396 O O . GLN B 1 215 ? 22.828 -22.234 -9.961 1 87.56 215 GLN B O 1
ATOM 6401 N N . LEU B 1 216 ? 23.516 -22.953 -7.938 1 91.06 216 LEU B N 1
ATOM 6402 C CA . LEU B 1 216 ? 22.172 -22.859 -7.367 1 91.06 216 LEU B CA 1
ATOM 6403 C C . LEU B 1 216 ? 22.25 -22.516 -5.883 1 91.06 216 LEU B C 1
ATOM 6405 O O . LEU B 1 216 ? 22.969 -23.156 -5.129 1 91.06 216 LEU B O 1
ATOM 6409 N N . GLY B 1 217 ? 21.516 -21.453 -5.551 1 89.31 217 GLY B N 1
ATOM 6410 C CA . GLY B 1 217 ? 21.438 -21.156 -4.129 1 89.31 217 GLY B CA 1
ATOM 6411 C C . GLY B 1 217 ? 20.859 -22.297 -3.312 1 89.31 217 GLY B C 1
ATOM 6412 O O . GLY B 1 217 ? 19.906 -22.953 -3.734 1 89.31 217 GLY B O 1
ATOM 6413 N N . ALA B 1 218 ? 21.422 -22.5 -2.143 1 88.25 218 ALA B N 1
ATOM 6414 C CA . ALA B 1 218 ? 20.969 -23.594 -1.286 1 88.25 218 ALA B CA 1
ATOM 6415 C C . ALA B 1 218 ? 19.547 -23.375 -0.812 1 88.25 218 ALA B C 1
ATOM 6417 O O . ALA B 1 218 ? 18.828 -24.328 -0.511 1 88.25 218 ALA B O 1
ATOM 6418 N N . ASP B 1 219 ? 19.141 -22.141 -0.887 1 89.56 219 ASP B N 1
ATOM 6419 C CA . ASP B 1 219 ? 17.812 -21.781 -0.395 1 89.56 219 ASP B CA 1
ATOM 6420 C C . ASP B 1 219 ? 16.859 -21.516 -1.551 1 89.56 219 ASP B C 1
ATOM 6422 O O . ASP B 1 219 ? 15.805 -20.906 -1.36 1 89.56 219 ASP B O 1
ATOM 6426 N N . ALA B 1 220 ? 17.172 -22 -2.688 1 93.19 220 ALA B N 1
ATOM 6427 C CA . ALA B 1 220 ? 16.375 -21.703 -3.875 1 93.19 220 ALA B CA 1
ATOM 6428 C C . ALA B 1 220 ? 14.992 -22.328 -3.771 1 93.19 220 ALA B C 1
ATOM 6430 O O . ALA B 1 220 ? 14.828 -23.406 -3.195 1 93.19 220 ALA B O 1
ATOM 6431 N N . GLU B 1 221 ? 14.023 -21.641 -4.258 1 94.38 221 GLU B N 1
ATOM 6432 C CA . GLU B 1 221 ? 12.641 -22.109 -4.32 1 94.38 221 GLU B CA 1
ATOM 6433 C C . GLU B 1 221 ? 12.141 -22.141 -5.762 1 94.38 221 GLU B C 1
ATOM 6435 O O . GLU B 1 221 ? 11.859 -21.094 -6.355 1 94.38 221 GLU B O 1
ATOM 6440 N N . PHE B 1 222 ? 11.969 -23.328 -6.238 1 96.5 222 PHE B N 1
ATOM 6441 C CA . PHE B 1 222 ? 11.438 -23.5 -7.582 1 96.5 222 PHE B CA 1
ATOM 6442 C C . PHE B 1 222 ? 9.922 -23.297 -7.598 1 96.5 222 PHE B C 1
ATOM 6444 O O . PHE B 1 222 ? 9.219 -23.812 -6.734 1 96.5 222 PHE B O 1
ATOM 6451 N N . VAL B 1 223 ? 9.445 -22.594 -8.625 1 95.62 223 VAL B N 1
ATOM 6452 C CA . VAL B 1 223 ? 8.031 -22.25 -8.562 1 95.62 223 VAL B CA 1
ATOM 6453 C C . VAL B 1 223 ? 7.34 -22.656 -9.859 1 95.62 223 VAL B C 1
ATOM 6455 O O . VAL B 1 223 ? 6.109 -22.703 -9.93 1 95.62 223 VAL B O 1
ATOM 6458 N N . GLY B 1 224 ? 8.055 -22.875 -10.875 1 95.06 224 GLY B N 1
ATOM 6459 C CA . GLY B 1 224 ? 7.461 -23.266 -12.141 1 95.06 224 GLY B CA 1
ATOM 6460 C C . GLY B 1 224 ? 8.492 -23.656 -13.188 1 95.06 224 GLY B C 1
ATOM 6461 O O . GLY B 1 224 ? 9.695 -23.469 -12.984 1 95.06 224 GLY B O 1
ATOM 6462 N N . ALA B 1 225 ? 7.953 -24.266 -14.266 1 96.44 225 ALA B N 1
ATOM 6463 C CA . ALA B 1 225 ? 8.82 -24.672 -15.367 1 96.44 225 ALA B CA 1
ATOM 6464 C C . ALA B 1 225 ? 8.031 -24.844 -16.656 1 96.44 225 ALA B C 1
ATOM 6466 O O . ALA B 1 225 ? 6.816 -25.062 -16.625 1 96.44 225 ALA B O 1
ATOM 6467 N N . PHE B 1 226 ? 8.719 -24.641 -17.781 1 95.56 226 PHE B N 1
ATOM 6468 C CA . PHE B 1 226 ? 8.156 -25.016 -19.078 1 95.56 226 PHE B CA 1
ATOM 6469 C C . PHE B 1 226 ? 9.266 -25.375 -20.062 1 95.56 226 PHE B C 1
ATOM 6471 O O . PHE B 1 226 ? 10.438 -25.094 -19.812 1 95.56 226 PHE B O 1
ATOM 6478 N N . ALA B 1 227 ? 8.781 -26.047 -21.016 1 94.81 227 ALA B N 1
ATOM 6479 C CA . ALA B 1 227 ? 9.703 -26.391 -22.094 1 94.81 227 ALA B CA 1
ATOM 6480 C C . ALA B 1 227 ? 9.469 -25.516 -23.328 1 94.81 227 ALA B C 1
ATOM 6482 O O . ALA B 1 227 ? 8.328 -25.172 -23.641 1 94.81 227 ALA B O 1
ATOM 6483 N N . PHE B 1 228 ? 10.477 -25.172 -23.953 1 92.81 228 PHE B N 1
ATOM 6484 C CA . PHE B 1 228 ? 10.422 -24.391 -25.172 1 92.81 228 PHE B CA 1
ATOM 6485 C C . PHE B 1 228 ? 11.602 -24.734 -26.078 1 92.81 228 PHE B C 1
ATOM 6487 O O . PHE B 1 228 ? 12.758 -24.656 -25.656 1 92.81 228 PHE B O 1
ATOM 6494 N N . ASP B 1 229 ? 11.148 -25.234 -27.25 1 88.25 229 ASP B N 1
ATOM 6495 C CA . ASP B 1 229 ? 12.117 -25.75 -28.203 1 88.25 229 ASP B CA 1
ATOM 6496 C C . ASP B 1 229 ? 12.898 -26.922 -27.609 1 88.25 229 ASP B C 1
ATOM 6498 O O . ASP B 1 229 ? 12.305 -27.922 -27.219 1 88.25 229 ASP B O 1
ATOM 6502 N N . GLU B 1 230 ? 14.273 -26.859 -27.453 1 90.94 230 GLU B N 1
ATOM 6503 C CA . GLU B 1 230 ? 15.07 -27.984 -26.969 1 90.94 230 GLU B CA 1
ATOM 6504 C C . GLU B 1 230 ? 15.539 -27.734 -25.531 1 90.94 230 GLU B C 1
ATOM 6506 O O . GLU B 1 230 ? 16.391 -28.469 -25.031 1 90.94 230 GLU B O 1
ATOM 6511 N N . HIS B 1 231 ? 14.883 -26.828 -24.984 1 93.81 231 HIS B N 1
ATOM 6512 C CA . HIS B 1 231 ? 15.375 -26.453 -23.672 1 93.81 231 HIS B CA 1
ATOM 6513 C C . HIS B 1 231 ? 14.258 -26.484 -22.625 1 93.81 231 HIS B C 1
ATOM 6515 O O . HIS B 1 231 ? 13.078 -26.359 -22.969 1 93.81 231 HIS B O 1
ATOM 6521 N N . ALA B 1 232 ? 14.625 -26.734 -21.391 1 95.69 232 ALA B N 1
ATOM 6522 C CA . ALA B 1 232 ? 13.75 -26.641 -20.234 1 95.69 232 ALA B CA 1
ATOM 6523 C C . ALA B 1 232 ? 14.086 -25.406 -19.391 1 95.69 232 ALA B C 1
ATOM 6525 O O . ALA B 1 232 ? 15.266 -25.125 -19.141 1 95.69 232 ALA B O 1
ATOM 6526 N N . TYR B 1 233 ? 13.109 -24.719 -19.062 1 96.81 233 TYR B N 1
ATOM 6527 C CA . TYR B 1 233 ? 13.266 -23.5 -18.25 1 96.81 233 TYR B CA 1
ATOM 6528 C C . TYR B 1 233 ? 12.641 -23.688 -16.875 1 96.81 233 TYR B C 1
ATOM 6530 O O . TYR B 1 233 ? 11.484 -24.094 -16.766 1 96.81 233 TYR B O 1
ATOM 6538 N N . PHE B 1 234 ? 13.391 -23.375 -15.859 1 97.44 234 PHE B N 1
ATOM 6539 C CA . PHE B 1 234 ? 12.922 -23.453 -14.484 1 97.44 234 PHE B CA 1
ATOM 6540 C C . PHE B 1 234 ? 12.984 -22.094 -13.805 1 97.44 234 PHE B C 1
ATOM 6542 O O . PHE B 1 234 ? 14 -21.406 -13.883 1 97.44 234 PHE B O 1
ATOM 6549 N N . PHE B 1 235 ? 11.93 -21.75 -13.156 1 97.94 235 PHE B N 1
ATOM 6550 C CA . PHE B 1 235 ? 11.82 -20.469 -12.484 1 97.94 235 PHE B CA 1
ATOM 6551 C C . PHE B 1 235 ? 11.977 -20.625 -10.977 1 97.94 235 PHE B C 1
ATOM 6553 O O . PHE B 1 235 ? 11.367 -21.516 -10.375 1 97.94 235 PHE B O 1
ATOM 6560 N N . LEU B 1 236 ? 12.758 -19.703 -10.391 1 96.81 236 LEU B N 1
ATOM 6561 C CA . LEU B 1 236 ? 13.047 -19.859 -8.969 1 96.81 236 LEU B CA 1
ATOM 6562 C C . LEU B 1 236 ? 13.414 -18.531 -8.336 1 96.81 236 LEU B C 1
ATOM 6564 O O . LEU B 1 236 ? 13.719 -17.562 -9.039 1 96.81 236 LEU B O 1
ATOM 6568 N N . THR B 1 237 ? 13.266 -18.5 -7.082 1 95.19 237 THR B N 1
ATOM 6569 C CA . THR B 1 237 ? 13.797 -17.438 -6.238 1 95.19 237 THR B CA 1
ATOM 6570 C C . THR B 1 237 ? 14.984 -17.938 -5.422 1 95.19 237 THR B C 1
ATOM 6572 O O . THR B 1 237 ? 14.922 -19.016 -4.82 1 95.19 237 THR B O 1
ATOM 6575 N N . GLU B 1 238 ? 16.078 -17.219 -5.441 1 92.25 238 GLU B N 1
ATOM 6576 C CA . GLU B 1 238 ? 17.266 -17.609 -4.691 1 92.25 238 GLU B CA 1
ATOM 6577 C C . GLU B 1 238 ? 17.984 -16.391 -4.117 1 92.25 238 GLU B C 1
ATOM 6579 O O . GLU B 1 238 ? 17.688 -15.258 -4.5 1 92.25 238 GLU B O 1
ATOM 6584 N N . SER B 1 239 ? 18.781 -16.656 -3.197 1 86.38 239 SER B N 1
ATOM 6585 C CA . SER B 1 239 ? 19.562 -15.578 -2.621 1 86.38 239 SER B CA 1
ATOM 6586 C C . SER B 1 239 ? 20.547 -15 -3.641 1 86.38 239 SER B C 1
ATOM 6588 O O . SER B 1 239 ? 21.172 -15.75 -4.402 1 86.38 239 SER B O 1
ATOM 6590 N N . ALA B 1 240 ? 20.469 -13.672 -3.734 1 76.31 240 ALA B N 1
ATOM 6591 C CA . ALA B 1 240 ? 21.391 -13.008 -4.648 1 76.31 240 ALA B CA 1
ATOM 6592 C C . ALA B 1 240 ? 22.812 -13.008 -4.086 1 76.31 240 ALA B C 1
ATOM 6594 O O . ALA B 1 240 ? 23 -12.805 -2.885 1 76.31 240 ALA B O 1
ATOM 6595 N N . PRO B 1 241 ? 23.656 -13.398 -4.984 1 65.12 241 PRO B N 1
ATOM 6596 C CA . PRO B 1 241 ? 25.047 -13.414 -4.504 1 65.12 241 PRO B CA 1
ATOM 6597 C C . PRO B 1 241 ? 25.547 -12.023 -4.117 1 65.12 241 PRO B C 1
ATOM 6599 O O . PRO B 1 241 ? 26.484 -11.906 -3.316 1 65.12 241 PRO B O 1
ATOM 6602 N N . GLU B 1 242 ? 24.891 -10.977 -4.828 1 60.31 242 GLU B N 1
ATOM 6603 C CA . GLU B 1 242 ? 25.375 -9.625 -4.551 1 60.31 242 GLU B CA 1
ATOM 6604 C C . GLU B 1 242 ? 24.984 -9.18 -3.145 1 60.31 242 GLU B C 1
ATOM 6606 O O . GLU B 1 242 ? 23.844 -9.383 -2.713 1 60.31 242 GLU B O 1
ATOM 6611 N N . LYS B 1 243 ? 25.828 -9.281 -2.328 1 50.94 243 LYS B N 1
ATOM 6612 C CA . LYS B 1 243 ? 25.578 -8.836 -0.96 1 50.94 243 LYS B CA 1
ATOM 6613 C C . LYS B 1 243 ? 25.328 -7.328 -0.909 1 50.94 243 LYS B C 1
ATOM 6615 O O . LYS B 1 243 ? 26.078 -6.547 -1.489 1 50.94 243 LYS B O 1
ATOM 6620 N N . ASP B 1 244 ? 24.094 -6.969 -1.123 1 51.06 244 ASP B N 1
ATOM 6621 C CA . ASP B 1 244 ? 23.891 -5.551 -0.856 1 51.06 244 ASP B CA 1
ATOM 6622 C C . ASP B 1 244 ? 23.891 -5.266 0.644 1 51.06 244 ASP B C 1
ATOM 6624 O O . ASP B 1 244 ? 23.688 -6.176 1.452 1 51.06 244 ASP B O 1
ATOM 6628 N N . SER B 1 245 ? 24.578 -4.316 1.097 1 48.94 245 SER B N 1
ATOM 6629 C CA . SER B 1 245 ? 24.703 -3.885 2.484 1 48.94 245 SER B CA 1
ATOM 6630 C C . SER B 1 245 ? 23.359 -3.912 3.195 1 48.94 245 SER B C 1
ATOM 6632 O O . SER B 1 245 ? 23.297 -3.842 4.426 1 48.94 245 SER B O 1
ATOM 6634 N N . CYS B 1 246 ? 22.297 -3.912 2.449 1 52.03 246 CYS B N 1
ATOM 6635 C CA . CYS B 1 246 ? 20.984 -3.77 3.098 1 52.03 246 CYS B CA 1
ATOM 6636 C C . CYS B 1 246 ? 20.406 -5.133 3.451 1 52.03 246 CYS B C 1
ATOM 6638 O O . CYS B 1 246 ? 19.266 -5.223 3.91 1 52.03 246 CYS B O 1
ATOM 6640 N N . GLY B 1 247 ? 21.328 -6.281 3.408 1 53.5 247 GLY B N 1
ATOM 6641 C CA . GLY B 1 247 ? 20.859 -7.617 3.738 1 53.5 247 GLY B CA 1
ATOM 6642 C C . GLY B 1 247 ? 20.672 -8.5 2.52 1 53.5 247 GLY B C 1
ATOM 6643 O O . GLY B 1 247 ? 20.906 -8.07 1.391 1 53.5 247 GLY B O 1
ATOM 6644 N N . PRO B 1 248 ? 20.484 -9.695 2.928 1 57.41 248 PRO B N 1
ATOM 6645 C CA . PRO B 1 248 ? 20.281 -10.656 1.837 1 57.41 248 PRO B CA 1
ATOM 6646 C C . PRO B 1 248 ? 19.094 -10.297 0.951 1 57.41 248 PRO B C 1
ATOM 6648 O O . PRO B 1 248 ? 18.031 -9.922 1.458 1 57.41 248 PRO B O 1
ATOM 6651 N N . ARG B 1 249 ? 19.375 -10.102 -0.323 1 73.81 249 ARG B N 1
ATOM 6652 C CA . ARG B 1 249 ? 18.312 -9.836 -1.296 1 73.81 249 ARG B CA 1
ATOM 6653 C C . ARG B 1 249 ? 18.031 -11.07 -2.143 1 73.81 249 ARG B C 1
ATOM 6655 O O . ARG B 1 249 ? 18.922 -11.852 -2.438 1 73.81 249 ARG B O 1
ATOM 6662 N N . THR B 1 250 ? 16.844 -11.508 -2.109 1 85.75 250 THR B N 1
ATOM 6663 C CA . THR B 1 250 ? 16.422 -12.578 -3.012 1 85.75 250 THR B CA 1
ATOM 6664 C C . THR B 1 250 ? 16.234 -12.039 -4.426 1 85.75 250 THR B C 1
ATOM 6666 O O . THR B 1 250 ? 16.078 -10.836 -4.625 1 85.75 250 THR B O 1
ATOM 6669 N N . ALA B 1 251 ? 16.453 -12.922 -5.305 1 89.69 251 ALA B N 1
ATOM 6670 C CA . ALA B 1 251 ? 16.234 -12.562 -6.703 1 89.69 251 ALA B CA 1
ATOM 6671 C C . ALA B 1 251 ? 15.516 -13.68 -7.457 1 89.69 251 ALA B C 1
ATOM 6673 O O . ALA B 1 251 ? 15.688 -14.859 -7.145 1 89.69 251 ALA B O 1
ATOM 6674 N N . ALA B 1 252 ? 14.758 -13.242 -8.383 1 94.75 252 ALA B N 1
ATOM 6675 C CA . ALA B 1 252 ? 14.133 -14.188 -9.305 1 94.75 252 ALA B CA 1
ATOM 6676 C C . ALA B 1 252 ? 15.094 -14.57 -10.43 1 94.75 252 ALA B C 1
ATOM 6678 O O . ALA B 1 252 ? 15.695 -13.703 -11.062 1 94.75 252 ALA B O 1
ATOM 6679 N N . THR B 1 253 ? 15.172 -15.836 -10.617 1 95 253 THR B N 1
ATOM 6680 C CA . THR B 1 253 ? 16.094 -16.344 -11.625 1 95 253 THR B CA 1
ATOM 6681 C C . THR B 1 253 ? 15.422 -17.422 -12.477 1 95 253 THR B C 1
ATOM 6683 O O . THR B 1 253 ? 14.508 -18.109 -12.016 1 95 253 THR B O 1
ATOM 6686 N N . VAL B 1 254 ? 15.883 -17.5 -13.719 1 96.69 254 VAL B N 1
ATOM 6687 C CA . VAL B 1 254 ? 15.469 -18.578 -14.617 1 96.69 254 VAL B CA 1
ATOM 6688 C C . VAL B 1 254 ? 16.672 -19.453 -14.969 1 96.69 254 VAL B C 1
ATOM 6690 O O . VAL B 1 254 ? 17.703 -18.938 -15.414 1 96.69 254 VAL B O 1
ATOM 6693 N N . MET B 1 255 ? 16.5 -20.719 -14.734 1 95.62 255 MET B N 1
ATOM 6694 C CA . MET B 1 255 ? 17.516 -21.688 -15.141 1 95.62 255 MET B CA 1
ATOM 6695 C C . MET B 1 255 ? 17.109 -22.375 -16.438 1 95.62 255 MET B C 1
ATOM 6697 O O . MET B 1 255 ? 15.953 -22.781 -16.594 1 95.62 255 MET B O 1
ATOM 6701 N N . ARG B 1 256 ? 18.047 -22.516 -17.266 1 94.75 256 ARG B N 1
ATOM 6702 C CA . ARG B 1 256 ? 17.812 -23.203 -18.531 1 94.75 256 ARG B CA 1
ATOM 6703 C C . ARG B 1 256 ? 18.781 -24.375 -18.703 1 94.75 256 ARG B C 1
ATOM 6705 O O . ARG B 1 256 ? 19.969 -24.234 -18.422 1 94.75 256 ARG B O 1
ATOM 6712 N N . VAL B 1 257 ? 18.297 -25.484 -19.156 1 94.62 257 VAL B N 1
ATOM 6713 C CA . VAL B 1 257 ? 19.125 -26.641 -19.5 1 94.62 257 VAL B CA 1
ATOM 6714 C C . VAL B 1 257 ? 18.609 -27.281 -20.797 1 94.62 257 VAL B C 1
ATOM 6716 O O . VAL B 1 257 ? 17.438 -27.156 -21.141 1 94.62 257 VAL B O 1
ATOM 6719 N N . CYS B 1 258 ? 19.547 -27.875 -21.5 1 93.94 258 CYS B N 1
ATOM 6720 C CA . CYS B 1 258 ? 19.109 -28.734 -22.609 1 93.94 258 CYS B CA 1
ATOM 6721 C C . CYS B 1 258 ? 18.359 -29.953 -22.094 1 93.94 258 CYS B C 1
ATOM 6723 O O . CYS B 1 258 ? 18.844 -30.641 -21.188 1 93.94 258 CYS B O 1
ATOM 6725 N N . VAL B 1 259 ? 17.219 -30.234 -22.703 1 94.31 259 VAL B N 1
ATOM 6726 C CA . VAL B 1 259 ? 16.438 -31.391 -22.297 1 94.31 259 VAL B CA 1
ATOM 6727 C C . VAL B 1 259 ? 17.25 -32.656 -22.484 1 94.31 259 VAL B C 1
ATOM 6729 O O . VAL B 1 259 ? 17.219 -33.562 -21.656 1 94.31 259 VAL B O 1
ATOM 6732 N N . SER B 1 260 ? 18.094 -32.656 -23.531 1 92.62 260 SER B N 1
ATOM 6733 C CA . SER B 1 260 ? 18.875 -33.844 -23.859 1 92.62 260 SER B CA 1
ATOM 6734 C C . SER B 1 260 ? 20.312 -33.688 -23.391 1 92.62 260 SER B C 1
ATOM 6736 O O . SER B 1 260 ? 21.234 -34.25 -24 1 92.62 260 SER B O 1
ATOM 6738 N N . ASP B 1 261 ? 20.578 -32.969 -22.391 1 94.25 261 ASP B N 1
ATOM 6739 C CA . ASP B 1 261 ? 21.938 -32.844 -21.875 1 94.25 261 ASP B CA 1
ATOM 6740 C C . ASP B 1 261 ? 22.531 -34.188 -21.484 1 94.25 261 ASP B C 1
ATOM 6742 O O . ASP B 1 261 ? 22.016 -34.875 -20.578 1 94.25 261 ASP B O 1
ATOM 6746 N N . PRO B 1 262 ? 23.609 -34.531 -22.094 1 93.69 262 PRO B N 1
ATOM 6747 C CA . PRO B 1 262 ? 24.188 -35.844 -21.781 1 93.69 262 PRO B CA 1
ATOM 6748 C C . PRO B 1 262 ? 25.016 -35.812 -20.5 1 93.69 262 PRO B C 1
ATOM 6750 O O . PRO B 1 262 ? 25.359 -36.875 -19.953 1 93.69 262 PRO B O 1
ATOM 6753 N N . GLY B 1 263 ? 25.297 -34.688 -20.031 1 94.25 263 GLY B N 1
ATOM 6754 C CA . GLY B 1 263 ? 26.156 -34.562 -18.859 1 94.25 263 GLY B CA 1
ATOM 6755 C C . GLY B 1 263 ? 27.641 -34.688 -19.188 1 94.25 263 GLY B C 1
ATOM 6756 O O . GLY B 1 263 ? 28.031 -34.562 -20.344 1 94.25 263 GLY B O 1
ATOM 6757 N N . GLY B 1 264 ? 28.453 -34.75 -18.125 1 93.44 264 GLY B N 1
ATOM 6758 C CA . GLY B 1 264 ? 29.891 -34.969 -18.281 1 93.44 264 GLY B CA 1
ATOM 6759 C C . GLY B 1 264 ? 30.266 -36.406 -18.547 1 93.44 264 GLY B C 1
ATOM 6760 O O . GLY B 1 264 ? 29.484 -37.312 -18.281 1 93.44 264 GLY B O 1
ATOM 6761 N N . ALA B 1 265 ? 31.438 -36.469 -19.094 1 94 265 ALA B N 1
ATOM 6762 C CA . ALA B 1 265 ? 31.969 -37.812 -19.234 1 94 265 ALA B CA 1
ATOM 6763 C C . ALA B 1 265 ? 32.344 -38.406 -17.875 1 94 265 ALA B C 1
ATOM 6765 O O . ALA B 1 265 ? 32.719 -37.656 -16.953 1 94 265 ALA B O 1
ATOM 6766 N N . PRO B 1 266 ? 32.219 -39.625 -17.781 1 91.94 266 PRO B N 1
ATOM 6767 C CA . PRO B 1 266 ? 32.625 -40.219 -16.5 1 91.94 266 PRO B CA 1
ATOM 6768 C C . PRO B 1 266 ? 34 -39.812 -16.047 1 91.94 266 PRO B C 1
ATOM 6770 O O . PRO B 1 266 ? 34.906 -39.656 -16.875 1 91.94 266 PRO B O 1
ATOM 6773 N N . PRO B 1 267 ? 34.188 -39.5 -14.828 1 92.94 267 PRO B N 1
ATOM 6774 C CA . PRO B 1 267 ? 33.312 -39.75 -13.688 1 92.94 267 PRO B CA 1
ATOM 6775 C C . PRO B 1 267 ? 32.375 -38.594 -13.359 1 92.94 267 PRO B C 1
ATOM 6777 O O . PRO B 1 267 ? 31.844 -38.5 -12.258 1 92.94 267 PRO B O 1
ATOM 6780 N N . HIS B 1 268 ? 32.25 -37.719 -14.227 1 93.19 268 HIS B N 1
ATOM 6781 C CA . HIS B 1 268 ? 31.438 -36.531 -14 1 93.19 268 HIS B CA 1
ATOM 6782 C C . HIS B 1 268 ? 30.078 -36.656 -14.664 1 93.19 268 HIS B C 1
ATOM 6784 O O . HIS B 1 268 ? 29.516 -35.688 -15.133 1 93.19 268 HIS B O 1
ATOM 6790 N N . ASP B 1 269 ? 29.5 -37.812 -14.781 1 93.5 269 ASP B N 1
ATOM 6791 C CA . ASP B 1 269 ? 28.25 -38.062 -15.5 1 93.5 269 ASP B CA 1
ATOM 6792 C C . ASP B 1 269 ? 27.062 -37.5 -14.758 1 93.5 269 ASP B C 1
ATOM 6794 O O . ASP B 1 269 ? 25.969 -37.344 -15.328 1 93.5 269 ASP B O 1
ATOM 6798 N N . TRP B 1 270 ? 27.266 -37.062 -13.562 1 92.25 270 TRP B N 1
ATOM 6799 C CA . TRP B 1 270 ? 26.188 -36.5 -12.742 1 92.25 270 TRP B CA 1
ATOM 6800 C C . TRP B 1 270 ? 26.062 -35 -12.938 1 92.25 270 TRP B C 1
ATOM 6802 O O . TRP B 1 270 ? 25.109 -34.375 -12.492 1 92.25 270 TRP B O 1
ATOM 6812 N N . MET B 1 271 ? 26.938 -34.375 -13.695 1 92.81 271 MET B N 1
ATOM 6813 C CA . MET B 1 271 ? 27.016 -32.906 -13.758 1 92.81 271 MET B CA 1
ATOM 6814 C C . MET B 1 271 ? 26.25 -32.375 -14.969 1 92.81 271 MET B C 1
ATOM 6816 O O . MET B 1 271 ? 26.359 -32.938 -16.062 1 92.81 271 MET B O 1
ATOM 6820 N N . TRP B 1 272 ? 25.516 -31.359 -14.703 1 93.38 272 TRP B N 1
ATOM 6821 C CA . TRP B 1 272 ? 24.953 -30.609 -15.828 1 93.38 272 TRP B CA 1
ATOM 6822 C C . TRP B 1 272 ? 26.047 -29.922 -16.625 1 93.38 272 TRP B C 1
ATOM 6824 O O . TRP B 1 272 ? 26.984 -29.359 -16.047 1 93.38 272 TRP B O 1
ATOM 6834 N N . THR B 1 273 ? 25.938 -29.859 -17.906 1 91.94 273 THR B N 1
ATOM 6835 C CA . THR B 1 273 ? 26.938 -29.203 -18.719 1 91.94 273 THR B CA 1
ATOM 6836 C C . THR B 1 273 ? 26.328 -28.047 -19.516 1 91.94 273 THR B C 1
ATOM 6838 O O . THR B 1 273 ? 27.062 -27.234 -20.094 1 91.94 273 THR B O 1
ATOM 6841 N N . THR B 1 274 ? 25.031 -27.906 -19.531 1 91.62 274 THR B N 1
ATOM 6842 C CA . THR B 1 274 ? 24.391 -26.891 -20.344 1 91.62 274 THR B CA 1
ATOM 6843 C C . THR B 1 274 ? 23.625 -25.891 -19.469 1 91.62 274 THR B C 1
ATOM 6845 O O . THR B 1 274 ? 22.859 -25.078 -19.969 1 91.62 274 THR B O 1
ATOM 6848 N N . LEU B 1 275 ? 23.797 -25.969 -18.172 1 92.94 275 LEU B N 1
ATOM 6849 C CA . LEU B 1 275 ? 23.062 -25.141 -17.234 1 92.94 275 LEU B CA 1
ATOM 6850 C C . LEU B 1 275 ? 23.406 -23.656 -17.422 1 92.94 275 LEU B C 1
ATOM 6852 O O . LEU B 1 275 ? 24.578 -23.297 -17.406 1 92.94 275 LEU B O 1
ATOM 6856 N N . GLN B 1 276 ? 22.406 -22.828 -17.672 1 91.81 276 GLN B N 1
ATOM 6857 C CA . GLN B 1 276 ? 22.516 -21.375 -17.75 1 91.81 276 GLN B CA 1
ATOM 6858 C C . GLN B 1 276 ? 21.469 -20.703 -16.875 1 91.81 276 GLN B C 1
ATOM 6860 O O . GLN B 1 276 ? 20.391 -21.266 -16.656 1 91.81 276 GLN B O 1
ATOM 6865 N N . LYS B 1 277 ? 21.766 -19.516 -16.469 1 92.5 277 LYS B N 1
ATOM 6866 C CA . LYS B 1 277 ? 20.859 -18.766 -15.602 1 92.5 277 LYS B CA 1
ATOM 6867 C C . LYS B 1 277 ? 20.75 -17.312 -16.047 1 92.5 277 LYS B C 1
ATOM 6869 O O . LYS B 1 277 ? 21.688 -16.766 -16.609 1 92.5 277 LYS B O 1
ATOM 6874 N N . VAL B 1 278 ? 19.594 -16.75 -15.797 1 93.5 278 VAL B N 1
ATOM 6875 C CA . VAL B 1 278 ? 19.391 -15.328 -16.062 1 93.5 278 VAL B CA 1
ATOM 6876 C C . VAL B 1 278 ? 18.438 -14.75 -15.023 1 93.5 278 VAL B C 1
ATOM 6878 O O . VAL B 1 278 ? 17.547 -15.445 -14.523 1 93.5 278 VAL B O 1
ATOM 6881 N N . ARG B 1 279 ? 18.625 -13.5 -14.742 1 92.81 279 ARG B N 1
ATOM 6882 C CA . ARG B 1 279 ? 17.75 -12.844 -13.773 1 92.81 279 ARG B CA 1
ATOM 6883 C C . ARG B 1 279 ? 16.484 -12.32 -14.453 1 92.81 279 ARG B C 1
ATOM 6885 O O . ARG B 1 279 ? 16.531 -11.812 -15.57 1 92.81 279 ARG B O 1
ATOM 6892 N N . LEU B 1 280 ? 15.422 -12.539 -13.727 1 94.62 280 LEU B N 1
ATOM 6893 C CA . LEU B 1 280 ? 14.109 -12.055 -14.141 1 94.62 280 LEU B CA 1
ATOM 6894 C C . LEU B 1 280 ? 13.648 -10.922 -13.242 1 94.62 280 LEU B C 1
ATOM 6896 O O . LEU B 1 280 ? 13.594 -11.07 -12.016 1 94.62 280 LEU B O 1
ATOM 6900 N N . HIS B 1 281 ? 13.289 -9.758 -13.883 1 91.38 281 HIS B N 1
ATOM 6901 C CA . HIS B 1 281 ? 12.953 -8.594 -13.07 1 91.38 281 HIS B CA 1
ATOM 6902 C C . HIS B 1 281 ? 11.547 -8.102 -13.383 1 91.38 281 HIS B C 1
ATOM 6904 O O . HIS B 1 281 ? 11.156 -8.016 -14.547 1 91.38 281 HIS B O 1
ATOM 6910 N N . CYS B 1 282 ? 10.836 -7.859 -12.297 1 92.69 282 CYS B N 1
ATOM 6911 C CA . CYS B 1 282 ? 9.562 -7.145 -12.383 1 92.69 282 CYS B CA 1
ATOM 6912 C C . CYS B 1 282 ? 9.688 -5.742 -11.797 1 92.69 282 CYS B C 1
ATOM 6914 O O . CYS B 1 282 ? 9.711 -5.574 -10.578 1 92.69 282 CYS B O 1
ATOM 6916 N N . SER B 1 283 ? 9.773 -4.742 -12.633 1 85.88 283 SER B N 1
ATOM 6917 C CA . SER B 1 283 ? 10.023 -3.365 -12.219 1 85.88 283 SER B CA 1
ATOM 6918 C C . SER B 1 283 ? 8.758 -2.521 -12.305 1 85.88 283 SER B C 1
ATOM 6920 O O . SER B 1 283 ? 7.867 -2.811 -13.102 1 85.88 283 SER B O 1
ATOM 6922 N N . LEU B 1 284 ? 8.766 -1.599 -11.312 1 81 284 LEU B N 1
ATOM 6923 C CA . LEU B 1 284 ? 7.766 -0.541 -11.391 1 81 284 LEU B CA 1
ATOM 6924 C C . LEU B 1 284 ? 8.297 0.653 -12.18 1 81 284 LEU B C 1
ATOM 6926 O O . LEU B 1 284 ? 9.102 1.436 -11.664 1 81 284 LEU B O 1
ATOM 6930 N N . ASN B 1 285 ? 7.895 0.905 -13.32 1 73.75 285 ASN B N 1
ATOM 6931 C CA . ASN B 1 285 ? 8.297 2.029 -14.156 1 73.75 285 ASN B CA 1
ATOM 6932 C C . ASN B 1 285 ? 9.82 2.111 -14.289 1 73.75 285 ASN B C 1
ATOM 6934 O O . ASN B 1 285 ? 10.406 3.18 -14.117 1 73.75 285 ASN B O 1
ATOM 6938 N N . GLY B 1 286 ? 10.406 1.028 -14.32 1 67.12 286 GLY B N 1
ATOM 6939 C CA . GLY B 1 286 ? 11.852 0.984 -14.516 1 67.12 286 GLY B CA 1
ATOM 6940 C C . GLY B 1 286 ? 12.633 1.347 -13.266 1 67.12 286 GLY B C 1
ATOM 6941 O O . GLY B 1 286 ? 13.836 1.606 -13.336 1 67.12 286 GLY B O 1
ATOM 6942 N N . THR B 1 287 ? 11.906 1.468 -12.148 1 67.31 287 THR B N 1
ATOM 6943 C CA . THR B 1 287 ? 12.555 1.863 -10.906 1 67.31 287 THR B CA 1
ATOM 6944 C C . THR B 1 287 ? 13.562 0.809 -10.461 1 67.31 287 THR B C 1
ATOM 6946 O O . THR B 1 287 ? 13.336 -0.39 -10.625 1 67.31 287 THR B O 1
ATOM 6949 N N . ARG B 1 288 ? 14.82 1.264 -10.008 1 66.56 288 ARG B N 1
ATOM 6950 C CA . ARG B 1 288 ? 15.852 0.461 -9.359 1 66.56 288 ARG B CA 1
ATOM 6951 C C . ARG B 1 288 ? 16.172 0.995 -7.969 1 66.56 288 ARG B C 1
ATOM 6953 O O . ARG B 1 288 ? 16.188 2.209 -7.75 1 66.56 288 ARG B O 1
ATOM 6960 N N . PRO B 1 289 ? 16.297 0.227 -7 1 66.88 289 PRO B N 1
ATOM 6961 C CA . PRO B 1 289 ? 16.266 -1.237 -7.016 1 66.88 289 PRO B CA 1
ATOM 6962 C C . PRO B 1 289 ? 14.859 -1.797 -7.215 1 66.88 289 PRO B C 1
ATOM 6964 O O . PRO B 1 289 ? 13.875 -1.144 -6.863 1 66.88 289 PRO B O 1
ATOM 6967 N N . PHE B 1 290 ? 14.898 -3.004 -7.785 1 70.81 290 PHE B N 1
ATOM 6968 C CA . PHE B 1 290 ? 13.625 -3.668 -8.047 1 70.81 290 PHE B CA 1
ATOM 6969 C C . PHE B 1 290 ? 12.922 -4.031 -6.746 1 70.81 290 PHE B C 1
ATOM 6971 O O . PHE B 1 290 ? 13.562 -4.484 -5.797 1 70.81 290 PHE B O 1
ATOM 6978 N N . VAL B 1 291 ? 11.703 -3.754 -6.785 1 73.94 291 VAL B N 1
ATOM 6979 C CA . VAL B 1 291 ? 10.953 -3.947 -5.547 1 73.94 291 VAL B CA 1
ATOM 6980 C C . VAL B 1 291 ? 10.398 -5.371 -5.492 1 73.94 291 VAL B C 1
ATOM 6982 O O . VAL B 1 291 ? 10.406 -6.008 -4.434 1 73.94 291 VAL B O 1
ATOM 6985 N N . PHE B 1 292 ? 10 -5.879 -6.629 1 87.69 292 PHE B N 1
ATOM 6986 C CA . PHE B 1 292 ? 9.477 -7.238 -6.664 1 87.69 292 PHE B CA 1
ATOM 6987 C C . PHE B 1 292 ? 10.562 -8.227 -7.051 1 87.69 292 PHE B C 1
ATOM 6989 O O . PHE B 1 292 ? 10.883 -8.383 -8.227 1 87.69 292 PHE B O 1
ATOM 6996 N N . THR B 1 293 ? 11.016 -8.938 -6.039 1 86.88 293 THR B N 1
ATOM 6997 C CA . THR B 1 293 ? 12.242 -9.695 -6.281 1 86.88 293 THR B CA 1
ATOM 6998 C C . THR B 1 293 ? 11.961 -11.195 -6.281 1 86.88 293 THR B C 1
ATOM 7000 O O . THR B 1 293 ? 12.773 -11.984 -6.77 1 86.88 293 THR B O 1
ATOM 7003 N N . ASP B 1 294 ? 10.852 -11.602 -5.777 1 93.19 294 ASP B N 1
ATOM 7004 C CA . ASP B 1 294 ? 10.586 -13.031 -5.629 1 93.19 294 ASP B CA 1
ATOM 7005 C C . ASP B 1 294 ? 9.508 -13.492 -6.605 1 93.19 294 ASP B C 1
ATOM 7007 O O . ASP B 1 294 ? 8.367 -13.031 -6.539 1 93.19 294 ASP B O 1
ATOM 7011 N N . VAL B 1 295 ? 9.898 -14.344 -7.41 1 96.38 295 VAL B N 1
ATOM 7012 C CA . VAL B 1 295 ? 8.891 -14.961 -8.266 1 96.38 295 VAL B CA 1
ATOM 7013 C C . VAL B 1 295 ? 8.18 -16.078 -7.512 1 96.38 295 VAL B C 1
ATOM 7015 O O . VAL B 1 295 ? 8.828 -16.859 -6.809 1 96.38 295 VAL B O 1
ATOM 7018 N N . THR B 1 296 ? 6.883 -16.078 -7.617 1 94.88 296 THR B N 1
ATOM 7019 C CA . THR B 1 296 ? 6.152 -17.047 -6.816 1 94.88 296 THR B CA 1
ATOM 7020 C C . THR B 1 296 ? 5.348 -18 -7.707 1 94.88 296 THR B C 1
ATOM 7022 O O . THR B 1 296 ? 5.062 -19.125 -7.324 1 94.88 296 THR B O 1
ATOM 7025 N N . THR B 1 297 ? 4.883 -17.547 -8.781 1 95.56 297 THR B N 1
ATOM 7026 C CA . THR B 1 297 ? 4.109 -18.344 -9.727 1 95.56 297 THR B CA 1
ATOM 7027 C C . THR B 1 297 ? 4.395 -17.906 -11.164 1 95.56 297 THR B C 1
ATOM 7029 O O . THR B 1 297 ? 4.695 -16.734 -11.414 1 95.56 297 THR B O 1
ATOM 7032 N N . VAL B 1 298 ? 4.332 -18.906 -12.023 1 96.81 298 VAL B N 1
ATOM 7033 C CA . VAL B 1 298 ? 4.531 -18.609 -13.438 1 96.81 298 VAL B CA 1
ATOM 7034 C C . VAL B 1 298 ? 3.438 -19.281 -14.266 1 96.81 298 VAL B C 1
ATOM 7036 O O . VAL B 1 298 ? 3.035 -20.406 -13.984 1 96.81 298 VAL B O 1
ATOM 7039 N N . SER B 1 299 ? 3.027 -18.594 -15.266 1 95.5 299 SER B N 1
ATOM 7040 C CA . SER B 1 299 ? 2.037 -19.156 -16.172 1 95.5 299 SER B CA 1
ATOM 7041 C C . SER B 1 299 ? 2.699 -20.016 -17.25 1 95.5 299 SER B C 1
ATOM 7043 O O . SER B 1 299 ? 3.914 -19.953 -17.453 1 95.5 299 SER B O 1
ATOM 7045 N N . PRO B 1 300 ? 1.891 -20.844 -17.891 1 92.12 300 PRO B N 1
ATOM 7046 C CA . PRO B 1 300 ? 2.414 -21.453 -19.109 1 92.12 300 PRO B CA 1
ATOM 7047 C C . PRO B 1 300 ? 2.68 -20.438 -20.219 1 92.12 300 PRO B C 1
ATOM 7049 O O . PRO B 1 300 ? 2.264 -19.281 -20.109 1 92.12 300 PRO B O 1
ATOM 7052 N N . ILE B 1 301 ? 3.41 -20.922 -21.172 1 94.19 301 ILE B N 1
ATOM 7053 C CA . ILE B 1 301 ? 3.652 -20.062 -22.328 1 94.19 301 ILE B CA 1
ATOM 7054 C C . ILE B 1 301 ? 2.354 -19.859 -23.109 1 94.19 301 ILE B C 1
ATOM 7056 O O . ILE B 1 301 ? 1.586 -20.812 -23.297 1 94.19 301 ILE B O 1
ATOM 7060 N N . MET B 1 302 ? 2.164 -18.656 -23.453 1 91.69 302 MET B N 1
ATOM 7061 C CA . MET B 1 302 ? 0.978 -18.328 -24.234 1 91.69 302 MET B CA 1
ATOM 7062 C C . MET B 1 302 ? 1.364 -17.641 -25.531 1 91.69 302 MET B C 1
ATOM 7064 O O . MET B 1 302 ? 2.426 -17.016 -25.625 1 91.69 302 MET B O 1
ATOM 7068 N N . THR B 1 303 ? 0.5 -17.828 -26.469 1 87.38 303 THR B N 1
ATOM 7069 C CA . THR B 1 303 ? 0.705 -17.172 -27.75 1 87.38 303 THR B CA 1
ATOM 7070 C C . THR B 1 303 ? -0.206 -15.945 -27.875 1 87.38 303 THR B C 1
ATOM 7072 O O . THR B 1 303 ? -1.404 -16.031 -27.609 1 87.38 303 THR B O 1
ATOM 7075 N N . ARG B 1 304 ? 0.424 -14.875 -28.25 1 77.31 304 ARG B N 1
ATOM 7076 C CA . ARG B 1 304 ? -0.367 -13.672 -28.484 1 77.31 304 ARG B CA 1
ATOM 7077 C C . ARG B 1 304 ? -0.826 -13.602 -29.938 1 77.31 304 ARG B C 1
ATOM 7079 O O . ARG B 1 304 ? -0.484 -14.469 -30.75 1 77.31 304 ARG B O 1
ATOM 7086 N N . TRP B 1 305 ? -1.617 -12.68 -30.156 1 62.09 305 TRP B N 1
ATOM 7087 C CA . TRP B 1 305 ? -2.211 -12.539 -31.484 1 62.09 305 TRP B CA 1
ATOM 7088 C C . TRP B 1 305 ? -1.131 -12.367 -32.562 1 62.09 305 TRP B C 1
ATOM 7090 O O . TRP B 1 305 ? -1.283 -12.836 -33.688 1 62.09 305 TRP B O 1
ATOM 7100 N N . ASN B 1 306 ? -0.041 -11.789 -32.156 1 65.56 306 ASN B N 1
ATOM 7101 C CA . ASN B 1 306 ? 1.008 -11.578 -33.156 1 65.56 306 ASN B CA 1
ATOM 7102 C C . ASN B 1 306 ? 2.006 -12.734 -33.156 1 65.56 306 ASN B C 1
ATOM 7104 O O . ASN B 1 306 ? 3.133 -12.578 -33.625 1 65.56 306 ASN B O 1
ATOM 7108 N N . SER B 1 307 ? 1.598 -13.742 -32.594 1 73.19 307 SER B N 1
ATOM 7109 C CA . SER B 1 307 ? 2.371 -14.977 -32.594 1 73.19 307 SER B CA 1
ATOM 7110 C C . SER B 1 307 ? 3.592 -14.867 -31.688 1 73.19 307 SER B C 1
ATOM 7112 O O . SER B 1 307 ? 4.543 -15.633 -31.828 1 73.19 307 SER B O 1
ATOM 7114 N N . ALA B 1 308 ? 3.502 -13.859 -30.953 1 85.38 308 ALA B N 1
ATOM 7115 C CA . ALA B 1 308 ? 4.582 -13.758 -29.969 1 85.38 308 ALA B CA 1
ATOM 7116 C C . ALA B 1 308 ? 4.305 -14.641 -28.75 1 85.38 308 ALA B C 1
ATOM 7118 O O . ALA B 1 308 ? 3.154 -14.781 -28.328 1 85.38 308 ALA B O 1
ATOM 7119 N N . PHE B 1 309 ? 5.387 -15.359 -28.312 1 92.12 309 PHE B N 1
ATOM 7120 C CA . PHE B 1 309 ? 5.277 -16.172 -27.125 1 92.12 309 PHE B CA 1
ATOM 7121 C C . PHE B 1 309 ? 5.5 -15.344 -25.859 1 92.12 309 PHE B C 1
ATOM 7123 O O . PHE B 1 309 ? 6.516 -14.656 -25.75 1 92.12 309 PHE B O 1
ATOM 7130 N N . VAL B 1 310 ? 4.488 -15.398 -25.016 1 94.38 310 VAL B N 1
ATOM 7131 C CA . VAL B 1 310 ? 4.555 -14.602 -23.797 1 94.38 310 VAL B CA 1
ATOM 7132 C C . VAL B 1 310 ? 4.227 -15.484 -22.594 1 94.38 310 VAL B C 1
ATOM 7134 O O . VAL B 1 310 ? 3.541 -16.5 -22.719 1 94.38 310 VAL B O 1
ATOM 7137 N N . PHE B 1 311 ? 4.789 -15.125 -21.469 1 96.38 311 PHE B N 1
ATOM 7138 C CA . PHE B 1 311 ? 4.387 -15.734 -20.219 1 96.38 311 PHE B CA 1
ATOM 7139 C C . PHE B 1 311 ? 4.262 -14.68 -19.109 1 96.38 311 PHE B C 1
ATOM 7141 O O . PHE B 1 311 ? 4.805 -13.586 -19.234 1 96.38 311 PHE B O 1
ATOM 7148 N N . TYR B 1 312 ? 3.451 -15.023 -18.125 1 97 312 TYR B N 1
ATOM 7149 C CA . TYR B 1 312 ? 3.227 -14.148 -16.984 1 97 312 TYR B CA 1
ATOM 7150 C C . TYR B 1 312 ? 3.805 -14.75 -15.711 1 97 312 TYR B C 1
ATOM 7152 O O . TYR B 1 312 ? 3.865 -15.969 -15.57 1 97 312 TYR B O 1
ATOM 7160 N N . ALA B 1 313 ? 4.238 -13.867 -14.867 1 97.75 313 ALA B N 1
ATOM 7161 C CA . ALA B 1 313 ? 4.766 -14.312 -13.578 1 97.75 313 ALA B CA 1
ATOM 7162 C C . ALA B 1 313 ? 4.285 -13.414 -12.445 1 97.75 313 ALA B C 1
ATOM 7164 O O . ALA B 1 313 ? 4.074 -12.211 -12.648 1 97.75 313 ALA B O 1
ATOM 7165 N N . LEU B 1 314 ? 4.07 -14.047 -11.367 1 97.88 314 LEU B N 1
ATOM 7166 C CA . LEU B 1 314 ? 3.68 -13.344 -10.156 1 97.88 314 LEU B CA 1
ATOM 7167 C C . LEU B 1 314 ? 4.879 -13.133 -9.234 1 97.88 314 LEU B C 1
ATOM 7169 O O . LEU B 1 314 ? 5.617 -14.078 -8.953 1 97.88 314 LEU B O 1
ATOM 7173 N N . PHE B 1 315 ? 5.051 -11.906 -8.805 1 96.25 315 PHE B N 1
ATOM 7174 C CA . PHE B 1 315 ? 6.172 -11.547 -7.941 1 96.25 315 PHE B CA 1
ATOM 7175 C C . PHE B 1 315 ? 5.68 -11.031 -6.594 1 96.25 315 PHE B C 1
ATOM 7177 O O . PHE B 1 315 ? 4.551 -10.547 -6.488 1 96.25 315 PHE B O 1
ATOM 7184 N N . ARG B 1 316 ? 6.562 -11.141 -5.617 1 93.31 316 ARG B N 1
ATOM 7185 C CA . ARG B 1 316 ? 6.289 -10.617 -4.285 1 93.31 316 ARG B CA 1
ATOM 7186 C C . ARG B 1 316 ? 7.477 -9.812 -3.76 1 93.31 316 ARG B C 1
ATOM 7188 O O . ARG B 1 316 ? 8.594 -9.938 -4.27 1 93.31 316 ARG B O 1
ATOM 7195 N N . ILE B 1 317 ? 7.082 -8.938 -2.805 1 84.81 317 ILE B N 1
ATOM 7196 C CA . ILE B 1 317 ? 8.125 -8.219 -2.082 1 84.81 317 ILE B CA 1
ATOM 7197 C C . ILE B 1 317 ? 8.594 -9.047 -0.893 1 84.81 317 ILE B C 1
ATOM 7199 O O . ILE B 1 317 ? 7.781 -9.594 -0.148 1 84.81 317 ILE B O 1
ATOM 7203 N N . GLN B 1 318 ? 9.883 -9.141 -0.794 1 75.44 318 GLN B N 1
ATOM 7204 C CA . GLN B 1 318 ? 10.391 -9.82 0.391 1 75.44 318 GLN B CA 1
ATOM 7205 C C . GLN B 1 318 ? 11.141 -8.852 1.302 1 75.44 318 GLN B C 1
ATOM 7207 O O . GLN B 1 318 ? 11.711 -7.859 0.833 1 75.44 318 GLN B O 1
ATOM 7212 N N . GLY B 1 319 ? 11.148 -9.172 2.52 1 70.31 319 GLY B N 1
ATOM 7213 C CA . GLY B 1 319 ? 11.93 -8.398 3.473 1 70.31 319 GLY B CA 1
ATOM 7214 C C . GLY B 1 319 ? 11.312 -7.059 3.809 1 70.31 319 GLY B C 1
ATOM 7215 O O . GLY B 1 319 ? 12.016 -6.117 4.18 1 70.31 319 GLY B O 1
ATOM 7216 N N . SER B 1 320 ? 10.117 -6.848 3.506 1 72.69 320 SER B N 1
ATOM 7217 C CA . SER B 1 320 ? 9.406 -5.609 3.791 1 72.69 320 SER B CA 1
ATOM 7218 C C . SER B 1 320 ? 8.219 -5.855 4.723 1 72.69 320 SER B C 1
ATOM 7220 O O . SER B 1 320 ? 7.641 -6.941 4.723 1 72.69 320 SER B O 1
ATOM 7222 N N . PRO B 1 321 ? 8.062 -4.875 5.523 1 73.25 321 PRO B N 1
ATOM 7223 C CA . PRO B 1 321 ? 6.859 -5.008 6.348 1 73.25 321 PRO B CA 1
ATOM 7224 C C . PRO B 1 321 ? 5.57 -4.906 5.531 1 73.25 321 PRO B C 1
ATOM 7226 O O . PRO B 1 321 ? 4.496 -5.25 6.023 1 73.25 321 PRO B O 1
ATOM 7229 N N . PHE B 1 322 ? 5.77 -4.469 4.309 1 79.19 322 PHE B N 1
ATOM 7230 C CA . PHE B 1 322 ? 4.602 -4.375 3.443 1 79.19 322 PHE B CA 1
ATOM 7231 C C . PHE B 1 322 ? 4.41 -5.664 2.652 1 79.19 322 PHE B C 1
ATOM 7233 O O . PHE B 1 322 ? 5.387 -6.32 2.279 1 79.19 322 PHE B O 1
ATOM 7240 N N . LYS B 1 323 ? 3.105 -5.906 2.514 1 85.62 323 LYS B N 1
ATOM 7241 C CA . LYS B 1 323 ? 2.752 -6.996 1.61 1 85.62 323 LYS B CA 1
ATOM 7242 C C . LYS B 1 323 ? 2.502 -6.48 0.196 1 85.62 323 LYS B C 1
ATOM 7244 O O . LYS B 1 323 ? 1.677 -5.586 -0.008 1 85.62 323 LYS B O 1
ATOM 7249 N N . GLY B 1 324 ? 3.326 -6.883 -0.672 1 88.12 324 GLY B N 1
ATOM 7250 C CA . GLY B 1 324 ? 3.223 -6.414 -2.045 1 88.12 324 GLY B CA 1
ATOM 7251 C C . GLY B 1 324 ? 3.41 -7.52 -3.068 1 88.12 324 GLY B C 1
ATOM 7252 O O . GLY B 1 324 ? 4.133 -8.484 -2.82 1 88.12 324 GLY B O 1
ATOM 7253 N N . SER B 1 325 ? 2.707 -7.418 -4.141 1 93.25 325 SER B N 1
ATOM 7254 C CA . SER B 1 325 ? 2.781 -8.375 -5.238 1 93.25 325 SER B CA 1
ATOM 7255 C C . SER B 1 325 ? 2.51 -7.703 -6.578 1 93.25 325 SER B C 1
ATOM 7257 O O . SER B 1 325 ? 1.901 -6.633 -6.629 1 93.25 325 SER B O 1
ATOM 7259 N N . ALA B 1 326 ? 3.031 -8.336 -7.586 1 93.81 326 ALA B N 1
ATOM 7260 C CA . ALA B 1 326 ? 2.812 -7.809 -8.93 1 93.81 326 ALA B CA 1
ATOM 7261 C C . ALA B 1 326 ? 2.803 -8.93 -9.969 1 93.81 326 ALA B C 1
ATOM 7263 O O . ALA B 1 326 ? 3.504 -9.93 -9.812 1 93.81 326 ALA B O 1
ATOM 7264 N N . VAL B 1 327 ? 1.98 -8.766 -10.906 1 96.5 327 VAL B N 1
ATOM 7265 C CA . VAL B 1 327 ? 1.974 -9.648 -12.07 1 96.5 327 VAL B CA 1
ATOM 7266 C C . VAL B 1 327 ? 2.664 -8.961 -13.25 1 96.5 327 VAL B C 1
ATOM 7268 O O . VAL B 1 327 ? 2.27 -7.863 -13.648 1 96.5 327 VAL B O 1
ATOM 7271 N N . CYS B 1 328 ? 3.674 -9.633 -13.758 1 95.75 328 CYS B N 1
ATOM 7272 C CA . CYS B 1 328 ? 4.418 -9.055 -14.875 1 95.75 328 CYS B CA 1
ATOM 7273 C C . CYS B 1 328 ? 4.41 -9.992 -16.078 1 95.75 328 CYS B C 1
ATOM 7275 O O . CYS B 1 328 ? 4.328 -11.211 -15.922 1 95.75 328 CYS B O 1
ATOM 7277 N N . ALA B 1 329 ? 4.461 -9.367 -17.25 1 95.25 329 ALA B N 1
ATOM 7278 C CA . ALA B 1 329 ? 4.512 -10.117 -18.5 1 95.25 329 ALA B CA 1
ATOM 7279 C C . ALA B 1 329 ? 5.918 -10.102 -19.094 1 95.25 329 ALA B C 1
ATOM 7281 O O . ALA B 1 329 ? 6.625 -9.094 -19.016 1 95.25 329 ALA B O 1
ATOM 7282 N N . PHE B 1 330 ? 6.297 -11.227 -19.734 1 96 330 PHE B N 1
ATOM 7283 C CA . PHE B 1 330 ? 7.625 -11.367 -20.328 1 96 330 PHE B CA 1
ATOM 7284 C C . PHE B 1 330 ? 7.531 -11.977 -21.719 1 96 330 PHE B C 1
ATOM 7286 O O . PHE B 1 330 ? 6.652 -12.797 -21.984 1 96 330 PHE B O 1
ATOM 7293 N N . SER B 1 331 ? 8.469 -11.562 -22.516 1 94.19 331 SER B N 1
ATOM 7294 C CA . SER B 1 331 ? 8.625 -12.172 -23.828 1 94.19 331 SER B CA 1
ATOM 7295 C C . SER B 1 331 ? 9.578 -13.367 -23.766 1 94.19 331 SER B C 1
ATOM 7297 O O . SER B 1 331 ? 10.68 -13.258 -23.234 1 94.19 331 SER B O 1
ATOM 7299 N N . VAL B 1 332 ? 9.109 -14.5 -24.359 1 94.38 332 VAL B N 1
ATOM 7300 C CA . VAL B 1 332 ? 9.977 -15.68 -24.391 1 94.38 332 VAL B CA 1
ATOM 7301 C C . VAL B 1 332 ? 11.211 -15.391 -25.25 1 94.38 332 VAL B C 1
ATOM 7303 O O . VAL B 1 332 ? 12.312 -15.836 -24.922 1 94.38 332 VAL B O 1
ATOM 7306 N N . ASP B 1 333 ? 11.047 -14.617 -26.25 1 90.94 333 ASP B N 1
ATOM 7307 C CA . ASP B 1 333 ? 12.172 -14.258 -27.109 1 90.94 333 ASP B CA 1
ATOM 7308 C C . ASP B 1 333 ? 13.211 -13.453 -26.328 1 90.94 333 ASP B C 1
ATOM 7310 O O . ASP B 1 333 ? 14.414 -13.672 -26.484 1 90.94 333 ASP B O 1
ATOM 7314 N N . ASP B 1 334 ? 12.75 -12.516 -25.562 1 92 334 ASP B N 1
ATOM 7315 C CA . ASP B 1 334 ? 13.664 -11.734 -24.75 1 92 334 ASP B CA 1
ATOM 7316 C C . ASP B 1 334 ? 14.398 -12.625 -23.75 1 92 334 ASP B C 1
ATOM 7318 O O . ASP B 1 334 ? 15.578 -12.406 -23.453 1 92 334 ASP B O 1
ATOM 7322 N N . LEU B 1 335 ? 13.688 -13.578 -23.203 1 94.38 335 LEU B N 1
ATOM 7323 C CA . LEU B 1 335 ? 14.289 -14.516 -22.266 1 94.38 335 LEU B CA 1
ATOM 7324 C C . LEU B 1 335 ? 15.398 -15.32 -22.938 1 94.38 335 LEU B C 1
ATOM 7326 O O . LEU B 1 335 ? 16.5 -15.414 -22.406 1 94.38 335 LEU B O 1
ATOM 7330 N N . VAL B 1 336 ? 15.133 -15.789 -24.078 1 92.25 336 VAL B N 1
ATOM 7331 C CA . VAL B 1 336 ? 16.109 -16.594 -24.812 1 92.25 336 VAL B CA 1
ATOM 7332 C C . VAL B 1 336 ? 17.312 -15.742 -25.203 1 92.25 336 VAL B C 1
ATOM 7334 O O . VAL B 1 336 ? 18.453 -16.172 -25.062 1 92.25 336 VAL B O 1
ATOM 7337 N N . ALA B 1 337 ? 17.031 -14.562 -25.562 1 90.62 337 ALA B N 1
ATOM 7338 C CA . ALA B 1 337 ? 18.109 -13.664 -25.969 1 90.62 337 ALA B CA 1
ATOM 7339 C C . ALA B 1 337 ? 19 -13.297 -24.797 1 90.62 337 ALA B C 1
ATOM 7341 O O . ALA B 1 337 ? 20.219 -13.188 -24.938 1 90.62 337 ALA B O 1
ATOM 7342 N N . ALA B 1 338 ? 18.391 -13.109 -23.688 1 91.88 338 ALA B N 1
ATOM 7343 C CA . ALA B 1 338 ? 19.141 -12.688 -22.5 1 91.88 338 ALA B CA 1
ATOM 7344 C C . ALA B 1 338 ? 20.047 -13.812 -22 1 91.88 338 ALA B C 1
ATOM 7346 O O . ALA B 1 338 ? 21.141 -13.555 -21.5 1 91.88 338 ALA B O 1
ATOM 7347 N N . ILE B 1 339 ? 19.609 -15.016 -21.984 1 88.06 339 ILE B N 1
ATOM 7348 C CA . ILE B 1 339 ? 20.391 -16.141 -21.484 1 88.06 339 ILE B CA 1
ATOM 7349 C C . ILE B 1 339 ? 21.609 -16.359 -22.375 1 88.06 339 ILE B C 1
ATOM 7351 O O . ILE B 1 339 ? 22.672 -16.734 -21.891 1 88.06 339 ILE B O 1
ATOM 7355 N N . LYS B 1 340 ? 21.547 -16.047 -23.609 1 75.19 340 LYS B N 1
ATOM 7356 C CA . LYS B 1 340 ? 22.641 -16.25 -24.547 1 75.19 340 LYS B CA 1
ATOM 7357 C C . LYS B 1 340 ? 23.609 -15.062 -24.5 1 75.19 340 LYS B C 1
ATOM 7359 O O . LYS B 1 340 ? 24.547 -15 -25.297 1 75.19 340 LYS B O 1
ATOM 7364 N N . ASP B 1 341 ? 23.484 -14.211 -23.422 1 66 341 ASP B N 1
ATOM 7365 C CA . ASP B 1 341 ? 24.266 -12.984 -23.312 1 66 341 ASP B CA 1
ATOM 7366 C C . ASP B 1 341 ? 24.328 -12.258 -24.656 1 66 341 ASP B C 1
ATOM 7368 O O . ASP B 1 341 ? 25.375 -11.766 -25.062 1 66 341 ASP B O 1
ATOM 7372 N N . GLY B 1 342 ? 23.297 -12.344 -25.438 1 56 342 GLY B N 1
ATOM 7373 C CA . GLY B 1 342 ? 23.188 -11.648 -26.719 1 56 342 GLY B CA 1
ATOM 7374 C C . GLY B 1 342 ? 23.844 -12.391 -27.859 1 56 342 GLY B C 1
ATOM 7375 O O . GLY B 1 342 ? 23.922 -11.875 -28.984 1 56 342 GLY B O 1
ATOM 7376 N N . LYS B 1 343 ? 24.453 -13.539 -27.656 1 55 343 LYS B N 1
ATOM 7377 C CA . LYS B 1 343 ? 25.125 -14.203 -28.766 1 55 343 LYS B CA 1
ATOM 7378 C C . LYS B 1 343 ? 24.109 -14.844 -29.719 1 55 343 LYS B C 1
ATOM 7380 O O . LYS B 1 343 ? 23.188 -15.547 -29.266 1 55 343 LYS B O 1
ATOM 7385 N N . PRO B 1 344 ? 24.016 -14.391 -30.922 1 50.53 344 PRO B N 1
ATOM 7386 C CA . PRO B 1 344 ? 22.984 -14.727 -31.922 1 50.53 344 PRO B CA 1
ATOM 7387 C C . PRO B 1 344 ? 22.797 -16.234 -32.094 1 50.53 344 PRO B C 1
ATOM 7389 O O . PRO B 1 344 ? 21.75 -16.672 -32.562 1 50.53 344 PRO B O 1
ATOM 7392 N N . GLU B 1 345 ? 23.812 -17.078 -32.094 1 50.72 345 GLU B N 1
ATOM 7393 C CA . GLU B 1 345 ? 23.672 -18.422 -32.625 1 50.72 345 GLU B CA 1
ATOM 7394 C C . GLU B 1 345 ? 22.875 -19.328 -31.703 1 50.72 345 GLU B C 1
ATOM 7396 O O . GLU B 1 345 ? 23.062 -19.281 -30.484 1 50.72 345 GLU B O 1
ATOM 7401 N N . ARG B 1 346 ? 21.734 -19.781 -32.25 1 54.47 346 ARG B N 1
ATOM 7402 C CA . ARG B 1 346 ? 20.938 -20.781 -31.547 1 54.47 346 ARG B CA 1
ATOM 7403 C C . ARG B 1 346 ? 21.797 -21.875 -30.938 1 54.47 346 ARG B C 1
ATOM 7405 O O . ARG B 1 346 ? 22.578 -22.531 -31.656 1 54.47 346 ARG B O 1
ATOM 7412 N N . GLU B 1 347 ? 22.125 -21.812 -29.672 1 64.56 347 GLU B N 1
ATOM 7413 C CA . GLU B 1 347 ? 22.969 -22.812 -29.016 1 64.56 347 GLU B CA 1
ATOM 7414 C C . GLU B 1 347 ? 22.406 -24.219 -29.219 1 64.56 347 GLU B C 1
ATOM 7416 O O . GLU B 1 347 ? 21.234 -24.469 -28.906 1 64.56 347 GLU B O 1
ATOM 7421 N N . LYS B 1 348 ? 23 -24.938 -30.078 1 78.94 348 LYS B N 1
ATOM 7422 C CA . LYS B 1 348 ? 22.609 -26.328 -30.281 1 78.94 348 LYS B CA 1
ATOM 7423 C C . LYS B 1 348 ? 22.969 -27.188 -29.062 1 78.94 348 LYS B C 1
ATOM 7425 O O . LYS B 1 348 ? 24.047 -27.016 -28.484 1 78.94 348 LYS B O 1
ATOM 7430 N N . CYS B 1 349 ? 22.031 -27.984 -28.578 1 88.75 349 CYS B N 1
ATOM 7431 C CA . CYS B 1 349 ? 22.234 -28.906 -27.453 1 88.75 349 CYS B CA 1
ATOM 7432 C C . CYS B 1 349 ? 23.266 -29.969 -27.812 1 88.75 349 CYS B C 1
ATOM 7434 O O . CYS B 1 349 ? 23.266 -30.5 -28.922 1 88.75 349 CYS B O 1
ATOM 7436 N N . PRO B 1 350 ? 24.172 -30.188 -26.969 1 90.31 350 PRO B N 1
ATOM 7437 C CA . PRO B 1 350 ? 25.203 -31.219 -27.234 1 90.31 350 PRO B CA 1
ATOM 7438 C C . PRO B 1 350 ? 24.609 -32.625 -27.359 1 90.31 350 PRO B C 1
ATOM 7440 O O . PRO B 1 350 ? 23.641 -32.938 -26.672 1 90.31 350 PRO B O 1
ATOM 7443 N N . THR B 1 351 ? 25.25 -33.438 -28.188 1 90.31 351 THR B N 1
ATOM 7444 C CA . THR B 1 351 ? 24.797 -34.812 -28.391 1 90.31 351 THR B CA 1
ATOM 7445 C C . THR B 1 351 ? 25.719 -35.781 -27.672 1 90.31 351 THR B C 1
ATOM 7447 O O . THR B 1 351 ? 25.375 -36.969 -27.484 1 90.31 351 THR B O 1
ATOM 7450 N N . GLN B 1 352 ? 26.875 -35.281 -27.328 1 92.62 352 GLN B N 1
ATOM 7451 C CA . GLN B 1 352 ? 27.844 -36.125 -26.641 1 92.62 352 GLN B CA 1
ATOM 7452 C C . GLN B 1 352 ? 28.203 -35.594 -25.266 1 92.62 352 GLN B C 1
ATOM 7454 O O . GLN B 1 352 ? 28.047 -34.375 -25.016 1 92.62 352 GLN B O 1
ATOM 7459 N N . ALA B 1 353 ? 28.672 -36.562 -24.406 1 94.06 353 ALA B N 1
ATOM 7460 C CA . ALA B 1 353 ? 29.078 -36.156 -23.062 1 94.06 353 ALA B CA 1
ATOM 7461 C C . ALA B 1 353 ? 30.266 -35.219 -23.109 1 94.06 353 ALA B C 1
ATOM 7463 O O . ALA B 1 353 ? 31.188 -35.406 -23.922 1 94.06 353 ALA B O 1
ATOM 7464 N N . THR B 1 354 ? 30.281 -34.25 -22.297 1 91.69 354 THR B N 1
ATOM 7465 C CA . THR B 1 354 ? 31.359 -33.281 -22.219 1 91.69 354 THR B CA 1
ATOM 7466 C C . THR B 1 354 ? 32.5 -33.812 -21.359 1 91.69 354 THR B C 1
ATOM 7468 O O . THR B 1 354 ? 32.281 -34.375 -20.281 1 91.69 354 THR B O 1
ATOM 7471 N N . ILE B 1 355 ? 33.656 -33.656 -21.828 1 92.56 355 ILE B N 1
ATOM 7472 C CA . ILE B 1 355 ? 34.844 -34.125 -21.078 1 92.56 355 ILE B CA 1
ATOM 7473 C C . ILE B 1 355 ? 35.25 -33.031 -20.078 1 92.56 355 ILE B C 1
ATOM 7475 O O . ILE B 1 355 ? 35.594 -31.922 -20.469 1 92.56 355 ILE B O 1
ATOM 7479 N N . ILE B 1 356 ? 35.125 -33.438 -18.797 1 90.81 356 ILE B N 1
ATOM 7480 C CA . ILE B 1 356 ? 35.5 -32.5 -17.719 1 90.81 356 ILE B CA 1
ATOM 7481 C C . ILE B 1 356 ? 36.781 -33 -17.047 1 90.81 356 ILE B C 1
ATOM 7483 O O . ILE B 1 356 ? 36.812 -34.062 -16.453 1 90.81 356 ILE B O 1
ATOM 7487 N N . THR B 1 357 ? 37.812 -32.219 -17.188 1 88.38 357 THR B N 1
ATOM 7488 C CA . THR B 1 357 ? 39.094 -32.594 -16.609 1 88.38 357 THR B CA 1
ATOM 7489 C C . THR B 1 357 ? 39.188 -32.156 -15.156 1 88.38 357 THR B C 1
ATOM 7491 O O . THR B 1 357 ? 39.688 -32.906 -14.312 1 88.38 357 THR B O 1
ATOM 7494 N N . ASN B 1 358 ? 38.656 -30.922 -14.883 1 88.81 358 ASN B N 1
ATOM 7495 C CA . ASN B 1 358 ? 38.625 -30.359 -13.531 1 88.81 358 ASN B CA 1
ATOM 7496 C C . ASN B 1 358 ? 37.25 -29.828 -13.172 1 88.81 358 ASN B C 1
ATOM 7498 O O . ASN B 1 358 ? 36.812 -28.828 -13.742 1 88.81 358 ASN B O 1
ATOM 7502 N N . GLU B 1 359 ? 36.781 -30.469 -12.164 1 85.12 359 GLU B N 1
ATOM 7503 C CA . GLU B 1 359 ? 35.406 -30.156 -11.742 1 85.12 359 GLU B CA 1
ATOM 7504 C C . GLU B 1 359 ? 35.312 -28.703 -11.289 1 85.12 359 GLU B C 1
ATOM 7506 O O . GLU B 1 359 ? 34.406 -27.984 -11.719 1 85.12 359 GLU B O 1
ATOM 7511 N N . THR B 1 360 ? 36.188 -28.297 -10.484 1 82.69 360 THR B N 1
ATOM 7512 C CA . THR B 1 360 ? 36.156 -26.969 -9.906 1 82.69 360 THR B CA 1
ATOM 7513 C C . THR B 1 360 ? 36.312 -25.891 -10.984 1 82.69 360 THR B C 1
ATOM 7515 O O . THR B 1 360 ? 35.594 -24.891 -10.977 1 82.69 360 THR B O 1
ATOM 7518 N N . GLN B 1 361 ? 37.188 -26.094 -11.844 1 81.06 361 GLN B N 1
ATOM 7519 C CA . GLN B 1 361 ? 37.438 -25.141 -12.922 1 81.06 361 GLN B CA 1
ATOM 7520 C C . GLN B 1 361 ? 36.219 -25.047 -13.859 1 81.06 361 GLN B C 1
ATOM 7522 O O . GLN B 1 361 ? 35.844 -23.953 -14.297 1 81.06 361 GLN B O 1
ATOM 7527 N N . PHE B 1 362 ? 35.688 -26.141 -14.07 1 83.06 362 PHE B N 1
ATOM 7528 C CA . PHE B 1 362 ? 34.5 -26.156 -14.938 1 83.06 362 PHE B CA 1
ATOM 7529 C C . PHE B 1 362 ? 33.375 -25.344 -14.336 1 83.06 362 PHE B C 1
ATOM 7531 O O . PHE B 1 362 ? 32.719 -24.547 -15.031 1 83.06 362 PHE B O 1
ATOM 7538 N N . LEU B 1 363 ? 33.156 -25.578 -13.039 1 79.19 363 LEU B N 1
ATOM 7539 C CA . LEU B 1 363 ? 32.062 -24.875 -12.359 1 79.19 363 LEU B CA 1
ATOM 7540 C C . LEU B 1 363 ? 32.312 -23.375 -12.297 1 79.19 363 LEU B C 1
ATOM 7542 O O . LEU B 1 363 ? 31.406 -22.578 -12.398 1 79.19 363 LEU B O 1
ATOM 7546 N N . GLU B 1 364 ? 33.5 -22.984 -12.125 1 77 364 GLU B N 1
ATOM 7547 C CA . GLU B 1 364 ? 33.844 -21.578 -12.102 1 77 364 GLU B CA 1
ATOM 7548 C C . GLU B 1 364 ? 33.719 -20.938 -13.484 1 77 364 GLU B C 1
ATOM 7550 O O . GLU B 1 364 ? 33.219 -19.812 -13.617 1 77 364 GLU B O 1
ATOM 7555 N N . ASP B 1 365 ? 34.125 -21.766 -14.445 1 74.38 365 ASP B N 1
ATOM 7556 C CA . ASP B 1 365 ? 34.094 -21.266 -15.812 1 74.38 365 ASP B CA 1
ATOM 7557 C C . ASP B 1 365 ? 32.656 -21.203 -16.344 1 74.38 365 ASP B C 1
ATOM 7559 O O . ASP B 1 365 ? 32.344 -20.359 -17.172 1 74.38 365 ASP B O 1
ATOM 7563 N N . SER B 1 366 ? 31.922 -22.062 -15.766 1 69.88 366 SER B N 1
ATOM 7564 C CA . SER B 1 366 ? 30.547 -22.172 -16.234 1 69.88 366 SER B CA 1
ATOM 7565 C C . SER B 1 366 ? 29.641 -21.141 -15.547 1 69.88 366 SER B C 1
ATOM 7567 O O . SER B 1 366 ? 28.438 -21.094 -15.812 1 69.88 366 SER B O 1
ATOM 7569 N N . SER B 1 367 ? 30.141 -20.188 -14.875 1 71.81 367 SER B N 1
ATOM 7570 C CA . SER B 1 367 ? 29.312 -19.188 -14.227 1 71.81 367 SER B CA 1
ATOM 7571 C C . SER B 1 367 ? 27.984 -19 -14.961 1 71.81 367 SER B C 1
ATOM 7573 O O . SER B 1 367 ? 27.891 -18.219 -15.898 1 71.81 367 SER B O 1
ATOM 7575 N N . PRO B 1 368 ? 27.047 -19.734 -14.492 1 81.94 368 PRO B N 1
ATOM 7576 C CA . PRO B 1 368 ? 25.828 -19.875 -15.289 1 81.94 368 PRO B CA 1
ATOM 7577 C C . PRO B 1 368 ? 25 -18.594 -15.328 1 81.94 368 PRO B C 1
ATOM 7579 O O . PRO B 1 368 ? 24.156 -18.438 -16.203 1 81.94 368 PRO B O 1
ATOM 7582 N N . LEU B 1 369 ? 25.406 -17.594 -14.539 1 87.5 369 LEU B N 1
ATOM 7583 C CA . LEU B 1 369 ? 24.531 -16.438 -14.477 1 87.5 369 LEU B CA 1
ATOM 7584 C C . LEU B 1 369 ? 24.875 -15.422 -15.555 1 87.5 369 LEU B C 1
ATOM 7586 O O . LEU B 1 369 ? 26 -14.906 -15.586 1 87.5 369 LEU B O 1
ATOM 7590 N N . SER B 1 370 ? 23.922 -15.156 -16.344 1 88.12 370 SER B N 1
ATOM 7591 C CA . SER B 1 370 ? 24.094 -14.172 -17.406 1 88.12 370 SER B CA 1
ATOM 7592 C C . SER B 1 370 ? 24.219 -12.758 -16.844 1 88.12 370 SER B C 1
ATOM 7594 O O . SER B 1 370 ? 23.672 -12.461 -15.781 1 88.12 370 SER B O 1
ATOM 7596 N N . ARG B 1 371 ? 24.938 -11.906 -17.531 1 84.75 371 ARG B N 1
ATOM 7597 C CA . ARG B 1 371 ? 25.047 -10.5 -17.172 1 84.75 371 ARG B CA 1
ATOM 7598 C C . ARG B 1 371 ? 23.781 -9.727 -17.562 1 84.75 371 ARG B C 1
ATOM 7600 O O . ARG B 1 371 ? 23.469 -8.703 -16.969 1 84.75 371 ARG B O 1
ATOM 7607 N N . ALA B 1 372 ? 23.172 -10.32 -18.594 1 88.88 372 ALA B N 1
ATOM 7608 C CA . ALA B 1 372 ? 21.922 -9.688 -19.047 1 88.88 372 ALA B CA 1
ATOM 7609 C C . ALA B 1 372 ? 20.781 -10 -18.094 1 88.88 372 ALA B C 1
ATOM 7611 O O . ALA B 1 372 ? 20.859 -10.938 -17.297 1 88.88 372 ALA B O 1
ATOM 7612 N N . GLU B 1 373 ? 19.812 -9.141 -18.172 1 90.5 373 GLU B N 1
ATOM 7613 C CA . GLU B 1 373 ? 18.609 -9.297 -17.391 1 90.5 373 GLU B CA 1
ATOM 7614 C C . GLU B 1 373 ? 17.359 -9.25 -18.266 1 90.5 373 GLU B C 1
ATOM 7616 O O . GLU B 1 373 ? 17.375 -8.625 -19.328 1 90.5 373 GLU B O 1
ATOM 7621 N N . VAL B 1 374 ? 16.438 -9.984 -17.844 1 93.94 374 VAL B N 1
ATOM 7622 C CA . VAL B 1 374 ? 15.156 -9.938 -18.547 1 93.94 374 VAL B CA 1
ATOM 7623 C C . VAL B 1 374 ? 14.203 -8.992 -17.844 1 93.94 374 VAL B C 1
ATOM 7625 O O . VAL B 1 374 ? 13.922 -9.148 -16.641 1 93.94 374 VAL B O 1
ATOM 7628 N N . ARG B 1 375 ? 13.695 -8.07 -18.578 1 92.75 375 ARG B N 1
ATOM 7629 C CA . ARG B 1 375 ? 12.766 -7.098 -18 1 92.75 375 ARG B CA 1
ATOM 7630 C C . ARG B 1 375 ? 11.344 -7.359 -18.484 1 92.75 375 ARG B C 1
ATOM 7632 O O . ARG B 1 375 ? 11.133 -7.934 -19.562 1 92.75 375 ARG B O 1
ATOM 7639 N N . ASN B 1 376 ? 10.43 -6.969 -17.641 1 93.25 376 ASN B N 1
ATOM 7640 C CA . ASN B 1 376 ? 9.031 -7.16 -18 1 93.25 376 ASN B CA 1
ATOM 7641 C C . ASN B 1 376 ? 8.602 -6.215 -19.109 1 93.25 376 ASN B C 1
ATOM 7643 O O . ASN B 1 376 ? 9.242 -5.188 -19.344 1 93.25 376 ASN B O 1
ATOM 7647 N N . TYR B 1 377 ? 7.547 -6.617 -19.672 1 89.44 377 TYR B N 1
ATOM 7648 C CA . TYR B 1 377 ? 6.977 -5.879 -20.797 1 89.44 377 TYR B CA 1
ATOM 7649 C C . TYR B 1 377 ? 6.695 -4.434 -20.406 1 89.44 377 TYR B C 1
ATOM 7651 O O . TYR B 1 377 ? 6.062 -4.172 -19.375 1 89.44 377 TYR B O 1
ATOM 7659 N N . LEU B 1 378 ? 7.242 -3.385 -21.125 1 86.19 378 LEU B N 1
ATOM 7660 C CA . LEU B 1 378 ? 7.062 -1.944 -20.969 1 86.19 378 LEU B CA 1
ATOM 7661 C C . LEU B 1 378 ? 7.531 -1.476 -19.594 1 86.19 378 LEU B C 1
ATOM 7663 O O . LEU B 1 378 ? 7.145 -0.397 -19.141 1 86.19 378 LEU B O 1
ATOM 7667 N N . SER B 1 379 ? 8.195 -2.35 -18.875 1 87.75 379 SER B N 1
ATOM 7668 C CA . SER B 1 379 ? 8.773 -2.053 -17.562 1 87.75 379 SER B CA 1
ATOM 7669 C C . SER B 1 379 ? 7.691 -1.649 -16.562 1 87.75 379 SER B C 1
ATOM 7671 O O . SER B 1 379 ? 7.914 -0.782 -15.719 1 87.75 379 SER B O 1
ATOM 7673 N N . GLU B 1 380 ? 6.512 -2.174 -16.797 1 88.19 380 GLU B N 1
ATOM 7674 C CA . GLU B 1 380 ? 5.391 -1.959 -15.891 1 88.19 380 GLU B CA 1
ATOM 7675 C C . GLU B 1 380 ? 4.645 -3.264 -15.617 1 88.19 380 GLU B C 1
ATOM 7677 O O . GLU B 1 380 ? 4.434 -4.066 -16.531 1 88.19 380 GLU B O 1
ATOM 7682 N N . PRO B 1 381 ? 4.32 -3.439 -14.383 1 92 381 PRO B N 1
ATOM 7683 C CA . PRO B 1 381 ? 3.518 -4.637 -14.125 1 92 381 PRO B CA 1
ATOM 7684 C C . PRO B 1 381 ? 2.105 -4.535 -14.695 1 92 381 PRO B C 1
ATOM 7686 O O . PRO B 1 381 ? 1.58 -3.432 -14.859 1 92 381 PRO B O 1
ATOM 7689 N N . MET B 1 382 ? 1.551 -5.676 -15.016 1 92.94 382 MET B N 1
ATOM 7690 C CA . MET B 1 382 ? 0.153 -5.703 -15.43 1 92.94 382 MET B CA 1
ATOM 7691 C C . MET B 1 382 ? -0.767 -5.285 -14.289 1 92.94 382 MET B C 1
ATOM 7693 O O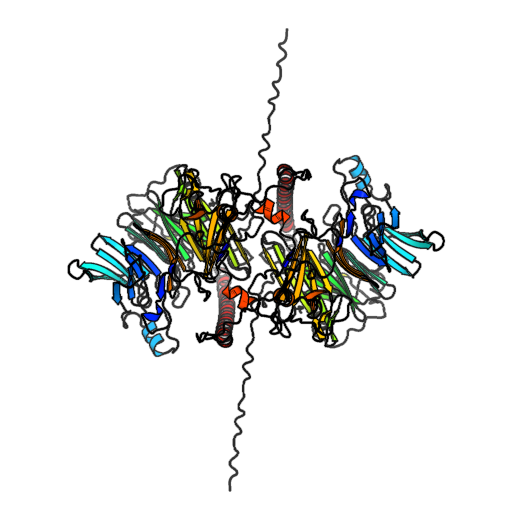 . MET B 1 382 ? -1.761 -4.59 -14.516 1 92.94 382 MET B O 1
ATOM 7697 N N . LEU B 1 383 ? -0.452 -5.738 -13.188 1 92.5 383 LEU B N 1
ATOM 7698 C CA . LEU B 1 383 ? -1.182 -5.449 -11.961 1 92.5 383 LEU B CA 1
ATOM 7699 C C . LEU B 1 383 ? -0.251 -5.492 -10.75 1 92.5 383 LEU B C 1
ATOM 7701 O O . LEU B 1 383 ? 0.608 -6.371 -10.656 1 92.5 383 LEU B O 1
ATOM 7705 N N . ALA B 1 384 ? -0.413 -4.551 -9.898 1 90.69 384 ALA B N 1
ATOM 7706 C CA . ALA B 1 384 ? 0.396 -4.512 -8.68 1 90.69 384 ALA B CA 1
ATOM 7707 C C . ALA B 1 384 ? -0.451 -4.121 -7.473 1 90.69 384 ALA B C 1
ATOM 7709 O O . ALA B 1 384 ? -1.44 -3.396 -7.605 1 90.69 384 ALA B O 1
ATOM 7710 N N . HIS B 1 385 ? -0.066 -4.668 -6.383 1 89 385 HIS B N 1
ATOM 7711 C CA . HIS B 1 385 ? -0.709 -4.387 -5.105 1 89 385 HIS B CA 1
ATOM 7712 C C . HIS B 1 385 ? 0.322 -4.203 -3.998 1 89 385 HIS B C 1
ATOM 7714 O O . HIS B 1 385 ? 1.335 -4.906 -3.965 1 89 385 HIS B O 1
ATOM 7720 N N . VAL B 1 386 ? 0.123 -3.227 -3.184 1 87.06 386 VAL B N 1
ATOM 7721 C CA . VAL B 1 386 ? 0.906 -3.088 -1.959 1 87.06 386 VAL B CA 1
ATOM 7722 C C . VAL B 1 386 ? -0.012 -2.715 -0.798 1 87.06 386 VAL B C 1
ATOM 7724 O O . VAL B 1 386 ? -0.942 -1.921 -0.963 1 87.06 386 VAL B O 1
ATOM 7727 N N . GLY B 1 387 ? 0.153 -3.324 0.296 1 84.19 387 GLY B N 1
ATOM 7728 C CA . GLY B 1 387 ? -0.66 -3.068 1.474 1 84.19 387 GLY B CA 1
ATOM 7729 C C . GLY B 1 387 ? -0.134 -3.75 2.723 1 84.19 387 GLY B C 1
ATOM 7730 O O . GLY B 1 387 ? 1.041 -4.117 2.787 1 84.19 387 GLY B O 1
ATOM 7731 N N . PHE B 1 388 ? -1.027 -3.791 3.689 1 78.94 388 PHE B N 1
ATOM 7732 C CA . PHE B 1 388 ? -0.639 -4.383 4.965 1 78.94 388 PHE B CA 1
ATOM 7733 C C . PHE B 1 388 ? -1.332 -5.723 5.172 1 78.94 388 PHE B C 1
ATOM 7735 O O . PHE B 1 388 ? -0.923 -6.516 6.023 1 78.94 388 PHE B O 1
ATOM 7742 N N . ASP B 1 389 ? -2.33 -6.004 4.348 1 77.88 389 ASP B N 1
ATOM 7743 C CA . ASP B 1 389 ? -3.281 -7.043 4.73 1 77.88 389 ASP B CA 1
ATOM 7744 C C . ASP B 1 389 ? -3.041 -8.328 3.936 1 77.88 389 ASP B C 1
ATOM 7746 O O . ASP B 1 389 ? -3.168 -9.43 4.473 1 77.88 389 ASP B O 1
ATOM 7750 N N . TYR B 1 390 ? -2.807 -8.148 2.645 1 89.19 390 TYR B N 1
ATOM 7751 C CA . TYR B 1 390 ? -2.719 -9.367 1.843 1 89.19 390 TYR B CA 1
ATOM 7752 C C . TYR B 1 390 ? -1.729 -9.195 0.696 1 89.19 390 TYR B C 1
ATOM 7754 O O . TYR B 1 390 ? -1.235 -8.094 0.454 1 89.19 390 TYR B O 1
ATOM 7762 N N . HIS B 1 391 ? -1.349 -10.305 0.126 1 93.12 391 HIS B N 1
ATOM 7763 C CA . HIS B 1 391 ? -0.57 -10.367 -1.105 1 93.12 391 HIS B CA 1
ATOM 7764 C C . HIS B 1 391 ? -1.141 -11.406 -2.066 1 93.12 391 HIS B C 1
ATOM 7766 O O . HIS B 1 391 ? -2 -12.203 -1.687 1 93.12 391 HIS B O 1
ATOM 7772 N N . TYR B 1 392 ? -0.775 -11.359 -3.299 1 96.31 392 TYR B N 1
ATOM 7773 C CA . TYR B 1 392 ? -1.176 -12.359 -4.281 1 96.31 392 TYR B CA 1
ATOM 7774 C C . TYR B 1 392 ? -0.447 -13.68 -4.047 1 96.31 392 TYR B C 1
ATOM 7776 O O . TYR B 1 392 ? 0.734 -13.688 -3.693 1 96.31 392 TYR B O 1
ATOM 7784 N N . THR B 1 393 ? -1.161 -14.781 -4.297 1 96.44 393 THR B N 1
ATOM 7785 C CA . THR B 1 393 ? -0.565 -16.078 -3.988 1 96.44 393 THR B CA 1
ATOM 7786 C C . THR B 1 393 ? -0.53 -16.969 -5.227 1 96.44 393 THR B C 1
ATOM 7788 O O . THR B 1 393 ? 0.308 -17.859 -5.328 1 96.44 393 THR B O 1
ATOM 7791 N N . SER B 1 394 ? -1.472 -16.781 -6.105 1 96.94 394 SER B N 1
ATOM 7792 C CA . SER B 1 394 ? -1.568 -17.656 -7.27 1 96.94 394 SER B CA 1
ATOM 7793 C C . SER B 1 394 ? -2.049 -16.891 -8.5 1 96.94 394 SER B C 1
ATOM 7795 O O . SER B 1 394 ? -2.541 -15.773 -8.383 1 96.94 394 SER B O 1
ATOM 7797 N N . LEU B 1 395 ? -1.793 -17.5 -9.633 1 97.75 395 LEU B N 1
ATOM 7798 C CA . LEU B 1 395 ? -2.094 -16.844 -10.906 1 97.75 395 LEU B CA 1
ATOM 7799 C C . LEU B 1 395 ? -2.52 -17.875 -11.953 1 97.75 395 LEU B C 1
ATOM 7801 O O . LEU B 1 395 ? -1.895 -18.922 -12.094 1 97.75 395 LEU B O 1
ATOM 7805 N N . TRP B 1 396 ? -3.59 -17.578 -12.617 1 97.69 396 TRP B N 1
ATOM 7806 C CA . TRP B 1 396 ? -4.012 -18.328 -13.805 1 97.69 396 TRP B CA 1
ATOM 7807 C C . TRP B 1 396 ? -4.496 -17.375 -14.898 1 97.69 396 TRP B C 1
ATOM 7809 O O . TRP B 1 396 ? -5.184 -16.391 -14.609 1 97.69 396 TRP B O 1
ATOM 7819 N N . ILE B 1 397 ? -4.113 -17.703 -16.109 1 96.81 397 ILE B N 1
ATOM 7820 C CA . ILE B 1 397 ? -4.477 -16.828 -17.219 1 96.81 397 ILE B CA 1
ATOM 7821 C C . ILE B 1 397 ? -5.387 -17.594 -18.188 1 96.81 397 ILE B C 1
ATOM 7823 O O . ILE B 1 397 ? -5.121 -18.75 -18.531 1 96.81 397 ILE B O 1
ATOM 7827 N N . ASP B 1 398 ? -6.477 -17.016 -18.547 1 96.44 398 ASP B N 1
ATOM 7828 C CA . ASP B 1 398 ? -7.242 -17.438 -19.719 1 96.44 398 ASP B CA 1
ATOM 7829 C C . ASP B 1 398 ? -6.828 -16.641 -20.953 1 96.44 398 ASP B C 1
ATOM 7831 O O . ASP B 1 398 ? -7.238 -15.492 -21.125 1 96.44 398 ASP B O 1
ATOM 7835 N N . PRO B 1 399 ? -6.105 -17.266 -21.734 1 94.12 399 PRO B N 1
ATOM 7836 C CA . PRO B 1 399 ? -5.492 -16.5 -22.828 1 94.12 399 PRO B CA 1
ATOM 7837 C C . PRO B 1 399 ? -6.465 -16.188 -23.969 1 94.12 399 PRO B C 1
ATOM 7839 O O . PRO B 1 399 ? -7.297 -17.031 -24.297 1 94.12 399 PRO B O 1
ATOM 7842 N N . GLN B 1 400 ? -6.395 -15.023 -24.516 1 91.69 400 GLN B N 1
ATOM 7843 C CA . GLN B 1 400 ? -6.996 -14.609 -25.766 1 91.69 400 GLN B CA 1
ATOM 7844 C C . GLN B 1 400 ? -8.492 -14.891 -25.781 1 91.69 400 GLN B C 1
ATOM 7846 O O . GLN B 1 400 ? -9.008 -15.508 -26.719 1 91.69 400 GLN B O 1
ATOM 7851 N N . VAL B 1 401 ? -9.125 -14.43 -24.797 1 94.69 401 VAL B N 1
ATOM 7852 C CA . VAL B 1 401 ? -10.578 -14.539 -24.719 1 94.69 401 VAL B CA 1
ATOM 7853 C C . VAL B 1 401 ? -11.211 -13.609 -25.766 1 94.69 401 VAL B C 1
ATOM 7855 O O . VAL B 1 401 ? -10.906 -12.422 -25.797 1 94.69 401 VAL B O 1
ATOM 7858 N N . ARG B 1 402 ? -12.086 -14.18 -26.5 1 92.62 402 ARG B N 1
ATOM 7859 C CA . ARG B 1 402 ? -12.695 -13.422 -27.594 1 92.62 402 ARG B CA 1
ATOM 7860 C C . ARG B 1 402 ? -13.906 -12.633 -27.109 1 92.62 402 ARG B C 1
ATOM 7862 O O . ARG B 1 402 ? -14.766 -13.172 -26.406 1 92.62 402 ARG B O 1
ATOM 7869 N N . THR B 1 403 ? -13.992 -11.383 -27.484 1 94.56 403 THR B N 1
ATOM 7870 C CA . THR B 1 403 ? -15.102 -10.508 -27.125 1 94.56 403 THR B CA 1
ATOM 7871 C C . THR B 1 403 ? -16.109 -10.43 -28.266 1 94.56 403 THR B C 1
ATOM 7873 O O . THR B 1 403 ? -15.906 -11.023 -29.328 1 94.56 403 THR B O 1
ATOM 7876 N N . ALA B 1 404 ? -17.188 -9.68 -28.016 1 93.81 404 ALA B N 1
ATOM 7877 C CA . ALA B 1 404 ? -18.234 -9.508 -29.016 1 93.81 404 ALA B CA 1
ATOM 7878 C C . ALA B 1 404 ? -17.703 -8.773 -30.25 1 93.81 404 ALA B C 1
ATOM 7880 O O . ALA B 1 404 ? -18.156 -9.023 -31.375 1 93.81 404 ALA B O 1
ATOM 7881 N N . SER B 1 405 ? -16.766 -7.949 -30.031 1 91.25 405 SER B N 1
ATOM 7882 C CA . SER B 1 405 ? -16.188 -7.18 -31.141 1 91.25 405 SER B CA 1
ATOM 7883 C C . SER B 1 405 ? -15.148 -8 -31.906 1 91.25 405 SER B C 1
ATOM 7885 O O . SER B 1 405 ? -14.68 -7.586 -32.969 1 91.25 405 SER B O 1
ATOM 7887 N N . GLY B 1 406 ? -14.703 -9.094 -31.359 1 90.5 406 GLY B N 1
ATOM 7888 C CA . GLY B 1 406 ? -13.695 -9.93 -31.984 1 90.5 406 GLY B CA 1
ATOM 7889 C C . GLY B 1 406 ? -12.305 -9.75 -31.406 1 90.5 406 GLY B C 1
ATOM 7890 O O . GLY B 1 406 ? -11.422 -10.578 -31.625 1 90.5 406 GLY B O 1
ATOM 7891 N N . LYS B 1 407 ? -12.141 -8.68 -30.719 1 91.12 407 LYS B N 1
ATOM 7892 C CA . LYS B 1 407 ? -10.852 -8.469 -30.062 1 91.12 407 LYS B CA 1
ATOM 7893 C C . LYS B 1 407 ? -10.609 -9.508 -28.969 1 91.12 407 LYS B C 1
ATOM 7895 O O . LYS B 1 407 ? -11.555 -10.047 -28.391 1 91.12 407 LYS B O 1
ATOM 7900 N N . ARG B 1 408 ? -9.344 -9.75 -28.75 1 92.12 408 ARG B N 1
ATOM 7901 C CA . ARG B 1 408 ? -9 -10.789 -27.781 1 92.12 408 ARG B CA 1
ATOM 7902 C C . ARG B 1 408 ? -8.211 -10.203 -26.609 1 92.12 408 ARG B C 1
ATOM 7904 O O . ARG B 1 408 ? -7.387 -9.297 -26.797 1 92.12 408 ARG B O 1
ATOM 7911 N N . TYR B 1 409 ? -8.508 -10.734 -25.453 1 93.5 409 TYR B N 1
ATOM 7912 C CA . TYR B 1 409 ? -7.84 -10.266 -24.25 1 93.5 409 TYR B CA 1
ATOM 7913 C C . TYR B 1 409 ? -7.438 -11.43 -23.359 1 93.5 409 TYR B C 1
ATOM 7915 O O . TYR B 1 409 ? -8.141 -12.445 -23.281 1 93.5 409 TYR B O 1
ATOM 7923 N N . ASP B 1 410 ? -6.293 -11.32 -22.703 1 94.25 410 ASP B N 1
ATOM 7924 C CA . ASP B 1 410 ? -5.93 -12.25 -21.641 1 94.25 410 ASP B CA 1
ATOM 7925 C C . ASP B 1 410 ? -6.609 -11.883 -20.328 1 94.25 410 ASP B C 1
ATOM 7927 O O . ASP B 1 410 ? -6.488 -10.75 -19.859 1 94.25 410 ASP B O 1
ATOM 7931 N N . VAL B 1 411 ? -7.32 -12.828 -19.781 1 97.12 411 VAL B N 1
ATOM 7932 C CA . VAL B 1 411 ? -8 -12.578 -18.516 1 97.12 411 VAL B CA 1
ATOM 7933 C C . VAL B 1 411 ? -7.191 -13.188 -17.375 1 97.12 411 VAL B C 1
ATOM 7935 O O . VAL B 1 411 ? -6.832 -14.367 -17.406 1 97.12 411 VAL B O 1
ATOM 7938 N N . PHE B 1 412 ? -6.949 -12.352 -16.359 1 97.5 412 PHE B N 1
ATOM 7939 C CA . PHE B 1 412 ? -6.156 -12.758 -15.211 1 97.5 412 PHE B CA 1
ATOM 7940 C C . PHE B 1 412 ? -7.059 -13.195 -14.062 1 97.5 412 PHE B C 1
ATOM 7942 O O . PHE B 1 412 ? -7.996 -12.477 -13.695 1 97.5 412 PHE B O 1
ATOM 7949 N N . PHE B 1 413 ? -6.777 -14.352 -13.547 1 98.44 413 PHE B N 1
ATOM 7950 C CA . PHE B 1 413 ? -7.309 -14.766 -12.258 1 98.44 413 PHE B CA 1
ATOM 7951 C C . PHE B 1 413 ? -6.199 -14.852 -11.219 1 98.44 413 PHE B C 1
ATOM 7953 O O . PHE B 1 413 ? -5.219 -15.578 -11.398 1 98.44 413 PHE B O 1
ATOM 7960 N N . ILE B 1 414 ? -6.379 -14.094 -10.164 1 98.12 414 ILE B N 1
ATOM 7961 C CA . ILE B 1 414 ? -5.316 -13.977 -9.172 1 98.12 414 ILE B CA 1
ATOM 7962 C C . ILE B 1 414 ? -5.855 -14.367 -7.793 1 98.12 414 ILE B C 1
ATOM 7964 O O . ILE B 1 414 ? -6.855 -13.82 -7.332 1 98.12 414 ILE B O 1
ATOM 7968 N N . GLY B 1 415 ? -5.176 -15.359 -7.191 1 98.06 415 GLY B N 1
ATOM 7969 C CA . GLY B 1 415 ? -5.492 -15.703 -5.816 1 98.06 415 GLY B CA 1
ATOM 7970 C C . GLY B 1 415 ? -4.77 -14.844 -4.797 1 98.06 415 GLY B C 1
ATOM 7971 O O . GLY B 1 415 ? -3.703 -14.289 -5.09 1 98.06 415 GLY B O 1
ATOM 7972 N N . THR B 1 416 ? -5.375 -14.727 -3.619 1 96.56 416 THR B N 1
ATOM 7973 C CA . THR B 1 416 ? -4.789 -13.891 -2.574 1 96.56 416 THR B CA 1
ATOM 7974 C C . THR B 1 416 ? -4.574 -14.695 -1.297 1 96.56 416 THR B C 1
ATOM 7976 O O . THR B 1 416 ? -5.07 -15.82 -1.174 1 96.56 416 THR B O 1
ATOM 7979 N N . SER B 1 417 ? -3.846 -14.141 -0.376 1 95 417 SER B N 1
ATOM 7980 C CA . SER B 1 417 ? -3.494 -14.805 0.872 1 95 417 SER B CA 1
ATOM 7981 C C . SER B 1 417 ? -4.648 -14.766 1.866 1 95 417 SER B C 1
ATOM 7983 O O . SER B 1 417 ? -4.617 -15.461 2.889 1 95 417 SER B O 1
ATOM 7985 N N . HIS B 1 418 ? -5.629 -14 1.527 1 91.75 418 HIS B N 1
ATOM 7986 C CA . HIS B 1 418 ? -6.762 -13.922 2.445 1 91.75 418 HIS B CA 1
ATOM 7987 C C . HIS B 1 418 ? -8.008 -14.547 1.83 1 91.75 418 HIS B C 1
ATOM 7989 O O . HIS B 1 418 ? -9.133 -14.164 2.178 1 91.75 418 HIS B O 1
ATOM 7995 N N . GLY B 1 419 ? -7.875 -15.336 0.773 1 94.94 419 GLY B N 1
ATOM 7996 C CA . GLY B 1 419 ? -8.945 -16.203 0.302 1 94.94 419 GLY B CA 1
ATOM 7997 C C . GLY B 1 419 ? -9.773 -15.578 -0.808 1 94.94 419 GLY B C 1
ATOM 7998 O O . GLY B 1 419 ? -10.883 -16.031 -1.094 1 94.94 419 GLY B O 1
ATOM 7999 N N . HIS B 1 420 ? -9.305 -14.5 -1.453 1 96.38 420 HIS B N 1
ATOM 8000 C CA . HIS B 1 420 ? -10.008 -13.836 -2.549 1 96.38 420 HIS B CA 1
ATOM 8001 C C . HIS B 1 420 ? -9.438 -14.258 -3.9 1 96.38 420 HIS B C 1
ATOM 8003 O O . HIS B 1 420 ? -8.289 -14.703 -3.982 1 96.38 420 HIS B O 1
ATOM 8009 N N . VAL B 1 421 ? -10.266 -14.156 -4.84 1 97.94 421 VAL B N 1
ATOM 8010 C CA . VAL B 1 421 ? -9.836 -14.25 -6.227 1 97.94 421 VAL B CA 1
ATOM 8011 C C . VAL B 1 421 ? -10.148 -12.953 -6.961 1 97.94 421 VAL B C 1
ATOM 8013 O O . VAL B 1 421 ? -11.289 -12.484 -6.953 1 97.94 421 VAL B O 1
ATOM 8016 N N . ILE B 1 422 ? -9.125 -12.406 -7.539 1 97.5 422 ILE B N 1
ATOM 8017 C CA . ILE B 1 422 ? -9.25 -11.164 -8.297 1 97.5 422 ILE B CA 1
ATOM 8018 C C . ILE B 1 422 ? -9.258 -11.469 -9.789 1 97.5 422 ILE B C 1
ATOM 8020 O O . ILE B 1 422 ? -8.422 -12.242 -10.273 1 97.5 422 ILE B O 1
ATOM 8024 N N . LYS B 1 423 ? -10.188 -10.953 -10.469 1 98 423 LYS B N 1
ATOM 8025 C CA . LYS B 1 423 ? -10.25 -11.031 -11.93 1 98 423 LYS B CA 1
ATOM 8026 C C . LYS B 1 423 ? -9.914 -9.688 -12.57 1 98 423 LYS B C 1
ATOM 8028 O O . LYS B 1 423 ? -10.516 -8.664 -12.234 1 98 423 LYS B O 1
ATOM 8033 N N . ALA B 1 424 ? -8.992 -9.727 -13.531 1 97.5 424 ALA B N 1
ATOM 8034 C CA . ALA B 1 424 ? -8.555 -8.469 -14.133 1 97.5 424 ALA B CA 1
ATOM 8035 C C . ALA B 1 424 ? -8.18 -8.672 -15.602 1 97.5 424 ALA B C 1
ATOM 8037 O O . ALA B 1 424 ? -7.984 -9.805 -16.047 1 97.5 424 ALA B O 1
ATOM 8038 N N . ILE B 1 425 ? -8.133 -7.551 -16.344 1 96.25 425 ILE B N 1
ATOM 8039 C CA . ILE B 1 425 ? -7.707 -7.562 -17.734 1 96.25 425 ILE B CA 1
ATOM 8040 C C . ILE B 1 425 ? -6.879 -6.312 -18.031 1 96.25 425 ILE B C 1
ATOM 8042 O O . ILE B 1 425 ? -7.039 -5.281 -17.375 1 96.25 425 ILE B O 1
ATOM 8046 N N . ASN B 1 426 ? -5.984 -6.531 -18.906 1 92.94 426 ASN B N 1
ATOM 8047 C CA . ASN B 1 426 ? -5.301 -5.371 -19.469 1 92.94 426 ASN B CA 1
ATOM 8048 C C . ASN B 1 426 ? -5.922 -4.949 -20.797 1 92.94 426 ASN B C 1
ATOM 8050 O O . ASN B 1 426 ? -5.875 -5.699 -21.781 1 92.94 426 ASN B O 1
ATOM 8054 N N . VAL B 1 427 ? -6.41 -3.75 -20.891 1 93.44 427 VAL B N 1
ATOM 8055 C CA . VAL B 1 427 ? -7.125 -3.311 -22.078 1 93.44 427 VAL B CA 1
ATOM 8056 C C . VAL B 1 427 ? -6.203 -2.451 -22.938 1 93.44 427 VAL B C 1
ATOM 8058 O O . VAL B 1 427 ? -6.586 -2.033 -24.047 1 93.44 427 VAL B O 1
ATOM 8061 N N . GLY B 1 428 ? -5.023 -2.268 -22.438 1 87.38 428 GLY B N 1
ATOM 8062 C CA . GLY B 1 428 ? -4.094 -1.442 -23.188 1 87.38 428 GLY B CA 1
ATOM 8063 C C . GLY B 1 428 ? -3.486 -2.162 -24.375 1 87.38 428 GLY B C 1
ATOM 8064 O O . GLY B 1 428 ? -3.25 -3.371 -24.328 1 87.38 428 GLY B O 1
ATOM 8065 N N . GLN B 1 429 ? -3.229 -1.543 -25.5 1 77.5 429 GLN B N 1
ATOM 8066 C CA . GLN B 1 429 ? -2.557 -2.141 -26.656 1 77.5 429 GLN B CA 1
ATOM 8067 C C . GLN B 1 429 ? -1.053 -1.888 -26.594 1 77.5 429 GLN B C 1
ATOM 8069 O O . GLN B 1 429 ? -0.259 -2.83 -26.641 1 77.5 429 GLN B O 1
ATOM 8074 N N . ASN B 1 430 ? -0.581 -0.667 -26.438 1 78.31 430 ASN B N 1
ATOM 8075 C CA . ASN B 1 430 ? 0.825 -0.301 -26.297 1 78.31 430 ASN B CA 1
ATOM 8076 C C . ASN B 1 430 ? 1.094 0.398 -24.969 1 78.31 430 ASN B C 1
ATOM 8078 O O . ASN B 1 430 ? 1.993 1.234 -24.875 1 78.31 430 ASN B O 1
ATOM 8082 N N . SER B 1 431 ? 0.25 0.038 -24.156 1 84.62 431 SER B N 1
ATOM 8083 C CA . SER B 1 431 ? 0.338 0.54 -22.797 1 84.62 431 SER B CA 1
ATOM 8084 C C . SER B 1 431 ? -0.33 -0.415 -21.812 1 84.62 431 SER B C 1
ATOM 8086 O O . SER B 1 431 ? -1.029 -1.345 -22.219 1 84.62 431 SER B O 1
ATOM 8088 N N . ILE B 1 432 ? 0.045 -0.235 -20.688 1 87.94 432 ILE B N 1
ATOM 8089 C CA . ILE B 1 432 ? -0.604 -1.052 -19.656 1 87.94 432 ILE B CA 1
ATOM 8090 C C . ILE B 1 432 ? -1.761 -0.274 -19.031 1 87.94 432 ILE B C 1
ATOM 8092 O O . ILE B 1 432 ? -1.564 0.82 -18.5 1 87.94 432 ILE B O 1
ATOM 8096 N N . SER B 1 433 ? -2.93 -0.703 -19.266 1 89.69 433 SER B N 1
ATOM 8097 C CA . SER B 1 433 ? -4.156 -0.207 -18.641 1 89.69 433 SER B CA 1
ATOM 8098 C C . SER B 1 433 ? -5.016 -1.354 -18.125 1 89.69 433 SER B C 1
ATOM 8100 O O . SER B 1 433 ? -5.855 -1.887 -18.859 1 89.69 433 SER B O 1
ATOM 8102 N N . THR B 1 434 ? -4.832 -1.581 -16.891 1 92.75 434 THR B N 1
ATOM 8103 C CA . THR B 1 434 ? -5.48 -2.758 -16.328 1 92.75 434 THR B CA 1
ATOM 8104 C C . THR B 1 434 ? -6.789 -2.377 -15.633 1 92.75 434 THR B C 1
ATOM 8106 O O . THR B 1 434 ? -6.867 -1.344 -14.969 1 92.75 434 THR B O 1
ATOM 8109 N N . VAL B 1 435 ? -7.762 -3.176 -15.867 1 94.25 435 VAL B N 1
ATOM 8110 C CA . VAL B 1 435 ? -9.062 -3.059 -15.211 1 94.25 435 VAL B CA 1
ATOM 8111 C C . VAL B 1 435 ? -9.273 -4.238 -14.273 1 94.25 435 VAL B C 1
ATOM 8113 O O . VAL B 1 435 ? -9.156 -5.398 -14.68 1 94.25 435 VAL B O 1
ATOM 8116 N N . VAL B 1 436 ? -9.453 -3.916 -13 1 95.62 436 VAL B N 1
ATOM 8117 C CA . VAL B 1 436 ? -9.859 -4.965 -12.062 1 95.62 436 VAL B CA 1
ATOM 8118 C C . VAL B 1 436 ? -11.375 -5.141 -12.109 1 95.62 436 VAL B C 1
ATOM 8120 O O . VAL B 1 436 ? -12.117 -4.27 -11.648 1 95.62 436 VAL B O 1
ATOM 8123 N N . ILE B 1 437 ? -11.82 -6.227 -12.555 1 97.12 437 ILE B N 1
ATOM 8124 C CA . ILE B 1 437 ? -13.242 -6.453 -12.82 1 97.12 437 ILE B CA 1
ATOM 8125 C C . ILE B 1 437 ? -13.945 -6.875 -11.539 1 97.12 437 ILE B C 1
ATOM 8127 O O . ILE B 1 437 ? -14.953 -6.277 -11.148 1 97.12 437 ILE B O 1
ATOM 8131 N N . GLU B 1 438 ? -13.383 -7.902 -10.953 1 96.5 438 GLU B N 1
ATOM 8132 C CA . GLU B 1 438 ? -14.031 -8.453 -9.766 1 96.5 438 GLU B CA 1
ATOM 8133 C C . GLU B 1 438 ? -13.016 -8.75 -8.672 1 96.5 438 GLU B C 1
ATOM 8135 O O . GLU B 1 438 ? -11.867 -9.102 -8.961 1 96.5 438 GLU B O 1
ATOM 8140 N N . ASP B 1 439 ? -13.383 -8.547 -7.449 1 94.62 439 ASP B N 1
ATOM 8141 C CA . ASP B 1 439 ? -12.789 -9.078 -6.227 1 94.62 439 ASP B CA 1
ATOM 8142 C C . ASP B 1 439 ? -13.781 -9.969 -5.477 1 94.62 439 ASP B C 1
ATOM 8144 O O . ASP B 1 439 ? -14.766 -9.477 -4.918 1 94.62 439 ASP B O 1
ATOM 8148 N N . ILE B 1 440 ? -13.438 -11.289 -5.418 1 95.56 440 ILE B N 1
ATOM 8149 C CA . ILE B 1 440 ? -14.422 -12.266 -4.965 1 95.56 440 ILE B CA 1
ATOM 8150 C C . ILE B 1 440 ? -13.906 -12.984 -3.723 1 95.56 440 ILE B C 1
ATOM 8152 O O . ILE B 1 440 ? -12.797 -13.531 -3.732 1 95.56 440 ILE B O 1
ATOM 8156 N N . ILE B 1 441 ? -14.727 -12.992 -2.709 1 94.31 441 ILE B N 1
ATOM 8157 C CA . ILE B 1 441 ? -14.414 -13.836 -1.564 1 94.31 441 ILE B CA 1
ATOM 8158 C C . ILE B 1 441 ? -14.828 -15.273 -1.858 1 94.31 441 ILE B C 1
ATOM 8160 O O . ILE B 1 441 ? -16.016 -15.594 -1.89 1 94.31 441 ILE B O 1
ATOM 8164 N N . VAL B 1 442 ? -13.922 -16.062 -2.072 1 94.12 442 VAL B N 1
ATOM 8165 C CA . VAL B 1 442 ? -14.203 -17.469 -2.354 1 94.12 442 VAL B CA 1
ATOM 8166 C C . VAL B 1 442 ? -14.188 -18.266 -1.056 1 94.12 442 VAL B C 1
ATOM 8168 O O . VAL B 1 442 ? -14.977 -19.203 -0.881 1 94.12 442 VAL B O 1
ATOM 8171 N N . PHE B 1 443 ? -13.242 -17.891 -0.247 1 91.69 443 PHE B N 1
ATOM 8172 C CA . PHE B 1 443 ? -13.109 -18.547 1.046 1 91.69 443 PHE B CA 1
ATOM 8173 C C . PHE B 1 443 ? -13.305 -17.562 2.186 1 91.69 443 PHE B C 1
ATOM 8175 O O . PHE B 1 443 ? -12.359 -16.891 2.605 1 91.69 443 PHE B O 1
ATOM 8182 N N . PRO B 1 444 ? -14.391 -17.5 2.795 1 83.81 444 PRO B N 1
ATOM 8183 C CA . PRO B 1 444 ? -14.68 -16.547 3.865 1 83.81 444 PRO B CA 1
ATOM 8184 C C . PRO B 1 444 ? -13.789 -16.75 5.094 1 83.81 444 PRO B C 1
ATOM 8186 O O . PRO B 1 444 ? -13.602 -15.828 5.887 1 83.81 444 PRO B O 1
ATOM 8189 N N . GLY B 1 445 ? -13.227 -17.953 5.195 1 80.38 445 GLY B N 1
ATOM 8190 C CA . GLY B 1 445 ? -12.32 -18.219 6.305 1 80.38 445 GLY B CA 1
ATOM 8191 C C . GLY B 1 445 ? -10.938 -17.641 6.105 1 80.38 445 GLY B C 1
ATOM 8192 O O . GLY B 1 445 ? -10.047 -17.828 6.938 1 80.38 445 GLY B O 1
ATOM 8193 N N . GLU B 1 446 ? -10.719 -16.984 5.055 1 85.38 446 GLU B N 1
ATOM 8194 C CA . GLU B 1 446 ? -9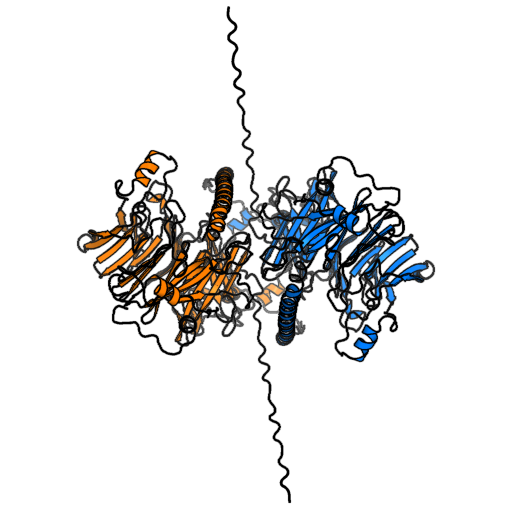.492 -16.266 4.727 1 85.38 446 GLU B CA 1
ATOM 8195 C C . GLU B 1 446 ? -8.32 -17.219 4.531 1 85.38 446 GLU B C 1
ATOM 8197 O O . GLU B 1 446 ? -7.18 -16.875 4.844 1 85.38 446 GLU B O 1
ATOM 8202 N N . ASP B 1 447 ? -8.641 -18.453 4.137 1 90.44 447 ASP B N 1
ATOM 8203 C CA . ASP B 1 447 ? -7.578 -19.359 3.742 1 90.44 447 ASP B CA 1
ATOM 8204 C C . ASP B 1 447 ? -6.906 -18.906 2.451 1 90.44 447 ASP B C 1
ATOM 8206 O O . ASP B 1 447 ? -7.582 -18.5 1.501 1 90.44 447 ASP B O 1
ATOM 8210 N N . PRO B 1 448 ? -5.586 -18.969 2.449 1 94.69 448 PRO B N 1
ATOM 8211 C CA . PRO B 1 448 ? -4.902 -18.516 1.232 1 94.69 448 PRO B CA 1
ATOM 8212 C C . PRO B 1 448 ? -5.223 -19.391 0.021 1 94.69 448 PRO B C 1
ATOM 8214 O O . PRO B 1 448 ? -5.348 -20.609 0.15 1 94.69 448 PRO B O 1
ATOM 8217 N N . VAL B 1 449 ? -5.402 -18.781 -1.099 1 96.5 449 VAL B N 1
ATOM 8218 C CA . VAL B 1 449 ? -5.598 -19.484 -2.359 1 96.5 449 VAL B CA 1
ATOM 8219 C C . VAL B 1 449 ? -4.262 -20.031 -2.854 1 96.5 449 VAL B C 1
ATOM 8221 O O . VAL B 1 449 ? -3.326 -19.281 -3.115 1 96.5 449 VAL B O 1
ATOM 8224 N N . LEU B 1 450 ? -4.215 -21.359 -3.086 1 93.88 450 LEU B N 1
ATOM 8225 C CA . LEU B 1 450 ? -2.941 -21.984 -3.422 1 93.88 450 LEU B CA 1
ATOM 8226 C C . LEU B 1 450 ? -2.797 -22.141 -4.93 1 93.88 450 LEU B C 1
ATOM 8228 O O . LEU B 1 450 ? -1.705 -21.969 -5.477 1 93.88 450 LEU B O 1
ATOM 8232 N N . GLU B 1 451 ? -3.869 -22.5 -5.508 1 95 451 GLU B N 1
ATOM 8233 C CA . GLU B 1 451 ? -3.826 -22.797 -6.938 1 95 451 GLU B CA 1
ATOM 8234 C C . GLU B 1 451 ? -5.137 -22.406 -7.617 1 95 451 GLU B C 1
ATOM 8236 O O . GLU B 1 451 ? -6.203 -22.469 -7 1 95 451 GLU B O 1
ATOM 8241 N N . LEU B 1 452 ? -4.98 -22.047 -8.828 1 97.19 452 LEU B N 1
ATOM 8242 C CA . LEU B 1 452 ? -6.094 -21.75 -9.727 1 97.19 452 LEU B CA 1
ATOM 8243 C C . LEU B 1 452 ? -5.949 -22.516 -11.039 1 97.19 452 LEU B C 1
ATOM 8245 O O . LEU B 1 452 ? -4.836 -22.672 -11.547 1 97.19 452 LEU B O 1
ATOM 8249 N N . LYS B 1 453 ? -7.105 -22.969 -11.5 1 96.25 453 LYS B N 1
ATOM 8250 C CA . LYS B 1 453 ? -7.082 -23.641 -12.797 1 96.25 453 LYS B CA 1
ATOM 8251 C C . LYS B 1 453 ? -8.453 -23.578 -13.469 1 96.25 453 LYS B C 1
ATOM 8253 O O . LYS B 1 453 ? -9.469 -23.891 -12.852 1 96.25 453 LYS B O 1
ATOM 8258 N N . ILE B 1 454 ? -8.438 -23.203 -14.719 1 96.62 454 ILE B N 1
ATOM 8259 C CA . ILE B 1 454 ? -9.672 -23.234 -15.5 1 96.62 454 ILE B CA 1
ATOM 8260 C C . ILE B 1 454 ? -9.828 -24.609 -16.156 1 96.62 454 ILE B C 1
ATOM 8262 O O . ILE B 1 454 ? -8.875 -25.141 -16.734 1 96.62 454 ILE B O 1
ATOM 8266 N N . VAL B 1 455 ? -10.977 -25.141 -16.031 1 95.5 455 VAL B N 1
ATOM 8267 C CA . VAL B 1 455 ? -11.32 -26.391 -16.688 1 95.5 455 VAL B CA 1
ATOM 8268 C C . VAL B 1 455 ? -12.398 -26.156 -17.734 1 95.5 455 VAL B C 1
ATOM 8270 O O . VAL B 1 455 ? -13.43 -25.547 -17.438 1 95.5 455 VAL B O 1
ATOM 8273 N N . ARG B 1 456 ? -12.109 -26.672 -18.906 1 93.56 456 ARG B N 1
ATOM 8274 C CA . ARG B 1 456 ? -13.078 -26.562 -19.984 1 93.56 456 ARG B CA 1
ATOM 8275 C C . ARG B 1 456 ? -13.469 -27.953 -20.5 1 93.56 456 ARG B C 1
ATOM 8277 O O . ARG B 1 456 ? -12.625 -28.688 -21.016 1 93.56 456 ARG B O 1
ATOM 8284 N N . ARG B 1 457 ? -14.617 -28.25 -20.297 1 89.94 457 ARG B N 1
ATOM 8285 C CA . ARG B 1 457 ? -15.227 -29.469 -20.828 1 89.94 457 ARG B CA 1
ATOM 8286 C C . ARG B 1 457 ? -16.547 -29.156 -21.531 1 89.94 457 ARG B C 1
ATOM 8288 O O . ARG B 1 457 ? -17.125 -28.094 -21.344 1 89.94 457 ARG B O 1
ATOM 8295 N N . PRO B 1 458 ? -16.875 -30.125 -22.391 1 85.56 458 PRO B N 1
ATOM 8296 C CA . PRO B 1 458 ? -18.172 -29.875 -23.016 1 85.56 458 PRO B CA 1
ATOM 8297 C C . PRO B 1 458 ? -19.281 -29.625 -22 1 85.56 458 PRO B C 1
ATOM 8299 O O . PRO B 1 458 ? -19.562 -30.484 -21.156 1 85.56 458 PRO B O 1
ATOM 8302 N N . GLY B 1 459 ? -19.828 -28.5 -22.047 1 83.25 459 GLY B N 1
ATOM 8303 C CA . GLY B 1 459 ? -20.953 -28.141 -21.203 1 83.25 459 GLY B CA 1
ATOM 8304 C C . GLY B 1 459 ? -20.547 -27.547 -19.875 1 83.25 459 GLY B C 1
ATOM 8305 O O . GLY B 1 459 ? -21.391 -27.234 -19.031 1 83.25 459 GLY B O 1
ATOM 8306 N N . LEU B 1 460 ? -19.219 -27.531 -19.656 1 89.31 460 LEU B N 1
ATOM 8307 C CA . LEU B 1 460 ? -18.781 -27.031 -18.359 1 89.31 460 LEU B CA 1
ATOM 8308 C C . LEU B 1 460 ? -17.5 -26.219 -18.5 1 89.31 460 LEU B C 1
ATOM 8310 O O . LEU B 1 460 ? -16.516 -26.688 -19.062 1 89.31 460 LEU B O 1
ATOM 8314 N N . VAL B 1 461 ? -17.562 -24.969 -18.125 1 94.62 461 VAL B N 1
ATOM 8315 C CA . VAL B 1 461 ? -16.359 -24.141 -17.938 1 94.62 461 VAL B CA 1
ATOM 8316 C C . VAL B 1 461 ? -16.344 -23.578 -16.531 1 94.62 461 VAL B C 1
ATOM 8318 O O . VAL B 1 461 ? -17.25 -22.844 -16.141 1 94.62 461 VAL B O 1
ATOM 8321 N N . THR B 1 462 ? -15.32 -23.938 -15.812 1 95.81 462 THR B N 1
ATOM 8322 C CA . THR B 1 462 ? -15.297 -23.516 -14.414 1 95.81 462 THR B CA 1
ATOM 8323 C C . THR B 1 462 ? -13.867 -23.219 -13.969 1 95.81 462 THR B C 1
ATOM 8325 O O . THR B 1 462 ? -12.906 -23.609 -14.641 1 95.81 462 THR B O 1
ATOM 8328 N N . LEU B 1 463 ? -13.781 -22.422 -12.961 1 97.56 463 LEU B N 1
ATOM 8329 C CA . LEU B 1 463 ? -12.516 -22.141 -12.297 1 97.56 463 LEU B CA 1
ATOM 8330 C C . LEU B 1 463 ? -12.367 -22.953 -11.023 1 97.56 463 LEU B C 1
ATOM 8332 O O . LEU B 1 463 ? -13.211 -22.859 -10.125 1 97.56 463 LEU B O 1
ATOM 8336 N N . LEU B 1 464 ? -11.383 -23.75 -10.984 1 97.12 464 LEU B N 1
ATOM 8337 C CA . LEU B 1 464 ? -11.062 -24.484 -9.766 1 97.12 464 LEU B CA 1
ATOM 8338 C C . LEU B 1 464 ? -10.141 -23.656 -8.867 1 97.12 464 LEU B C 1
ATOM 8340 O O . LEU B 1 464 ? -9.133 -23.125 -9.328 1 97.12 464 LEU B O 1
ATOM 8344 N N . VAL B 1 465 ? -10.5 -23.531 -7.641 1 97.12 465 VAL B N 1
ATOM 8345 C CA . VAL B 1 465 ? -9.742 -22.797 -6.633 1 97.12 465 VAL B CA 1
ATOM 8346 C C . VAL B 1 465 ? -9.414 -23.734 -5.461 1 97.12 465 VAL B C 1
ATOM 8348 O O . VAL B 1 465 ? -10.312 -24.312 -4.855 1 97.12 465 VAL B O 1
ATOM 8351 N N . THR B 1 466 ? -8.172 -23.797 -5.129 1 94.88 466 THR B N 1
ATOM 8352 C CA . THR B 1 466 ? -7.77 -24.75 -4.102 1 94.88 466 THR B CA 1
ATOM 8353 C C . THR B 1 466 ? -7.117 -24.031 -2.922 1 94.88 466 THR B C 1
ATOM 8355 O O . THR B 1 466 ? -6.359 -23.078 -3.109 1 94.88 466 THR B O 1
ATOM 8358 N N . THR B 1 467 ? -7.414 -24.453 -1.747 1 93.19 467 THR B N 1
ATOM 8359 C CA . THR B 1 467 ? -6.684 -24.156 -0.518 1 93.19 467 THR B CA 1
ATOM 8360 C C . THR B 1 467 ? -6.098 -25.438 0.079 1 93.19 467 THR B C 1
ATOM 8362 O O . THR B 1 467 ? -6.168 -26.5 -0.534 1 93.19 467 THR B O 1
ATOM 8365 N N . TYR B 1 468 ? -5.512 -25.359 1.224 1 88 468 TYR B N 1
ATOM 8366 C CA . TYR B 1 468 ? -4.965 -26.547 1.883 1 88 468 TYR B CA 1
ATOM 8367 C C . TYR B 1 468 ? -6.078 -27.484 2.32 1 88 468 TYR B C 1
ATOM 8369 O O . TYR B 1 468 ? -5.867 -28.703 2.424 1 88 468 TYR B O 1
ATOM 8377 N N . HIS B 1 469 ? -7.332 -26.938 2.346 1 86.44 469 HIS B N 1
ATOM 8378 C CA . HIS B 1 469 ? -8.352 -27.734 3.02 1 86.44 469 HIS B CA 1
ATOM 8379 C C . HIS B 1 469 ? -9.555 -27.969 2.105 1 86.44 469 HIS B C 1
ATOM 8381 O O . HIS B 1 469 ? -10.367 -28.859 2.367 1 86.44 469 HIS B O 1
ATOM 8387 N N . GLU B 1 470 ? -9.617 -27.219 1.117 1 90.75 470 GLU B N 1
ATOM 8388 C CA . GLU B 1 470 ? -10.812 -27.359 0.295 1 90.75 470 GLU B CA 1
ATOM 8389 C C . GLU B 1 470 ? -10.523 -27.031 -1.166 1 90.75 470 GLU B C 1
ATOM 8391 O O . GLU B 1 470 ? -9.594 -26.281 -1.465 1 90.75 470 GLU B O 1
ATOM 8396 N N . LEU B 1 471 ? -11.242 -27.703 -1.983 1 93.94 471 LEU B N 1
ATOM 8397 C CA . LEU B 1 471 ? -11.297 -27.406 -3.412 1 93.94 471 LEU B CA 1
ATOM 8398 C C . LEU B 1 471 ? -12.672 -26.891 -3.814 1 93.94 471 LEU B C 1
ATOM 8400 O O . LEU B 1 471 ? -13.688 -27.5 -3.465 1 93.94 471 LEU B O 1
ATOM 8404 N N . VAL B 1 472 ? -12.68 -25.703 -4.484 1 95.25 472 VAL B N 1
ATOM 8405 C CA . VAL B 1 472 ? -13.945 -25.078 -4.848 1 95.25 472 VAL B CA 1
ATOM 8406 C C . VAL B 1 472 ? -13.977 -24.812 -6.352 1 95.25 472 VAL B C 1
ATOM 8408 O O . VAL B 1 472 ? -12.938 -24.516 -6.957 1 95.25 472 VAL B O 1
ATOM 8411 N N . SER B 1 473 ? -15.109 -25.094 -6.906 1 96.19 473 SER B N 1
ATOM 8412 C CA . SER B 1 473 ? -15.367 -24.75 -8.305 1 96.19 473 SER B CA 1
ATOM 8413 C C . SER B 1 473 ? -16.344 -23.578 -8.414 1 96.19 473 SER B C 1
ATOM 8415 O O . SER B 1 473 ? -17.422 -23.609 -7.836 1 96.19 473 SER B O 1
ATOM 8417 N N . VAL B 1 474 ? -15.922 -22.547 -9.125 1 96.62 474 VAL B N 1
ATOM 8418 C CA . VAL B 1 474 ? -16.75 -21.359 -9.289 1 96.62 474 VAL B CA 1
ATOM 8419 C C . VAL B 1 474 ? -16.812 -20.953 -10.758 1 96.62 474 VAL B C 1
ATOM 8421 O O . VAL B 1 474 ? -15.914 -21.312 -11.539 1 96.62 474 VAL B O 1
ATOM 8424 N N . PRO B 1 475 ? -17.844 -20.25 -11.203 1 95.88 475 PRO B N 1
ATOM 8425 C CA . PRO B 1 475 ? -17.906 -19.797 -12.594 1 95.88 475 PRO B CA 1
ATOM 8426 C C . PRO B 1 475 ? -16.859 -18.75 -12.93 1 95.88 475 PRO B C 1
ATOM 8428 O O . PRO B 1 475 ? -16.281 -18.141 -12.023 1 95.88 475 PRO B O 1
ATOM 8431 N N . LEU B 1 476 ? -16.625 -18.547 -14.242 1 97.38 476 LEU B N 1
ATOM 8432 C CA . LEU B 1 476 ? -15.625 -17.578 -14.68 1 97.38 476 LEU B CA 1
ATOM 8433 C C . LEU B 1 476 ? -16.188 -16.156 -14.656 1 97.38 476 LEU B C 1
ATOM 8435 O O . LEU B 1 476 ? -15.43 -15.188 -14.656 1 97.38 476 LEU B O 1
ATOM 8439 N N . ASP B 1 477 ? -17.453 -16.031 -14.75 1 96.06 477 ASP B N 1
ATOM 8440 C CA . ASP B 1 477 ? -18.094 -14.727 -14.703 1 96.06 477 ASP B CA 1
ATOM 8441 C C . ASP B 1 477 ? -19.312 -14.758 -13.781 1 96.06 477 ASP B C 1
ATOM 8443 O O . ASP B 1 477 ? -19.828 -15.828 -13.438 1 96.06 477 ASP B O 1
ATOM 8447 N N . ASN B 1 478 ? -19.734 -13.555 -13.336 1 95.88 478 ASN B N 1
ATOM 8448 C CA . ASN B 1 478 ? -20.828 -13.43 -12.398 1 95.88 478 ASN B CA 1
ATOM 8449 C C . ASN B 1 478 ? -21.797 -12.32 -12.805 1 95.88 478 ASN B C 1
ATOM 8451 O O . ASN B 1 478 ? -22.531 -11.781 -11.969 1 95.88 478 ASN B O 1
ATOM 8455 N N . CYS B 1 479 ? -21.828 -11.969 -13.953 1 94.5 479 CYS B N 1
ATOM 8456 C CA . CYS B 1 479 ? -22.562 -10.773 -14.375 1 94.5 479 CYS B CA 1
ATOM 8457 C C . CYS B 1 479 ? -24.062 -11.047 -14.445 1 94.5 479 CYS B C 1
ATOM 8459 O O . CYS B 1 479 ? -24.859 -10.141 -14.219 1 94.5 479 CYS B O 1
ATOM 8461 N N . ASN B 1 480 ? -24.469 -12.273 -14.672 1 92.44 480 ASN B N 1
ATOM 8462 C CA . ASN B 1 480 ? -25.875 -12.602 -14.875 1 92.44 480 ASN B CA 1
ATOM 8463 C C . ASN B 1 480 ? -26.703 -12.352 -13.617 1 92.44 480 ASN B C 1
ATOM 8465 O O . ASN B 1 480 ? -27.891 -12.031 -13.695 1 92.44 480 ASN B O 1
ATOM 8469 N N . TRP B 1 481 ? -26.078 -12.492 -12.477 1 92.06 481 TRP B N 1
ATOM 8470 C CA . TRP B 1 481 ? -26.859 -12.375 -11.25 1 92.06 481 TRP B CA 1
ATOM 8471 C C . TRP B 1 481 ? -26.422 -11.148 -10.445 1 92.06 481 TRP B C 1
ATOM 8473 O O . TRP B 1 481 ? -27.078 -10.781 -9.469 1 92.06 481 TRP B O 1
ATOM 8483 N N . THR B 1 482 ? -25.344 -10.461 -10.906 1 92.12 482 THR B N 1
ATOM 8484 C CA . THR B 1 482 ? -24.844 -9.352 -10.109 1 92.12 482 THR B CA 1
ATOM 8485 C C . THR B 1 482 ? -25.234 -8.016 -10.734 1 92.12 482 THR B C 1
ATOM 8487 O O . THR B 1 482 ? -25.297 -6.996 -10.039 1 92.12 482 THR B O 1
ATOM 8490 N N . VAL B 1 483 ? -25.406 -7.984 -12.031 1 92.06 483 VAL B N 1
ATOM 8491 C CA . VAL B 1 483 ? -25.734 -6.73 -12.703 1 92.06 483 VAL B CA 1
ATOM 8492 C C . VAL B 1 483 ? -27.094 -6.844 -13.383 1 92.06 483 VAL B C 1
ATOM 8494 O O . VAL B 1 483 ? -27.484 -7.93 -13.82 1 92.06 483 VAL B O 1
ATOM 8497 N N . ARG B 1 484 ? -27.812 -5.586 -13.508 1 90 484 ARG B N 1
ATOM 8498 C CA . ARG B 1 484 ? -29.188 -5.652 -13.984 1 90 484 ARG B CA 1
ATOM 8499 C C . ARG B 1 484 ? -29.438 -4.648 -15.109 1 90 484 ARG B C 1
ATOM 8501 O O . ARG B 1 484 ? -30.484 -4.66 -15.742 1 90 484 ARG B O 1
ATOM 8508 N N . THR B 1 485 ? -28.469 -3.766 -15.297 1 91.12 485 THR B N 1
ATOM 8509 C CA . THR B 1 485 ? -28.672 -2.748 -16.312 1 91.12 485 THR B CA 1
ATOM 8510 C C . THR B 1 485 ? -27.594 -2.826 -17.391 1 91.12 485 THR B C 1
ATOM 8512 O O . THR B 1 485 ? -26.516 -3.387 -17.141 1 91.12 485 THR B O 1
ATOM 8515 N N . CYS B 1 486 ? -27.969 -2.312 -18.531 1 93.62 486 CYS B N 1
ATOM 8516 C CA . CYS B 1 486 ? -27.031 -2.273 -19.641 1 93.62 486 CYS B CA 1
ATOM 8517 C C . CYS B 1 486 ? -25.75 -1.521 -19.266 1 93.62 486 CYS B C 1
ATOM 8519 O O . CYS B 1 486 ? -24.641 -1.989 -19.531 1 93.62 486 CYS B O 1
ATOM 8521 N N . THR B 1 487 ? -25.844 -0.38 -18.578 1 91.31 487 THR B N 1
ATOM 8522 C CA . THR B 1 487 ? -24.719 0.454 -18.188 1 91.31 487 THR B CA 1
ATOM 8523 C C . THR B 1 487 ? -23.797 -0.289 -17.219 1 91.31 487 THR B C 1
ATOM 8525 O O . THR B 1 487 ? -22.578 -0.229 -17.344 1 91.31 487 THR B O 1
ATOM 8528 N N . GLN B 1 488 ? -24.438 -1.019 -16.359 1 91.56 488 GLN B N 1
ATOM 8529 C CA . GLN B 1 488 ? -23.656 -1.786 -15.398 1 91.56 488 GLN B CA 1
ATOM 8530 C C . GLN B 1 488 ? -22.938 -2.943 -16.078 1 91.56 488 GLN B C 1
ATOM 8532 O O . GLN B 1 488 ? -21.781 -3.223 -15.758 1 91.56 488 GLN B O 1
ATOM 8537 N N . CYS B 1 489 ? -23.641 -3.529 -16.953 1 95.56 489 CYS B N 1
ATOM 8538 C CA . CYS B 1 489 ? -23.062 -4.672 -17.656 1 95.56 489 CYS B CA 1
ATOM 8539 C C . CYS B 1 489 ? -21.859 -4.254 -18.484 1 95.56 489 CYS B C 1
ATOM 8541 O O . CYS B 1 489 ? -20.781 -4.848 -18.375 1 95.56 489 CYS B O 1
ATOM 8543 N N . VAL B 1 490 ? -22.031 -3.225 -19.203 1 95.94 490 VAL B N 1
ATOM 8544 C CA . VAL B 1 490 ? -20.969 -2.717 -20.047 1 95.94 490 VAL B CA 1
ATOM 8545 C C . VAL B 1 490 ? -19.859 -2.104 -19.188 1 95.94 490 VAL B C 1
ATOM 8547 O O . VAL B 1 490 ? -18.688 -2.191 -19.516 1 95.94 490 VAL B O 1
ATOM 8550 N N . GLY B 1 491 ? -20.25 -1.59 -18.062 1 94.62 491 GLY B N 1
ATOM 8551 C CA . GLY B 1 491 ? -19.328 -0.937 -17.156 1 94.62 491 GLY B CA 1
ATOM 8552 C C . GLY B 1 491 ? -18.359 -1.902 -16.5 1 94.62 491 GLY B C 1
ATOM 8553 O O . GLY B 1 491 ? -17.297 -1.497 -16.016 1 94.62 491 GLY B O 1
ATOM 8554 N N . LEU B 1 492 ? -18.672 -3.16 -16.516 1 95.38 492 LEU B N 1
ATOM 8555 C CA . LEU B 1 492 ? -17.797 -4.156 -15.914 1 95.38 492 LEU B CA 1
ATOM 8556 C C . LEU B 1 492 ? -16.516 -4.332 -16.734 1 95.38 492 LEU B C 1
ATOM 8558 O O . LEU B 1 492 ? -15.492 -4.785 -16.234 1 95.38 492 LEU B O 1
ATOM 8562 N N . GLN B 1 493 ? -16.734 -4.094 -18.078 1 96.94 493 GLN B N 1
ATOM 8563 C CA . GLN B 1 493 ? -15.625 -4.281 -19.016 1 96.94 493 GLN B CA 1
ATOM 8564 C C . GLN B 1 493 ? -15.109 -5.719 -18.969 1 96.94 493 GLN B C 1
ATOM 8566 O O . GLN B 1 493 ? -13.898 -5.953 -19.016 1 96.94 493 GLN B O 1
ATOM 8571 N N . ASP B 1 494 ? -15.984 -6.688 -18.734 1 97.94 494 ASP B N 1
ATOM 8572 C CA . ASP B 1 494 ? -15.68 -8.117 -18.672 1 97.94 494 ASP B CA 1
ATOM 8573 C C . ASP B 1 494 ? -15.797 -8.766 -20.047 1 97.94 494 ASP B C 1
ATOM 8575 O O . ASP B 1 494 ? -16.875 -8.773 -20.641 1 97.94 494 ASP B O 1
ATOM 8579 N N . PRO B 1 495 ? -14.758 -9.312 -20.5 1 97.44 495 PRO B N 1
ATOM 8580 C CA . PRO B 1 495 ? -14.828 -9.977 -21.812 1 97.44 495 PRO B CA 1
ATOM 8581 C C . PRO B 1 495 ? -15.812 -11.141 -21.828 1 97.44 495 PRO B C 1
ATOM 8583 O O . PRO B 1 495 ? -16.25 -11.57 -22.891 1 97.44 495 PRO B O 1
ATOM 8586 N N . TYR B 1 496 ? -16.188 -11.641 -20.672 1 97.94 496 TYR B N 1
ATOM 8587 C CA . TYR B 1 496 ? -17.078 -12.789 -20.578 1 97.94 496 TYR B CA 1
ATOM 8588 C C . TYR B 1 496 ? -18.547 -12.352 -20.578 1 97.94 496 TYR B C 1
ATOM 8590 O O . TYR B 1 496 ? -19.453 -13.188 -20.547 1 97.94 496 TYR B O 1
ATOM 8598 N N . CYS B 1 497 ? -18.812 -11.07 -20.547 1 97.5 497 CYS B N 1
ATOM 8599 C CA . CYS B 1 497 ? -20.172 -10.602 -20.328 1 97.5 497 CYS B CA 1
ATOM 8600 C C . CYS B 1 497 ? -20.594 -9.625 -21.422 1 97.5 497 CYS B C 1
ATOM 8602 O O . CYS B 1 497 ? -19.797 -8.797 -21.859 1 97.5 497 CYS B O 1
ATOM 8604 N N . ALA B 1 498 ? -21.828 -9.75 -21.844 1 97.5 498 ALA B N 1
ATOM 8605 C CA . ALA B 1 498 ? -22.438 -8.805 -22.781 1 97.5 498 ALA B CA 1
ATOM 8606 C C . ALA B 1 498 ? -23.922 -8.609 -22.484 1 97.5 498 ALA B C 1
ATOM 8608 O O . ALA B 1 498 ? -24.594 -9.523 -22 1 97.5 498 ALA B O 1
ATOM 8609 N N . TRP B 1 499 ? -24.375 -7.414 -22.781 1 96.94 499 TRP B N 1
ATOM 8610 C CA . TRP B 1 499 ? -25.797 -7.121 -22.641 1 96.94 499 TRP B CA 1
ATOM 8611 C C . TRP B 1 499 ? -26.578 -7.586 -23.859 1 96.94 499 TRP B C 1
ATOM 8613 O O . TRP B 1 499 ? -26.266 -7.207 -24.984 1 96.94 499 TRP B O 1
ATOM 8623 N N . ASN B 1 500 ? -27.484 -8.453 -23.609 1 96.31 500 ASN B N 1
ATOM 8624 C CA . ASN B 1 500 ? -28.375 -8.898 -24.672 1 96.31 500 ASN B CA 1
ATOM 8625 C C . ASN B 1 500 ? -29.625 -8.031 -24.75 1 96.31 500 ASN B C 1
ATOM 8627 O O . ASN B 1 500 ? -30.5 -8.109 -23.891 1 96.31 500 ASN B O 1
ATOM 8631 N N . LYS B 1 501 ? -29.719 -7.344 -25.797 1 94.31 501 LYS B N 1
ATOM 8632 C CA . LYS B 1 501 ? -30.828 -6.41 -25.953 1 94.31 501 LYS B CA 1
ATOM 8633 C C . LYS B 1 501 ? -32.156 -7.156 -26.109 1 94.31 501 LYS B C 1
ATOM 8635 O O . LYS B 1 501 ? -33.219 -6.652 -25.719 1 94.31 501 LYS B O 1
ATOM 8640 N N . ASP B 1 502 ? -32.156 -8.32 -26.672 1 94.62 502 ASP B N 1
ATOM 8641 C CA . ASP B 1 502 ? -33.375 -9.102 -26.891 1 94.62 502 ASP B CA 1
ATOM 8642 C C . ASP B 1 502 ? -33.938 -9.586 -25.562 1 94.62 502 ASP B C 1
ATOM 8644 O O . ASP B 1 502 ? -35.188 -9.57 -25.391 1 94.62 502 ASP B O 1
ATOM 8648 N N . THR B 1 503 ? -33.094 -9.961 -24.609 1 94.31 503 THR B N 1
ATOM 8649 C CA . THR B 1 503 ? -33.562 -10.492 -23.328 1 94.31 503 THR B CA 1
ATOM 8650 C C . THR B 1 503 ? -33.438 -9.453 -22.219 1 94.31 503 THR B C 1
ATOM 8652 O O . THR B 1 503 ? -33.906 -9.656 -21.109 1 94.31 503 THR B O 1
ATOM 8655 N N . SER B 1 504 ? -32.75 -8.367 -22.453 1 93.12 504 SER B N 1
ATOM 8656 C CA . SER B 1 504 ? -32.5 -7.305 -21.484 1 93.12 504 SER B CA 1
ATOM 8657 C C . SER B 1 504 ? -31.797 -7.84 -20.234 1 93.12 504 SER B C 1
ATOM 8659 O O . SER B 1 504 ? -32.219 -7.555 -19.109 1 93.12 504 SER B O 1
ATOM 8661 N N . LYS B 1 505 ? -30.891 -8.703 -20.5 1 95.31 505 LYS B N 1
ATOM 8662 C CA . LYS B 1 505 ? -30.094 -9.281 -19.422 1 95.31 505 LYS B CA 1
ATOM 8663 C C . LYS B 1 505 ? -28.609 -9.305 -19.781 1 95.31 505 LYS B C 1
ATOM 8665 O O . LYS B 1 505 ? -28.25 -9.312 -20.969 1 95.31 505 LYS B O 1
ATOM 8670 N N . CYS B 1 506 ? -27.844 -9.148 -18.781 1 96.19 506 CYS B N 1
ATOM 8671 C CA . CYS B 1 506 ? -26.422 -9.375 -18.969 1 96.19 506 CYS B CA 1
ATOM 8672 C C . CYS B 1 506 ? -26.109 -10.867 -19.016 1 96.19 506 CYS B C 1
ATOM 8674 O O . CYS B 1 506 ? -26.391 -11.602 -18.078 1 96.19 506 CYS B O 1
ATOM 8676 N N . GLU B 1 507 ? -25.594 -11.328 -20.078 1 96.25 507 GLU B N 1
ATOM 8677 C CA . GLU B 1 507 ? -25.438 -12.766 -20.281 1 96.25 507 GLU B CA 1
ATOM 8678 C C . GLU B 1 507 ? -23.953 -13.141 -20.391 1 96.25 507 GLU B C 1
ATOM 8680 O O . GLU B 1 507 ? -23.141 -12.328 -20.812 1 96.25 507 GLU B O 1
ATOM 8685 N N . SER B 1 508 ? -23.703 -14.398 -20.047 1 95.5 508 SER B N 1
ATOM 8686 C CA . SER B 1 508 ? -22.359 -14.945 -20.141 1 95.5 508 SER B CA 1
ATOM 8687 C C . SER B 1 508 ? -22.016 -15.328 -21.578 1 95.5 508 SER B C 1
ATOM 8689 O O . SER B 1 508 ? -22.844 -15.883 -22.297 1 95.5 508 SER B O 1
ATOM 8691 N N . LEU B 1 509 ? -20.812 -15.008 -21.922 1 95.44 509 LEU B N 1
ATOM 8692 C CA . LEU B 1 509 ? -20.312 -15.391 -23.234 1 95.44 509 LEU B CA 1
ATOM 8693 C C . LEU B 1 509 ? -19.391 -16.609 -23.125 1 95.44 509 LEU B C 1
ATOM 8695 O O . LEU B 1 509 ? -18.844 -17.062 -24.125 1 95.44 509 LEU B O 1
ATOM 8699 N N . VAL B 1 510 ? -19.25 -17.109 -21.953 1 94.38 510 VAL B N 1
ATOM 8700 C CA . VAL B 1 510 ? -18.359 -18.25 -21.734 1 94.38 510 VAL B CA 1
ATOM 8701 C C . VAL B 1 510 ? -18.891 -19.469 -22.469 1 94.38 510 VAL B C 1
ATOM 8703 O O . VAL B 1 510 ? -19.953 -20 -22.141 1 94.38 510 VAL B O 1
ATOM 8706 N N . ASP B 1 511 ? -18.172 -19.922 -23.391 1 87.56 511 ASP B N 1
ATOM 8707 C CA . ASP B 1 511 ? -18.5 -21.094 -24.219 1 87.56 511 ASP B CA 1
ATOM 8708 C C . ASP B 1 511 ? -19.875 -20.953 -24.859 1 87.56 511 ASP B C 1
ATOM 8710 O O . ASP B 1 511 ? -20.609 -21.938 -24.969 1 87.56 511 ASP B O 1
ATOM 8714 N N . GLN B 1 512 ? -20.344 -19.766 -25.062 1 88.75 512 GLN B N 1
ATOM 8715 C CA . GLN B 1 512 ? -21.594 -19.438 -25.75 1 88.75 512 GLN B CA 1
ATOM 8716 C C . GLN B 1 512 ? -21.359 -18.516 -26.938 1 88.75 512 GLN B C 1
ATOM 8718 O O . GLN B 1 512 ? -20.422 -17.719 -26.922 1 88.75 512 GLN B O 1
ATOM 8723 N N . PRO B 1 513 ? -22.234 -18.703 -27.859 1 89.62 513 PRO B N 1
ATOM 8724 C CA . PRO B 1 513 ? -22.109 -17.766 -28.969 1 89.62 513 PRO B CA 1
ATOM 8725 C C . PRO B 1 513 ? -22.547 -16.344 -28.594 1 89.62 513 PRO B C 1
ATOM 8727 O O . PRO B 1 513 ? -23.422 -16.172 -27.734 1 89.62 513 PRO B O 1
ATOM 8730 N N . VAL B 1 514 ? -21.906 -15.445 -29.234 1 92.19 514 VAL B N 1
ATOM 8731 C CA . VAL B 1 514 ? -22.281 -14.055 -29 1 92.19 514 VAL B CA 1
ATOM 8732 C C . VAL B 1 514 ? -23.672 -13.781 -29.578 1 92.19 514 VAL B C 1
ATOM 8734 O O . VAL B 1 514 ? -23.906 -14.016 -30.766 1 92.19 514 VAL B O 1
ATOM 8737 N N . PRO B 1 515 ? -24.484 -13.266 -28.75 1 92.5 515 PRO B N 1
ATOM 8738 C CA . PRO B 1 515 ? -25.812 -12.914 -29.281 1 92.5 515 PRO B CA 1
ATOM 8739 C C . PRO B 1 515 ? -25.734 -11.859 -30.391 1 92.5 515 PRO B C 1
ATOM 8741 O O . PRO B 1 515 ? -24.875 -10.977 -30.344 1 92.5 515 PRO B O 1
ATOM 8744 N N . LYS B 1 516 ? -26.672 -11.93 -31.266 1 90.69 516 LYS B N 1
ATOM 8745 C CA . LYS B 1 516 ? -26.688 -11.008 -32.406 1 90.69 516 LYS B CA 1
ATOM 8746 C C . LYS B 1 516 ? -26.859 -9.57 -31.938 1 90.69 516 LYS B C 1
ATOM 8748 O O . LYS B 1 516 ? -26.156 -8.672 -32.406 1 90.69 516 LYS B O 1
ATOM 8753 N N . ASN B 1 517 ? -27.781 -9.352 -30.984 1 93.5 517 ASN B N 1
ATOM 8754 C CA . ASN B 1 517 ? -28.031 -8.008 -30.469 1 93.5 517 ASN B CA 1
ATOM 8755 C C . ASN B 1 517 ? -27.406 -7.805 -29.094 1 93.5 517 ASN B C 1
ATOM 8757 O O . ASN B 1 517 ? -28.125 -7.59 -28.109 1 93.5 517 ASN B O 1
ATOM 8761 N N . SER B 1 518 ? -26.094 -7.871 -29.094 1 95.31 518 SER B N 1
ATOM 8762 C CA . SER B 1 518 ? -25.406 -7.727 -27.812 1 95.31 518 SER B CA 1
ATOM 8763 C C . SER B 1 518 ? -24.562 -6.457 -27.781 1 95.31 518 SER B C 1
ATOM 8765 O O . SER B 1 518 ? -24.141 -5.965 -28.828 1 95.31 518 SER B O 1
ATOM 8767 N N . VAL B 1 519 ? -24.438 -5.93 -26.656 1 96.31 519 VAL B N 1
ATOM 8768 C CA . VAL B 1 519 ? -23.625 -4.738 -26.453 1 96.31 519 VAL B CA 1
ATOM 8769 C C . VAL B 1 519 ? -22.5 -5.043 -25.453 1 96.31 519 VAL B C 1
ATOM 8771 O O . VAL B 1 519 ? -22.766 -5.551 -24.359 1 96.31 519 VAL B O 1
ATOM 8774 N N . GLN B 1 520 ? -21.297 -4.828 -25.844 1 96.56 520 GLN B N 1
ATOM 8775 C CA . GLN B 1 520 ? -20.125 -4.977 -25.016 1 96.56 520 GLN B CA 1
ATOM 8776 C C . GLN B 1 520 ? -19.047 -3.953 -25.375 1 96.56 520 GLN B C 1
ATOM 8778 O O . GLN B 1 520 ? -18.812 -3.695 -26.562 1 96.56 520 GLN B O 1
ATOM 8783 N N . GLU B 1 521 ? -18.469 -3.346 -24.359 1 95.19 521 GLU B N 1
ATOM 8784 C CA . GLU B 1 521 ? -17.344 -2.439 -24.531 1 95.19 521 GLU B CA 1
ATOM 8785 C C . GLU B 1 521 ? -16.281 -2.65 -23.453 1 95.19 521 GLU B C 1
ATOM 8787 O O . GLU B 1 521 ? -16.375 -2.068 -22.359 1 95.19 521 GLU B O 1
ATOM 8792 N N . VAL B 1 522 ? -15.25 -3.281 -23.812 1 95.69 522 VAL B N 1
ATOM 8793 C CA . VAL B 1 522 ? -14.273 -3.711 -22.812 1 95.69 522 VAL B CA 1
ATOM 8794 C C . VAL B 1 522 ? -13.25 -2.604 -22.578 1 95.69 522 VAL B C 1
ATOM 8796 O O . VAL B 1 522 ? -12.719 -2.465 -21.484 1 95.69 522 VAL B O 1
ATOM 8799 N N . VAL B 1 523 ? -12.922 -1.819 -23.5 1 92.5 523 VAL B N 1
ATOM 8800 C CA . VAL B 1 523 ? -11.859 -0.817 -23.391 1 92.5 523 VAL B CA 1
ATOM 8801 C C . VAL B 1 523 ? -12.375 0.387 -22.609 1 92.5 523 VAL B C 1
ATOM 8803 O O . VAL B 1 523 ? -11.789 0.759 -21.578 1 92.5 523 VAL B O 1
ATOM 8806 N N . SER B 1 524 ? -13.523 0.925 -22.984 1 90.19 524 SER B N 1
ATOM 8807 C CA . SER B 1 524 ? -14 2.168 -22.375 1 90.19 524 SER B CA 1
ATOM 8808 C C . SER B 1 524 ? -14.961 1.893 -21.219 1 90.19 524 SER B C 1
ATOM 8810 O O . SER B 1 524 ? -15.078 2.701 -20.297 1 90.19 524 SER B O 1
ATOM 8812 N N . GLY B 1 525 ? -15.648 0.798 -21.312 1 93 525 GLY B N 1
ATOM 8813 C CA . GLY B 1 525 ? -16.672 0.496 -20.328 1 93 525 GLY B CA 1
ATOM 8814 C C . GLY B 1 525 ? -17.922 1.321 -20.5 1 93 525 GLY B C 1
ATOM 8815 O O . GLY B 1 525 ? -18.766 1.385 -19.594 1 93 525 GLY B O 1
ATOM 8816 N N . HIS B 1 526 ? -18.031 2.016 -21.625 1 90.5 526 HIS B N 1
ATOM 8817 C CA . HIS B 1 526 ? -19.188 2.846 -21.922 1 90.5 526 HIS B CA 1
ATOM 8818 C C . HIS B 1 526 ? -19.672 2.621 -23.359 1 90.5 526 HIS B C 1
ATOM 8820 O O . HIS B 1 526 ? -18.859 2.457 -24.266 1 90.5 526 HIS B O 1
ATOM 8826 N N . SER B 1 527 ? -21.016 2.523 -23.453 1 92.12 527 SER B N 1
ATOM 8827 C CA . SER B 1 527 ? -21.609 2.395 -24.766 1 92.12 527 SER B CA 1
ATOM 8828 C C . SER B 1 527 ? -22.797 3.352 -24.938 1 92.12 527 SER B C 1
ATOM 8830 O O . SER B 1 527 ? -23.609 3.506 -24.031 1 92.12 527 SER B O 1
ATOM 8832 N N . LEU B 1 528 ? -22.859 3.867 -26.078 1 88.56 528 LEU B N 1
ATOM 8833 C CA . LEU B 1 528 ? -23.953 4.785 -26.391 1 88.56 528 LEU B CA 1
ATOM 8834 C C . LEU B 1 528 ? -25.266 4.031 -26.531 1 88.56 528 LEU B C 1
ATOM 8836 O O . LEU B 1 528 ? -26.344 4.633 -26.453 1 88.56 528 LEU B O 1
ATOM 8840 N N . GLU B 1 529 ? -25.156 2.803 -26.797 1 89.94 529 GLU B N 1
ATOM 8841 C CA . GLU B 1 529 ? -26.344 1.979 -26.969 1 89.94 529 GLU B CA 1
ATOM 8842 C C . GLU B 1 529 ? -27.047 1.724 -25.641 1 89.94 529 GLU B C 1
ATOM 8844 O O . GLU B 1 529 ? -28.172 1.219 -25.625 1 89.94 529 GLU B O 1
ATOM 8849 N N . CYS B 1 530 ? -26.281 1.92 -24.594 1 89.19 530 CYS B N 1
ATOM 8850 C CA . CYS B 1 530 ? -26.891 1.771 -23.281 1 89.19 530 CYS B CA 1
ATOM 8851 C C . CYS B 1 530 ? -27.547 3.07 -22.828 1 89.19 530 CYS B C 1
ATOM 8853 O O . CYS B 1 530 ? -26.906 4.121 -22.797 1 89.19 530 CYS B O 1
ATOM 8855 N N . PRO B 1 531 ? -28.781 3.041 -22.828 1 65 531 PRO B N 1
ATOM 8856 C CA . PRO B 1 531 ? -29.469 4.273 -22.406 1 65 531 PRO B CA 1
ATOM 8857 C C . PRO B 1 531 ? -28.875 4.867 -21.141 1 65 531 PRO B C 1
ATOM 8859 O O . PRO B 1 531 ? -28.375 4.133 -20.281 1 65 531 PRO B O 1
ATOM 8862 N N . ASP B 1 532 ? -28.188 5.934 -21.281 1 52.88 532 ASP B N 1
ATOM 8863 C CA . ASP B 1 532 ? -27.594 6.641 -20.141 1 52.88 532 ASP B CA 1
ATOM 8864 C C . ASP B 1 532 ? -28.484 6.523 -18.906 1 52.88 532 ASP B C 1
ATOM 8866 O O . ASP B 1 532 ? -29.594 7.074 -18.875 1 52.88 532 ASP B O 1
ATOM 8870 N N . GLU B 1 533 ? -28.484 5.426 -18.422 1 45.78 533 GLU B N 1
ATOM 8871 C CA . GLU B 1 533 ? -29.234 5.512 -17.172 1 45.78 533 GLU B CA 1
ATOM 8872 C C . GLU B 1 533 ? -28.812 6.734 -16.359 1 45.78 533 GLU B C 1
ATOM 8874 O O . GLU B 1 533 ? -29.453 7.09 -15.375 1 45.78 533 GLU B O 1
ATOM 8879 N N . PHE B 1 534 ? -27.625 7.219 -16.641 1 38.44 534 PHE B N 1
ATOM 8880 C CA . PHE B 1 534 ? -27.203 8.414 -15.914 1 38.44 534 PHE B CA 1
ATOM 8881 C C . PHE B 1 534 ? -28.016 9.625 -16.344 1 38.44 534 PHE B C 1
ATOM 8883 O O . PHE B 1 534 ? -28.094 10.617 -15.617 1 38.44 534 PHE B O 1
ATOM 8890 N N . SER B 1 535 ? -28.531 9.836 -17.625 1 35.34 535 SER B N 1
ATOM 8891 C CA . SER B 1 535 ? -29.391 10.992 -17.875 1 35.34 535 SER B CA 1
ATOM 8892 C C . SER B 1 535 ? -30.641 10.953 -17 1 35.34 535 SER B C 1
ATOM 8894 O O . SER B 1 535 ? -31.188 12 -16.656 1 35.34 535 SER B O 1
ATOM 8896 N N . LYS B 1 536 ? -31.438 9.938 -16.906 1 34.47 536 LYS B N 1
ATOM 8897 C CA . LYS B 1 536 ? -32.562 9.984 -15.984 1 34.47 536 LYS B CA 1
ATOM 8898 C C . LYS B 1 536 ? -32.125 10.117 -14.539 1 34.47 536 LYS B C 1
ATOM 8900 O O . LYS B 1 536 ? -32.75 10.82 -13.742 1 34.47 536 LYS B O 1
ATOM 8905 N N . HIS B 1 537 ? -31.25 9.266 -14.07 1 31.56 537 HIS B N 1
ATOM 8906 C CA . HIS B 1 537 ? -30.906 9.359 -12.656 1 31.56 537 HIS B CA 1
ATOM 8907 C C . HIS B 1 537 ? -30 10.562 -12.383 1 31.56 537 HIS B C 1
ATOM 8909 O O . HIS B 1 537 ? -29.719 10.883 -11.227 1 31.56 537 HIS B O 1
ATOM 8915 N N . LEU B 1 538 ? -29.281 11.164 -13.258 1 30.09 538 LEU B N 1
ATOM 8916 C CA . LEU B 1 538 ? -28.812 12.469 -12.781 1 30.09 538 LEU B CA 1
ATOM 8917 C C . LEU B 1 538 ? -30 13.398 -12.531 1 30.09 538 LEU B C 1
ATOM 8919 O O . LEU B 1 538 ? -29.859 14.391 -11.805 1 30.09 538 LEU B O 1
ATOM 8923 N N . SER B 1 539 ? -31.094 13.445 -13.352 1 28.5 539 SER B N 1
ATOM 8924 C CA . SER B 1 539 ? -32.219 14.312 -12.984 1 28.5 539 SER B CA 1
ATOM 8925 C C . SER B 1 539 ? -32.812 13.906 -11.641 1 28.5 539 SER B C 1
ATOM 8927 O O . SER B 1 539 ? -33.25 14.758 -10.867 1 28.5 539 SER B O 1
ATOM 8929 N N . ASN B 1 540 ? -33.438 12.758 -11.414 1 27.45 540 ASN B N 1
ATOM 8930 C CA . ASN B 1 540 ? -34.156 12.477 -10.172 1 27.45 540 ASN B CA 1
ATOM 8931 C C . ASN B 1 540 ? -33.188 12.07 -9.055 1 27.45 540 ASN B C 1
ATOM 8933 O O . ASN B 1 540 ? -33.625 11.648 -7.984 1 27.45 540 ASN B O 1
ATOM 8937 N N . MET B 1 541 ? -32.125 11.523 -9.227 1 24.75 541 MET B N 1
ATOM 8938 C CA . MET B 1 541 ? -31.469 11.273 -7.949 1 24.75 541 MET B CA 1
ATOM 8939 C C . MET B 1 541 ? -31.125 12.586 -7.25 1 24.75 541 MET B C 1
ATOM 8941 O O . MET B 1 541 ? -30.219 13.305 -7.688 1 24.75 541 MET B O 1
ATOM 8945 N N . LYS B 1 542 ? -32.219 13.312 -6.863 1 24.61 542 LYS B N 1
ATOM 8946 C CA . LYS B 1 542 ? -32.25 13.953 -5.551 1 24.61 542 LYS B CA 1
ATOM 8947 C C . LYS B 1 542 ? -31.562 13.078 -4.496 1 24.61 542 LYS B C 1
ATOM 8949 O O . LYS B 1 542 ? -31.469 11.859 -4.656 1 24.61 542 LYS B O 1
ATOM 8954 N N . PHE B 1 543 ? -30.906 13.602 -3.629 1 22.08 543 PHE B N 1
ATOM 8955 C CA . PHE B 1 543 ? -30.766 13.109 -2.266 1 22.08 543 PHE B CA 1
ATOM 8956 C C . PHE B 1 543 ? -32.062 12.523 -1.752 1 22.08 543 PHE B C 1
ATOM 8958 O O . PHE B 1 543 ? -33.156 13.023 -2.078 1 22.08 543 PHE B O 1
ATOM 8965 N N . PRO B 1 544 ? -32.281 11.18 -1.7 1 23.61 544 PRO B N 1
ATOM 8966 C CA . PRO B 1 544 ? -33.5 10.836 -0.997 1 23.61 544 PRO B CA 1
ATOM 8967 C C . PRO B 1 544 ? -33.969 11.938 -0.045 1 23.61 544 PRO B C 1
ATOM 8969 O O . PRO B 1 544 ? -33.219 12.359 0.834 1 23.61 544 PRO B O 1
ATOM 8972 N N . HIS B 1 545 ? -34.75 12.891 -0.557 1 19.89 545 HIS B N 1
ATOM 8973 C CA . HIS B 1 545 ? -35.844 13.594 0.101 1 19.89 545 HIS B CA 1
ATOM 8974 C C . HIS B 1 545 ? -36.594 12.664 1.032 1 19.89 545 HIS B C 1
ATOM 8976 O O . HIS B 1 545 ? -36.469 11.445 0.944 1 19.89 545 HIS B O 1
ATOM 8982 N N . GLY B 1 546 ? -37.75 13.086 1.496 1 18.83 546 GLY B N 1
ATOM 8983 C CA . GLY B 1 546 ? -38.938 12.844 2.307 1 18.83 546 GLY B CA 1
ATOM 8984 C C . GLY B 1 546 ? -39.719 11.641 1.844 1 18.83 546 GLY B C 1
ATOM 8985 O O . GLY B 1 546 ? -40.906 11.516 2.162 1 18.83 546 GLY B O 1
ATOM 8986 N N . SER B 1 547 ? -39.312 10.781 0.94 1 20.94 547 SER B N 1
ATOM 8987 C CA . SER B 1 547 ? -40.562 10.023 0.766 1 20.94 547 SER B CA 1
ATOM 8988 C C . SER B 1 547 ? -41.094 9.516 2.104 1 20.94 547 SER B C 1
ATOM 8990 O O . SER B 1 547 ? -40.312 9.312 3.045 1 20.94 547 SER B O 1
ATOM 8992 N N . ASP B 1 548 ? -42.344 9.664 2.176 1 17.39 548 ASP B N 1
ATOM 8993 C CA . ASP B 1 548 ? -43.469 9.352 3.066 1 17.39 548 ASP B CA 1
ATOM 8994 C C . ASP B 1 548 ? -43.312 7.957 3.672 1 17.39 548 ASP B C 1
ATOM 8996 O O . ASP B 1 548 ? -42.594 7.113 3.125 1 17.39 548 ASP B O 1
ATOM 9000 N N . PRO B 1 549 ? -44.375 7.625 4.457 1 18.03 549 PRO B N 1
ATOM 9001 C CA . PRO B 1 549 ? -44.688 6.766 5.602 1 18.03 549 PRO B CA 1
ATOM 9002 C C . PRO B 1 549 ? -44.531 5.281 5.277 1 18.03 549 PRO B C 1
ATOM 9004 O O . PRO B 1 549 ? -44.531 4.902 4.102 1 18.03 549 PRO B O 1
ATOM 9007 N N . TRP B 1 550 ? -44.562 4.441 6.367 1 19.53 550 TRP B N 1
ATOM 9008 C CA . TRP B 1 550 ? -44.562 3.166 7.078 1 19.53 550 TRP B CA 1
ATOM 9009 C C . TRP B 1 550 ? -45.594 2.209 6.465 1 19.53 550 TRP B C 1
ATOM 9011 O O . TRP B 1 550 ? -45.781 1.104 6.973 1 19.53 550 TRP B O 1
ATOM 9021 N N . SER B 1 551 ? -45.938 2.223 5.176 1 16.27 551 SER B N 1
ATOM 9022 C CA . SER B 1 551 ? -47 1.262 5.434 1 16.27 551 SER B CA 1
ATOM 9023 C C . SER B 1 551 ? -46.438 -0.114 5.77 1 16.27 551 SER B C 1
ATOM 9025 O O . SER B 1 551 ? -45.656 -0.684 4.992 1 16.27 551 SER B O 1
ATOM 9027 N N . ILE B 1 552 ? -46.156 -0.473 7.207 1 17.5 552 ILE B N 1
ATOM 9028 C CA . ILE B 1 552 ? -45.906 -1.589 8.109 1 17.5 552 ILE B CA 1
ATOM 9029 C C . ILE B 1 552 ? -46.75 -2.793 7.703 1 17.5 552 ILE B C 1
ATOM 9031 O O . ILE B 1 552 ? -47.938 -2.881 8.062 1 17.5 552 ILE B O 1
ATOM 9035 N N . ASP B 1 553 ? -46.812 -3.189 6.438 1 16.23 553 ASP B N 1
ATOM 9036 C CA . ASP B 1 553 ? -47.688 -4.344 6.613 1 16.23 553 ASP B CA 1
ATOM 9037 C C . ASP B 1 553 ? -47 -5.461 7.379 1 16.23 553 ASP B C 1
ATOM 9039 O O . ASP B 1 553 ? -45.812 -5.691 7.184 1 16.23 553 ASP B O 1
ATOM 9043 N N . ASN B 1 554 ? -47.531 -6.094 8.586 1 16.38 554 ASN B N 1
ATOM 9044 C CA . ASN B 1 554 ? -47.5 -6.934 9.781 1 16.38 554 ASN B CA 1
ATOM 9045 C C . ASN B 1 554 ? -47.125 -8.375 9.438 1 16.38 554 ASN B C 1
ATOM 9047 O O . ASN B 1 554 ? -47.156 -9.25 10.312 1 16.38 554 ASN B O 1
ATOM 9051 N N . THR B 1 555 ? -47.062 -8.984 8.32 1 16.11 555 THR B N 1
ATOM 9052 C CA . THR B 1 555 ? -47.344 -10.383 8.648 1 16.11 555 THR B CA 1
ATOM 9053 C C . THR B 1 555 ? -46.062 -11.086 9.109 1 16.11 555 THR B C 1
ATOM 9055 O O . THR B 1 555 ? -45.031 -11 8.453 1 16.11 555 THR B O 1
ATOM 9058 N N . ALA B 1 556 ? -45.844 -11.664 10.516 1 16.36 556 ALA B N 1
ATOM 9059 C CA . ALA B 1 556 ? -45.125 -12.18 11.68 1 16.36 556 ALA B CA 1
ATOM 9060 C C . ALA B 1 556 ? -44.375 -13.461 11.328 1 16.36 556 ALA B C 1
ATOM 9062 O O . ALA B 1 556 ? -43.469 -13.859 12.055 1 16.36 556 ALA B O 1
ATOM 9063 N N . SER B 1 557 ? -44.438 -14.508 10.445 1 16.3 557 SER B N 1
ATOM 9064 C CA . SER B 1 557 ? -44.406 -15.805 11.109 1 16.3 557 SER B CA 1
ATOM 9065 C C . SER B 1 557 ? -42.969 -16.281 11.305 1 16.3 557 SER B C 1
ATOM 9067 O O . SER B 1 557 ? -42.594 -16.688 12.406 1 16.3 557 SER B O 1
ATOM 9069 N N . GLY B 1 558 ? -42.094 -16.812 10.367 1 17.05 558 GLY B N 1
ATOM 9070 C CA . GLY B 1 558 ? -41.531 -18.141 10.586 1 17.05 558 GLY B CA 1
ATOM 9071 C C . GLY B 1 558 ? -40.188 -18.109 11.281 1 17.05 558 GLY B C 1
ATOM 9072 O O . GLY B 1 558 ? -39.562 -17.062 11.391 1 17.05 558 GLY B O 1
ATOM 9073 N N . THR B 1 559 ? -39.406 -19.344 11.781 1 17.19 559 THR B N 1
ATOM 9074 C CA . THR B 1 559 ? -38.688 -20.047 12.828 1 17.19 559 THR B CA 1
ATOM 9075 C C . THR B 1 559 ? -37.188 -19.984 12.586 1 17.19 559 THR B C 1
ATOM 9077 O O . THR B 1 559 ? -36.406 -20.375 13.438 1 17.19 559 THR B O 1
ATOM 9080 N N . ALA B 1 560 ? -36.594 -19.703 11.445 1 17.61 560 ALA B N 1
ATOM 9081 C CA . ALA B 1 560 ? -35.406 -20.547 11.234 1 17.61 560 ALA B CA 1
ATOM 9082 C C . ALA B 1 560 ? -34.219 -20.094 12.086 1 17.61 560 ALA B C 1
ATOM 9084 O O . ALA B 1 560 ? -33.844 -18.922 12.047 1 17.61 560 ALA B O 1
ATOM 9085 N N . ARG B 1 561 ? -33.625 -20.844 13.156 1 19.48 561 ARG B N 1
ATOM 9086 C CA . ARG B 1 561 ? -32.688 -20.844 14.273 1 19.48 561 ARG B CA 1
ATOM 9087 C C . ARG B 1 561 ? -31.25 -20.906 13.789 1 19.48 561 ARG B C 1
ATOM 9089 O O . ARG B 1 561 ? -30.328 -21.141 14.578 1 19.48 561 ARG B O 1
ATOM 9096 N N . GLY B 1 562 ? -30.719 -20.812 12.562 1 18.34 562 GLY B N 1
ATOM 9097 C CA . GLY B 1 562 ? -29.406 -21.438 12.391 1 18.34 562 GLY B CA 1
ATOM 9098 C C . GLY B 1 562 ? -28.312 -20.75 13.164 1 18.34 562 GLY B C 1
ATOM 9099 O O . GLY B 1 562 ? -28.312 -19.516 13.297 1 18.34 562 GLY B O 1
ATOM 9100 N N . GLY B 1 563 ? -27.547 -21.469 14.133 1 19.53 563 GLY B N 1
ATOM 9101 C CA . GLY B 1 563 ? -26.609 -21.25 15.227 1 19.53 563 GLY B CA 1
ATOM 9102 C C . GLY B 1 563 ? -25.234 -20.828 14.75 1 19.53 563 GLY B C 1
ATOM 9103 O O . GLY B 1 563 ? -24.578 -21.547 13.984 1 19.53 563 GLY B O 1
ATOM 9104 N N . SER B 1 564 ? -24.891 -19.656 14.477 1 21.36 564 SER B N 1
ATOM 9105 C CA . SER B 1 564 ? -23.656 -19.047 13.969 1 21.36 564 SER B CA 1
ATOM 9106 C C . SER B 1 564 ? -22.531 -19.172 14.977 1 21.36 564 SER B C 1
ATOM 9108 O O . SER B 1 564 ? -22.625 -18.688 16.109 1 21.36 564 SER B O 1
ATOM 9110 N N . HIS B 1 565 ? -21.766 -20.328 14.945 1 21.11 565 HIS B N 1
ATOM 9111 C CA . HIS B 1 565 ? -20.703 -20.656 15.883 1 21.11 565 HIS B CA 1
ATOM 9112 C C . HIS B 1 565 ? -19.562 -19.641 15.781 1 21.11 565 HIS B C 1
ATOM 9114 O O . HIS B 1 565 ? -19 -19.438 14.711 1 21.11 565 HIS B O 1
ATOM 9120 N N . LEU B 1 566 ? -19.516 -18.672 16.562 1 22.55 566 LEU B N 1
ATOM 9121 C CA . LEU B 1 566 ? -18.688 -17.5 16.781 1 22.55 566 LEU B CA 1
ATOM 9122 C C . LEU B 1 566 ? -17.328 -17.891 17.359 1 22.55 566 LEU B C 1
ATOM 9124 O O . LEU B 1 566 ? -17.234 -18.344 18.5 1 22.55 566 LEU B O 1
ATOM 9128 N N . TYR B 1 567 ? -16.5 -18.609 16.531 1 23.8 567 TYR B N 1
ATOM 9129 C CA . TYR B 1 567 ? -15.25 -19.047 17.141 1 23.8 567 TYR B CA 1
ATOM 9130 C C . TYR B 1 567 ? -14.453 -17.859 17.672 1 23.8 567 TYR B C 1
ATOM 9132 O O . TYR B 1 567 ? -14.477 -16.781 17.078 1 23.8 567 TYR B O 1
ATOM 9140 N N . SER B 1 568 ? -14.164 -17.938 18.938 1 25.11 568 SER B N 1
ATOM 9141 C CA . SER B 1 568 ? -13.727 -16.875 19.828 1 25.11 568 SER B CA 1
ATOM 9142 C C . SER B 1 568 ? -12.289 -16.453 19.531 1 25.11 568 SER B C 1
ATOM 9144 O O . SER B 1 568 ? -11.5 -17.234 19 1 25.11 568 SER B O 1
ATOM 9146 N N . ALA B 1 569 ? -12.07 -15.242 19.453 1 26.86 569 ALA B N 1
ATOM 9147 C CA . ALA B 1 569 ? -10.922 -14.383 19.172 1 26.86 569 ALA B CA 1
ATOM 9148 C C . ALA B 1 569 ? -9.719 -14.781 20.016 1 26.86 569 ALA B C 1
ATOM 9150 O O . ALA B 1 569 ? -8.578 -14.43 19.703 1 26.86 569 ALA B O 1
ATOM 9151 N N . HIS B 1 570 ? -9.836 -15.656 21.016 1 29.36 570 HIS B N 1
ATOM 9152 C CA . HIS B 1 570 ? -8.797 -15.953 22 1 29.36 570 HIS B CA 1
ATOM 9153 C C . HIS B 1 570 ? -7.75 -16.891 21.406 1 29.36 570 HIS B C 1
ATOM 9155 O O . HIS B 1 570 ? -6.555 -16.734 21.672 1 29.36 570 HIS B O 1
ATOM 9161 N N . THR B 1 571 ? -8.234 -17.844 20.656 1 29.45 571 THR B N 1
ATOM 9162 C CA . THR B 1 571 ? -7.316 -18.922 20.312 1 29.45 571 THR B CA 1
ATOM 9163 C C . THR B 1 571 ? -6.262 -18.453 19.328 1 29.45 571 THR B C 1
ATOM 9165 O O . THR B 1 571 ? -5.129 -18.938 19.344 1 29.45 571 THR B O 1
ATOM 9168 N N . LEU B 1 572 ? -6.656 -17.469 18.562 1 29.31 572 LEU B N 1
ATOM 9169 C CA . LEU B 1 572 ? -5.719 -17.109 17.516 1 29.31 572 LEU B CA 1
ATOM 9170 C C . LEU B 1 572 ? -4.566 -16.281 18.062 1 29.31 572 LEU B C 1
ATOM 9172 O O . LEU B 1 572 ? -3.416 -16.453 17.656 1 29.31 572 LEU B O 1
ATOM 9176 N N . GLY B 1 573 ? -4.727 -15.805 19.219 1 32.53 573 GLY B N 1
ATOM 9177 C CA . GLY B 1 573 ? -3.711 -15.008 19.891 1 32.53 573 GLY B CA 1
ATOM 9178 C C . GLY B 1 573 ? -2.527 -15.828 20.359 1 32.53 573 GLY B C 1
ATOM 9179 O O . GLY B 1 573 ? -1.376 -15.422 20.203 1 32.53 573 GLY B O 1
ATOM 9180 N N . PHE B 1 574 ? -2.729 -17 20.812 1 35.03 574 PHE B N 1
ATOM 9181 C CA . PHE B 1 574 ? -1.68 -17.828 21.406 1 35.03 574 PHE B CA 1
ATOM 9182 C C . PHE B 1 574 ? -0.696 -18.297 20.344 1 35.03 574 PHE B C 1
ATOM 9184 O O . PHE B 1 574 ? 0.514 -18.312 20.562 1 35.03 574 PHE B O 1
ATOM 9191 N N . ALA B 1 575 ? -1.198 -18.562 19.203 1 33.03 575 ALA B N 1
ATOM 9192 C CA . ALA B 1 575 ? -0.319 -19.203 18.219 1 33.03 575 ALA B CA 1
ATOM 9193 C C . ALA B 1 575 ? 0.714 -18.203 17.688 1 33.03 575 ALA B C 1
ATOM 9195 O O . ALA B 1 575 ? 1.885 -18.562 17.516 1 33.03 575 ALA B O 1
ATOM 9196 N N . ILE B 1 576 ? 0.278 -16.938 17.719 1 35.19 576 ILE B N 1
ATOM 9197 C CA . ILE B 1 576 ? 1.176 -15.961 17.109 1 35.19 576 ILE B CA 1
ATOM 9198 C C . ILE B 1 576 ? 2.307 -15.625 18.078 1 35.19 576 ILE B C 1
ATOM 9200 O O . ILE B 1 576 ? 3.475 -15.57 17.688 1 35.19 576 ILE B O 1
ATOM 9204 N N . THR B 1 577 ? 2.133 -15.656 19.359 1 38.66 577 THR B N 1
ATOM 9205 C CA . THR B 1 577 ? 3.182 -15.328 20.312 1 38.66 577 THR B CA 1
ATOM 9206 C C . THR B 1 577 ? 4.27 -16.391 20.312 1 38.66 577 THR B C 1
ATOM 9208 O O . THR B 1 577 ? 5.461 -16.078 20.375 1 38.66 577 THR B O 1
ATOM 9211 N N . PHE B 1 578 ? 3.883 -17.562 20.141 1 40.38 578 PHE B N 1
ATOM 9212 C CA . PHE B 1 578 ? 4.867 -18.641 20.234 1 40.38 578 PHE B CA 1
ATOM 9213 C C . PHE B 1 578 ? 5.777 -18.625 19 1 40.38 578 PHE B C 1
ATOM 9215 O O . PHE B 1 578 ? 6.977 -18.891 19.109 1 40.38 578 PHE B O 1
ATOM 9222 N N . CYS B 1 579 ? 5.191 -18.156 17.906 1 37.69 579 CYS B N 1
ATOM 9223 C CA . CYS B 1 579 ? 6.012 -18.203 16.703 1 37.69 579 CYS B CA 1
ATOM 9224 C C . CYS B 1 579 ? 7.039 -17.078 16.703 1 37.69 579 CYS B C 1
ATOM 9226 O O . CYS B 1 579 ? 8.188 -17.281 16.297 1 37.69 579 CYS B O 1
ATOM 9228 N N . ILE B 1 580 ? 6.664 -15.961 17.344 1 39.28 580 ILE B N 1
ATOM 9229 C CA . ILE B 1 580 ? 7.594 -14.836 17.391 1 39.28 580 ILE B CA 1
ATOM 9230 C C . ILE B 1 580 ? 8.742 -15.156 18.344 1 39.28 580 ILE B C 1
ATOM 9232 O O . ILE B 1 580 ? 9.914 -14.945 18.016 1 39.28 580 ILE B O 1
ATOM 9236 N N . MET B 1 581 ? 8.469 -15.711 19.453 1 42.16 581 MET B N 1
ATOM 9237 C CA . MET B 1 581 ? 9.531 -15.984 20.422 1 42.16 581 MET B CA 1
ATOM 9238 C C . MET B 1 581 ? 10.531 -17 19.859 1 42.16 581 MET B C 1
ATOM 9240 O O . MET B 1 581 ? 11.742 -16.844 20.031 1 42.16 581 MET B O 1
ATOM 9244 N N . GLY B 1 582 ? 9.945 -17.875 19.109 1 41.25 582 GLY B N 1
ATOM 9245 C CA . GLY B 1 582 ? 10.836 -18.875 18.562 1 41.25 582 GLY B CA 1
ATOM 9246 C C . GLY B 1 582 ? 11.773 -18.312 17.5 1 41.25 582 GLY B C 1
ATOM 9247 O O . GLY B 1 582 ? 12.953 -18.688 17.453 1 41.25 582 GLY B O 1
ATOM 9248 N N . SER B 1 583 ? 11.203 -17.344 16.844 1 39.91 583 SER B N 1
ATOM 9249 C CA . SER B 1 583 ? 12.023 -16.812 15.758 1 39.91 583 SER B CA 1
ATOM 9250 C C . SER B 1 583 ? 13.117 -15.898 16.281 1 39.91 583 SER B C 1
ATOM 9252 O O . SER B 1 583 ? 14.211 -15.844 15.719 1 39.91 583 SER B O 1
ATOM 9254 N N . ILE B 1 584 ? 12.859 -15.195 17.359 1 42.28 584 ILE B N 1
ATOM 9255 C CA . ILE B 1 584 ? 13.898 -14.367 17.969 1 42.28 584 ILE B CA 1
ATOM 9256 C C . ILE B 1 584 ? 15.031 -15.25 18.484 1 42.28 584 ILE B C 1
ATOM 9258 O O . ILE B 1 584 ? 16.203 -14.945 18.281 1 42.28 584 ILE B O 1
ATOM 9262 N N . VAL B 1 585 ? 14.688 -16.297 19.078 1 47.03 585 VAL B N 1
ATOM 9263 C CA . VAL B 1 585 ? 15.711 -17.172 19.641 1 47.03 585 VAL B CA 1
ATOM 9264 C C . VAL B 1 585 ? 16.547 -17.797 18.531 1 47.03 585 VAL B C 1
ATOM 9266 O O . VAL B 1 585 ? 17.766 -17.844 18.609 1 47.03 585 VAL B O 1
ATOM 9269 N N . VAL B 1 586 ? 15.836 -18.016 17.453 1 46.97 586 VAL B N 1
ATOM 9270 C CA . VAL B 1 586 ? 16.578 -18.656 16.375 1 46.97 586 VAL B CA 1
ATOM 9271 C C . VAL B 1 586 ? 17.484 -17.641 15.68 1 46.97 586 VAL B C 1
ATOM 9273 O O . VAL B 1 586 ? 18.656 -17.938 15.398 1 46.97 586 VAL B O 1
ATOM 9276 N N . GLY B 1 587 ? 17.078 -16.406 15.492 1 42.62 587 GLY B N 1
ATOM 9277 C CA . GLY B 1 587 ? 17.906 -15.375 14.883 1 42.62 587 GLY B CA 1
ATOM 9278 C C . GLY B 1 587 ? 19.109 -15.008 15.711 1 42.62 587 GLY B C 1
ATOM 9279 O O . GLY B 1 587 ? 20.219 -14.891 15.188 1 42.62 587 GLY B O 1
ATOM 9280 N N . PHE B 1 588 ? 18.906 -14.852 16.938 1 46.84 588 PHE B N 1
ATOM 9281 C CA . PHE B 1 588 ? 20.016 -14.57 17.844 1 46.84 588 PHE B CA 1
ATOM 9282 C C . PHE B 1 588 ? 21.031 -15.703 17.812 1 46.84 588 PHE B C 1
ATOM 9284 O O . PHE B 1 588 ? 22.234 -15.453 17.75 1 46.84 588 PHE B O 1
ATOM 9291 N N . GLY B 1 589 ? 20.594 -16.875 17.844 1 44.97 589 GLY B N 1
ATOM 9292 C CA . GLY B 1 589 ? 21.516 -18 17.812 1 44.97 589 GLY B CA 1
ATOM 9293 C C . GLY B 1 589 ? 22.359 -18.047 16.547 1 44.97 589 GLY B C 1
ATOM 9294 O O . GLY B 1 589 ? 23.562 -18.266 16.594 1 44.97 589 GLY B O 1
ATOM 9295 N N . VAL B 1 590 ? 21.688 -17.703 15.484 1 46.88 590 VAL B N 1
ATOM 9296 C CA . VAL B 1 590 ? 22.422 -17.812 14.227 1 46.88 590 VAL B CA 1
ATOM 9297 C C . VAL B 1 590 ? 23.438 -16.688 14.125 1 46.88 590 VAL B C 1
ATOM 9299 O O . VAL B 1 590 ? 24.594 -16.906 13.727 1 46.88 590 VAL B O 1
ATOM 9302 N N . GLY B 1 591 ? 23.125 -15.484 14.539 1 42.75 591 GLY B N 1
ATOM 9303 C CA . GLY B 1 591 ? 24.078 -14.383 14.547 1 42.75 591 GLY B CA 1
ATOM 9304 C C . GLY B 1 591 ? 25.281 -14.641 15.438 1 42.75 591 GLY B C 1
ATOM 9305 O O . GLY B 1 591 ? 26.422 -14.398 15.039 1 42.75 591 GLY B O 1
ATOM 9306 N N . TYR B 1 592 ? 24.953 -15.055 16.594 1 44.78 592 TYR B N 1
ATOM 9307 C CA . TYR B 1 592 ? 26.031 -15.336 17.531 1 44.78 592 TYR B CA 1
ATOM 9308 C C . TYR B 1 592 ? 26.953 -16.438 16.984 1 44.78 592 TYR B C 1
ATOM 9310 O O . TYR B 1 592 ? 28.172 -16.328 17.062 1 44.78 592 TYR B O 1
ATOM 9318 N N . TRP B 1 593 ? 26.406 -17.438 16.438 1 45.38 593 TRP B N 1
ATOM 9319 C CA . TRP B 1 593 ? 27.188 -18.547 15.922 1 45.38 593 TRP B CA 1
ATOM 9320 C C . TRP B 1 593 ? 28.047 -18.109 14.734 1 45.38 593 TRP B C 1
ATOM 9322 O O . TRP B 1 593 ? 29.219 -18.484 14.633 1 45.38 593 TRP B O 1
ATOM 9332 N N . TYR B 1 594 ? 27.5 -17.234 13.945 1 40.88 594 TYR B N 1
ATOM 9333 C CA . TYR B 1 594 ? 28.25 -16.828 12.758 1 40.88 594 TYR B CA 1
ATOM 9334 C C . TYR B 1 594 ? 29.453 -15.984 13.141 1 40.88 594 TYR B C 1
ATOM 9336 O O . TYR B 1 594 ? 30.562 -16.203 12.633 1 40.88 594 TYR B O 1
ATOM 9344 N N . ARG B 1 595 ? 29.312 -14.992 14.102 1 39.28 595 ARG B N 1
ATOM 9345 C CA . ARG B 1 595 ? 30.469 -14.195 14.5 1 39.28 595 ARG B CA 1
ATOM 9346 C C . ARG B 1 595 ? 31.531 -15.062 15.172 1 39.28 595 ARG B C 1
ATOM 9348 O O . ARG B 1 595 ? 32.719 -14.75 15.117 1 39.28 595 ARG B O 1
ATOM 9355 N N . HIS B 1 596 ? 31.109 -15.992 15.906 1 43.19 596 HIS B N 1
ATOM 9356 C CA . HIS B 1 596 ? 32.094 -16.828 16.594 1 43.19 596 HIS B CA 1
ATOM 9357 C C . HIS B 1 596 ? 32.969 -17.578 15.602 1 43.19 596 HIS B C 1
ATOM 9359 O O . HIS B 1 596 ? 34.156 -17.797 15.852 1 43.19 596 HIS B O 1
ATOM 9365 N N . ASN B 1 597 ? 32.344 -17.891 14.492 1 36.91 597 ASN B N 1
ATOM 9366 C CA . ASN B 1 597 ? 33.125 -18.75 13.617 1 36.91 597 ASN B CA 1
ATOM 9367 C C . ASN B 1 597 ? 34 -17.922 12.68 1 36.91 597 ASN B C 1
ATOM 9369 O O . ASN B 1 597 ? 34.812 -18.484 11.938 1 36.91 597 ASN B O 1
ATOM 9373 N N . GLN B 1 598 ? 33.781 -16.625 12.469 1 35.62 598 GLN B N 1
ATOM 9374 C CA . GLN B 1 598 ? 34.688 -15.938 11.57 1 35.62 598 GLN B CA 1
ATOM 9375 C C . GLN B 1 598 ? 36.031 -15.656 12.266 1 35.62 598 GLN B C 1
ATOM 9377 O O . GLN B 1 598 ? 36.969 -15.172 11.633 1 35.62 598 GLN B O 1
ATOM 9382 N N . ARG B 1 599 ? 36.125 -15.57 13.539 1 35.41 599 ARG B N 1
ATOM 9383 C CA . ARG B 1 599 ? 37.469 -15.266 14.062 1 35.41 599 ARG B CA 1
ATOM 9384 C C . ARG B 1 599 ? 38.469 -16.344 13.672 1 35.41 599 ARG B C 1
ATOM 9386 O O . ARG B 1 599 ? 39.656 -16.188 13.875 1 35.41 599 ARG B O 1
ATOM 9393 N N . LYS B 1 600 ? 38 -17.484 13.414 1 35.59 600 LYS B N 1
ATOM 9394 C CA . LYS B 1 600 ? 39.062 -18.5 13.32 1 35.59 600 LYS B CA 1
ATOM 9395 C C . LYS B 1 600 ? 39.906 -18.297 12.078 1 35.59 600 LYS B C 1
ATOM 9397 O O . LYS B 1 600 ? 41.094 -18.641 12.062 1 35.59 600 LYS B O 1
ATOM 9402 N N . ASP B 1 601 ? 39.406 -17.734 10.977 1 30.22 601 ASP B N 1
ATOM 9403 C CA . ASP B 1 601 ? 40.219 -18 9.797 1 30.22 601 ASP B CA 1
ATOM 9404 C C . ASP B 1 601 ? 41.312 -16.938 9.633 1 30.22 601 ASP B C 1
ATOM 9406 O O . ASP B 1 601 ? 42.062 -16.984 8.664 1 30.22 601 ASP B O 1
ATOM 9410 N N . MET B 1 602 ? 41.344 -15.805 10.32 1 27.12 602 MET B N 1
ATOM 9411 C CA . MET B 1 602 ? 42.438 -14.898 9.93 1 27.12 602 MET B CA 1
ATOM 9412 C C . MET B 1 602 ? 43.781 -15.414 10.406 1 27.12 602 MET B C 1
ATOM 9414 O O . MET B 1 602 ? 44.812 -14.781 10.164 1 27.12 602 MET B O 1
ATOM 9418 N N . ALA B 1 603 ? 43.906 -16.234 11.391 1 28.95 603 ALA B N 1
ATOM 9419 C CA . ALA B 1 603 ? 45.219 -16.453 11.977 1 28.95 603 ALA B CA 1
ATOM 9420 C C . ALA B 1 603 ? 46.125 -17.188 11.008 1 28.95 603 ALA B C 1
ATOM 9422 O O . ALA B 1 603 ? 47.344 -17.25 11.211 1 28.95 603 ALA B O 1
ATOM 9423 N N . TYR B 1 604 ? 45.562 -18 10.109 1 27.36 604 TYR B N 1
ATOM 9424 C CA . TYR B 1 604 ? 46.531 -18.969 9.625 1 27.36 604 TYR B CA 1
ATOM 9425 C C . TYR B 1 604 ? 47.5 -18.328 8.633 1 27.36 604 TYR B C 1
ATOM 9427 O O . TYR B 1 604 ? 48.344 -19.016 8.055 1 27.36 604 TYR B O 1
ATOM 9435 N N . PHE B 1 605 ? 47.281 -17.109 8.188 1 25.27 605 PHE B N 1
ATOM 9436 C CA . PHE B 1 605 ? 48.188 -16.875 7.074 1 25.27 605 PHE B CA 1
ATOM 9437 C C . PHE B 1 605 ? 49.562 -16.5 7.59 1 25.27 605 PHE B C 1
ATOM 9439 O O . PHE B 1 605 ? 50.469 -16.141 6.809 1 25.27 605 PHE B O 1
ATOM 9446 N N . ASN B 1 606 ? 49.781 -16.25 8.906 1 24.11 606 ASN B N 1
ATOM 9447 C CA . ASN B 1 606 ? 51.125 -15.742 9.109 1 24.11 606 ASN B CA 1
ATOM 9448 C C . ASN B 1 606 ? 52.188 -16.797 8.797 1 24.11 606 ASN B C 1
ATOM 9450 O O . ASN B 1 606 ? 53.375 -16.469 8.586 1 24.11 606 ASN B O 1
ATOM 9454 N N . TYR B 1 607 ? 52.062 -18.047 9.438 1 23.33 607 TYR B N 1
ATOM 9455 C CA . TYR B 1 607 ? 53.312 -18.734 9.711 1 23.33 607 TYR B CA 1
ATOM 9456 C C . TYR B 1 607 ? 53.906 -19.359 8.445 1 23.33 607 TYR B C 1
ATOM 9458 O O . TYR B 1 607 ? 55 -19.922 8.461 1 23.33 607 TYR B O 1
ATOM 9466 N N . ARG B 1 608 ? 53.438 -19.281 7.125 1 20.98 608 ARG B N 1
ATOM 9467 C CA . ARG B 1 608 ? 54.562 -19.75 6.344 1 20.98 608 ARG B CA 1
ATOM 9468 C C . ARG B 1 608 ? 55.594 -18.641 6.133 1 20.98 608 ARG B C 1
ATOM 9470 O O . ARG B 1 608 ? 55.219 -17.484 5.883 1 20.98 608 ARG B O 1
#

Solvent-accessible surface area (backbone atoms only — not comparable to full-atom values): 66680 Å² total; per-residue (Å²): 138,80,79,78,78,75,77,77,72,79,77,75,74,74,75,79,70,78,74,77,78,67,66,78,38,64,76,75,66,54,70,37,78,40,76,71,74,59,70,88,58,49,39,64,34,60,48,57,78,71,43,91,58,88,79,52,51,48,37,87,50,38,80,56,88,67,27,33,37,31,16,20,66,20,28,40,36,32,22,30,69,88,61,40,46,73,78,47,70,44,81,48,66,39,64,72,81,69,24,66,66,41,50,49,36,62,68,63,46,87,79,49,63,83,48,61,34,8,34,34,73,45,50,45,71,78,41,100,52,29,36,38,39,23,20,9,25,31,56,50,18,33,23,35,36,26,34,60,35,80,88,72,71,39,73,42,83,73,48,80,42,88,13,69,65,65,34,43,47,46,81,82,47,41,53,18,74,44,80,53,96,93,36,60,39,16,33,34,25,26,40,84,56,87,77,67,39,55,20,39,47,25,34,90,70,24,33,53,64,72,66,35,64,70,82,41,31,39,67,18,37,22,40,22,65,53,73,57,92,68,30,35,37,37,34,25,20,24,64,40,84,62,72,45,61,68,43,90,36,58,29,17,35,37,37,34,31,37,72,65,58,55,16,22,30,82,93,39,40,36,31,68,76,56,58,33,22,26,40,49,43,42,23,62,63,64,43,79,76,59,60,32,27,32,46,57,31,54,49,69,82,38,73,45,94,84,68,44,49,31,32,39,34,33,25,28,41,70,96,50,91,46,28,26,21,32,34,25,38,36,49,50,64,52,46,55,42,23,54,47,63,65,52,80,69,80,80,74,71,56,89,59,55,40,82,70,92,45,70,68,59,47,55,64,72,45,55,25,64,31,90,36,64,32,64,22,50,91,25,36,47,60,42,65,49,57,33,54,61,48,35,66,48,23,60,34,73,48,71,60,42,62,32,89,86,63,54,63,36,52,38,38,40,32,21,17,46,53,10,31,41,34,32,32,35,57,62,38,88,93,49,87,42,57,46,39,33,34,38,31,40,76,32,88,83,37,49,39,27,60,41,51,44,77,46,80,48,96,96,40,65,35,32,38,38,29,25,46,47,36,39,34,38,34,60,84,67,63,49,60,80,73,37,73,44,54,53,54,37,21,45,41,34,42,66,45,41,32,22,27,65,90,76,63,39,32,38,71,38,72,97,43,78,71,60,88,58,48,47,68,30,55,75,78,24,62,58,86,86,29,69,55,57,61,65,60,49,57,68,69,53,44,86,87,61,75,82,79,80,71,86,69,85,79,78,93,79,88,80,89,72,88,82,81,84,76,80,70,80,66,68,64,45,61,62,55,56,57,55,52,55,52,49,52,56,50,52,52,52,51,55,56,54,52,62,64,62,60,66,65,72,72,66,72,74,66,81,121,137,80,80,75,78,77,78,77,73,77,78,76,74,75,75,75,70,80,69,77,75,65,68,78,36,65,75,75,66,53,69,37,77,40,76,70,75,60,68,88,59,48,37,64,34,61,48,58,80,72,43,92,60,88,76,51,51,48,37,86,49,37,80,56,86,66,29,33,36,32,16,20,66,20,27,40,36,32,22,30,68,88,59,40,44,75,77,47,70,46,83,49,66,38,63,73,82,69,26,64,65,41,50,50,36,61,69,65,44,88,78,51,61,83,50,61,33,8,34,32,72,45,50,45,72,78,41,99,52,28,37,37,38,24,21,9,26,30,57,48,18,34,23,35,36,25,34,58,34,80,87,73,71,40,72,43,83,72,48,82,41,86,13,69,65,66,32,40,46,44,80,83,46,41,52,19,72,45,81,53,94,92,36,60,40,15,32,34,25,26,39,83,56,87,77,67,40,56,20,38,46,26,34,87,70,24,32,53,64,72,68,34,63,71,80,42,30,37,68,18,37,22,40,25,66,52,74,56,91,67,31,35,38,37,33,24,21,24,63,40,84,64,74,47,62,66,43,90,38,57,30,17,34,35,37,34,32,39,72,66,59,56,15,21,30,82,93,39,38,37,31,67,76,57,58,34,23,26,40,48,42,44,25,62,62,64,43,79,77,61,62,33,27,33,46,58,31,54,50,69,82,39,73,44,95,84,68,43,49,31,33,40,35,33,26,27,41,71,96,50,93,45,27,27,22,33,34,27,38,33,47,49,65,53,46,56,40,22,52,47,62,66,53,81,70,79,79,74,72,55,88,57,54,42,83,69,90,45,70,68,58,49,57,63,71,46,55,26,61,31,89,37,63,33,64,24,49,92,25,37,46,61,42,64,48,55,31,54,60,46,36,67,48,23,60,36,72,46,72,60,42,61,32,87,87,61,54,62,36,50,37,39,38,32,21,18,46,52,9,32,40,34,33,31,34,57,62,38,86,94,49,85,40,57,44,38,32,33,38,30,39,76,33,89,84,36,49,39,26,60,43,53,44,77,46,80,46,96,95,41,65,36,32,38,39,29,25,45,48,36,39,34,37,34,60,85,68,62,48,60,83,71,35,80,45,54,54,54,36,21,46,40,34,42,64,46,42,31,23,28,65,87,76,64,39,33,37,71,36,72,96,42,77,73,60,91,58,49,46,68,29,56,74,78,24,61,58,86,86,30,67,58,62,57,65,57,47,60,66,64,57,56,69,83,68,72,83,77,84,65,89,74,80,72,91,78,81,90,79,89,70,87,79,78,82,74,78,66,79,64,65,64,52,58,59,54,55,56,54,51,56,51,48,53,54,50,51,52,51,51,53,54,51,52,60,62,59,59,65,62,70,72,65,69,71,64,80,117

Foldseek 3Di:
DDPPPPPPPPPPPPPPPPPPLFQPPDAFDALAEAEDDDPVFKAKDFQCVVPVDPFWAWDFADDDAQWTWIKIWQKIFIAGVVRRDTPDMDGGWADCPPDVVQVVQVPDDPVRDSFCIWTWDYWDDPDPFKIKIWTLRSQFIKIWIWGQDPVVRDTDTDDIDGCPQPDENGSPAAKEWDQDPNWIWIWTAWDPDPPTFFTWIDTVLAIDDACPVLQPARHKGWAYWDDDDQKIKTKIKHWDPPPDVVDTDIAIKIKMAGRQQQFADPPGRHYGQGIAMETEAQARSPDPPGQFGGWHHKEDWDQDPVRWTKIKTKTWGPPDLKTKIFIFMFTPVLVVCQQVLNDPDPPDHDPDHHYDPDDVVSSVVPSRYGPGHTATQSSHTLDMDIGNPKYWAEKDWDFFQQAPVGGTWIWIWTWMQQQWIWIKTFLDDNDRDMHTQYIYRPDNNGHTWHYWDWDDDVVDTWIWTDGSGMIMTGHPDDQQPRDQFQLSQQQSLDRQWWQAPVVSTIDGCVVHDDDPRTDHDNNPSDDPVGPCPVVVVVPPPPVPDDDDDPPPDDDDDDDDDDDDPPPDPPPVVVVVVVVVVVVVVVVVVVVVVVVVPVVPPPPPPPDD/DDPDPPPPPPPPPPPPPPPPLPQPPDAFDALAEAEDDDPVFKAKDFQCVVPVDPFWAWDFADDDAQWTWIKIWQKIFIAGVVRRDTPDMDGHWADCPPDVVQVVQVPPDPVRDSFCIWTWDYWDDPDPFKIKTWTLRSQFIKIWIWGQDPVVRDTDTDDIDGCPQPDENGSPAAKEWDQDPNWIWIWTAWDPDPPTFFTWIDTVLAIDDACPVLQPARHKGWAYWDDDDQKIKTKIKHWDPPDDVVDTDIAIKIKMAGRQQQEADPPGSHYGQGIAMETEAQARSPDPPGQFGGWHHKEDWDADPVRWTKIKTKTWGPPDLKTKIFIFMFTPVLVVCQQVLNDPDPDDHDPDHHYDPDPVVSSVVPSRYGPGHTATQSSHTLDMDIGNPKYWAEKDWDFFQQAPVGGTWIWIWTWMQQQWIWIKTFLDDNDRDMHTQYIYRPDNNGFTWHYWDWDDDVVDTWIWTDGSGMIMTGHPDDQQPRDQFQLSQQQSLDRQWWQAPVVSTIDGCVVHDDDPRTDHDNNPSDDPVGPCPVVVCVVPPDPPDDDDDDPPPDDDDDDDDPDDPPPDPPPVVVVVVVVVVVVVVVVVVVVVVVVVPVVPPPPPPPDD

Sequence (1216 aa):
MHPASSVLWPVLLAALLPFAASTWEKQLEPKLFIEEYPHQLVRVFPADNVTASPGEYLRLLLLDGDYVLVGGRNYLYNLSVHTLDQVGNISWPASSSSNPACAEHLAQSAAGDLNCANFIRVARHLSPQSLLVCGTNSYSPRCREYKYDSVQRNYSWKTDVDGQAICPQDRNSSAAVLFVNNRQIAGLSARTSAPKTPAVLAARPLTTKPEDPTQLGADAEFVGAFAFDEHAYFFLTESAPEKDSCGPRTAATVMRVCVSDPGGAPPHDWMWTTLQKVRLHCSLNGTRPFVFTDVTTVSPIMTRWNSAFVFYALFRIQGSPFKGSAVCAFSVDDLVAAIKDGKPEREKCPTQATIITNETQFLEDSSPLSRAEVRNYLSEPMLAHVGFDYHYTSLWIDPQVRTASGKRYDVFFIGTSHGHVIKAINVGQNSISTVVIEDIIVFPGEDPVLELKIVRRPGLVTLLVTTYHELVSVPLDNCNWTVRTCTQCVGLQDPYCAWNKDTSKCESLVDQPVPKNSVQEVVSGHSLECPDEFSKHLSNMKFPHGSDPWSIDNTASGTARGGSHLYSAHTLGFAITFCIMGSIVVGFGVGYWYRHNQRKDMAYFNYRMHPASSVLWPVLLAALLPFAASTWEKQLEPKLFIEEYPHQLVRVFPADNVTASPGEYLRLLLLDGDYVLVGGRNYLYNLSVHTLDQVGNISWPASSSSNPACAEHLAQSAAGDLNCANFIRVARHLSPQSLLVCGTNSYSPRCREYKYDSVQRNYSWKTDVDGQAICPQDRNSSAAVLFVNNRQIAGLSARTSAPKTPAVLAARPLTTKPEDPTQLGADAEFVGAFAFDEHAYFFLTESAPEKDSCGPRTAATVMRVCVSDPGGAPPHDWMWTTLQKVRLHCSLNGTRPFVFTDVTTVSPIMTRWNSAFVFYALFRIQGSPFKGSAVCAFSVDDLVAAIKDGKPEREKCPTQATIITNETQFLEDSSPLSRAEVRNYLSEPMLAHVGFDYHYTSLWIDPQVRTASGKRYDVFFIGTSHGHVIKAINVGQNSISTVVIEDIIVFPGEDPVLELKIVRRPGLVTLLVTTYHELVSVPLDNCNWTVRTCTQCVGLQDPYCAWNKDTSKCESLVDQPVPKNSVQEVVSGHSLECPDEFSKHLSNMKFPHGSDPWSIDNTASGTARGGSHLYSAHTLGFAITFCIMGSIVVGFGVGYWYRHNQRKDMAYFNYR

pLDDT: mean 77.18, std 23.56, range [16.11, 98.44]

Secondary structure (DSSP, 8-state):
--------------------------PPPPSEEE----GGG-EEEESTTTSSSS----EEEEEETTEEEEE-BSEEEEEETTT--EEEEEE----TTS-HHHHHHHHH-SS--TTSS-BEEEEEEEETTEEEEEE-TTTS-EEEEEEEETTTTEEEEEEEEE-TTTS-SSSS--EEEEEETTEEEEEEPPB-SSSPB--EEEETTEEPPTT-TTT--TT-EEEEEEEETTEEEEEEEEE-SS-BTTB--EEEEEEEEETT---BSTT-TTB-SS-EEEEEEB-STT-SS-SB-EEEEEPPPEE-TTS-EEEEEEEE--SSSSEEEEEEEEEHHHHHHHHTTT--S--PPPSS-B--S-HHHHHHHT--EEEEEEE-GGGS-SEEEEESS--EEEEEEEEEEE-TTS-EEEEEEEEETTSEEEEEEE--SSS--EEEEEEEES-TT-PPP-EEEEEEETTEEEEEEE-SSEEEEE-S--HHHH--SHHHHHHT--TTEEEETTTTEEEE-TTSPPPTTEE--TTTS--TTS--HHHHHHHS--SS------------------------THHHHHHHHHHHHHHHHHHHHHHHHHHHHHSGGGGGGS--/--------------------------PPPPSEEE----GGG-EEEESTTTSSSS----EEEEEETTEEEEE-BSEEEEEETTT--EEEEEE----TTS-HHHHHHHHH-SS--TTSS-BEEEEEEEETTEEEEEE-TTTS-EEEEEEEETTTTEEEEEEEEE-TTTS-SSSS--EEEEEETTEEEEEEPPB-SSSPB--EEEETTEEPPTT-TTT--TT-EEEEEEEETTEEEEEEEEE-SS-BTTB--EEEEEEEEETT---BSTT-TTB-SS-EEEEEEB-STT-SS-SB-EEEEEPPPEE-TTS-EEEEEEEE--SSSSEEEEEEEEEHHHHHHHHTTT--S--PPPSS-B--S-HHHHHHHT--EEEEEEE-GGGS-SEEEEESS--EEEEEEEEEEE-TTS-EEEEEEEEETTSEEEEEEE--SSS--EEEEEEEES-TT-PPP-EEEEEEETTEEEEEEE-SSEEEEE-S--HHHH--SHHHHHHT--TTEEEETTTTEEEE-TTSPPPTTEE--TTTS--TTS--HHHHHHHH--S-------------------------THHHHHHHHHHHHHHHHHHHHHHHHHHHHHSSTTGGGS--

InterPro domains:
  IPR001627 Sema domain [PF01403] (294-455)
  IPR001627 Sema domain [PS51004] (31-476)
  IPR001627 Sema domain [SM00630] (58-458)
  IPR002165 Plexin repeat [PF01437] (479-531)
  IPR015943 WD40/YVTN repeat-like-containing domain superfamily [G3DSA:2.130.10.10] (45-477)
  IPR016201 PSI domain [SM00423] (478-531)
  IPR027231 Semaphorin [PTHR11036] (23-537)
  IPR036352 Sema domain superfamily [SSF101912] (60-480)

Radius of gyration: 35.28 Å; Cα contacts (8 Å, |Δi|>4): 2690; chains: 2; bounding box: 105×109×132 Å

Organism: Amblyomma americanum (NCBI:txid6943)

Nearest PDB structures (foldseek):
  6qp9-assembly1_A  TM=8.638E-01  e=1.914E-36  Drosophila melanogaster
  6qp9-assembly1_B  TM=8.589E-01  e=1.722E-36  Drosophila melanogaster
  8rmj-assembly1_A-2  TM=8.106E-01  e=3.621E-34  Drosophila melanogaster
  6qp7-assembly1_A  TM=8.063E-01  e=2.132E-34  Drosophila melanogaster
  6qp8-assembly1_B  TM=8.074E-01  e=4.025E-34  Drosophila melanogaster